Protein AF-A0AAV3X097-F1 (afdb_monomer_lite)

Secondary structure (DSSP, 8-state):
----------------------------------------------PPP--------------------------------------------HHHHHHHHHHHHHHHHHHHTTSTTHHHHHHHHH-S-S-HHHHHHHHHHHTTTTTPPEEEEE-HHHHSSSEEEETTTTEEEEEHHHHHHGGG-HHHHHHHHHHHHHHHHHHHH-SS--SS-HHHHHHHHHTT----TTHHHHHTT---EEEEEETTEEEEEEE----TTEEEEPTT-EEEEEEEEE--SS--EEEEEE-TT-TTS-TTSHHHHHHHHHHHTT-BTTEEEEE-TTT-B-S--S-SSS-----S-B---EEEE--TT-EEEEEEETTS-HHHHHH-TT--STT--EESSGGGSTTT---EEESS---SS-EEEEE-SS-TTS-------SEEEEEESEEE--EEGGGTS-TT--GGGSHHHHHHHHHTT--GGGSEEEEE--S-EEEEEEEBTTB-EEEEEEEESS-EEEEEEEE--SSEEEEEEE--SS--S----STTTTTTSEEEEE--TTT---EEEEEE-SEEEEEEEEEEES-EEEEEEEEEEE-------S-SSTTT-EEEEEESSBPPPEEEEEBTTB-EEEEEEEESS-EEEEEEEES-SSEEEEEEE--SS-SS---TTTEEEEE--TTTSPEEEEEEEEPSEEEEEEEEEEES-EEEEEEEEEEE--SPPP-S-SSTTT-EE----TTPPEEEEEEESSS----EEEEEESS-EEEEEEEE--SSEEEEEEE--SS-SS---TTTEEEEE--TTS-EEEEEEEPSEEEEEEEEEEES-EEEEEEEEEEE--PPPPP-TTT-PPPPP---TT-TTEE-TT--EEEEEEEBTTB-EEEEEEEESS-EEEEEEEES-SS--EEEEE--SS-SSS---SS-SSSSSS--TTT--EEEE---SSSS-EEEEEEE-SEEEEEEEE-TT---EEEEEEEEEEE-SS-TT-EEEEEEE-HHHHHHH-PBPTTS-BHHHHHHHHHHHHHHH--B-SSSS-EEEEEEEEEE---TT-SEEEEEE--TTSPB-TTS-B---EEEEEEE--HHHHHHHHH-HHHHHHHHHHHHHHHHT-----TTGGGSTTS-SSSTTTTT-EE-SSTTS-EE-SSSHHHHHHHHHTT--S--PEEB--SS-TTTTTTSB-HHHHSSBTTBS---TTSPPB--HHHHHHHHHHT-B--GGGPPP--------

Sequence (1241 aa):
MESLNFLDSQTKSLFPETLDQLVLSDPMSPRNFSASLGIPIVNAELKVIEVAPIATYLGGESLIFPHQSFLGSQNTQLATAGTDPLIGNAGVNTEVILSEAIATATSQLANFVNQPESLDGMHLAFGDNWQAEQAIALVQSLATGAALPKIEIIPIAELRANGAFAKETNTIYLAAEFLSENAANMDAITGVVLEETGHFLDSQLNRVDSLGDEGAIFAALVQGKQIAPGELLALKAEDDSGTLTLNGQTIQVEHSSTEPGVFTVGDTGEVTIDFLTDSGSYTGEVGIFSLKGMEGLARESVAFIQEAARRVLSNSNSGYVVISDGSEGGRFTGELGESNRNEGEYRQVKTFAMNPDEEFAIMLVPNGTFGEILNNPAIEGDKRPLFSIAAANPGNAVQMGQLVGKSVDGGTFAFEDIALDGKTDQDYNDLIFELKGATGFAKQLNELIAADKQWENTELGQKLRNFAAEELSTATDLGTVTSSQNLTGFVGNDDPTDVYRFTLGSASNVNFTLSGLSADADLVLIQDVDDDGVLGEDLHIQEAEIIGLSELEGTASETIDTLLQAGTYFIQVEQYEGDTNYNLGLNITPFAPPTDTAPNTIPTARNLGLIGGTVPAISEYVGSADTIDYFKFTLNTQSDLELELSDLTGDADVRLIRDANNNGVVEDEEEIDFSDAIGDDDEYIFAPDLAAGDYFIEVEQFDGEVTYDLLLNATASTTPPDQDDDSLSTATNLRIVNGTVSTITDWLGARDQQDFTKFTLPENAKVTLSLSGLSADADVYLIQDANNDGKIDGQDIIAASALKAGEEKIIVDLAAGNYFIKVFRASGETRYTLSLSYQPIPQPPTPITPPVGPSLPKVSPGDPRLLAPSTNYNASGTVSETQLSSFYIYQATEPGIFTANLSGLTGDADIRLIRDYNNNGLLDPVVDRNGNVYLDKDEVEIVAWQPNRNNNNESIRAFLEPGVYFLEVNSPFKATTSFNVASTFTPAATDTLAFKINLNFTDAARTALSIPHPNGQTLLETVQAAADYWSRVISYSSFQRPHTINVEVNAKNEGASTLAYAGPSVSSSDPKDLNNRSMSFRGSATINTFPNILQQYQNDVRYLYETMIHEFGHVLGFTGRSPKQLKEKGVFPVSWNDRSLVDVSDPNNPLYKANTFAGIAYGELLGTNVPTALPVTRGQGQGSDYAHWWRKIFNEEAQVESGEAGNPERFSTISIASARDLGYNVNYGAAEPYTPPKQQA

pLDDT: mean 80.45, std 19.16, range [21.77, 98.5]

Organism: NCBI:txid2530354

Foldseek 3Di:
DDDDDDDDDDDDDDDDDDDDDDDDDDDDDDDDDDDDDDDDDDDDDDDDDDDDDDDDDDDDDDDDDDDDDDDDDDDDDDDDDDDDDDDDDDPQDLVVLLVVLLLVLLCLLVVLLPDPCNVVLCCLQLNDQFDPVVLSVQSPCSSVVNNQFAEAEDACQQQVFQWKAFLVRSYIYGHPVNSRVCVVPSLVSNQRSQLNVQQSSSSVGDPDHAAFRSSNSRSCVSVVHDQDPVNSVNRNHDDQWDWGQDPNDITIIRHHDDFFQKWAFAPVQKKKKAFAFAPAPAWWWKKKFFCPPVPPPQLQDLVNLLVRLVQCVPLALGMHGRDGQVEAFHPDFDDLPHHGPRDYHGPPMDMGGHDHRTMMGMKMQGHYYSVVCNVPVPDDDLRHIDICRLSNAPPSDRFKAFAADDFPFWGKIFGQSGRPVDDGQQLSRRTIMIMGSIGHHHHHSVVGHDPVSNSCPPPVSVVVSCVRVQFPVVAAEPEADPFKDKDKDKAAPVRFKHKHKYFHPFKKWKKKKKADKPWFKKKWKFDDDVPPRGCDPDPPCNVPTTPDIFGDPTHDMGMDIDIDGGGMMMMMIGDDTHIIMIMMIIGIGHDDADDADFDPWQVRGAEPEEAAFKDPWDKHKAAPVHFKGKHKYFYQAFWKKKKKKAPKPWWKKKWKFDPPVPPRDDDPVTTDDIFGPHIRDMTIDTHHGDGGGMIMMMIGDPDHIIIIIIIMTIHHDDDDDDPPQQFPVNAAEFDDDDQDKTKDKDKDAPRRFKGKHKYFAQFWWWKKKKKDQWPFWKKKFKFDPPVPPRDGDLVRGPDIFGDRPDITIDTDTGGGGMIMMIIGDPDHMTMIMMIMGIGHDDDDDDADDPGFADQADDDDVPDPLEDDQADWDKDKDKFALVRFKDKHKYFDPAKWKKKKKKAPKPWFKWKWKFAQLVPPRTGDFQDPPPPPLFRDPSSLGGQWTDGDRTRHMDMTMATDGGHMMMIMIGDPPRHIMIIMMTMGIDHDPDDFFQEFEAEDEDPQRCVLFQDAAPVGDTLVVLLVSLRVLVSSFFRGHLASGYAYEYEYEAEEAPPDPQQKAKAADDDPPADAGPVRADWGRYMYMYGHSPPVSSVLCRVFVSQSNLVSNQRVLRNRALAFDAPVVVVDPPPDCQHCVVLPQWDCVPVVWIKRDLPFQLQQQVCVLLVNSGRHIFTADHDPDDRGGGRFGDCVWAPQASRHRDDDRPRHHWPALSSSRVSVSSPGNTHNSSGGDGHTRNDPD

InterPro domains:
  IPR007280 Peptidase, C-terminal, archaeal/bacterial [PF04151] (497-574)
  IPR007280 Peptidase, C-terminal, archaeal/bacterial [PF04151] (629-700)
  IPR007280 Peptidase, C-terminal, archaeal/bacterial [PF04151] (755-824)
  IPR018247 EF-Hand 1, calcium-binding site [PS00018] (785-797)
  IPR024079 Metallopeptidase, catalytic domain superfamily [G3DSA:3.40.390.10] (980-1130)
  IPR025193 Domain of unknown function DUF4114 [PF13448] (354-437)

Structure (mmCIF, N/CA/C/O backbone):
data_AF-A0AAV3X097-F1
#
_entry.id   AF-A0AAV3X097-F1
#
loop_
_atom_site.group_PDB
_atom_site.id
_atom_site.type_symbol
_atom_site.label_atom_id
_atom_site.label_alt_id
_atom_site.label_comp_id
_atom_site.label_asym_id
_atom_site.label_entity_id
_atom_site.label_seq_id
_atom_site.pdbx_PDB_ins_code
_atom_site.Cartn_x
_atom_site.Cartn_y
_atom_site.Cartn_z
_atom_site.occupancy
_atom_site.B_iso_or_equiv
_atom_site.auth_seq_id
_atom_site.auth_comp_id
_atom_site.auth_asym_id
_atom_site.auth_atom_id
_atom_site.pdbx_PDB_model_num
ATOM 1 N N . MET A 1 1 ? -0.793 26.460 -14.958 1.00 30.45 1 MET A N 1
ATOM 2 C CA . MET A 1 1 ? -0.793 27.941 -14.998 1.00 30.45 1 MET A CA 1
ATOM 3 C C . MET A 1 1 ? 0.383 28.445 -14.180 1.00 30.45 1 MET A C 1
ATOM 5 O O . MET A 1 1 ? 0.494 28.088 -13.016 1.00 30.45 1 MET A O 1
ATOM 9 N N . GLU A 1 2 ? 1.226 29.250 -14.818 1.00 25.72 2 GLU A N 1
ATOM 10 C CA . GLU A 1 2 ? 2.213 30.184 -14.246 1.00 25.72 2 GLU A CA 1
ATOM 11 C C . GLU A 1 2 ? 1.627 31.071 -13.114 1.00 25.72 2 GLU A C 1
ATOM 13 O O . GLU A 1 2 ? 0.409 31.236 -13.057 1.00 25.72 2 GLU A O 1
ATOM 18 N N . SER A 1 3 ? 2.367 31.784 -12.250 1.00 26.38 3 SER A N 1
ATOM 19 C CA . SER A 1 3 ? 3.782 31.796 -11.802 1.00 26.38 3 SER A CA 1
ATOM 20 C C . SER A 1 3 ? 3.922 32.848 -10.658 1.00 26.38 3 SER A C 1
ATOM 22 O O . SER A 1 3 ? 2.931 33.478 -10.291 1.00 26.38 3 SER A O 1
ATOM 24 N N . LEU A 1 4 ? 5.146 33.094 -10.146 1.00 27.91 4 LEU A N 1
ATOM 25 C CA . LEU A 1 4 ? 5.580 34.285 -9.362 1.00 27.91 4 LEU A CA 1
ATOM 26 C C . LEU A 1 4 ? 4.979 34.472 -7.937 1.00 27.91 4 LEU A C 1
ATOM 28 O O . LEU A 1 4 ? 3.826 34.847 -7.758 1.00 27.91 4 LEU A O 1
ATOM 32 N N . ASN A 1 5 ? 5.756 34.412 -6.847 1.00 28.06 5 ASN A N 1
ATOM 33 C CA . ASN A 1 5 ? 6.909 35.287 -6.575 1.00 28.06 5 ASN A CA 1
ATOM 34 C C . ASN A 1 5 ? 7.786 34.791 -5.405 1.00 28.06 5 ASN A C 1
ATOM 36 O O . ASN A 1 5 ? 7.271 34.331 -4.388 1.00 28.06 5 ASN A O 1
ATOM 40 N N . PHE A 1 6 ? 9.092 35.062 -5.488 1.00 26.88 6 PHE A N 1
ATOM 41 C CA . PHE A 1 6 ? 10.055 35.002 -4.379 1.00 26.88 6 PHE A CA 1
ATOM 42 C C . PHE A 1 6 ? 10.551 36.420 -4.043 1.00 26.88 6 PHE A C 1
ATOM 44 O O . PHE A 1 6 ? 10.856 37.165 -4.972 1.00 26.88 6 PHE A O 1
ATOM 51 N N . LEU A 1 7 ? 10.683 36.769 -2.751 1.00 25.52 7 LEU A N 1
ATOM 52 C CA . LEU A 1 7 ? 11.784 37.584 -2.182 1.00 25.52 7 LEU A CA 1
ATOM 53 C C . LEU A 1 7 ? 11.596 37.860 -0.673 1.00 25.52 7 LEU A C 1
ATOM 55 O O . LEU A 1 7 ? 10.578 38.403 -0.247 1.00 25.52 7 LEU A O 1
ATOM 59 N N . ASP A 1 8 ? 12.622 37.547 0.123 1.00 29.44 8 ASP A N 1
ATOM 60 C CA . ASP A 1 8 ? 12.769 37.925 1.542 1.00 29.44 8 ASP A CA 1
ATOM 61 C C . ASP A 1 8 ? 13.421 39.318 1.692 1.00 29.44 8 ASP A C 1
ATOM 63 O O . ASP A 1 8 ? 14.281 39.698 0.898 1.00 29.44 8 ASP A O 1
ATOM 67 N N . SER A 1 9 ? 13.059 40.068 2.745 1.00 26.28 9 SER A N 1
ATOM 68 C CA . SER A 1 9 ? 14.056 40.793 3.564 1.00 26.28 9 SER A CA 1
ATOM 69 C C . SER A 1 9 ? 13.500 41.318 4.906 1.00 26.28 9 SER A C 1
ATOM 71 O O . SER A 1 9 ? 12.967 42.419 5.030 1.00 26.28 9 SER A O 1
ATOM 73 N N . GLN A 1 10 ? 13.713 40.533 5.959 1.00 26.89 10 GLN A N 1
ATOM 74 C CA . GLN A 1 10 ? 14.116 40.951 7.319 1.00 26.89 10 GLN A CA 1
ATOM 75 C C . GLN A 1 10 ? 13.648 42.296 7.969 1.00 26.89 10 GLN A C 1
ATOM 77 O O . GLN A 1 10 ? 14.308 43.330 7.895 1.00 26.89 10 GLN A O 1
ATOM 82 N N . THR A 1 11 ? 12.764 42.138 8.968 1.00 25.98 11 THR A N 1
ATOM 83 C CA . THR A 1 11 ? 12.857 42.681 10.358 1.00 25.98 11 THR A CA 1
ATOM 84 C C . THR A 1 11 ? 12.495 44.140 10.761 1.00 25.98 11 THR A C 1
ATOM 86 O O . THR A 1 11 ? 12.911 45.132 10.176 1.00 25.98 11 THR A O 1
ATOM 89 N N . LYS A 1 12 ? 11.895 44.203 11.975 1.00 26.23 12 LYS A N 1
ATOM 90 C CA . LYS A 1 12 ? 11.908 45.254 13.037 1.00 26.23 12 LYS A CA 1
ATOM 91 C C . LYS A 1 12 ? 10.796 46.336 13.148 1.00 26.23 12 LYS A C 1
ATOM 93 O O . LYS A 1 12 ? 11.031 47.523 12.957 1.00 26.23 12 LYS A O 1
ATOM 98 N N . SER A 1 13 ? 9.760 45.945 13.907 1.00 25.06 13 SER A N 1
ATOM 99 C CA . SER A 1 13 ? 9.532 46.379 15.318 1.00 25.06 13 SER A CA 1
ATOM 100 C C . SER A 1 13 ? 8.461 47.441 15.679 1.00 25.06 13 SER A C 1
ATOM 102 O O . SER A 1 13 ? 8.308 48.448 15.002 1.00 25.06 13 SER A O 1
ATOM 104 N N . LEU A 1 14 ? 7.868 47.223 16.875 1.00 23.89 14 LEU A N 1
ATOM 105 C CA . LEU A 1 14 ? 7.165 48.153 17.798 1.00 23.89 14 LEU A CA 1
ATOM 106 C C . LEU A 1 14 ? 5.650 48.458 17.589 1.00 23.89 14 LEU A C 1
ATOM 108 O O . LEU A 1 14 ? 5.293 49.426 16.934 1.00 23.89 14 LEU A O 1
ATOM 112 N N . PHE A 1 15 ? 4.796 47.640 18.243 1.00 22.80 15 PHE A N 1
ATOM 113 C CA . PHE A 1 15 ? 3.783 47.959 19.299 1.00 22.80 15 PHE A CA 1
ATOM 114 C C . PHE A 1 15 ? 3.121 49.371 19.411 1.00 22.80 15 PHE A C 1
ATOM 116 O O . PHE A 1 15 ? 3.795 50.357 19.125 1.00 22.80 15 PHE A O 1
ATOM 123 N N . PRO A 1 16 ? 1.968 49.543 20.126 1.00 47.69 16 PRO A N 1
ATOM 124 C CA . PRO A 1 16 ? 0.832 48.639 20.457 1.00 47.69 16 PRO A CA 1
ATOM 125 C C . PRO A 1 16 ? -0.576 49.345 20.390 1.00 47.69 16 PRO A C 1
ATOM 127 O O . PRO A 1 16 ? -0.683 50.438 19.848 1.00 47.69 16 PRO A O 1
ATOM 130 N N . GLU A 1 17 ? -1.609 48.759 21.039 1.00 27.89 17 GLU A N 1
ATOM 131 C CA . GLU A 1 17 ? -2.887 49.377 21.523 1.00 27.89 17 GLU A CA 1
ATOM 132 C C . GLU A 1 17 ? -4.036 49.656 20.505 1.00 27.89 17 GLU A C 1
ATOM 134 O O . GLU A 1 17 ? -3.777 50.008 19.364 1.00 27.89 17 GLU A O 1
ATOM 139 N N . THR A 1 18 ? -5.345 49.568 20.833 1.00 26.84 18 THR A N 1
ATOM 140 C CA . THR A 1 18 ? -6.088 48.998 21.995 1.00 26.84 18 THR A CA 1
ATOM 141 C C . THR A 1 18 ? -7.570 48.690 21.663 1.00 26.84 18 THR A C 1
ATOM 143 O O . THR A 1 18 ? -8.187 49.423 20.905 1.00 26.84 18 THR A O 1
ATOM 146 N N . LEU A 1 19 ? -8.108 47.661 22.342 1.00 24.52 19 LEU A N 1
ATOM 147 C CA . LEU A 1 19 ? -9.462 47.469 22.924 1.00 24.52 19 LEU A CA 1
ATOM 148 C C . LEU A 1 19 ? -10.798 47.755 22.181 1.00 24.52 19 LEU A C 1
ATOM 150 O O . LEU A 1 19 ? -10.984 48.742 21.483 1.00 24.52 19 LEU A O 1
ATOM 154 N N . ASP A 1 20 ? -11.778 46.945 22.617 1.00 25.05 20 ASP A N 1
ATOM 155 C CA . ASP A 1 20 ? -13.217 47.227 22.788 1.00 25.05 20 ASP A CA 1
ATOM 156 C C . ASP A 1 20 ? -14.173 47.237 21.571 1.00 25.05 20 ASP A C 1
ATOM 158 O O . ASP A 1 20 ? -13.893 47.814 20.530 1.00 25.05 20 ASP A O 1
ATOM 162 N N . GLN A 1 21 ? -15.400 46.693 21.667 1.00 26.12 21 GLN A N 1
ATOM 163 C CA . GLN A 1 21 ? -15.960 45.666 22.575 1.00 26.12 21 GLN A CA 1
ATOM 164 C C . GLN A 1 21 ? -17.358 45.231 22.058 1.00 26.12 21 GLN A C 1
ATOM 166 O O . GLN A 1 21 ? -17.927 45.865 21.175 1.00 26.12 21 GLN A O 1
ATOM 171 N N . LEU A 1 22 ? -17.958 44.245 22.738 1.00 22.95 22 LEU A N 1
ATOM 172 C CA . LEU A 1 22 ? -19.410 44.021 22.873 1.00 22.95 22 LEU A CA 1
ATOM 173 C C . LEU A 1 22 ? -20.229 43.370 21.714 1.00 22.95 22 LEU A C 1
ATOM 175 O O . LEU A 1 22 ? -20.853 44.036 20.898 1.00 22.95 22 LEU A O 1
ATOM 179 N N . VAL A 1 23 ? -20.446 42.055 21.882 1.00 24.09 23 VAL A N 1
ATOM 180 C CA . VAL A 1 23 ? -21.675 41.471 22.498 1.00 24.09 23 VAL A CA 1
ATOM 181 C C . VAL A 1 23 ? -22.836 40.915 21.638 1.00 24.09 23 VAL A C 1
ATOM 183 O O . VAL A 1 23 ? -23.626 41.634 21.041 1.00 24.09 23 VAL A O 1
ATOM 186 N N . LEU A 1 24 ? -23.005 39.599 21.847 1.00 23.48 24 LEU A N 1
ATOM 187 C CA . LEU A 1 24 ? -24.213 38.763 21.964 1.00 23.48 24 LEU A CA 1
ATOM 188 C C . LEU A 1 24 ? -25.094 38.379 20.759 1.00 23.48 24 LEU A C 1
ATOM 190 O O . LEU A 1 24 ? -25.581 39.185 19.975 1.00 23.48 24 LEU A O 1
ATOM 194 N N . SER A 1 25 ? -25.504 37.112 20.891 1.00 24.55 25 SER A N 1
ATOM 195 C CA . SER A 1 25 ? -26.798 36.507 20.552 1.00 24.55 25 SER A CA 1
ATOM 196 C C . SER A 1 25 ? -27.084 36.083 19.107 1.00 24.55 25 SER A C 1
ATOM 198 O O . SER A 1 25 ? -27.843 36.717 18.383 1.00 24.55 25 SER A O 1
ATOM 200 N N . ASP A 1 26 ? -26.618 34.869 18.808 1.00 28.86 26 ASP A N 1
ATOM 201 C CA . ASP A 1 26 ? -27.483 33.740 18.403 1.00 28.86 26 ASP A CA 1
ATOM 202 C C . ASP A 1 26 ? -28.752 33.661 19.318 1.00 28.86 26 ASP A C 1
ATOM 204 O O . ASP A 1 26 ? -28.638 34.089 20.477 1.00 28.86 26 ASP A O 1
ATOM 208 N N . PRO A 1 27 ? -29.945 33.136 18.921 1.00 38.31 27 PRO A N 1
ATOM 209 C CA . PRO A 1 27 ? -30.113 31.973 18.033 1.00 38.31 27 PRO A CA 1
ATOM 210 C C . PRO A 1 27 ? -31.335 31.970 17.075 1.00 38.31 27 PRO A C 1
ATOM 212 O O . PRO A 1 27 ? -32.246 32.788 17.200 1.00 38.31 27 PRO A O 1
ATOM 215 N N . MET A 1 28 ? -31.433 30.969 16.181 1.00 23.53 28 MET A N 1
ATOM 216 C CA . MET A 1 28 ? -32.464 29.898 16.262 1.00 23.53 28 MET A CA 1
ATOM 217 C C . MET A 1 28 ? -32.570 28.973 15.029 1.00 23.53 28 MET A C 1
ATOM 219 O O . MET A 1 28 ? -32.417 29.373 13.882 1.00 23.53 28 MET A O 1
ATOM 223 N N . SER A 1 29 ? -32.909 27.714 15.335 1.00 24.61 29 SER A N 1
ATOM 224 C CA . SER A 1 29 ? -33.065 26.545 14.450 1.00 24.61 29 SER A CA 1
ATOM 225 C C . SER A 1 29 ? -34.353 26.548 13.577 1.00 24.61 29 SER A C 1
ATOM 227 O O . SER A 1 29 ? -35.254 27.356 13.819 1.00 24.61 29 SER A O 1
ATOM 229 N N . PRO A 1 30 ? -34.487 25.641 12.581 1.00 43.09 30 PRO A N 1
ATOM 230 C CA . PRO A 1 30 ? -35.474 25.728 11.496 1.00 43.09 30 PRO A CA 1
ATOM 231 C C . PRO A 1 30 ? -36.819 25.036 11.794 1.00 43.09 30 PRO A C 1
ATOM 233 O O . PRO A 1 30 ? -36.938 24.253 12.741 1.00 43.09 30 PRO A O 1
ATOM 236 N N . ARG A 1 31 ? -37.828 25.248 10.924 1.00 25.84 31 ARG A N 1
ATOM 237 C CA . ARG A 1 31 ? -38.947 24.296 10.728 1.00 25.84 31 ARG A CA 1
ATOM 238 C C . ARG A 1 31 ? -39.758 24.491 9.432 1.00 25.84 31 ARG A C 1
ATOM 240 O O . ARG A 1 31 ? -40.302 25.557 9.174 1.00 25.84 31 ARG A O 1
ATOM 247 N N . ASN A 1 32 ? -39.872 23.380 8.706 1.00 26.17 32 ASN A N 1
ATOM 248 C CA . ASN A 1 32 ? -40.785 22.961 7.631 1.00 26.17 32 ASN A CA 1
ATOM 249 C C . ASN A 1 32 ? -42.072 23.771 7.363 1.00 26.17 32 ASN A C 1
ATOM 251 O O . ASN A 1 32 ? -42.842 24.036 8.284 1.00 26.17 32 ASN A O 1
ATOM 255 N N . PHE A 1 33 ? -42.428 23.892 6.076 1.00 23.27 33 PHE A N 1
ATOM 256 C CA . PHE A 1 33 ? -43.815 23.727 5.607 1.00 23.27 33 PHE A CA 1
ATOM 257 C C . PHE A 1 33 ? -43.872 23.137 4.188 1.00 23.27 33 PHE A C 1
ATOM 259 O O . PHE A 1 33 ? -42.991 23.385 3.370 1.00 23.27 33 PHE A O 1
ATOM 266 N N . SER A 1 34 ? -44.910 22.347 3.908 1.00 24.92 34 SER A N 1
ATOM 267 C CA . SER A 1 34 ? -45.101 21.599 2.660 1.00 24.92 34 SER A CA 1
ATOM 268 C C . SER A 1 34 ? -46.274 22.113 1.806 1.00 24.92 34 SER A C 1
ATOM 270 O O . SER A 1 34 ? -47.180 22.775 2.307 1.00 24.92 34 SER A O 1
ATOM 272 N N . ALA A 1 35 ? -46.273 21.669 0.540 1.00 26.64 35 ALA A N 1
ATOM 273 C CA . ALA A 1 35 ? -47.410 21.512 -0.383 1.00 26.64 35 ALA A CA 1
ATOM 274 C C . ALA A 1 35 ? -47.870 22.686 -1.293 1.00 26.64 35 ALA A C 1
ATOM 276 O O . ALA A 1 35 ? -48.623 23.568 -0.897 1.00 26.64 35 ALA A O 1
ATOM 277 N N . SER A 1 36 ? -47.578 22.495 -2.593 1.00 25.97 36 SER A N 1
ATOM 278 C CA . SER A 1 36 ? -48.508 22.576 -3.744 1.00 25.97 36 SER A CA 1
ATOM 279 C C . SER A 1 36 ? -49.187 23.905 -4.129 1.00 25.97 36 SER A C 1
ATOM 281 O O . SER A 1 36 ? -50.145 24.313 -3.477 1.00 25.97 36 SER A O 1
ATOM 283 N N . LEU A 1 37 ? -48.876 24.409 -5.343 1.00 25.56 37 LEU A N 1
ATOM 284 C CA . LEU A 1 37 ? -49.849 24.637 -6.447 1.00 25.56 37 LEU A CA 1
ATOM 285 C C . LEU A 1 37 ? -49.205 25.250 -7.722 1.00 25.56 37 LEU A C 1
ATOM 287 O O . LEU A 1 37 ? -48.538 26.271 -7.637 1.00 25.56 37 LEU A O 1
ATOM 291 N N . GLY A 1 38 ? -49.553 24.725 -8.908 1.00 22.89 38 GLY A N 1
ATOM 292 C CA . GLY A 1 38 ? -49.883 25.558 -10.088 1.00 22.89 38 GLY A CA 1
ATOM 293 C C . GLY A 1 38 ? -48.792 26.065 -11.061 1.00 22.89 38 GLY A C 1
ATOM 294 O O . GLY A 1 38 ? -48.328 27.191 -10.951 1.00 22.89 38 GLY A O 1
ATOM 295 N N . ILE A 1 39 ? -48.558 25.275 -12.117 1.00 24.06 39 ILE A N 1
ATOM 296 C CA . ILE A 1 39 ? -48.248 25.619 -13.538 1.00 24.06 39 ILE A CA 1
ATOM 297 C C . ILE A 1 39 ? -48.805 27.001 -14.008 1.00 24.06 39 ILE A C 1
ATOM 299 O O . ILE A 1 39 ? -49.910 27.329 -13.562 1.00 24.06 39 ILE A O 1
ATOM 303 N N . PRO A 1 40 ? -48.250 27.731 -15.024 1.00 36.84 40 PRO A N 1
ATOM 304 C CA . PRO A 1 40 ? -46.925 27.719 -15.699 1.00 36.84 40 PRO A CA 1
ATOM 305 C C . PRO A 1 40 ? -46.226 29.115 -15.686 1.00 36.84 40 PRO A C 1
ATOM 307 O O . PRO A 1 40 ? -46.788 30.067 -15.156 1.00 36.84 40 PRO A O 1
ATOM 310 N N . ILE A 1 41 ? -45.079 29.283 -16.376 1.00 25.05 41 ILE A N 1
ATOM 311 C CA . ILE A 1 41 ? -44.822 30.348 -17.393 1.00 25.05 41 ILE A CA 1
ATOM 312 C C . ILE A 1 41 ? -43.423 30.184 -18.025 1.00 25.05 41 ILE A C 1
ATOM 314 O O . ILE A 1 41 ? -42.471 29.790 -17.361 1.00 25.05 41 ILE A O 1
ATOM 318 N N . VAL A 1 42 ? -43.320 30.503 -19.319 1.00 21.77 42 VAL A N 1
ATOM 319 C CA . VAL A 1 42 ? -42.093 30.511 -20.137 1.00 21.77 42 VAL A CA 1
ATOM 320 C C . VAL A 1 42 ? -41.702 31.962 -20.453 1.00 21.77 42 VAL A C 1
ATOM 322 O O . VAL A 1 42 ? -42.575 32.709 -20.892 1.00 21.77 42 VAL A O 1
ATOM 325 N N . ASN A 1 43 ? -40.403 32.294 -20.342 1.00 24.20 43 ASN A N 1
ATOM 326 C CA . ASN A 1 43 ? -39.726 33.510 -20.856 1.00 24.20 43 ASN A CA 1
ATOM 327 C C . ASN A 1 43 ? -40.193 34.871 -20.274 1.00 24.20 43 ASN A C 1
ATOM 329 O O . ASN A 1 43 ? -41.337 35.029 -19.868 1.00 24.20 43 ASN A O 1
ATOM 333 N N . ALA A 1 44 ? -39.410 35.956 -20.234 1.00 25.98 44 ALA A N 1
ATOM 334 C CA . ALA A 1 44 ? -37.960 36.233 -20.340 1.00 25.98 44 ALA A CA 1
ATOM 335 C C . ALA A 1 44 ? -37.741 37.628 -19.656 1.00 25.98 44 ALA A C 1
ATOM 337 O O . ALA A 1 44 ? -38.666 38.120 -19.012 1.00 25.98 44 ALA A O 1
ATOM 338 N N . GLU A 1 45 ? -36.625 38.367 -19.689 1.00 24.69 45 GLU A N 1
ATOM 339 C CA . GLU A 1 45 ? -35.371 38.356 -20.461 1.00 24.69 45 GLU A CA 1
ATOM 340 C C . GLU A 1 45 ? -34.314 39.164 -19.672 1.00 24.69 45 GLU A C 1
ATOM 342 O O . GLU A 1 45 ? -34.689 40.163 -19.057 1.00 24.69 45 GLU A O 1
ATOM 347 N N . LEU A 1 46 ? -33.011 38.840 -19.756 1.00 22.33 46 LEU A N 1
ATOM 348 C CA . LEU A 1 46 ? -31.983 39.897 -19.761 1.00 22.33 46 LEU A CA 1
ATOM 349 C C . LEU A 1 46 ? -30.724 39.494 -20.551 1.00 22.33 46 LEU A C 1
ATOM 351 O O . LEU A 1 46 ? -29.976 38.598 -20.175 1.00 22.33 46 LEU A O 1
ATOM 355 N N . LYS A 1 47 ? -30.547 40.176 -21.687 1.00 23.17 47 LYS A N 1
ATOM 356 C CA . LYS A 1 47 ? -29.497 39.976 -22.694 1.00 23.17 47 LYS A CA 1
ATOM 357 C C . LYS A 1 47 ? -28.101 40.397 -22.228 1.00 23.17 47 LYS A C 1
ATOM 359 O O . LYS A 1 47 ? -27.946 41.453 -21.618 1.00 23.17 47 LYS A O 1
ATOM 364 N N . VAL A 1 48 ? -27.093 39.690 -22.740 1.00 24.19 48 VAL A N 1
ATOM 365 C CA . VAL A 1 48 ? -25.857 40.315 -23.248 1.00 24.19 48 VAL A CA 1
ATOM 366 C C . VAL A 1 48 ? -25.969 40.405 -24.781 1.00 24.19 48 VAL A C 1
ATOM 368 O O . VAL A 1 48 ? -26.763 39.689 -25.390 1.00 24.19 48 VAL A O 1
ATOM 371 N N . ILE A 1 49 ? -25.287 41.378 -25.384 1.00 24.78 49 ILE A N 1
ATOM 372 C CA . ILE A 1 49 ? -25.546 41.892 -26.739 1.00 24.78 49 ILE A CA 1
ATOM 373 C C . ILE A 1 49 ? -24.632 41.240 -27.797 1.00 24.78 49 ILE A C 1
ATOM 375 O O . ILE A 1 49 ? -23.460 40.995 -27.534 1.00 24.78 49 ILE A O 1
ATOM 379 N N . GLU A 1 50 ? -25.201 40.992 -28.985 1.00 27.03 50 GLU A N 1
ATOM 380 C CA . GLU A 1 50 ? -24.564 40.455 -30.208 1.00 27.03 50 GLU A CA 1
ATOM 381 C C . GLU A 1 50 ? -23.599 41.486 -30.867 1.00 27.03 50 GLU A C 1
ATOM 383 O O . GLU A 1 50 ? -23.344 42.545 -30.299 1.00 27.03 50 GLU A O 1
ATOM 388 N N . VAL A 1 51 ? -22.947 41.258 -32.018 1.00 24.27 51 VAL A N 1
ATOM 389 C CA . VAL A 1 51 ? -23.459 41.193 -33.417 1.00 24.27 51 VAL A CA 1
ATOM 390 C C . VAL A 1 51 ? -22.382 40.448 -34.247 1.00 24.27 51 VAL A C 1
ATOM 392 O O . VAL A 1 51 ? -21.228 40.854 -34.177 1.00 24.27 51 VAL A O 1
ATOM 395 N N . ALA A 1 52 ? -22.623 39.275 -34.864 1.00 25.41 52 ALA A N 1
ATOM 396 C CA . ALA A 1 52 ? -23.249 39.002 -36.187 1.00 25.41 52 ALA A CA 1
ATOM 397 C C . ALA A 1 52 ? -22.460 39.570 -37.407 1.00 25.41 52 ALA A C 1
ATOM 399 O O . ALA A 1 52 ? -21.586 40.407 -37.191 1.00 25.41 52 ALA A O 1
ATOM 400 N N . PRO A 1 53 ? -22.763 39.232 -38.691 1.00 37.84 53 PRO A N 1
ATOM 401 C CA . PRO A 1 53 ? -23.792 38.331 -39.263 1.00 37.84 53 PRO A CA 1
ATOM 402 C C . PRO A 1 53 ? -23.159 37.330 -40.301 1.00 37.84 53 PRO A C 1
ATOM 404 O O . PRO A 1 53 ? -21.958 37.118 -40.228 1.00 37.84 53 PRO A O 1
ATOM 407 N N . ILE A 1 54 ? -23.786 36.664 -41.297 1.00 26.62 54 ILE A N 1
ATOM 408 C CA . ILE A 1 54 ? -25.172 36.530 -41.812 1.00 26.62 54 ILE A CA 1
ATOM 409 C C . ILE A 1 54 ? -25.323 35.190 -42.589 1.00 26.62 54 ILE A C 1
ATOM 411 O O . ILE A 1 54 ? -24.371 34.791 -43.253 1.00 26.62 54 ILE A O 1
ATOM 415 N N . ALA A 1 55 ? -26.507 34.550 -42.629 1.00 25.91 55 ALA A N 1
ATOM 416 C CA . ALA A 1 55 ? -26.849 33.544 -43.661 1.00 25.91 55 ALA A CA 1
ATOM 417 C C . ALA A 1 55 ? -28.371 33.294 -43.804 1.00 25.91 55 ALA A C 1
ATOM 419 O O . ALA A 1 55 ? -28.969 32.666 -42.936 1.00 25.91 55 ALA A O 1
ATOM 420 N N . THR A 1 56 ? -28.999 33.766 -44.897 1.00 28.95 56 THR A N 1
ATOM 421 C CA . THR A 1 56 ? -30.139 33.144 -45.642 1.00 28.95 56 THR A CA 1
ATOM 422 C C . THR A 1 56 ? -30.788 34.127 -46.630 1.00 28.95 56 THR A C 1
ATOM 424 O O . THR A 1 56 ? -31.117 35.246 -46.248 1.00 28.95 56 THR A O 1
ATOM 427 N N . TYR A 1 57 ? -31.082 33.684 -47.865 1.00 23.34 57 TYR A N 1
ATOM 428 C CA . TYR A 1 57 ? -32.364 33.954 -48.550 1.00 23.34 57 TYR A CA 1
ATOM 429 C C . TYR A 1 57 ? -32.588 33.023 -49.762 1.00 23.34 57 TYR A C 1
ATOM 431 O O . TYR A 1 57 ? -31.642 32.481 -50.325 1.00 23.34 57 TYR A O 1
ATOM 439 N N . LEU A 1 58 ? -33.855 32.835 -50.146 1.00 27.34 58 LEU A N 1
ATOM 440 C CA . LEU A 1 58 ? -34.329 31.915 -51.195 1.00 27.34 58 LEU A CA 1
ATOM 441 C C . LEU A 1 58 ? -34.509 32.576 -52.578 1.00 27.34 58 LEU A C 1
ATOM 443 O O . LEU A 1 58 ? -34.970 33.714 -52.654 1.00 27.34 58 LEU A O 1
ATOM 447 N N . GLY A 1 59 ? -34.355 31.777 -53.648 1.00 22.62 59 GLY A N 1
ATOM 448 C CA . GLY A 1 59 ? -35.158 31.886 -54.884 1.00 22.62 59 GLY A CA 1
ATOM 449 C C . GLY A 1 59 ? -34.394 31.933 -56.220 1.00 22.62 59 GLY A C 1
ATOM 450 O O . GLY A 1 59 ? -33.529 32.783 -56.391 1.00 22.62 59 GLY A O 1
ATOM 451 N N . GLY A 1 60 ? -34.781 31.097 -57.206 1.00 22.72 60 GLY A N 1
ATOM 452 C CA . GLY A 1 60 ? -34.376 31.310 -58.614 1.00 22.72 60 GLY A CA 1
ATOM 453 C C . GLY A 1 60 ? -34.208 30.096 -59.551 1.00 22.72 60 GLY A C 1
ATOM 454 O O . GLY A 1 60 ? -33.116 29.878 -60.043 1.00 22.72 60 GLY A O 1
ATOM 455 N N . GLU A 1 61 ? -35.288 29.359 -59.826 1.00 25.75 61 GLU A N 1
ATOM 456 C CA . GLU A 1 61 ? -35.622 28.673 -61.104 1.00 25.75 61 GLU A CA 1
ATOM 457 C C . GLU A 1 61 ? -34.576 27.974 -62.036 1.00 25.75 61 GLU A C 1
ATOM 459 O O . GLU A 1 61 ? -33.728 28.593 -62.666 1.00 25.75 61 GLU A O 1
ATOM 464 N N . SER A 1 62 ? -34.921 26.716 -62.372 1.00 23.47 62 SER A N 1
ATOM 465 C CA . SER A 1 62 ? -35.044 26.166 -63.748 1.00 23.47 62 SER A CA 1
ATOM 466 C C . SER A 1 62 ? -33.868 25.545 -64.546 1.00 23.47 62 SER A C 1
ATOM 468 O O . SER A 1 62 ? -33.189 26.209 -65.319 1.00 23.47 62 SER A O 1
ATOM 470 N N . LEU A 1 63 ? -33.943 24.201 -64.612 1.00 23.19 63 LEU A N 1
ATOM 471 C CA . LEU A 1 63 ? -34.107 23.369 -65.833 1.00 23.19 63 LEU A CA 1
ATOM 472 C C . LEU A 1 63 ? -32.898 22.932 -66.713 1.00 23.19 63 LEU A C 1
ATOM 474 O O . LEU A 1 63 ? -31.973 23.673 -67.006 1.00 23.19 63 LEU A O 1
ATOM 478 N N . ILE A 1 64 ? -33.112 21.737 -67.302 1.00 24.27 64 ILE A N 1
ATOM 479 C CA . ILE A 1 64 ? -32.505 21.106 -68.505 1.00 24.27 64 ILE A CA 1
ATOM 480 C C . ILE A 1 64 ? -31.271 20.185 -68.307 1.00 24.27 64 ILE A C 1
ATOM 482 O O . ILE A 1 64 ? -30.123 20.593 -68.435 1.00 24.27 64 ILE A O 1
ATOM 486 N N . PHE A 1 65 ? -31.545 18.876 -68.176 1.00 28.64 65 PHE A N 1
ATOM 487 C CA . PHE A 1 65 ? -30.682 17.770 -68.651 1.00 28.64 65 PHE A CA 1
ATOM 488 C C . PHE A 1 65 ? -30.636 17.754 -70.199 1.00 28.64 65 PHE A C 1
ATOM 490 O O . PHE A 1 65 ? -31.668 18.064 -70.805 1.00 28.64 65 PHE A O 1
ATOM 497 N N . PRO A 1 66 ? -29.535 17.329 -70.869 1.00 32.09 66 PRO A N 1
ATOM 498 C CA . PRO A 1 66 ? -29.420 15.899 -71.227 1.00 32.09 66 PRO A CA 1
ATOM 499 C C . PRO A 1 66 ? -27.994 15.296 -71.390 1.00 32.09 66 PRO A C 1
ATOM 501 O O . PRO A 1 66 ? -27.180 15.789 -72.155 1.00 32.09 66 PRO A O 1
ATOM 504 N N . HIS A 1 67 ? -27.800 14.114 -70.787 1.00 25.38 67 HIS A N 1
ATOM 505 C CA . HIS A 1 67 ? -27.559 12.818 -71.466 1.00 25.38 67 HIS A CA 1
ATOM 506 C C . HIS A 1 67 ? -26.380 12.599 -72.465 1.00 25.38 67 HIS A C 1
ATOM 508 O O . HIS A 1 67 ? -26.253 13.298 -73.461 1.00 25.38 67 HIS A O 1
ATOM 514 N N . GLN A 1 68 ? -25.750 11.413 -72.317 1.00 24.91 68 GLN A N 1
ATOM 515 C CA . GLN A 1 68 ? -24.961 10.616 -73.299 1.00 24.91 68 GLN A CA 1
ATOM 516 C C . GLN A 1 68 ? -23.444 10.899 -73.451 1.00 24.91 68 GLN A C 1
ATOM 518 O O . GLN A 1 68 ? -23.028 12.045 -73.399 1.00 24.91 68 GLN A O 1
ATOM 523 N N . SER A 1 69 ? -22.565 9.908 -73.705 1.00 24.92 69 SER A N 1
ATOM 524 C CA . SER A 1 69 ? -22.648 8.434 -73.520 1.00 24.92 69 SER A CA 1
ATOM 525 C C . SER A 1 69 ? -21.324 7.711 -73.866 1.00 24.92 69 SER A C 1
ATOM 527 O O . SER A 1 69 ? -20.745 8.002 -74.906 1.00 24.92 69 SER A O 1
ATOM 529 N N . PHE A 1 70 ? -21.045 6.620 -73.139 1.00 25.17 70 PHE A N 1
ATOM 530 C CA . PHE A 1 70 ? -20.562 5.312 -73.646 1.00 25.17 70 PHE A CA 1
ATOM 531 C C . PHE A 1 70 ? -19.077 5.048 -74.024 1.00 25.17 70 PHE A C 1
ATOM 533 O O . PHE A 1 70 ? -18.561 5.568 -75.003 1.00 25.17 70 PHE A O 1
ATOM 540 N N . LEU A 1 71 ? -18.561 3.993 -73.359 1.00 25.88 71 LEU A N 1
ATOM 541 C CA . LEU A 1 71 ? -17.562 2.977 -73.767 1.00 25.88 71 LEU A CA 1
ATOM 542 C C . LEU A 1 71 ? -16.064 3.369 -73.857 1.00 25.88 71 LEU A C 1
ATOM 544 O O . LEU A 1 71 ? -15.712 4.324 -74.534 1.00 25.88 71 LEU A O 1
ATOM 548 N N . GLY A 1 72 ? -15.132 2.584 -73.288 1.00 23.19 72 GLY A N 1
ATOM 549 C CA . GLY A 1 72 ? -15.317 1.419 -72.396 1.00 23.19 72 GLY A CA 1
ATOM 550 C C . GLY A 1 72 ? -14.095 0.489 -72.240 1.00 23.19 72 GLY A C 1
ATOM 551 O O . GLY A 1 72 ? -13.125 0.620 -72.978 1.00 23.19 72 GLY A O 1
ATOM 552 N N . SER A 1 73 ? -14.240 -0.513 -71.351 1.00 25.06 73 SER A N 1
ATOM 553 C CA . SER A 1 73 ? -13.327 -1.648 -71.036 1.00 25.06 73 SER A CA 1
ATOM 554 C C . SER A 1 73 ? -11.978 -1.282 -70.379 1.00 25.06 73 SER A C 1
ATOM 556 O O . SER A 1 73 ? -11.341 -0.340 -70.825 1.00 25.06 73 SER A O 1
ATOM 558 N N . GLN A 1 74 ? -11.465 -1.963 -69.342 1.00 28.06 74 GLN A N 1
ATOM 559 C CA . GLN A 1 74 ? -11.889 -3.138 -68.534 1.00 28.06 74 GLN A CA 1
ATOM 560 C C . GLN A 1 74 ? -11.841 -2.725 -67.031 1.00 28.06 74 GLN A C 1
ATOM 562 O O . GLN A 1 74 ? -11.030 -1.873 -66.689 1.00 28.06 74 GLN A O 1
ATOM 567 N N . ASN A 1 75 ? -12.772 -3.109 -66.141 1.00 26.44 75 ASN A N 1
ATOM 568 C CA . ASN A 1 75 ? -12.729 -4.311 -65.268 1.00 26.44 75 ASN A CA 1
ATOM 569 C C . ASN A 1 75 ? -11.331 -4.611 -64.675 1.00 26.44 75 ASN A C 1
ATOM 571 O O . ASN A 1 75 ? -10.387 -4.734 -65.447 1.00 26.44 75 ASN A O 1
ATOM 575 N N . THR A 1 76 ? -11.111 -4.801 -63.363 1.00 26.55 76 THR A N 1
ATOM 576 C CA . THR A 1 76 ? -11.975 -5.076 -62.173 1.00 26.55 76 THR A CA 1
ATOM 577 C C . THR A 1 76 ? -11.090 -4.891 -60.907 1.00 26.55 76 THR A C 1
ATOM 579 O O . THR A 1 76 ? -9.888 -5.065 -61.050 1.00 26.55 76 THR A O 1
ATOM 582 N N . GLN A 1 77 ? -11.525 -4.598 -59.669 1.00 25.08 77 GLN A N 1
ATOM 583 C CA . GLN A 1 77 ? -12.849 -4.408 -59.042 1.00 25.08 77 GLN A CA 1
ATOM 584 C C . GLN A 1 77 ? -12.681 -3.635 -57.702 1.00 25.08 77 GLN A C 1
ATOM 586 O O . GLN A 1 77 ? -11.724 -3.895 -56.984 1.00 25.08 77 GLN A O 1
ATOM 591 N N . LEU A 1 78 ? -13.606 -2.724 -57.356 1.00 29.00 78 LEU A N 1
ATOM 592 C CA . LEU A 1 78 ? -13.750 -2.132 -56.005 1.00 29.00 78 LEU A CA 1
ATOM 593 C C . LEU A 1 78 ? -14.871 -2.832 -55.219 1.00 29.00 78 LEU A C 1
ATOM 595 O O . LEU A 1 78 ? -15.840 -3.251 -55.857 1.00 29.00 78 LEU A O 1
ATOM 599 N N . ALA A 1 79 ? -14.786 -2.829 -53.878 1.00 25.06 79 ALA A N 1
ATOM 600 C CA . ALA A 1 79 ? -15.876 -2.752 -52.872 1.00 25.06 79 ALA A CA 1
ATOM 601 C C . ALA A 1 79 ? -15.320 -3.160 -51.482 1.00 25.06 79 ALA A C 1
ATOM 603 O O . ALA A 1 79 ? -14.504 -4.070 -51.447 1.00 25.06 79 ALA A O 1
ATOM 604 N N . THR A 1 80 ? -15.695 -2.596 -50.324 1.00 23.59 80 THR A N 1
ATOM 605 C CA . THR A 1 80 ? -16.608 -1.476 -49.977 1.00 23.59 80 THR A CA 1
ATOM 606 C C . THR A 1 80 ? -16.294 -0.991 -48.550 1.00 23.59 80 THR A C 1
ATOM 608 O O . THR A 1 80 ? -15.831 -1.784 -47.745 1.00 23.59 80 THR A O 1
ATOM 611 N N . ALA A 1 81 ? -16.596 0.271 -48.224 1.00 37.00 81 ALA A N 1
ATOM 612 C CA . ALA A 1 81 ? -16.440 0.834 -46.874 1.00 37.00 81 ALA A CA 1
ATOM 613 C C . ALA A 1 81 ? -17.700 0.677 -45.992 1.00 37.00 81 ALA A C 1
ATOM 615 O O . ALA A 1 81 ? -18.812 0.594 -46.524 1.00 37.00 81 ALA A O 1
ATOM 616 N N . GLY A 1 82 ? -17.521 0.742 -44.665 1.00 22.70 82 GLY A N 1
ATOM 617 C CA . GLY A 1 82 ? -18.569 0.849 -43.638 1.00 22.70 82 GLY A CA 1
ATOM 618 C C . GLY A 1 82 ? -17.997 1.307 -42.281 1.00 22.70 82 GLY A C 1
ATOM 619 O O . GLY A 1 82 ? -16.847 1.013 -41.986 1.00 22.70 82 GLY A O 1
ATOM 620 N N . THR A 1 83 ? -18.785 2.054 -41.504 1.00 28.53 83 THR A N 1
ATOM 621 C CA . THR A 1 83 ? -18.505 2.632 -40.160 1.00 28.53 83 THR A CA 1
ATOM 622 C C . THR A 1 83 ? -19.300 1.864 -39.081 1.00 28.53 83 THR A C 1
ATOM 624 O O . THR A 1 83 ? -20.243 1.170 -39.463 1.00 28.53 83 THR A O 1
ATOM 627 N N . ASP A 1 84 ? -19.098 1.922 -37.755 1.00 24.41 84 ASP A N 1
ATOM 628 C CA . ASP A 1 84 ? -18.407 2.787 -36.748 1.00 24.41 84 ASP A CA 1
ATOM 629 C C . ASP A 1 84 ? -18.382 1.970 -35.404 1.00 24.41 84 ASP A C 1
ATOM 631 O O . ASP A 1 84 ? -19.172 1.018 -35.358 1.00 24.41 84 ASP A O 1
ATOM 635 N N . PRO A 1 85 ? -17.696 2.319 -34.274 1.00 41.81 85 PRO A N 1
ATOM 636 C CA . PRO A 1 85 ? -16.682 3.360 -33.976 1.00 41.81 85 PRO A CA 1
ATOM 637 C C . PRO A 1 85 ? -15.521 2.887 -33.011 1.00 41.81 85 PRO A C 1
ATOM 639 O O . PRO A 1 85 ? -15.318 1.700 -32.819 1.00 41.81 85 PRO A O 1
ATOM 642 N N . LEU A 1 86 ? -14.800 3.840 -32.378 1.00 31.00 86 LEU A N 1
ATOM 643 C CA . LEU A 1 86 ? -14.096 3.831 -31.056 1.00 31.00 86 LEU A CA 1
ATOM 644 C C . LEU A 1 86 ? -13.378 2.562 -30.500 1.00 31.00 86 LEU A C 1
ATOM 646 O O . LEU A 1 86 ? -14.021 1.779 -29.816 1.00 31.00 86 LEU A O 1
ATOM 650 N N . ILE A 1 87 ? -12.032 2.542 -30.543 1.00 24.84 87 ILE A N 1
ATOM 651 C CA . ILE A 1 87 ? -11.096 2.616 -29.378 1.00 24.84 87 ILE A CA 1
ATOM 652 C C . ILE A 1 87 ? -9.878 3.452 -29.846 1.00 24.84 87 ILE A C 1
ATOM 654 O O . ILE A 1 87 ? -9.625 3.547 -31.048 1.00 24.84 87 ILE A O 1
ATOM 658 N N . GLY A 1 88 ? -9.187 4.162 -28.947 1.00 27.80 88 GLY A N 1
ATOM 659 C CA . GLY A 1 88 ? -8.150 5.132 -29.318 1.00 27.80 88 GLY A CA 1
ATOM 660 C C . GLY A 1 88 ? -6.711 4.700 -29.031 1.00 27.80 88 GLY A C 1
ATOM 661 O O . GLY A 1 88 ? -6.330 4.624 -27.871 1.00 27.80 88 GLY A O 1
ATOM 662 N N . ASN A 1 89 ? -5.885 4.620 -30.077 1.00 28.45 89 ASN A N 1
ATOM 663 C CA . ASN A 1 89 ? -4.581 5.290 -30.086 1.00 28.45 89 ASN A CA 1
ATOM 664 C C . ASN A 1 89 ? -4.220 5.646 -31.541 1.00 28.45 89 ASN A C 1
ATOM 666 O O . ASN A 1 89 ? -4.188 4.777 -32.411 1.00 28.45 89 ASN A O 1
ATOM 670 N N . ALA A 1 90 ? -4.056 6.933 -31.854 1.00 32.56 90 ALA A N 1
ATOM 671 C CA . ALA A 1 90 ? -3.911 7.382 -33.240 1.00 32.56 90 ALA A CA 1
ATOM 672 C C . ALA A 1 90 ? -2.442 7.327 -33.678 1.00 32.56 90 ALA A C 1
ATOM 674 O O . ALA A 1 90 ? -1.735 8.330 -33.595 1.00 32.56 90 ALA A O 1
ATOM 675 N N . GLY A 1 91 ? -2.006 6.158 -34.160 1.00 37.25 91 GLY A N 1
ATOM 676 C CA . GLY A 1 91 ? -0.679 5.975 -34.748 1.00 37.25 91 GLY A CA 1
ATOM 677 C C . GLY A 1 91 ? -0.382 7.040 -35.809 1.00 37.25 91 GLY A C 1
ATOM 678 O O . GLY A 1 91 ? -1.144 7.225 -36.765 1.00 37.25 91 GLY A O 1
ATOM 679 N N . VAL A 1 92 ? 0.717 7.766 -35.613 1.00 52.41 92 VAL A N 1
ATOM 680 C CA . VAL A 1 92 ? 1.130 8.885 -36.461 1.00 52.41 92 VAL A CA 1
ATOM 681 C C . VAL A 1 92 ? 1.570 8.348 -37.826 1.00 52.41 92 VAL A C 1
ATOM 683 O O . VAL A 1 92 ? 2.565 7.640 -37.940 1.00 52.41 92 VAL A O 1
ATOM 686 N N . ASN A 1 93 ? 0.822 8.669 -38.884 1.00 76.19 93 ASN A N 1
ATOM 687 C CA . ASN A 1 93 ? 1.122 8.170 -40.225 1.00 76.19 93 ASN A CA 1
ATOM 688 C C . ASN A 1 93 ? 2.235 9.009 -40.885 1.00 76.19 93 ASN A C 1
ATOM 690 O O . ASN A 1 93 ? 1.979 10.069 -41.465 1.00 76.19 93 ASN A O 1
ATOM 694 N N . THR A 1 94 ? 3.471 8.514 -40.802 1.00 72.88 94 THR A N 1
ATOM 695 C CA . THR A 1 94 ? 4.675 9.167 -41.339 1.00 72.88 94 THR A CA 1
ATOM 696 C C . THR A 1 94 ? 4.650 9.332 -42.863 1.00 72.88 94 THR A C 1
ATOM 698 O O . THR A 1 94 ? 5.131 10.351 -43.355 1.00 72.88 94 THR A O 1
ATOM 701 N N . GLU A 1 95 ? 4.014 8.429 -43.626 1.00 78.56 95 GLU A N 1
ATOM 702 C CA . GLU A 1 95 ? 3.824 8.610 -45.078 1.00 78.56 95 GLU A CA 1
ATOM 703 C C . GLU A 1 95 ? 2.936 9.824 -45.396 1.00 78.56 95 GLU A C 1
ATOM 705 O O . GLU A 1 95 ? 3.215 10.575 -46.335 1.00 78.56 95 GLU A O 1
ATOM 710 N N . VAL A 1 96 ? 1.874 10.048 -44.611 1.00 83.06 96 VAL A N 1
ATOM 711 C CA . VAL A 1 96 ? 0.987 11.213 -44.774 1.00 83.06 96 VAL A CA 1
ATOM 712 C C . VAL A 1 96 ? 1.745 12.502 -44.460 1.00 83.06 96 VAL A C 1
ATOM 714 O O . VAL A 1 96 ? 1.721 13.419 -45.283 1.00 83.06 96 VAL A O 1
ATOM 717 N N . ILE A 1 97 ? 2.474 12.550 -43.341 1.00 87.56 97 ILE A N 1
ATOM 718 C CA . ILE A 1 97 ? 3.292 13.712 -42.944 1.00 87.56 97 ILE A CA 1
ATOM 719 C C . ILE A 1 97 ? 4.347 14.026 -44.004 1.00 87.56 97 ILE A C 1
ATOM 721 O O . ILE A 1 97 ? 4.447 15.168 -44.455 1.00 87.56 97 ILE A O 1
ATOM 725 N N . LEU A 1 98 ? 5.079 13.013 -44.473 1.00 90.12 98 LEU A N 1
ATOM 726 C CA . LEU A 1 98 ? 6.065 13.175 -45.536 1.00 90.12 98 LEU A CA 1
ATOM 727 C C . LEU A 1 98 ? 5.415 13.686 -46.833 1.00 90.12 98 LEU A C 1
ATOM 729 O O . LEU A 1 98 ? 5.973 14.555 -47.505 1.00 90.12 98 LEU A O 1
ATOM 733 N N . SER A 1 99 ? 4.209 13.219 -47.175 1.00 88.31 99 SER A N 1
ATOM 734 C CA . SER A 1 99 ? 3.481 13.718 -48.350 1.00 88.31 99 SER A CA 1
ATOM 735 C C . SER A 1 99 ? 3.103 15.205 -48.236 1.00 88.31 99 SER A C 1
ATOM 737 O O . SER A 1 99 ? 3.180 15.937 -49.229 1.00 88.31 99 SER A O 1
ATOM 739 N N . GLU A 1 100 ? 2.760 15.678 -47.032 1.00 90.44 100 GLU A N 1
ATOM 740 C CA . GLU A 1 100 ? 2.460 17.088 -46.754 1.00 90.44 100 GLU A CA 1
ATOM 741 C C . GLU A 1 100 ? 3.729 17.956 -46.734 1.00 90.44 100 GLU A C 1
ATOM 743 O O . GLU A 1 100 ? 3.729 19.056 -47.303 1.00 90.44 100 GLU A O 1
ATOM 748 N N . ALA A 1 101 ? 4.834 17.444 -46.185 1.00 91.88 101 ALA A N 1
ATOM 749 C CA . ALA A 1 101 ? 6.141 18.099 -46.220 1.00 91.88 101 ALA A CA 1
ATOM 750 C C . ALA A 1 101 ? 6.646 18.263 -47.661 1.00 91.88 101 ALA A C 1
ATOM 752 O O . ALA A 1 101 ? 7.022 19.362 -48.066 1.00 91.88 101 ALA A O 1
ATOM 753 N N . ILE A 1 102 ? 6.556 17.217 -48.492 1.00 92.62 102 ILE A N 1
ATOM 754 C CA . ILE A 1 102 ? 6.910 17.275 -49.922 1.00 92.62 102 ILE A CA 1
ATOM 755 C C . ILE A 1 102 ? 6.012 18.271 -50.674 1.00 92.62 102 ILE A C 1
ATOM 757 O O . ILE A 1 102 ? 6.499 19.061 -51.491 1.00 92.62 102 ILE A O 1
ATOM 761 N N . ALA A 1 103 ? 4.702 18.291 -50.404 1.00 90.88 103 ALA A N 1
ATOM 762 C CA . ALA A 1 103 ? 3.790 19.270 -51.004 1.00 90.88 103 ALA A CA 1
ATOM 763 C C . ALA A 1 103 ? 4.144 20.718 -50.603 1.00 90.88 103 ALA A C 1
ATOM 765 O O . ALA A 1 103 ? 4.046 21.640 -51.420 1.00 90.88 103 ALA A O 1
ATOM 766 N N . THR A 1 104 ? 4.608 20.917 -49.368 1.00 93.75 104 THR A N 1
ATOM 767 C CA . THR A 1 104 ? 5.040 22.222 -48.851 1.00 93.75 104 THR A CA 1
ATOM 768 C C . THR A 1 104 ? 6.387 22.639 -49.449 1.00 93.75 104 THR A C 1
ATOM 770 O O . THR A 1 104 ? 6.484 23.731 -50.014 1.00 93.75 104 THR A O 1
ATOM 773 N N . ALA A 1 105 ? 7.389 21.756 -49.445 1.00 93.38 105 ALA A N 1
ATOM 774 C CA . ALA A 1 105 ? 8.707 21.969 -50.044 1.00 93.38 105 ALA A CA 1
ATOM 775 C C . ALA A 1 105 ? 8.612 22.313 -51.541 1.00 93.38 105 ALA A C 1
ATOM 777 O O . ALA A 1 105 ? 9.158 23.320 -51.994 1.00 93.38 105 ALA A O 1
ATOM 778 N N . THR A 1 106 ? 7.843 21.542 -52.318 1.00 93.44 106 THR A N 1
ATOM 779 C CA . THR A 1 106 ? 7.648 21.804 -53.759 1.00 93.44 106 THR A CA 1
ATOM 780 C C . THR A 1 106 ? 6.937 23.136 -54.027 1.00 93.44 106 THR A C 1
ATOM 782 O O . THR A 1 106 ? 7.312 23.855 -54.958 1.00 93.44 106 THR A O 1
ATOM 785 N N . SER A 1 107 ? 5.984 23.533 -53.176 1.00 93.06 107 SER A N 1
ATOM 786 C CA . SER A 1 107 ? 5.350 24.860 -53.208 1.00 93.06 107 SER A CA 1
ATOM 787 C C . SER A 1 107 ? 6.337 25.993 -52.886 1.00 93.06 107 SER A C 1
ATOM 789 O O . SER A 1 107 ? 6.357 27.019 -53.574 1.00 93.06 107 SER A O 1
ATOM 791 N N . GLN A 1 108 ? 7.202 25.820 -51.883 1.00 94.25 108 GLN A N 1
ATOM 792 C CA . GLN A 1 108 ? 8.233 26.805 -51.535 1.00 94.25 108 GLN A CA 1
ATOM 793 C C . GLN A 1 108 ? 9.284 26.939 -52.651 1.00 94.25 108 GLN A C 1
ATOM 795 O O . GLN A 1 108 ? 9.567 28.059 -53.078 1.00 94.25 108 GLN A O 1
ATOM 800 N N . LEU A 1 109 ? 9.749 25.830 -53.240 1.00 93.94 109 LEU A N 1
ATOM 801 C CA . LEU A 1 109 ? 10.620 25.824 -54.427 1.00 93.94 109 LEU A CA 1
ATOM 802 C C . LEU A 1 109 ? 9.971 26.529 -55.630 1.00 93.94 109 LEU A C 1
ATOM 804 O O . LEU A 1 109 ? 10.627 27.317 -56.319 1.00 93.94 109 LEU A O 1
ATOM 808 N N . ALA A 1 110 ? 8.670 26.310 -55.862 1.00 90.75 110 ALA A N 1
ATOM 809 C CA . ALA A 1 110 ? 7.914 27.003 -56.906 1.00 90.75 110 ALA A CA 1
ATOM 810 C C . ALA A 1 110 ? 7.854 28.522 -56.670 1.00 90.75 110 ALA A C 1
ATOM 812 O O . ALA A 1 110 ? 7.917 29.298 -57.627 1.00 90.75 110 ALA A O 1
ATOM 813 N N . ASN A 1 111 ? 7.757 28.966 -55.415 1.00 91.38 111 ASN A N 1
ATOM 814 C CA . ASN A 1 111 ? 7.805 30.385 -55.072 1.00 91.38 111 ASN A CA 1
ATOM 815 C C . ASN A 1 111 ? 9.219 30.960 -55.229 1.00 91.38 111 ASN A C 1
ATOM 817 O O . ASN A 1 111 ? 9.363 32.022 -55.840 1.00 91.38 111 ASN A O 1
ATOM 821 N N . PHE A 1 112 ? 10.245 30.255 -54.740 1.00 92.94 112 PHE A N 1
ATOM 822 C CA . PHE A 1 112 ? 11.654 30.648 -54.819 1.00 92.94 112 PHE A CA 1
ATOM 823 C C . PHE A 1 112 ? 12.101 30.860 -56.268 1.00 92.94 112 PHE A C 1
ATOM 825 O O . PHE A 1 112 ? 12.529 31.957 -56.621 1.00 92.94 112 PHE A O 1
ATOM 832 N N . VAL A 1 113 ? 11.911 29.872 -57.151 1.00 88.19 113 VAL A N 1
ATOM 833 C CA . VAL A 1 113 ? 12.404 29.921 -58.545 1.00 88.19 113 VAL A CA 1
ATOM 834 C C . VAL A 1 113 ? 11.736 31.000 -59.413 1.00 88.19 113 VAL A C 1
ATOM 836 O O . VAL A 1 113 ? 12.225 31.332 -60.492 1.00 88.19 113 VAL A O 1
ATOM 839 N N . ASN A 1 114 ? 10.618 31.567 -58.950 1.00 84.62 114 ASN A N 1
ATOM 840 C CA . ASN A 1 114 ? 9.942 32.694 -59.593 1.00 84.62 114 ASN A CA 1
ATOM 841 C C . ASN A 1 114 ? 10.361 34.068 -59.024 1.00 84.62 114 ASN A C 1
ATOM 843 O O . ASN A 1 114 ? 9.927 35.094 -59.559 1.00 84.62 114 ASN A O 1
ATOM 847 N N . GLN A 1 115 ? 11.208 34.126 -57.986 1.00 85.25 115 GLN A N 1
ATOM 848 C CA . GLN A 1 115 ? 11.761 35.385 -57.477 1.00 85.25 115 GLN A CA 1
ATOM 849 C C . GLN A 1 115 ? 12.914 35.904 -58.352 1.00 85.25 115 GLN A C 1
ATOM 851 O O . GLN A 1 115 ? 13.750 35.110 -58.794 1.00 85.25 115 GLN A O 1
ATOM 856 N N . PRO A 1 116 ? 13.043 37.235 -58.543 1.00 77.88 116 PRO A N 1
ATOM 857 C CA . PRO A 1 116 ? 14.178 37.834 -59.255 1.00 77.88 116 PRO A CA 1
ATOM 858 C C . PRO A 1 116 ? 15.546 37.556 -58.616 1.00 77.88 116 PRO A C 1
ATOM 860 O O . PRO A 1 116 ? 16.555 37.596 -59.310 1.00 77.88 116 PRO A O 1
ATOM 863 N N . GLU A 1 117 ? 15.563 37.304 -57.306 1.00 81.69 117 GLU A N 1
ATOM 864 C CA . GLU A 1 117 ? 16.756 37.149 -56.460 1.00 81.69 117 GLU A CA 1
ATOM 865 C C . GLU A 1 117 ? 17.208 35.677 -56.336 1.00 81.69 117 GLU A C 1
ATOM 867 O O . GLU A 1 117 ? 18.252 35.392 -55.757 1.00 81.69 117 GLU A O 1
ATOM 872 N N . SER A 1 118 ? 16.457 34.733 -56.919 1.00 84.94 118 SER A N 1
ATOM 873 C CA . SER A 1 118 ? 16.730 33.288 -56.837 1.00 84.94 118 SER A CA 1
ATOM 874 C C . SER A 1 118 ? 18.115 32.892 -57.352 1.00 84.94 118 SER A C 1
ATOM 876 O O . SER A 1 118 ? 18.791 32.089 -56.719 1.00 84.94 118 SER A O 1
ATOM 878 N N . LEU A 1 119 ? 18.575 33.489 -58.457 1.00 85.81 119 LEU A N 1
ATOM 879 C CA . LEU A 1 119 ? 19.919 33.246 -58.993 1.00 85.81 119 LEU A CA 1
ATOM 880 C C . LEU A 1 119 ? 21.025 33.721 -58.041 1.00 85.81 119 LEU A C 1
ATOM 882 O O . LEU A 1 119 ? 22.024 33.023 -57.896 1.00 85.81 119 LEU A O 1
ATOM 886 N N . ASP A 1 120 ? 20.840 34.860 -57.369 1.00 85.31 120 ASP A N 1
ATOM 887 C CA . ASP A 1 120 ? 21.807 35.363 -56.385 1.00 85.31 120 ASP A CA 1
ATOM 888 C C . ASP A 1 120 ? 21.839 34.450 -55.142 1.00 85.31 120 ASP A C 1
ATOM 890 O O . ASP A 1 120 ? 22.909 34.186 -54.597 1.00 85.31 120 ASP A O 1
ATOM 894 N N . GLY A 1 121 ? 20.686 33.896 -54.741 1.00 86.50 121 GLY A N 1
ATOM 895 C CA . GLY A 1 121 ? 20.590 32.875 -53.692 1.00 86.50 121 GLY A CA 1
ATOM 896 C C . GLY A 1 121 ? 21.266 31.550 -54.069 1.00 86.50 121 GLY A C 1
ATOM 897 O O . GLY A 1 121 ? 22.038 31.007 -53.286 1.00 86.50 121 GLY A O 1
ATOM 898 N N . MET A 1 122 ? 21.063 31.058 -55.295 1.00 88.19 122 MET A N 1
ATOM 899 C CA . MET A 1 122 ? 21.762 29.859 -55.780 1.00 88.19 122 MET A CA 1
ATOM 900 C C . MET A 1 122 ? 23.279 30.070 -55.878 1.00 88.19 122 MET A C 1
ATOM 902 O O . MET A 1 122 ? 24.033 29.131 -55.645 1.00 88.19 122 MET A O 1
ATOM 906 N N . HIS A 1 123 ? 23.740 31.291 -56.177 1.00 86.69 123 HIS A N 1
ATOM 907 C CA . HIS A 1 123 ? 25.168 31.629 -56.136 1.00 86.69 123 HIS A CA 1
ATOM 908 C C . HIS A 1 123 ? 25.717 31.684 -54.705 1.00 86.69 123 HIS A C 1
ATOM 910 O O . HIS A 1 123 ? 26.902 31.427 -54.486 1.00 86.69 123 HIS A O 1
ATOM 916 N N . LEU A 1 124 ? 24.864 31.999 -53.726 1.00 87.44 124 LEU A N 1
ATOM 917 C CA . LEU A 1 124 ? 25.232 32.009 -52.316 1.00 87.44 124 LEU A CA 1
ATOM 918 C C . LEU A 1 124 ? 25.404 30.596 -51.748 1.00 87.44 124 LEU A C 1
ATOM 920 O O . LEU A 1 124 ? 26.347 30.397 -50.987 1.00 87.44 124 LEU A O 1
ATOM 924 N N . ALA A 1 125 ? 24.547 29.643 -52.123 1.00 86.56 125 ALA A N 1
ATOM 925 C CA . ALA A 1 125 ? 24.685 28.226 -51.771 1.00 86.56 125 ALA A CA 1
ATOM 926 C C . ALA A 1 125 ? 25.818 27.565 -52.587 1.00 86.56 125 ALA A C 1
ATOM 928 O O . ALA A 1 125 ? 26.942 27.451 -52.103 1.00 86.56 125 ALA A O 1
ATOM 929 N N . PHE A 1 126 ? 25.557 27.284 -53.868 1.00 89.50 126 PHE A N 1
ATOM 930 C CA . PHE A 1 126 ? 26.327 26.392 -54.754 1.00 89.50 126 PHE A CA 1
ATOM 931 C C . PHE A 1 126 ? 27.512 27.056 -55.498 1.00 89.50 126 PHE A C 1
ATOM 933 O O . PHE A 1 126 ? 28.026 26.536 -56.496 1.00 89.50 126 PHE A O 1
ATOM 940 N N . GLY A 1 127 ? 27.900 28.274 -55.105 1.00 84.19 127 GLY A N 1
ATOM 941 C CA . GLY A 1 127 ? 28.985 29.044 -55.729 1.00 84.19 127 GLY A CA 1
ATOM 942 C C . GLY A 1 127 ? 28.719 29.515 -57.173 1.00 84.19 127 GLY A C 1
ATOM 943 O O . GLY A 1 127 ? 27.585 29.724 -57.594 1.00 84.19 127 GLY A O 1
ATOM 944 N N . ASP A 1 128 ? 29.783 29.722 -57.960 1.00 82.75 128 ASP A N 1
ATOM 945 C CA . ASP A 1 128 ? 29.719 30.381 -59.285 1.00 82.75 128 ASP A CA 1
ATOM 946 C C . ASP A 1 128 ? 29.839 29.432 -60.504 1.00 82.75 128 ASP A C 1
ATOM 948 O O . ASP A 1 128 ? 29.803 29.888 -61.649 1.00 82.75 128 ASP A O 1
ATOM 952 N N . ASN A 1 129 ? 30.047 28.123 -60.304 1.00 76.06 129 ASN A N 1
ATOM 953 C CA . ASN A 1 129 ? 30.589 27.226 -61.345 1.00 76.06 129 ASN A CA 1
ATOM 954 C C . ASN A 1 129 ? 29.558 26.374 -62.124 1.00 76.06 129 ASN A C 1
ATOM 956 O O . ASN A 1 129 ? 29.950 25.482 -62.882 1.00 76.06 129 ASN A O 1
ATOM 960 N N . TRP A 1 130 ? 28.266 26.692 -62.024 1.00 84.81 130 TRP A N 1
ATOM 961 C CA . TRP A 1 130 ? 27.156 26.001 -62.700 1.00 84.81 130 TRP A CA 1
ATOM 962 C C . TRP A 1 130 ? 26.500 26.843 -63.815 1.00 84.81 130 TRP A C 1
ATOM 964 O O . TRP A 1 130 ? 26.814 28.013 -64.037 1.00 84.81 130 TRP A O 1
ATOM 974 N N . GLN A 1 131 ? 25.596 26.233 -64.595 1.00 83.50 131 GLN A N 1
ATOM 975 C CA . GLN A 1 131 ? 24.910 26.893 -65.717 1.00 83.50 131 GLN A CA 1
ATOM 976 C C . GLN A 1 131 ? 23.497 27.340 -65.330 1.00 83.50 131 GLN A C 1
ATOM 978 O O . GLN A 1 131 ? 22.612 26.506 -65.157 1.00 83.50 131 GLN A O 1
ATOM 983 N N . ALA A 1 132 ? 23.256 28.654 -65.287 1.00 81.62 132 ALA A N 1
ATOM 984 C CA . ALA A 1 132 ? 21.992 29.227 -64.811 1.00 81.62 132 ALA A CA 1
ATOM 985 C C . ALA A 1 132 ? 20.724 28.721 -65.521 1.00 81.62 132 ALA A C 1
ATOM 987 O O . ALA A 1 132 ? 19.712 28.476 -64.871 1.00 81.62 132 ALA A O 1
ATOM 988 N N . GLU A 1 133 ? 20.773 28.496 -66.837 1.00 82.62 133 GLU A N 1
ATOM 989 C CA . GLU A 1 133 ? 19.634 27.938 -67.585 1.00 82.62 133 GLU A CA 1
ATOM 990 C C . GLU A 1 133 ? 19.320 26.478 -67.197 1.00 82.62 133 GLU A C 1
ATOM 992 O O . GLU A 1 133 ? 18.176 26.049 -67.322 1.00 82.62 133 GLU A O 1
ATOM 997 N N . GLN A 1 134 ? 20.313 25.719 -66.717 1.00 82.75 134 GLN A N 1
ATOM 998 C CA . GLN A 1 134 ? 20.151 24.326 -66.277 1.00 82.75 134 GLN A CA 1
ATOM 999 C C . GLN A 1 134 ? 19.696 24.261 -64.816 1.00 82.75 134 GLN A C 1
ATOM 1001 O O . GLN A 1 134 ? 18.757 23.533 -64.511 1.00 82.75 134 GLN A O 1
ATOM 1006 N N . ALA A 1 135 ? 20.288 25.090 -63.950 1.00 84.94 135 ALA A N 1
ATOM 1007 C CA . ALA A 1 135 ? 19.899 25.237 -62.550 1.00 84.94 135 ALA A CA 1
ATOM 1008 C C . ALA A 1 135 ? 18.424 25.629 -62.391 1.00 84.94 135 ALA A C 1
ATOM 1010 O O . ALA A 1 135 ? 17.661 24.920 -61.738 1.00 84.94 135 ALA A O 1
ATOM 1011 N N . ILE A 1 136 ? 17.982 26.684 -63.083 1.00 86.69 136 ILE A N 1
ATOM 1012 C CA . ILE A 1 136 ? 16.577 27.114 -63.049 1.00 86.69 136 ILE A CA 1
ATOM 1013 C C . ILE A 1 136 ? 15.640 26.034 -63.609 1.00 86.69 136 ILE A C 1
ATOM 1015 O O . ILE A 1 136 ? 14.559 25.832 -63.061 1.00 86.69 136 ILE A O 1
ATOM 1019 N N . ALA A 1 137 ? 16.036 25.307 -64.659 1.00 85.75 137 ALA A N 1
ATOM 1020 C CA . ALA A 1 137 ? 15.223 24.219 -65.206 1.00 85.75 137 ALA A CA 1
ATOM 1021 C C . ALA A 1 137 ? 15.101 23.023 -64.242 1.00 85.75 137 ALA A C 1
ATOM 1023 O O . ALA A 1 137 ? 14.033 22.415 -64.162 1.00 85.75 137 ALA A O 1
ATOM 1024 N N . LEU A 1 138 ? 16.162 22.702 -63.495 1.00 88.94 138 LEU A N 1
ATOM 1025 C CA . LEU A 1 138 ? 16.163 21.624 -62.506 1.00 88.94 138 LEU A CA 1
ATOM 1026 C C . LEU A 1 138 ? 15.319 21.991 -61.277 1.00 88.94 138 LEU A C 1
ATOM 1028 O O . LEU A 1 138 ? 14.437 21.218 -60.909 1.00 88.94 138 LEU A O 1
ATOM 1032 N N . VAL A 1 139 ? 15.473 23.205 -60.732 1.00 89.31 139 VAL A N 1
ATOM 1033 C CA . VAL A 1 139 ? 14.619 23.707 -59.637 1.00 89.31 139 VAL A CA 1
ATOM 1034 C C . VAL A 1 139 ? 13.150 23.802 -60.073 1.00 89.31 139 VAL A C 1
ATOM 1036 O O . VAL A 1 139 ? 12.264 23.427 -59.312 1.00 89.31 139 VAL A O 1
ATOM 1039 N N . GLN A 1 140 ? 12.857 24.208 -61.316 1.00 88.12 140 GLN A N 1
ATOM 1040 C CA . GLN A 1 140 ? 11.490 24.160 -61.864 1.00 88.12 140 GLN A CA 1
ATOM 1041 C C . GLN A 1 140 ? 10.931 22.733 -61.964 1.00 88.12 140 GLN A C 1
ATOM 1043 O O . GLN A 1 140 ? 9.725 22.548 -61.815 1.00 88.12 140 GLN A O 1
ATOM 1048 N N . SER A 1 141 ? 11.775 21.727 -62.207 1.00 87.75 141 SER A N 1
ATOM 1049 C CA . SER A 1 141 ? 11.352 20.324 -62.234 1.00 87.75 141 SER A CA 1
ATOM 1050 C C . SER A 1 141 ? 11.104 19.784 -60.821 1.00 87.75 141 SER A C 1
ATOM 1052 O O . SER A 1 141 ? 10.072 19.151 -60.587 1.00 87.75 141 SER A O 1
ATOM 1054 N N . LEU A 1 142 ? 11.988 20.101 -59.868 1.00 91.00 142 LEU A N 1
ATOM 1055 C CA . LEU A 1 142 ? 11.831 19.800 -58.438 1.00 91.00 142 LEU A CA 1
ATOM 1056 C C . LEU A 1 142 ? 10.558 20.434 -57.862 1.00 91.00 142 LEU A C 1
ATOM 1058 O O . LEU A 1 142 ? 9.761 19.743 -57.240 1.00 91.00 142 LEU A O 1
ATOM 1062 N N . ALA A 1 143 ? 10.277 21.696 -58.195 1.00 89.12 143 ALA A N 1
ATOM 1063 C CA . ALA A 1 143 ? 9.054 22.419 -57.825 1.00 89.12 143 ALA A CA 1
ATOM 1064 C C . ALA A 1 143 ? 7.738 21.800 -58.355 1.00 89.12 143 ALA A C 1
ATOM 1066 O O . ALA A 1 143 ? 6.653 22.244 -57.986 1.00 89.12 143 ALA A O 1
ATOM 1067 N N . THR A 1 144 ? 7.806 20.785 -59.226 1.00 84.94 144 THR A N 1
ATOM 1068 C CA . THR A 1 144 ? 6.640 19.997 -59.676 1.00 84.94 144 THR A CA 1
ATOM 1069 C C . THR A 1 144 ? 6.617 18.570 -59.119 1.00 84.94 144 THR A C 1
ATOM 1071 O O . THR A 1 144 ? 5.782 17.770 -59.535 1.00 84.94 144 THR A O 1
ATOM 1074 N N . GLY A 1 145 ? 7.563 18.220 -58.241 1.00 80.56 145 GLY A N 1
ATOM 1075 C CA . GLY A 1 145 ? 7.807 16.862 -57.743 1.00 80.56 145 GLY A CA 1
ATOM 1076 C C . GLY A 1 145 ? 8.413 15.899 -58.776 1.00 80.56 145 GLY A C 1
ATOM 1077 O O . GLY A 1 145 ? 8.860 14.815 -58.422 1.00 80.56 145 GLY A O 1
ATOM 1078 N N . ALA A 1 146 ? 8.478 16.280 -60.056 1.00 78.38 146 ALA A N 1
ATOM 1079 C CA . ALA A 1 146 ? 8.819 15.384 -61.164 1.00 78.38 146 ALA A CA 1
ATOM 1080 C C . ALA A 1 146 ? 10.304 14.975 -61.251 1.00 78.38 146 ALA A C 1
ATOM 1082 O O . ALA A 1 146 ? 10.647 14.134 -62.080 1.00 78.38 146 ALA A O 1
ATOM 1083 N N . ALA A 1 147 ? 11.177 15.595 -60.453 1.00 85.44 147 ALA A N 1
ATOM 1084 C CA . ALA A 1 147 ? 12.613 15.307 -60.401 1.00 85.44 147 ALA A CA 1
ATOM 1085 C C . ALA A 1 147 ? 13.160 15.178 -58.967 1.00 85.44 147 ALA A C 1
ATOM 1087 O O . ALA A 1 147 ? 14.365 15.316 -58.777 1.00 85.44 147 ALA A O 1
ATOM 1088 N N . LEU A 1 148 ? 12.295 14.946 -57.972 1.00 87.12 148 LEU A N 1
ATOM 1089 C CA . LEU A 1 148 ? 12.756 14.620 -56.620 1.00 87.12 148 LEU A CA 1
ATOM 1090 C C . LEU A 1 148 ? 13.512 13.274 -56.632 1.00 87.12 148 LEU A C 1
ATOM 1092 O O . LEU A 1 148 ? 13.108 12.370 -57.375 1.00 87.12 148 LEU A O 1
ATOM 1096 N N . PRO A 1 149 ? 14.584 13.122 -55.831 1.00 90.69 149 PRO A N 1
ATOM 1097 C CA . PRO A 1 149 ? 15.183 11.823 -55.526 1.00 90.69 149 PRO A CA 1
ATOM 1098 C C . PRO A 1 149 ? 14.163 10.828 -54.963 1.00 90.69 149 PRO A C 1
ATOM 1100 O O . PRO A 1 149 ? 13.061 11.204 -54.555 1.00 90.69 149 PRO A O 1
ATOM 1103 N N . LYS A 1 150 ? 14.535 9.543 -54.897 1.00 91.38 150 LYS A N 1
ATOM 1104 C CA . LYS A 1 150 ? 13.775 8.602 -54.064 1.00 91.38 150 LYS A CA 1
ATOM 1105 C C . LYS A 1 150 ? 13.907 9.078 -52.616 1.00 91.38 150 LYS A C 1
ATOM 1107 O O . LYS A 1 150 ? 15.016 9.401 -52.212 1.00 91.38 150 LYS A O 1
ATOM 1112 N N . ILE A 1 151 ? 12.814 9.132 -51.863 1.00 93.12 151 ILE A N 1
ATOM 1113 C CA . ILE A 1 151 ? 12.870 9.362 -50.417 1.00 93.12 151 ILE A CA 1
ATOM 1114 C C . ILE A 1 151 ? 12.592 8.023 -49.736 1.00 93.12 151 ILE A C 1
ATOM 1116 O O . ILE A 1 151 ? 11.647 7.327 -50.116 1.00 93.12 151 ILE A O 1
ATOM 1120 N N . GLU A 1 152 ? 13.440 7.650 -48.786 1.00 91.94 152 GLU A N 1
ATOM 1121 C CA . GLU A 1 152 ? 13.306 6.461 -47.945 1.00 91.94 152 GLU A CA 1
ATOM 1122 C C . GLU A 1 152 ? 13.271 6.893 -46.481 1.00 91.94 152 GLU A C 1
ATOM 1124 O O . GLU A 1 152 ? 14.008 7.788 -46.076 1.00 91.94 152 GLU A O 1
ATOM 1129 N N . ILE A 1 153 ? 12.394 6.273 -45.697 1.00 88.75 153 ILE A N 1
ATOM 1130 C CA . ILE A 1 153 ? 12.340 6.468 -44.249 1.00 88.75 153 ILE A CA 1
ATOM 1131 C C . ILE A 1 153 ? 13.102 5.296 -43.629 1.00 88.75 153 ILE A C 1
ATOM 1133 O O . ILE A 1 153 ? 12.785 4.146 -43.940 1.00 88.75 153 ILE A O 1
ATOM 1137 N N . ILE A 1 154 ? 14.101 5.587 -42.799 1.00 79.88 154 ILE A N 1
ATOM 1138 C CA . ILE A 1 154 ? 14.886 4.592 -42.052 1.00 79.88 154 ILE A CA 1
ATOM 1139 C C . ILE A 1 154 ? 15.024 5.046 -40.588 1.00 79.88 154 ILE A C 1
ATOM 1141 O O . ILE A 1 154 ? 14.823 6.232 -40.317 1.00 79.88 154 ILE A O 1
ATOM 1145 N N . PRO A 1 155 ? 15.358 4.153 -39.640 1.00 73.38 155 PRO A N 1
ATOM 1146 C CA . PRO A 1 155 ? 15.575 4.541 -38.249 1.00 73.38 155 PRO A CA 1
ATOM 1147 C C . PRO A 1 155 ? 16.693 5.582 -38.098 1.00 73.38 155 PRO A C 1
ATOM 1149 O O . PRO A 1 155 ? 17.732 5.499 -38.764 1.00 73.38 155 PRO A O 1
ATOM 1152 N N . ILE A 1 156 ? 16.532 6.526 -37.173 1.00 66.06 156 ILE A N 1
ATOM 1153 C CA . ILE A 1 156 ? 17.523 7.563 -36.853 1.00 66.06 156 ILE A CA 1
ATOM 1154 C C . ILE A 1 156 ? 18.830 6.952 -36.341 1.00 66.06 156 ILE A C 1
ATOM 1156 O O . ILE A 1 156 ? 19.902 7.506 -36.566 1.00 66.06 156 ILE A O 1
ATOM 1160 N N . ALA A 1 157 ? 18.770 5.764 -35.732 1.00 50.28 157 ALA A N 1
ATOM 1161 C CA . ALA A 1 157 ? 19.944 4.993 -35.324 1.00 50.28 157 ALA A CA 1
A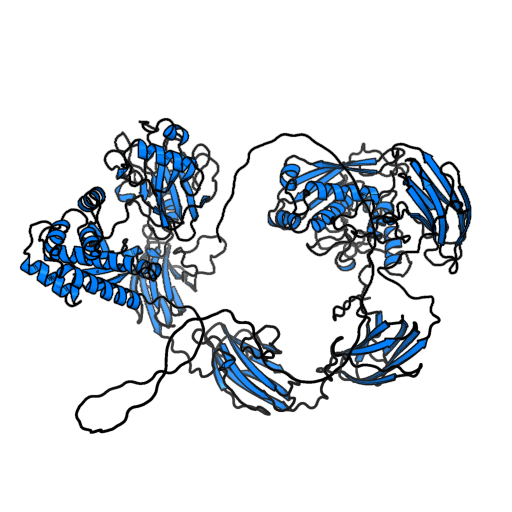TOM 1162 C C . ALA A 1 157 ? 20.787 4.488 -36.518 1.00 50.28 157 ALA A C 1
ATOM 1164 O O . ALA A 1 157 ? 22.015 4.384 -36.415 1.00 50.28 157 ALA A O 1
ATOM 1165 N N . GLU A 1 158 ? 20.147 4.202 -37.658 1.00 62.78 158 GLU A N 1
ATOM 1166 C CA . GLU A 1 158 ? 20.838 3.869 -38.909 1.00 62.78 158 GLU A CA 1
ATOM 1167 C C . GLU A 1 158 ? 21.332 5.141 -39.602 1.00 62.78 158 GLU A C 1
ATOM 1169 O O . GLU A 1 158 ? 22.504 5.213 -39.974 1.00 62.78 158 GLU A O 1
ATOM 1174 N N . LEU A 1 159 ? 20.461 6.150 -39.727 1.00 65.25 159 LEU A N 1
ATOM 1175 C CA . LEU A 1 159 ? 20.734 7.399 -40.443 1.00 65.25 159 LEU A CA 1
ATOM 1176 C C . LEU A 1 159 ? 21.768 8.294 -39.752 1.00 65.25 159 LEU A C 1
ATOM 1178 O O . LEU A 1 159 ? 22.587 8.910 -40.422 1.00 65.25 159 LEU A O 1
ATOM 1182 N N . ARG A 1 160 ? 21.749 8.367 -38.418 1.00 62.16 160 ARG A N 1
ATOM 1183 C CA . ARG A 1 160 ? 22.621 9.214 -37.577 1.00 62.16 160 ARG A CA 1
ATOM 1184 C C . ARG A 1 160 ? 22.543 10.714 -37.904 1.00 62.16 160 ARG A C 1
ATOM 1186 O O . ARG A 1 160 ? 23.505 11.448 -37.701 1.00 62.16 160 ARG A O 1
ATOM 1193 N N . ALA A 1 161 ? 21.399 11.140 -38.433 1.00 68.62 161 ALA A N 1
ATOM 1194 C CA . ALA A 1 161 ? 21.036 12.506 -38.798 1.00 68.62 161 ALA A CA 1
ATOM 1195 C C . ALA A 1 161 ? 19.504 12.586 -38.961 1.00 68.62 161 ALA A C 1
ATOM 1197 O O . ALA A 1 161 ? 18.843 11.550 -39.050 1.00 68.62 161 ALA A O 1
ATOM 1198 N N . ASN A 1 162 ? 18.931 13.792 -39.030 1.00 81.56 162 ASN A N 1
ATOM 1199 C CA . ASN A 1 162 ? 17.501 13.963 -39.326 1.00 81.56 162 ASN A CA 1
ATOM 1200 C C . ASN A 1 162 ? 17.196 13.682 -40.810 1.00 81.56 162 ASN A C 1
ATOM 1202 O O . ASN A 1 162 ? 16.140 13.133 -41.144 1.00 81.56 162 ASN A O 1
ATOM 1206 N N . GLY A 1 163 ? 18.141 14.034 -41.686 1.00 83.81 163 GLY A N 1
ATOM 1207 C CA . GLY A 1 163 ? 18.151 13.715 -43.108 1.00 83.81 163 GLY A CA 1
ATOM 1208 C C . GLY A 1 163 ? 19.547 13.337 -43.611 1.00 83.81 163 GLY A C 1
ATOM 1209 O O . GLY A 1 163 ? 20.551 13.574 -42.938 1.00 83.81 163 GLY A O 1
ATOM 1210 N N . ALA A 1 164 ? 19.586 12.712 -44.789 1.00 85.69 164 ALA A N 1
ATOM 1211 C CA . ALA A 1 164 ? 20.804 12.554 -45.577 1.00 85.69 164 ALA A CA 1
ATOM 1212 C C . ALA A 1 164 ? 20.532 12.427 -47.075 1.00 85.69 164 ALA A C 1
ATOM 1214 O O . ALA A 1 164 ? 19.560 11.778 -47.482 1.00 85.69 164 ALA A O 1
ATOM 1215 N N . PHE A 1 165 ? 21.469 12.878 -47.906 1.00 91.62 165 PHE A N 1
ATOM 1216 C CA . PHE A 1 165 ? 21.468 12.640 -49.342 1.00 91.62 165 PHE A CA 1
ATOM 1217 C C . PHE A 1 165 ? 22.614 11.711 -49.761 1.00 91.62 165 PHE A C 1
ATOM 1219 O O . PHE A 1 165 ? 23.796 11.992 -49.575 1.00 91.62 165 PHE A O 1
ATOM 1226 N N . ALA A 1 166 ? 22.262 10.594 -50.405 1.00 87.44 166 ALA A N 1
ATOM 1227 C CA . ALA A 1 166 ? 23.205 9.600 -50.908 1.00 87.44 166 ALA A CA 1
ATOM 1228 C C . ALA A 1 166 ? 23.372 9.683 -52.430 1.00 87.44 166 ALA A C 1
ATOM 1230 O O . ALA A 1 166 ? 22.575 9.138 -53.209 1.00 87.44 166 ALA A O 1
ATOM 1231 N N . LYS A 1 167 ? 24.476 10.291 -52.864 1.00 84.19 167 LYS A N 1
ATOM 1232 C CA . LYS A 1 167 ? 24.813 10.535 -54.275 1.00 84.19 167 LYS A CA 1
ATOM 1233 C C . LYS A 1 167 ? 24.914 9.258 -55.120 1.00 84.19 167 LYS A C 1
ATOM 1235 O O . LYS A 1 167 ? 24.466 9.248 -56.267 1.00 84.19 167 LYS A O 1
ATOM 1240 N N . GLU A 1 168 ? 25.471 8.168 -54.582 1.00 82.50 168 GLU A N 1
ATOM 1241 C CA . GLU A 1 168 ? 25.634 6.890 -55.302 1.00 82.50 168 GLU A CA 1
ATOM 1242 C C . GLU A 1 168 ? 24.306 6.189 -55.606 1.00 82.50 168 GLU A C 1
ATOM 1244 O O . GLU A 1 168 ? 24.206 5.472 -56.606 1.00 82.50 168 GLU A O 1
ATOM 1249 N N . THR A 1 169 ? 23.304 6.369 -54.741 1.00 84.06 169 THR A N 1
ATOM 1250 C CA . THR A 1 169 ? 21.985 5.720 -54.862 1.00 84.06 169 THR A CA 1
ATOM 1251 C C . THR A 1 169 ? 20.913 6.659 -55.417 1.00 84.06 169 THR A C 1
ATOM 1253 O O . THR A 1 169 ? 19.923 6.185 -55.974 1.00 84.06 169 THR A O 1
ATOM 1256 N N . ASN A 1 170 ? 21.159 7.975 -55.372 1.00 87.38 170 ASN A N 1
ATOM 1257 C CA . ASN A 1 170 ? 20.203 9.037 -55.688 1.00 87.38 170 ASN A CA 1
ATOM 1258 C C . ASN A 1 170 ? 18.942 8.935 -54.804 1.00 87.38 170 ASN A C 1
ATOM 1260 O O . ASN A 1 170 ? 17.802 9.011 -55.286 1.00 87.38 170 ASN A O 1
ATOM 1264 N N . THR A 1 171 ? 19.187 8.757 -53.507 1.00 91.88 171 THR A N 1
ATOM 1265 C CA . THR A 1 171 ? 18.180 8.606 -52.456 1.00 91.88 171 THR A CA 1
ATOM 1266 C C . THR A 1 171 ? 18.405 9.663 -51.379 1.00 91.88 171 THR A C 1
ATOM 1268 O O . THR A 1 171 ? 19.544 9.910 -50.992 1.00 91.88 171 THR A O 1
ATOM 1271 N N . ILE A 1 172 ? 17.319 10.271 -50.912 1.00 93.31 172 ILE A N 1
ATOM 1272 C CA . ILE A 1 172 ? 17.248 11.015 -49.657 1.00 93.31 172 ILE A CA 1
ATOM 1273 C C . ILE A 1 172 ? 16.752 10.039 -48.587 1.00 93.31 172 ILE A C 1
ATOM 1275 O O . ILE A 1 172 ? 15.724 9.389 -48.788 1.00 93.31 172 ILE A O 1
ATOM 1279 N N . TYR A 1 173 ? 17.456 9.939 -47.470 1.00 90.75 173 TYR A N 1
ATOM 1280 C CA . TYR A 1 173 ? 17.014 9.211 -46.287 1.00 90.75 173 TYR A CA 1
ATOM 1281 C C . TYR A 1 173 ? 16.492 10.212 -45.253 1.00 90.75 173 TYR A C 1
ATOM 1283 O O . TYR A 1 173 ? 17.053 11.295 -45.110 1.00 90.75 173 TYR A O 1
ATOM 1291 N N . LEU A 1 174 ? 15.407 9.870 -44.561 1.00 89.94 174 LEU A N 1
ATOM 1292 C CA . LEU A 1 174 ? 14.849 10.652 -43.454 1.00 89.94 174 LEU A CA 1
ATOM 1293 C C . LEU A 1 174 ? 14.642 9.747 -42.243 1.00 89.94 174 LEU A C 1
ATOM 1295 O O . LEU A 1 174 ? 14.213 8.601 -42.397 1.00 89.94 174 LEU A O 1
ATOM 1299 N N . ALA A 1 175 ? 14.911 10.283 -41.056 1.00 83.88 175 ALA A N 1
ATOM 1300 C CA . ALA A 1 175 ? 14.704 9.583 -39.797 1.00 83.88 175 ALA A CA 1
ATOM 1301 C C . ALA A 1 175 ? 13.203 9.367 -39.531 1.00 83.88 175 ALA A C 1
ATOM 1303 O O . ALA A 1 175 ? 12.406 10.307 -39.614 1.00 83.88 175 ALA A O 1
ATOM 1304 N N . ALA A 1 176 ? 12.806 8.133 -39.215 1.00 80.06 176 ALA A N 1
ATOM 1305 C CA . ALA A 1 176 ? 11.415 7.783 -38.918 1.00 80.06 176 ALA A CA 1
ATOM 1306 C C . ALA A 1 176 ? 10.898 8.515 -37.669 1.00 80.06 176 ALA A C 1
ATOM 1308 O O . ALA A 1 176 ? 9.804 9.080 -37.675 1.00 80.06 176 ALA A O 1
ATOM 1309 N N . GLU A 1 177 ? 11.741 8.537 -36.646 1.00 81.69 177 GLU A N 1
ATOM 1310 C CA . GLU A 1 177 ? 11.557 9.085 -35.309 1.00 81.69 177 GLU A CA 1
ATOM 1311 C C . GLU A 1 177 ? 11.381 10.609 -35.393 1.00 81.69 177 GLU A C 1
ATOM 1313 O O . GLU A 1 177 ? 10.336 11.133 -34.998 1.00 81.69 177 GLU A O 1
ATOM 1318 N N . PHE A 1 178 ? 12.292 11.289 -36.103 1.00 81.00 178 PHE A N 1
ATOM 1319 C CA . PHE A 1 178 ? 12.202 12.718 -36.428 1.00 81.00 178 PHE A CA 1
ATOM 1320 C C . PHE A 1 178 ? 10.862 13.099 -37.085 1.00 81.00 178 PHE A C 1
ATOM 1322 O O . PHE A 1 178 ? 10.282 14.136 -36.748 1.00 81.00 178 PHE A O 1
ATOM 1329 N N . LEU A 1 179 ? 10.344 12.271 -38.008 1.00 81.75 179 LEU A N 1
ATOM 1330 C CA . LEU A 1 179 ? 9.049 12.504 -38.665 1.00 81.75 179 LEU A CA 1
ATOM 1331 C C . LEU A 1 179 ? 7.856 12.337 -37.710 1.00 81.75 179 LEU A C 1
ATOM 1333 O O . LEU A 1 179 ? 6.874 13.072 -37.848 1.00 81.75 179 LEU A O 1
ATOM 1337 N N . SER A 1 180 ? 7.916 11.393 -36.766 1.00 76.00 180 SER A N 1
ATOM 1338 C CA . SER A 1 180 ? 6.880 11.219 -35.737 1.00 76.00 180 SER A CA 1
ATOM 1339 C C . SER A 1 180 ? 6.910 12.316 -34.671 1.00 76.00 180 SER A C 1
ATOM 1341 O O . SER A 1 180 ? 5.862 12.882 -34.363 1.00 76.00 180 SER A O 1
ATOM 1343 N N . GLU A 1 181 ? 8.090 12.675 -34.165 1.00 76.75 181 GLU A N 1
ATOM 1344 C CA . GLU A 1 181 ? 8.293 13.734 -33.165 1.00 76.75 181 GLU A CA 1
ATOM 1345 C C . GLU A 1 181 ? 7.852 15.099 -33.711 1.00 76.75 181 GLU A C 1
ATOM 1347 O O . GLU A 1 181 ? 7.082 15.836 -33.090 1.00 76.75 181 GLU A O 1
ATOM 1352 N N . ASN A 1 182 ? 8.259 15.419 -34.945 1.00 76.75 182 ASN A N 1
ATOM 1353 C CA . ASN A 1 182 ? 7.936 16.690 -35.591 1.00 76.75 182 ASN A CA 1
ATOM 1354 C C . ASN A 1 182 ? 6.598 16.667 -36.351 1.00 76.75 182 ASN A C 1
ATOM 1356 O O . ASN A 1 182 ? 6.327 17.577 -37.138 1.00 76.75 182 ASN A O 1
ATOM 1360 N N . ALA A 1 183 ? 5.709 15.702 -36.087 1.00 80.12 183 ALA A N 1
ATOM 1361 C CA . ALA A 1 183 ? 4.393 15.603 -36.729 1.00 80.12 183 ALA A CA 1
ATOM 1362 C C . ALA A 1 183 ? 3.532 16.877 -36.589 1.00 80.12 183 ALA A C 1
ATOM 1364 O O . ALA A 1 183 ? 2.737 17.202 -37.473 1.00 80.12 183 ALA A O 1
ATOM 1365 N N . ALA A 1 184 ? 3.707 17.632 -35.498 1.00 78.19 184 ALA A N 1
ATOM 1366 C CA . ALA A 1 184 ? 3.057 18.929 -35.276 1.00 78.19 184 ALA A CA 1
ATOM 1367 C C . ALA A 1 184 ? 3.856 20.140 -35.820 1.00 78.19 184 ALA A C 1
ATOM 1369 O O . ALA A 1 184 ? 3.356 21.267 -35.796 1.00 78.19 184 ALA A O 1
ATOM 1370 N N . ASN A 1 185 ? 5.080 19.925 -36.312 1.00 82.38 185 ASN A N 1
ATOM 1371 C CA . ASN A 1 185 ? 6.069 20.938 -36.687 1.00 82.38 185 ASN A CA 1
ATOM 1372 C C . ASN A 1 185 ? 6.505 20.795 -38.161 1.00 82.38 185 ASN A C 1
ATOM 1374 O O . ASN A 1 185 ? 7.670 20.567 -38.494 1.00 82.38 185 ASN A O 1
ATOM 1378 N N . MET A 1 186 ? 5.541 20.968 -39.069 1.00 86.06 186 MET A N 1
ATOM 1379 C CA . MET A 1 186 ? 5.732 20.804 -40.518 1.00 86.06 186 MET A CA 1
ATOM 1380 C C . MET A 1 186 ? 6.856 21.680 -41.112 1.00 86.06 186 MET A C 1
ATOM 1382 O O . MET A 1 186 ? 7.459 21.297 -42.115 1.00 86.06 186 MET A O 1
ATOM 1386 N N . ASP A 1 187 ? 7.170 22.833 -40.510 1.00 81.06 187 ASP A N 1
ATOM 1387 C CA . ASP A 1 187 ? 8.247 23.724 -40.973 1.00 81.06 187 ASP A CA 1
ATOM 1388 C C . ASP A 1 187 ? 9.654 23.137 -40.730 1.00 81.06 187 ASP A C 1
ATOM 1390 O O . ASP A 1 187 ? 10.558 23.399 -41.529 1.00 81.06 187 ASP A O 1
ATOM 1394 N N . ALA A 1 188 ? 9.842 22.323 -39.680 1.00 79.62 188 ALA A N 1
ATOM 1395 C CA . ALA A 1 188 ? 11.100 21.618 -39.416 1.00 79.62 188 ALA A CA 1
ATOM 1396 C C . ALA A 1 188 ? 11.309 20.464 -40.404 1.00 79.62 188 ALA A C 1
ATOM 1398 O O . ALA A 1 188 ? 12.336 20.418 -41.080 1.00 79.62 188 ALA A O 1
ATOM 1399 N N . ILE A 1 189 ? 10.294 19.611 -40.586 1.00 88.19 189 ILE A N 1
ATOM 1400 C CA . ILE A 1 189 ? 10.335 18.508 -41.563 1.00 88.19 189 ILE A CA 1
ATOM 1401 C C . ILE A 1 189 ? 10.529 19.049 -42.988 1.00 88.19 189 ILE A C 1
ATOM 1403 O O . ILE A 1 189 ? 11.356 18.550 -43.748 1.00 88.19 189 ILE A O 1
ATOM 1407 N N . THR A 1 190 ? 9.815 20.121 -43.350 1.00 91.00 190 THR A N 1
ATOM 1408 C CA . THR A 1 190 ? 10.000 20.803 -44.644 1.00 91.00 190 THR A CA 1
ATOM 1409 C C . THR A 1 190 ? 11.405 21.401 -44.781 1.00 91.00 190 THR A C 1
ATOM 1411 O O . THR A 1 190 ? 11.907 21.489 -45.898 1.00 91.00 190 THR A O 1
ATOM 1414 N N . GLY A 1 191 ? 12.039 21.815 -43.677 1.00 87.56 191 GLY A N 1
ATOM 1415 C CA . GLY A 1 191 ? 13.430 22.273 -43.645 1.00 87.56 191 GLY A CA 1
ATOM 1416 C C . GLY A 1 191 ? 14.386 21.187 -44.117 1.00 87.56 191 GLY A C 1
ATOM 1417 O O . GLY A 1 191 ? 14.989 21.352 -45.173 1.00 87.56 191 GLY A O 1
ATOM 1418 N N . VAL A 1 192 ? 14.415 20.053 -43.414 1.00 89.75 192 VAL A N 1
ATOM 1419 C CA . VAL A 1 192 ? 15.281 18.907 -43.747 1.00 89.75 192 VAL A CA 1
ATOM 1420 C C . VAL A 1 192 ? 15.001 18.392 -45.167 1.00 89.75 192 VAL A C 1
ATOM 1422 O O . VAL A 1 192 ? 15.913 18.228 -45.965 1.00 89.75 192 VAL A O 1
ATOM 1425 N N . VAL A 1 193 ? 13.734 18.258 -45.582 1.00 92.88 193 VAL A N 1
ATOM 1426 C CA . VAL A 1 193 ? 13.407 17.855 -46.970 1.00 92.88 193 VAL A CA 1
ATOM 1427 C C . VAL A 1 193 ? 13.983 18.823 -48.022 1.00 92.88 193 VAL A C 1
ATOM 1429 O O . VAL A 1 193 ? 14.342 18.393 -49.123 1.00 92.88 193 VAL A O 1
ATOM 1432 N N . LEU A 1 194 ? 14.067 20.125 -47.726 1.00 93.81 194 LEU A N 1
ATOM 1433 C CA . LEU A 1 194 ? 14.670 21.122 -48.619 1.00 93.81 194 LEU A CA 1
ATOM 1434 C C . LEU A 1 194 ? 16.203 21.133 -48.569 1.00 93.81 194 LEU A C 1
ATOM 1436 O O . LEU A 1 194 ? 16.813 21.440 -49.593 1.00 93.81 194 LEU A O 1
ATOM 1440 N N . GLU A 1 195 ? 16.783 20.794 -47.421 1.00 91.56 195 GLU A N 1
ATOM 1441 C CA . GLU A 1 195 ? 18.220 20.646 -47.147 1.00 91.56 195 GLU A CA 1
ATOM 1442 C C . GLU A 1 195 ? 18.802 19.519 -48.004 1.00 91.56 195 GLU A C 1
ATOM 1444 O O . GLU A 1 195 ? 19.598 19.767 -48.910 1.00 91.56 195 GLU A O 1
ATOM 1449 N N . GLU A 1 196 ? 18.215 18.325 -47.896 1.00 93.00 196 GLU A N 1
ATOM 1450 C CA . GLU A 1 196 ? 18.578 17.150 -48.698 1.00 93.00 196 GLU A CA 1
ATOM 1451 C C . GLU A 1 196 ? 18.272 17.321 -50.196 1.00 93.00 196 GLU A C 1
ATOM 1453 O O . GLU A 1 196 ? 18.955 16.788 -51.078 1.00 93.00 196 GLU A O 1
ATOM 1458 N N . THR A 1 197 ? 17.255 18.126 -50.524 1.00 92.50 197 THR A N 1
ATOM 1459 C CA . THR A 1 197 ? 17.010 18.552 -51.912 1.00 92.50 197 THR A CA 1
ATOM 1460 C C . THR A 1 197 ? 18.094 19.521 -52.411 1.00 92.50 197 THR A C 1
ATOM 1462 O O . THR A 1 197 ? 18.339 19.583 -53.620 1.00 92.50 197 THR A O 1
ATOM 1465 N N . GLY A 1 198 ? 18.743 20.267 -51.514 1.00 91.56 198 GLY A N 1
ATOM 1466 C CA . GLY A 1 198 ? 19.886 21.140 -51.776 1.00 91.56 198 GLY A CA 1
ATOM 1467 C C . GLY A 1 198 ? 21.158 20.357 -52.097 1.00 91.56 198 GLY A C 1
ATOM 1468 O O . GLY A 1 198 ? 21.719 20.582 -53.168 1.00 91.56 198 GLY A O 1
ATOM 1469 N N . HIS A 1 199 ? 21.529 19.375 -51.274 1.00 86.81 199 HIS A N 1
ATOM 1470 C CA . HIS A 1 199 ? 22.648 18.455 -51.542 1.00 86.81 199 HIS A CA 1
ATOM 1471 C C . HIS A 1 199 ? 22.451 17.682 -52.860 1.00 86.81 199 HIS A C 1
ATOM 1473 O O . HIS A 1 199 ? 23.317 17.660 -53.746 1.00 86.81 199 HIS A O 1
ATOM 1479 N N . PHE A 1 200 ? 21.232 17.168 -53.104 1.00 92.81 200 PHE A N 1
ATOM 1480 C CA . PHE A 1 200 ? 20.879 16.629 -54.422 1.00 92.81 200 PHE A CA 1
ATOM 1481 C C . PHE A 1 200 ? 21.122 17.649 -55.542 1.00 92.81 200 PHE A C 1
ATOM 1483 O O . PHE A 1 200 ? 21.683 17.298 -56.584 1.00 92.81 200 PHE A O 1
ATOM 1490 N N . LEU A 1 201 ? 20.709 18.903 -55.358 1.00 91.00 201 LEU A N 1
ATOM 1491 C CA . LEU A 1 201 ? 20.849 19.946 -56.367 1.00 91.00 201 LEU A CA 1
ATOM 1492 C C . LEU A 1 201 ? 22.321 20.294 -56.640 1.00 91.00 201 LEU A C 1
ATOM 1494 O O . LEU A 1 201 ? 22.682 20.377 -57.818 1.00 91.00 201 LEU A O 1
ATOM 1498 N N . ASP A 1 202 ? 23.179 20.413 -55.620 1.00 89.19 202 ASP A N 1
ATOM 1499 C CA . ASP A 1 202 ? 24.625 20.595 -55.821 1.00 89.19 202 ASP A CA 1
ATOM 1500 C C . ASP A 1 202 ? 25.205 19.434 -56.635 1.00 89.19 202 ASP A C 1
ATOM 1502 O O . ASP A 1 202 ? 25.802 19.656 -57.695 1.00 89.19 202 ASP A O 1
ATOM 1506 N N . SER A 1 203 ? 24.884 18.193 -56.245 1.00 86.56 203 SER A N 1
ATOM 1507 C CA . SER A 1 203 ? 25.358 16.966 -56.900 1.00 86.56 203 SER A CA 1
ATOM 1508 C C . SER A 1 203 ? 25.095 16.902 -58.415 1.00 86.56 203 SER A C 1
ATOM 1510 O O . SER A 1 203 ? 25.822 16.216 -59.143 1.00 86.56 203 SER A O 1
ATOM 1512 N N . GLN A 1 204 ? 24.059 17.603 -58.899 1.00 88.62 204 GLN A N 1
ATOM 1513 C CA . GLN A 1 204 ? 23.709 17.703 -60.319 1.00 88.62 204 GLN A CA 1
ATOM 1514 C C . GLN A 1 204 ? 24.321 18.928 -61.018 1.00 88.62 204 GLN A C 1
ATOM 1516 O O . GLN A 1 204 ? 24.530 18.898 -62.238 1.00 88.62 204 GLN A O 1
ATOM 1521 N N . LEU A 1 205 ? 24.558 20.022 -60.290 1.00 86.25 205 LEU A N 1
ATOM 1522 C CA . LEU A 1 205 ? 25.035 21.295 -60.839 1.00 86.25 205 LEU A CA 1
ATOM 1523 C C . LEU A 1 205 ? 26.560 21.395 -60.862 1.00 86.25 205 LEU A C 1
ATOM 1525 O O . LEU A 1 205 ? 27.132 21.874 -61.851 1.00 86.25 205 LEU A O 1
ATOM 1529 N N . ASN A 1 206 ? 27.208 20.919 -59.805 1.00 81.44 206 ASN A N 1
ATOM 1530 C CA . ASN A 1 206 ? 28.646 20.951 -59.611 1.00 81.44 206 ASN A CA 1
ATOM 1531 C C . ASN A 1 206 ? 29.263 19.549 -59.815 1.00 81.44 206 ASN A C 1
ATOM 1533 O O . ASN A 1 206 ? 28.597 18.518 -59.854 1.00 81.44 206 ASN A O 1
ATOM 1537 N N . ARG A 1 207 ? 30.572 19.509 -60.103 1.00 76.81 207 ARG A N 1
ATOM 1538 C CA . ARG A 1 207 ? 31.313 18.259 -60.431 1.00 76.81 207 ARG A CA 1
ATOM 1539 C C . ARG A 1 207 ? 32.296 17.831 -59.349 1.00 76.81 207 ARG A C 1
ATOM 1541 O O . ARG A 1 207 ? 32.811 16.717 -59.384 1.00 76.81 207 ARG A O 1
ATOM 1548 N N . VAL A 1 208 ? 32.628 18.790 -58.508 1.00 73.69 208 VAL A N 1
ATOM 1549 C CA . VAL A 1 208 ? 33.254 18.663 -57.206 1.00 73.69 208 VAL A CA 1
ATOM 1550 C C . VAL A 1 208 ? 32.238 19.335 -56.309 1.00 73.69 208 VAL A C 1
ATOM 1552 O O . VAL A 1 208 ? 31.691 20.356 -56.726 1.00 73.69 208 VAL A O 1
ATOM 1555 N N . ASP A 1 209 ? 31.997 18.716 -55.173 1.00 75.25 209 ASP A N 1
ATOM 1556 C CA . ASP A 1 209 ? 31.151 19.231 -54.116 1.00 75.25 209 ASP A CA 1
ATOM 1557 C C . ASP A 1 209 ? 31.464 20.701 -53.756 1.00 75.25 209 ASP A C 1
ATOM 1559 O O . ASP A 1 209 ? 32.553 21.218 -54.073 1.00 75.25 209 ASP A O 1
ATOM 1563 N N . SER A 1 210 ? 30.486 21.377 -53.158 1.00 76.69 210 SER A N 1
ATOM 1564 C CA . SER A 1 210 ? 30.633 22.730 -52.631 1.00 76.69 210 SER A CA 1
ATOM 1565 C C . SER A 1 210 ? 31.504 22.714 -51.355 1.00 76.69 210 SER A C 1
ATOM 1567 O O . SER A 1 210 ? 32.348 21.839 -51.176 1.00 76.69 210 SER A O 1
ATOM 1569 N N . LEU A 1 211 ? 31.500 23.786 -50.560 1.00 66.94 211 LEU A N 1
ATOM 1570 C CA . LEU A 1 211 ? 32.282 23.845 -49.318 1.00 66.94 211 LEU A CA 1
ATOM 1571 C C . LEU A 1 211 ? 31.427 24.463 -48.222 1.00 66.94 211 LEU A C 1
ATOM 1573 O O . LEU A 1 211 ? 30.965 25.606 -48.381 1.00 66.94 211 LEU A O 1
ATOM 1577 N N . GLY A 1 212 ? 31.322 23.736 -47.112 1.00 70.31 212 GLY A N 1
ATOM 1578 C CA . GLY A 1 212 ? 30.275 23.962 -46.135 1.00 70.31 212 GLY A CA 1
ATOM 1579 C C . GLY A 1 212 ? 28.958 23.334 -46.565 1.00 70.31 212 GLY A C 1
ATOM 1580 O O . GLY A 1 212 ? 28.804 23.011 -47.734 1.00 70.31 212 GLY A O 1
ATOM 1581 N N . ASP A 1 213 ? 28.007 23.289 -45.645 1.00 80.69 213 ASP A N 1
ATOM 1582 C CA . ASP A 1 213 ? 26.648 22.821 -45.887 1.00 80.69 213 ASP A CA 1
ATOM 1583 C C . ASP A 1 213 ? 25.905 23.797 -46.825 1.00 80.69 213 ASP A C 1
ATOM 1585 O O . ASP A 1 213 ? 25.394 24.857 -46.428 1.00 80.69 213 ASP A O 1
ATOM 1589 N N . GLU A 1 214 ? 25.890 23.491 -48.127 1.00 84.06 214 GLU A N 1
ATOM 1590 C CA . GLU A 1 214 ? 25.085 24.236 -49.099 1.00 84.06 214 GLU A CA 1
ATOM 1591 C C . GLU A 1 214 ? 23.600 23.847 -49.095 1.00 84.06 214 GLU A C 1
ATOM 1593 O O . GLU A 1 214 ? 22.780 24.632 -49.594 1.00 84.06 214 GLU A O 1
ATOM 1598 N N . GLY A 1 215 ? 23.254 22.701 -48.501 1.00 87.69 215 GLY A N 1
ATOM 1599 C CA . GLY A 1 215 ? 21.892 22.215 -48.300 1.00 87.69 215 GLY A CA 1
ATOM 1600 C C . GLY A 1 215 ? 21.089 23.151 -47.404 1.00 87.69 215 GLY A C 1
ATOM 1601 O O . GLY A 1 215 ? 20.089 23.722 -47.853 1.00 87.69 215 GLY A O 1
ATOM 1602 N N . ALA A 1 216 ? 21.557 23.413 -46.185 1.00 83.44 216 ALA A N 1
ATOM 1603 C CA . ALA A 1 216 ? 20.893 24.273 -45.209 1.00 83.44 216 ALA A CA 1
ATOM 1604 C C . ALA A 1 216 ? 20.883 25.734 -45.667 1.00 83.44 216 ALA A C 1
ATOM 1606 O O . ALA A 1 216 ? 19.879 26.442 -45.508 1.00 83.44 216 ALA A O 1
ATOM 1607 N N . ILE A 1 217 ? 21.957 26.198 -46.326 1.00 83.31 217 ILE A N 1
ATOM 1608 C CA . ILE A 1 217 ? 21.977 27.525 -46.966 1.00 83.31 217 ILE A CA 1
ATOM 1609 C C . ILE A 1 217 ? 20.865 27.610 -48.023 1.00 83.31 217 ILE A C 1
ATOM 1611 O O . ILE A 1 217 ? 20.138 28.609 -48.073 1.00 83.31 217 ILE A O 1
ATOM 1615 N N . PHE A 1 218 ? 20.701 26.585 -48.863 1.00 92.62 218 PHE A N 1
ATOM 1616 C CA . PHE A 1 218 ? 19.646 26.543 -49.873 1.00 92.62 218 PHE A CA 1
ATOM 1617 C C . PHE A 1 218 ? 18.245 26.455 -49.249 1.00 92.62 218 PHE A C 1
ATOM 1619 O O . PHE A 1 218 ? 17.372 27.248 -49.619 1.00 92.62 218 PHE A O 1
ATOM 1626 N N . ALA A 1 219 ? 18.035 25.577 -48.266 1.00 92.50 219 ALA A N 1
ATOM 1627 C CA . ALA A 1 219 ? 16.772 25.417 -47.549 1.00 92.50 219 ALA A CA 1
ATOM 1628 C C . ALA A 1 219 ? 16.322 26.731 -46.893 1.00 92.50 219 ALA A C 1
ATOM 1630 O O . ALA A 1 219 ? 15.191 27.185 -47.102 1.00 92.50 219 ALA A O 1
ATOM 1631 N N . ALA A 1 220 ? 17.231 27.413 -46.190 1.00 86.75 220 ALA A N 1
ATOM 1632 C CA . ALA A 1 220 ? 16.968 28.707 -45.571 1.00 86.75 220 ALA A CA 1
ATOM 1633 C C . ALA A 1 220 ? 16.567 29.783 -46.599 1.00 86.75 220 ALA A C 1
ATOM 1635 O O . ALA A 1 220 ? 15.636 30.558 -46.355 1.00 86.75 220 ALA A O 1
ATOM 1636 N N . LEU A 1 221 ? 17.215 29.814 -47.769 1.00 90.12 221 LEU A N 1
ATOM 1637 C CA . LEU A 1 221 ? 16.887 30.748 -48.854 1.00 90.12 221 LEU A CA 1
ATOM 1638 C C . LEU A 1 221 ? 15.534 30.442 -49.514 1.00 90.12 221 LEU A C 1
ATOM 1640 O O . LEU A 1 221 ? 14.780 31.373 -49.809 1.00 90.12 221 LEU A O 1
ATOM 1644 N N . VAL A 1 222 ? 15.196 29.164 -49.714 1.00 92.62 222 VAL A N 1
ATOM 1645 C CA . VAL A 1 222 ? 13.894 28.728 -50.255 1.00 92.62 222 VAL A CA 1
ATOM 1646 C C . VAL A 1 222 ? 12.752 29.053 -49.284 1.00 92.62 222 VAL A C 1
ATOM 1648 O O . VAL A 1 222 ? 11.696 29.524 -49.714 1.00 92.62 222 VAL A O 1
ATOM 1651 N N . GLN A 1 223 ? 12.992 28.904 -47.979 1.00 91.19 223 GLN A N 1
ATOM 1652 C CA . GLN A 1 223 ? 12.078 29.310 -46.903 1.00 91.19 223 GLN A CA 1
ATOM 1653 C C . GLN A 1 223 ? 12.007 30.837 -46.692 1.00 91.19 223 GLN A C 1
ATOM 1655 O O . GLN A 1 223 ? 11.155 31.324 -45.947 1.00 91.19 223 GLN A O 1
ATOM 1660 N N . GLY A 1 224 ? 12.878 31.622 -47.338 1.00 86.25 224 GLY A N 1
ATOM 1661 C CA . GLY A 1 224 ? 12.925 33.082 -47.202 1.00 86.25 224 GLY A CA 1
ATOM 1662 C C . GLY A 1 224 ? 13.498 33.585 -45.869 1.00 86.25 224 GLY A C 1
ATOM 1663 O O . GLY A 1 224 ? 13.283 34.750 -45.512 1.00 86.25 224 GLY A O 1
ATOM 1664 N N . LYS A 1 225 ? 14.223 32.734 -45.131 1.00 85.19 225 LYS A N 1
ATOM 1665 C CA . LYS A 1 225 ? 14.939 33.099 -43.899 1.00 85.19 225 LYS A CA 1
ATOM 1666 C C . LYS A 1 225 ? 16.080 34.084 -44.216 1.00 85.19 225 LYS A C 1
ATOM 1668 O O . LYS A 1 225 ? 16.595 34.152 -45.331 1.00 85.19 225 LYS A O 1
ATOM 1673 N N . GLN A 1 226 ? 16.462 34.899 -43.233 1.00 79.62 226 GLN A N 1
ATOM 1674 C CA . GLN A 1 226 ? 17.583 35.841 -43.347 1.00 79.62 226 GLN A CA 1
ATOM 1675 C C . GLN A 1 226 ? 18.788 35.288 -42.585 1.00 79.62 226 GLN A C 1
ATOM 1677 O O . GLN A 1 226 ? 18.853 35.449 -41.370 1.00 79.62 226 GLN A O 1
ATOM 1682 N N . ILE A 1 227 ? 19.729 34.675 -43.304 1.00 76.62 227 ILE A N 1
ATOM 1683 C CA . ILE A 1 227 ? 20.948 34.093 -42.723 1.00 76.62 227 ILE A CA 1
ATOM 1684 C C . ILE A 1 227 ? 21.874 35.221 -42.236 1.00 76.62 227 ILE A C 1
ATOM 1686 O O . ILE A 1 227 ? 22.207 36.146 -42.990 1.00 76.62 227 ILE A O 1
ATOM 1690 N N . ALA A 1 228 ? 22.296 35.173 -40.975 1.00 67.88 228 ALA A N 1
ATOM 1691 C CA . ALA A 1 228 ? 23.204 36.157 -40.400 1.00 67.88 228 ALA A CA 1
ATOM 1692 C C . ALA A 1 228 ? 24.636 35.998 -40.961 1.00 67.88 228 ALA A C 1
ATOM 1694 O O . ALA A 1 228 ? 25.072 34.888 -41.250 1.00 67.88 228 ALA A O 1
ATOM 1695 N N . PRO A 1 229 ? 25.455 37.068 -41.054 1.00 54.50 229 PRO A N 1
ATOM 1696 C CA . PRO A 1 229 ? 26.813 36.953 -41.602 1.00 54.50 229 PRO A CA 1
ATOM 1697 C C . PRO A 1 229 ? 27.777 36.038 -40.825 1.00 54.50 229 PRO A C 1
ATOM 1699 O O . PRO A 1 229 ? 28.823 35.701 -41.364 1.00 54.50 229 PRO A O 1
ATOM 1702 N N . GLY A 1 230 ? 27.474 35.703 -39.564 1.00 44.97 230 GLY A N 1
ATOM 1703 C CA . GLY A 1 230 ? 28.243 34.736 -38.767 1.00 44.97 230 GLY A CA 1
ATOM 1704 C C . GLY A 1 230 ? 27.780 33.295 -38.989 1.00 44.97 230 GLY A C 1
ATOM 1705 O O . GLY A 1 230 ? 28.603 32.430 -39.236 1.00 44.97 230 GLY A O 1
ATOM 1706 N N . GLU A 1 231 ? 26.466 33.078 -38.995 1.00 56.28 231 GLU A N 1
ATOM 1707 C CA . GLU A 1 231 ? 25.787 31.819 -39.345 1.00 56.28 231 GLU A CA 1
ATOM 1708 C C . GLU A 1 231 ? 26.176 31.355 -40.759 1.00 56.28 231 GLU A C 1
ATOM 1710 O O . GLU A 1 231 ? 26.662 30.248 -40.944 1.00 56.28 231 GLU A O 1
ATOM 1715 N N . LEU A 1 232 ? 26.141 32.262 -41.741 1.00 63.94 232 LEU A N 1
ATOM 1716 C CA . LEU A 1 232 ? 26.614 32.015 -43.107 1.00 63.94 232 LEU A CA 1
ATOM 1717 C C . LEU A 1 232 ? 28.113 31.663 -43.185 1.00 63.94 232 LEU A C 1
ATOM 1719 O O . LEU A 1 232 ? 28.536 31.053 -44.160 1.00 63.94 232 LEU A O 1
ATOM 1723 N N . LEU A 1 233 ? 28.934 32.086 -42.217 1.00 57.00 233 LEU A N 1
ATOM 1724 C CA . LEU A 1 233 ? 30.350 31.705 -42.147 1.00 57.00 233 LEU A CA 1
ATOM 1725 C C . LEU A 1 233 ? 30.564 30.363 -41.438 1.00 57.00 233 LEU A C 1
ATOM 1727 O O . LEU A 1 233 ? 31.577 29.732 -41.717 1.00 57.00 233 LEU A O 1
ATOM 1731 N N . ALA A 1 234 ? 29.652 29.963 -40.546 1.00 52.78 234 ALA A N 1
ATOM 1732 C CA . ALA A 1 234 ? 29.647 28.648 -39.915 1.00 52.78 234 ALA A CA 1
ATOM 1733 C C . ALA A 1 234 ? 29.222 27.583 -40.931 1.00 52.78 234 ALA A C 1
ATOM 1735 O O . ALA A 1 234 ? 30.042 26.735 -41.256 1.00 52.78 234 ALA A O 1
ATOM 1736 N N . LEU A 1 235 ? 28.045 27.746 -41.553 1.00 66.12 235 LEU A N 1
ATOM 1737 C CA . LEU A 1 235 ? 27.548 26.845 -42.601 1.00 66.12 235 LEU A CA 1
ATOM 1738 C C . LEU A 1 235 ? 28.580 26.681 -43.727 1.00 66.12 235 LEU A C 1
ATOM 1740 O O . LEU A 1 235 ? 28.918 25.573 -44.096 1.00 66.12 235 LEU A O 1
ATOM 1744 N N . LYS A 1 236 ? 29.214 27.772 -44.196 1.00 68.25 236 LYS A N 1
ATOM 1745 C CA . LYS A 1 236 ? 30.291 27.733 -45.220 1.00 68.25 236 LYS A CA 1
ATOM 1746 C C . LYS A 1 236 ? 31.637 27.137 -44.777 1.00 68.25 236 LYS A C 1
ATOM 1748 O O . LYS A 1 236 ? 32.608 27.206 -45.536 1.00 68.25 236 LYS A O 1
ATOM 1753 N N . ALA A 1 237 ? 31.729 26.650 -43.550 1.00 57.97 237 ALA A N 1
ATOM 1754 C CA . ALA A 1 237 ? 32.909 26.011 -42.979 1.00 57.97 237 ALA A CA 1
ATOM 1755 C C . ALA A 1 237 ? 32.590 24.650 -42.338 1.00 57.97 237 ALA A C 1
ATOM 1757 O O . ALA A 1 237 ? 33.496 24.042 -41.766 1.00 57.97 237 ALA A O 1
ATOM 1758 N N . GLU A 1 238 ? 31.334 24.211 -42.424 1.00 59.88 238 GLU A N 1
ATOM 1759 C CA . GLU A 1 238 ? 30.858 22.906 -41.984 1.00 59.88 238 GLU A CA 1
ATOM 1760 C C . GLU A 1 238 ? 31.418 21.786 -42.880 1.00 59.88 238 GLU A C 1
ATOM 1762 O O . GLU A 1 238 ? 31.856 22.033 -44.007 1.00 59.88 238 GLU A O 1
ATOM 1767 N N . ASP A 1 239 ? 31.477 20.573 -42.344 1.00 65.94 239 ASP A N 1
ATOM 1768 C CA . ASP A 1 239 ? 31.823 19.351 -43.074 1.00 65.94 239 ASP A CA 1
ATOM 1769 C C . ASP A 1 239 ? 30.770 18.320 -42.664 1.00 65.94 239 ASP A C 1
ATOM 1771 O O . ASP A 1 239 ? 30.884 17.651 -41.637 1.00 65.94 239 ASP A O 1
ATOM 1775 N N . ASP A 1 240 ? 29.687 18.325 -43.431 1.00 62.16 240 ASP A N 1
ATOM 1776 C CA . ASP A 1 240 ? 28.487 17.489 -43.354 1.00 62.16 240 ASP A CA 1
ATOM 1777 C C . ASP A 1 240 ? 28.671 16.140 -44.074 1.00 62.16 240 ASP A C 1
ATOM 1779 O O . ASP A 1 240 ? 27.755 15.312 -44.128 1.00 62.16 240 ASP A O 1
ATOM 1783 N N . SER A 1 241 ? 29.870 15.886 -44.612 1.00 64.50 241 SER A N 1
ATOM 1784 C CA . SER A 1 241 ? 30.190 14.640 -45.293 1.00 64.50 241 SER A CA 1
ATOM 1785 C C . SER A 1 241 ? 30.345 13.477 -44.305 1.00 64.50 241 SER A C 1
ATOM 1787 O O . SER A 1 241 ? 31.120 13.505 -43.345 1.00 64.50 241 SER A O 1
ATOM 1789 N N . GLY A 1 242 ? 29.595 12.406 -44.554 1.00 63.75 242 GLY A N 1
ATOM 1790 C CA . GLY A 1 242 ? 29.494 11.245 -43.681 1.00 63.75 242 GLY A CA 1
ATOM 1791 C C . GLY A 1 242 ? 29.564 9.916 -44.426 1.00 63.75 242 GLY A C 1
ATOM 1792 O O . GLY A 1 242 ? 29.741 9.837 -45.647 1.00 63.75 242 GLY A O 1
ATOM 1793 N N . THR A 1 243 ? 29.400 8.828 -43.669 1.00 58.22 243 THR A N 1
ATOM 1794 C CA . THR A 1 243 ? 29.260 7.483 -44.237 1.00 58.22 243 THR A CA 1
ATOM 1795 C C . THR A 1 243 ? 28.117 6.714 -43.595 1.00 58.22 243 THR A C 1
ATOM 1797 O O . THR A 1 243 ? 28.167 6.405 -42.404 1.00 58.22 243 THR A O 1
ATOM 1800 N N . LEU A 1 244 ? 27.141 6.324 -44.408 1.00 60.81 244 LEU A N 1
ATOM 1801 C CA . LEU A 1 244 ? 25.994 5.520 -44.005 1.00 60.81 244 LEU A CA 1
ATOM 1802 C C . LEU A 1 244 ? 26.263 4.046 -44.342 1.00 60.81 244 LEU A C 1
ATOM 1804 O O . LEU A 1 244 ? 26.674 3.741 -45.461 1.00 60.81 244 LEU A O 1
ATOM 1808 N N . THR A 1 245 ? 26.055 3.118 -43.404 1.00 57.16 245 THR A N 1
ATOM 1809 C CA . THR A 1 245 ? 26.230 1.675 -43.663 1.00 57.16 245 THR A CA 1
ATOM 1810 C C . THR A 1 245 ? 24.877 0.977 -43.669 1.00 57.16 245 THR A C 1
ATOM 1812 O O . THR A 1 245 ? 24.362 0.614 -42.621 1.00 57.16 245 THR A O 1
ATOM 1815 N N . LEU A 1 246 ? 24.323 0.763 -44.865 1.00 58.81 246 LEU A N 1
ATOM 1816 C CA . LEU A 1 246 ? 23.060 0.048 -45.072 1.00 58.81 246 LEU A CA 1
ATOM 1817 C C . LEU A 1 246 ? 23.344 -1.360 -45.594 1.00 58.81 246 LEU A C 1
ATOM 1819 O O . LEU A 1 246 ? 24.086 -1.523 -46.565 1.00 58.81 246 LEU A O 1
ATOM 1823 N N . ASN A 1 247 ? 22.733 -2.383 -44.989 1.00 53.78 247 ASN A N 1
ATOM 1824 C CA . ASN A 1 247 ? 22.864 -3.789 -45.409 1.00 53.78 247 ASN A CA 1
ATOM 1825 C C . ASN A 1 247 ? 24.333 -4.260 -45.562 1.00 53.78 247 ASN A C 1
ATOM 1827 O O . ASN A 1 247 ? 24.677 -4.983 -46.500 1.00 53.78 247 ASN A O 1
ATOM 1831 N N . GLY A 1 248 ? 25.228 -3.793 -44.683 1.00 44.84 248 GLY A N 1
ATOM 1832 C CA . GLY A 1 248 ? 26.665 -4.101 -44.731 1.00 44.84 248 GLY A CA 1
ATOM 1833 C C . GLY A 1 248 ? 27.455 -3.404 -45.851 1.00 44.84 248 GLY A C 1
ATOM 1834 O O . GLY A 1 248 ? 28.625 -3.728 -46.062 1.00 44.84 248 GLY A O 1
ATOM 1835 N N . GLN A 1 249 ? 26.857 -2.450 -46.574 1.00 54.66 249 GLN A N 1
ATOM 1836 C CA . GLN A 1 249 ? 27.536 -1.632 -47.580 1.00 54.66 249 GLN A CA 1
ATOM 1837 C C . GLN A 1 249 ? 27.655 -0.175 -47.114 1.00 54.66 249 GLN A C 1
ATOM 1839 O O . GLN A 1 249 ? 26.658 0.512 -46.919 1.00 54.66 249 GLN A O 1
ATOM 1844 N N . THR A 1 250 ? 28.890 0.320 -47.015 1.00 64.06 250 THR A N 1
ATOM 1845 C CA . THR A 1 250 ? 29.182 1.735 -46.749 1.00 64.06 250 THR A CA 1
ATOM 1846 C C . THR A 1 250 ? 28.922 2.595 -47.992 1.00 64.06 250 THR A C 1
ATOM 1848 O O . THR A 1 250 ? 29.438 2.312 -49.079 1.00 64.06 250 THR A O 1
ATOM 1851 N N . ILE A 1 251 ? 28.137 3.655 -47.822 1.00 75.75 251 ILE A N 1
ATOM 1852 C CA . ILE A 1 251 ? 27.707 4.636 -48.826 1.00 75.75 251 ILE A CA 1
ATOM 1853 C C . ILE A 1 251 ? 28.208 6.020 -48.374 1.00 75.75 251 ILE A C 1
ATOM 1855 O O . ILE A 1 251 ? 28.288 6.275 -47.174 1.00 75.75 251 ILE A O 1
ATOM 1859 N N . GLN A 1 252 ? 28.602 6.884 -49.315 1.00 72.62 252 GLN A N 1
ATOM 1860 C CA . GLN A 1 252 ? 28.986 8.272 -49.024 1.00 72.62 252 GLN A CA 1
ATOM 1861 C C . GLN A 1 252 ? 27.749 9.166 -49.109 1.00 72.62 252 GLN A C 1
ATOM 1863 O O . GLN A 1 252 ? 26.850 8.925 -49.919 1.00 72.62 252 GLN A O 1
ATOM 1868 N N . VAL A 1 253 ? 27.689 10.156 -48.233 1.00 79.50 253 VAL A N 1
ATOM 1869 C CA . VAL A 1 253 ? 26.449 10.849 -47.894 1.00 79.50 253 VAL A CA 1
ATOM 1870 C C . VAL A 1 253 ? 26.763 12.241 -47.352 1.00 79.50 253 VAL A C 1
ATOM 1872 O O . VAL A 1 253 ? 27.801 12.428 -46.725 1.00 79.50 253 VAL A O 1
ATOM 1875 N N . GLU A 1 254 ? 25.873 13.191 -47.605 1.00 72.38 254 GLU A N 1
ATOM 1876 C CA . GLU A 1 254 ? 25.868 14.554 -47.050 1.00 72.38 254 GLU A CA 1
ATOM 1877 C C . GLU A 1 254 ? 24.680 14.590 -46.046 1.00 72.38 254 GLU A C 1
ATOM 1879 O O . GLU A 1 254 ? 23.605 14.095 -46.399 1.00 72.38 254 GLU A O 1
ATOM 1884 N N . HIS A 1 255 ? 24.894 14.974 -44.773 1.00 67.94 255 HIS A N 1
ATOM 1885 C CA . HIS A 1 255 ? 23.960 14.773 -43.633 1.00 67.94 255 HIS A CA 1
ATOM 1886 C C . HIS A 1 255 ? 23.703 16.061 -42.829 1.00 67.94 255 HIS A C 1
ATOM 1888 O O . HIS A 1 255 ? 24.657 16.690 -42.372 1.00 67.94 255 HIS A O 1
ATOM 1894 N N . SER A 1 256 ? 22.442 16.335 -42.465 1.00 58.25 256 SER A N 1
ATOM 1895 C CA . SER A 1 256 ? 22.099 17.368 -41.467 1.00 58.25 256 SER A CA 1
ATOM 1896 C C . SER A 1 256 ? 22.802 17.089 -40.117 1.00 58.25 256 SER A C 1
ATOM 1898 O O . SER A 1 256 ? 22.492 16.082 -39.463 1.00 58.25 256 SER A O 1
ATOM 1900 N N . SER A 1 257 ? 23.754 17.926 -39.692 1.00 54.09 257 SER A N 1
ATOM 1901 C CA . SER A 1 257 ? 24.712 17.548 -38.637 1.00 54.09 257 SER A CA 1
ATOM 1902 C C . SER A 1 257 ? 24.184 17.663 -37.192 1.00 54.09 257 SER A C 1
ATOM 1904 O O . SER A 1 257 ? 23.312 18.469 -36.866 1.00 54.09 257 SER A O 1
ATOM 1906 N N . THR A 1 258 ? 24.763 16.859 -36.294 1.00 55.16 258 THR A N 1
ATOM 1907 C CA . THR A 1 258 ? 24.813 17.126 -34.844 1.00 55.16 258 THR A CA 1
ATOM 1908 C C . THR A 1 258 ? 26.289 17.152 -34.420 1.00 55.16 258 THR A C 1
ATOM 1910 O O . THR A 1 258 ? 27.063 16.280 -34.818 1.00 55.16 258 THR A O 1
ATOM 1913 N N . GLU A 1 259 ? 26.726 18.180 -33.677 1.00 70.75 259 GLU A N 1
ATOM 1914 C CA . GLU A 1 259 ? 28.156 18.397 -33.370 1.00 70.75 259 GLU A CA 1
ATOM 1915 C C . GLU A 1 259 ? 28.693 17.294 -32.424 1.00 70.75 259 GLU A C 1
ATOM 1917 O O . GLU A 1 259 ? 28.182 17.152 -31.311 1.00 70.75 259 GLU A O 1
ATOM 1922 N N . PRO A 1 260 ? 29.750 16.533 -32.787 1.00 75.19 260 PRO A N 1
ATOM 1923 C CA . PRO A 1 260 ? 30.292 15.489 -31.917 1.00 75.19 260 PRO A CA 1
ATOM 1924 C C . PRO A 1 260 ? 30.747 16.043 -30.558 1.00 75.19 260 PRO A C 1
ATOM 1926 O O . PRO A 1 260 ? 31.531 16.996 -30.478 1.00 75.19 260 PRO A O 1
ATOM 1929 N N . GLY A 1 261 ? 30.287 15.412 -29.478 1.00 79.19 261 GLY A N 1
ATOM 1930 C CA . GLY A 1 261 ? 30.496 15.872 -28.104 1.00 79.19 261 GLY A CA 1
ATOM 1931 C C . GLY A 1 261 ? 29.487 16.922 -27.617 1.00 79.19 261 GLY A C 1
ATOM 1932 O O . GLY A 1 261 ? 29.667 17.443 -26.510 1.00 79.19 261 GLY A O 1
ATOM 1933 N N . VAL A 1 262 ? 28.449 17.227 -28.400 1.00 87.56 262 VAL A N 1
ATOM 1934 C CA . VAL A 1 262 ? 27.215 17.891 -27.954 1.00 87.56 262 VAL A CA 1
ATOM 1935 C C . VAL A 1 262 ? 26.127 16.835 -27.741 1.00 87.56 262 VAL A C 1
ATOM 1937 O O . VAL A 1 262 ? 26.079 15.826 -28.444 1.00 87.56 262 VAL A O 1
ATOM 1940 N N . PHE A 1 263 ? 25.280 17.062 -26.740 1.00 87.75 263 PHE A N 1
ATOM 1941 C CA . PHE A 1 263 ? 24.196 16.170 -26.335 1.00 87.75 263 PHE A CA 1
ATOM 1942 C C . PHE A 1 263 ? 22.899 16.959 -26.183 1.00 87.75 263 PHE A C 1
ATOM 1944 O O . PHE A 1 263 ? 22.922 18.042 -25.603 1.00 87.75 263 PHE A O 1
ATOM 1951 N N . THR A 1 264 ? 21.776 16.417 -26.633 1.00 83.25 264 THR A N 1
ATOM 1952 C CA . THR A 1 264 ? 20.435 16.991 -26.477 1.00 83.25 264 THR A CA 1
ATOM 1953 C C . THR A 1 264 ? 19.699 16.245 -25.372 1.00 83.25 264 THR A C 1
ATOM 1955 O O . THR A 1 264 ? 19.633 15.019 -25.387 1.00 83.25 264 THR A O 1
ATOM 1958 N N . VAL A 1 265 ? 19.162 16.966 -24.388 1.00 83.38 265 VAL A N 1
ATOM 1959 C CA . VAL A 1 265 ? 18.382 16.369 -23.288 1.00 83.38 265 VAL A CA 1
ATOM 1960 C C . VAL A 1 265 ? 17.064 15.801 -23.821 1.00 83.38 265 VAL A C 1
ATOM 1962 O O . VAL A 1 265 ? 16.342 16.518 -24.516 1.00 83.38 265 VAL A O 1
ATOM 1965 N N . GLY A 1 266 ? 16.730 14.561 -23.455 1.00 73.00 266 GLY A N 1
ATOM 1966 C CA . GLY A 1 266 ? 15.470 13.922 -23.850 1.00 73.00 266 GLY A CA 1
ATOM 1967 C C . GLY A 1 266 ? 14.223 14.521 -23.181 1.00 73.00 266 GLY A C 1
ATOM 1968 O O . GLY A 1 266 ? 14.311 15.291 -22.219 1.00 73.00 266 GLY A O 1
ATOM 1969 N N . ASP A 1 267 ? 13.044 14.127 -23.669 1.00 77.44 267 ASP A N 1
ATOM 1970 C CA . ASP A 1 267 ? 11.718 14.650 -23.289 1.00 77.44 267 ASP A CA 1
ATOM 1971 C C . ASP A 1 267 ? 11.441 14.691 -21.775 1.00 77.44 267 ASP A C 1
ATOM 1973 O O . ASP A 1 267 ? 10.711 15.560 -21.288 1.00 77.44 267 ASP A O 1
ATOM 1977 N N . THR A 1 268 ? 12.022 13.761 -21.011 1.00 77.31 268 THR A N 1
ATOM 1978 C CA . THR A 1 268 ? 11.873 13.676 -19.548 1.00 77.31 268 THR A CA 1
ATOM 1979 C C . THR A 1 268 ? 12.518 14.857 -18.820 1.00 77.31 268 THR A C 1
ATOM 1981 O O . THR A 1 268 ? 12.082 15.228 -17.727 1.00 77.31 268 THR A O 1
ATOM 1984 N N . GLY A 1 269 ? 13.555 15.461 -19.408 1.00 83.38 269 GLY A N 1
ATOM 1985 C CA . GLY A 1 269 ? 14.392 16.464 -18.756 1.00 83.38 269 GLY A CA 1
ATOM 1986 C C . GLY A 1 269 ? 15.338 15.892 -17.697 1.00 83.38 269 GLY A C 1
ATOM 1987 O O . GLY A 1 269 ? 15.943 16.670 -16.959 1.00 83.38 269 GLY A O 1
ATOM 1988 N N . GLU A 1 270 ? 15.478 14.570 -17.590 1.00 90.19 270 GLU A N 1
ATOM 1989 C CA . GLU A 1 270 ? 16.361 13.908 -16.625 1.00 90.19 270 GLU A CA 1
ATOM 1990 C C . GLU A 1 270 ? 17.564 13.290 -17.340 1.00 90.19 270 GLU A C 1
ATOM 1992 O O . GLU A 1 270 ? 17.389 12.477 -18.232 1.00 90.19 270 GLU A O 1
ATOM 1997 N N . VAL A 1 271 ? 18.782 13.658 -16.929 1.00 90.75 271 VAL A N 1
ATOM 1998 C CA . VAL A 1 271 ? 20.048 13.093 -17.430 1.00 90.75 271 VAL A CA 1
ATOM 1999 C C . VAL A 1 271 ? 20.713 12.312 -16.304 1.00 90.75 271 VAL A C 1
ATOM 2001 O O . VAL A 1 271 ? 20.917 12.859 -15.216 1.00 90.75 271 VAL A O 1
ATOM 2004 N N . THR A 1 272 ? 21.087 11.057 -16.535 1.00 90.88 272 THR A N 1
ATOM 2005 C CA . THR A 1 272 ? 21.795 10.230 -15.548 1.00 90.88 272 THR A CA 1
ATOM 2006 C C . THR A 1 272 ? 23.270 10.077 -15.884 1.00 90.88 272 THR A C 1
ATOM 2008 O O . THR A 1 272 ? 23.628 9.966 -17.051 1.00 90.88 272 THR A O 1
ATOM 2011 N N . ILE A 1 273 ? 24.121 10.017 -14.857 1.00 94.00 273 ILE A N 1
ATOM 2012 C CA . ILE A 1 273 ? 25.549 9.699 -14.977 1.00 94.00 273 ILE A CA 1
ATOM 2013 C C . ILE A 1 273 ? 25.890 8.536 -14.041 1.00 94.00 273 ILE A C 1
ATOM 2015 O O . ILE A 1 273 ? 25.664 8.645 -12.829 1.00 94.00 273 ILE A O 1
ATOM 2019 N N . ASP A 1 274 ? 26.478 7.467 -14.581 1.00 91.25 274 ASP A N 1
ATOM 2020 C CA . ASP A 1 274 ? 27.112 6.397 -13.803 1.00 91.25 274 ASP A CA 1
ATOM 2021 C C . ASP A 1 274 ? 28.638 6.491 -13.931 1.00 91.25 274 ASP A C 1
ATOM 2023 O O . ASP A 1 274 ? 29.191 6.434 -15.026 1.00 91.25 274 ASP A O 1
ATOM 2027 N N . PHE A 1 275 ? 29.353 6.654 -12.818 1.00 94.56 275 PHE A N 1
ATOM 2028 C CA . PHE A 1 275 ? 30.817 6.680 -12.842 1.00 94.56 275 PHE A CA 1
ATOM 2029 C C . PHE A 1 275 ? 31.323 5.236 -12.851 1.00 94.56 275 PHE A C 1
ATOM 2031 O O . PHE A 1 275 ? 31.125 4.516 -11.874 1.00 94.56 275 PHE A O 1
ATOM 2038 N N . LEU A 1 276 ? 31.965 4.793 -13.936 1.00 91.62 276 LEU A N 1
ATOM 2039 C CA . LEU A 1 276 ? 32.285 3.377 -14.136 1.00 91.62 276 LEU A CA 1
ATOM 2040 C C . LEU A 1 276 ? 33.667 3.008 -13.599 1.00 91.62 276 LEU A C 1
ATOM 2042 O O . LEU A 1 276 ? 33.778 2.052 -12.833 1.00 91.62 276 LEU A O 1
ATOM 2046 N N . THR A 1 277 ? 34.717 3.750 -13.958 1.00 90.69 277 THR A N 1
ATOM 2047 C CA . THR A 1 277 ? 36.078 3.518 -13.442 1.00 90.69 277 THR A CA 1
ATOM 2048 C C . THR A 1 277 ? 36.985 4.735 -13.628 1.00 90.69 277 THR A C 1
ATOM 2050 O O . THR A 1 277 ? 36.748 5.580 -14.489 1.00 90.69 277 THR A O 1
ATOM 2053 N N . ASP A 1 278 ? 38.060 4.761 -12.844 1.00 88.31 278 ASP A N 1
ATOM 2054 C CA . ASP A 1 278 ? 39.183 5.691 -12.951 1.00 88.31 278 ASP A CA 1
ATOM 2055 C C . ASP A 1 278 ? 40.512 4.906 -12.918 1.00 88.31 278 ASP A C 1
ATOM 2057 O O . ASP A 1 278 ? 40.739 4.051 -12.046 1.00 88.31 278 ASP A O 1
ATOM 2061 N N . SER A 1 279 ? 41.365 5.172 -13.909 1.00 84.06 279 SER A N 1
ATOM 2062 C CA . SER A 1 279 ? 42.741 4.652 -14.007 1.00 84.06 279 SER A CA 1
ATOM 2063 C C . SER A 1 279 ? 43.792 5.769 -13.958 1.00 84.06 279 SER A C 1
ATOM 2065 O O . SER A 1 279 ? 44.983 5.468 -13.833 1.00 84.06 279 SER A O 1
ATOM 2067 N N .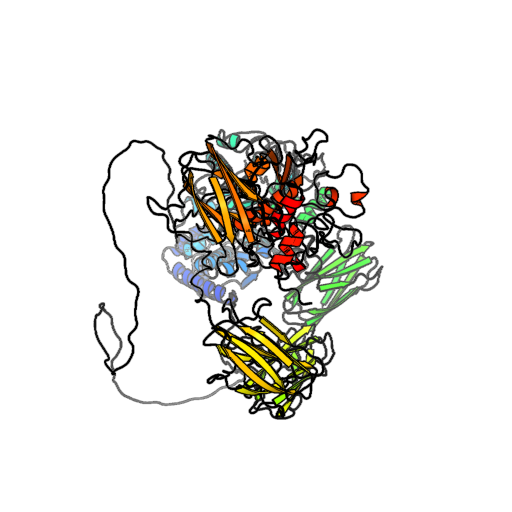 GLY A 1 280 ? 43.354 7.029 -14.017 1.00 81.44 280 GLY A N 1
ATOM 2068 C CA . GLY A 1 280 ? 44.177 8.215 -14.205 1.00 81.44 280 GLY A CA 1
ATOM 2069 C C . GLY A 1 280 ? 44.977 8.596 -12.965 1.00 81.44 280 GLY A C 1
ATOM 2070 O O . GLY A 1 280 ? 44.694 8.222 -11.828 1.00 81.44 280 GLY A O 1
ATOM 2071 N N . SER A 1 281 ? 46.064 9.339 -13.162 1.00 81.62 281 SER A N 1
ATOM 2072 C CA . SER A 1 281 ? 46.943 9.739 -12.048 1.00 81.62 281 SER A CA 1
ATOM 2073 C C . SER A 1 281 ? 46.612 11.108 -11.444 1.00 81.62 281 SER A C 1
ATOM 2075 O O . SER A 1 281 ? 47.331 11.553 -10.536 1.00 81.62 281 SER A O 1
ATOM 2077 N N . TYR A 1 282 ? 45.571 11.781 -11.932 1.00 88.69 282 TYR A N 1
ATOM 2078 C CA . TYR A 1 282 ? 45.057 13.025 -11.368 1.00 88.69 282 TYR A CA 1
ATOM 2079 C C . TYR A 1 282 ? 43.796 12.806 -10.525 1.00 88.69 282 TYR A C 1
ATOM 2081 O O . TYR A 1 282 ? 43.306 11.696 -10.385 1.00 88.69 282 TYR A O 1
ATOM 2089 N N . THR A 1 283 ? 43.346 13.880 -9.874 1.00 89.19 283 THR A N 1
ATOM 2090 C CA . THR A 1 283 ? 42.057 13.914 -9.178 1.00 89.19 283 THR A CA 1
ATOM 2091 C C . THR A 1 283 ? 41.348 15.215 -9.538 1.00 89.19 283 THR A C 1
ATOM 2093 O O . THR A 1 283 ? 41.882 16.300 -9.245 1.00 89.19 283 THR A O 1
ATOM 2096 N N . GLY A 1 284 ? 40.188 15.111 -10.171 1.00 92.81 284 GLY A N 1
ATOM 2097 C CA . GLY A 1 284 ? 39.496 16.177 -10.865 1.00 92.81 284 GLY A CA 1
ATOM 2098 C C . GLY A 1 284 ? 38.004 16.283 -10.568 1.00 92.81 284 GLY A C 1
ATOM 2099 O O . GLY A 1 284 ? 37.463 15.767 -9.586 1.00 92.81 284 GLY A O 1
ATOM 2100 N N . GLU A 1 285 ? 37.329 17.026 -11.441 1.00 96.50 285 GLU A N 1
ATOM 2101 C CA . GLU A 1 285 ? 35.872 17.136 -11.472 1.00 96.50 285 GLU A CA 1
ATOM 2102 C C . GLU A 1 285 ? 35.376 17.073 -12.928 1.00 96.50 285 GLU A C 1
ATOM 2104 O O . GLU A 1 285 ? 35.915 17.758 -13.803 1.00 96.50 285 GLU A O 1
ATOM 2109 N N . VAL A 1 286 ? 34.311 16.305 -13.176 1.00 97.69 286 VAL A N 1
ATOM 2110 C CA . VAL A 1 286 ? 33.540 16.310 -14.435 1.00 97.69 286 VAL A CA 1
ATOM 2111 C C . VAL A 1 286 ? 32.243 17.078 -14.212 1.00 97.69 286 VAL A C 1
ATOM 2113 O O . VAL A 1 286 ? 31.625 16.979 -13.150 1.00 97.69 286 VAL A O 1
ATOM 2116 N N . GLY A 1 287 ? 31.808 17.847 -15.205 1.00 98.00 287 GLY A N 1
ATOM 2117 C CA . GLY A 1 287 ? 30.594 18.651 -15.131 1.00 98.00 287 GLY A CA 1
ATOM 2118 C C . GLY A 1 287 ? 29.890 18.776 -16.474 1.00 98.00 287 GLY A C 1
ATOM 2119 O O . GLY A 1 287 ? 30.536 18.856 -17.518 1.00 98.00 287 GLY A O 1
ATOM 2120 N N . ILE A 1 288 ? 28.561 18.831 -16.423 1.00 98.25 288 ILE A N 1
ATOM 2121 C CA . ILE A 1 288 ? 27.685 19.051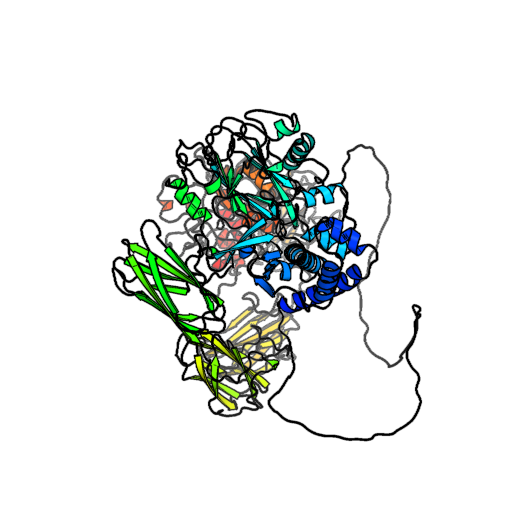 -17.580 1.00 98.25 288 ILE A CA 1
ATOM 2122 C C . ILE A 1 288 ? 27.162 20.490 -17.570 1.00 98.25 288 ILE A C 1
ATOM 2124 O O . ILE A 1 288 ? 26.901 21.052 -16.500 1.00 98.25 288 ILE A O 1
ATOM 2128 N N . PHE A 1 289 ? 27.014 21.109 -18.743 1.00 98.19 289 PHE A N 1
ATOM 2129 C CA . PHE A 1 289 ? 26.499 22.475 -18.870 1.00 98.19 289 PHE A CA 1
ATOM 2130 C C . PHE A 1 289 ? 25.701 22.689 -20.160 1.00 98.19 289 PHE A C 1
ATOM 2132 O O . PHE A 1 289 ? 26.174 22.372 -21.248 1.00 98.19 289 PHE A O 1
ATOM 2139 N N . SER A 1 290 ? 24.512 23.289 -20.037 1.00 96.19 290 SER A N 1
ATOM 2140 C CA . SER A 1 290 ? 23.687 23.720 -21.177 1.00 96.19 290 SER A CA 1
ATOM 2141 C C . SER A 1 290 ? 24.461 24.725 -22.037 1.00 96.19 290 SER A C 1
ATOM 2143 O O . SER A 1 290 ? 25.146 25.606 -21.502 1.00 96.19 290 SER A O 1
ATOM 2145 N N . LEU A 1 291 ? 24.329 24.626 -23.361 1.00 92.50 291 LEU A N 1
ATOM 2146 C CA . LEU A 1 291 ? 24.933 25.526 -24.350 1.00 92.50 291 LEU A CA 1
ATOM 2147 C C . LEU A 1 291 ? 24.058 26.749 -24.662 1.00 92.50 291 LEU A C 1
ATOM 2149 O O . LEU A 1 291 ? 24.549 27.748 -25.193 1.00 92.50 291 LEU A O 1
ATOM 2153 N N . LYS A 1 292 ? 22.778 26.722 -24.281 1.00 89.06 292 LYS A N 1
ATOM 2154 C CA . LYS A 1 292 ? 21.789 27.757 -24.614 1.00 89.06 292 LYS A CA 1
ATOM 2155 C C . LYS A 1 292 ? 22.224 29.156 -24.175 1.00 89.06 292 LYS A C 1
ATOM 2157 O O . LYS A 1 292 ? 22.541 29.392 -23.003 1.00 89.06 292 LYS A O 1
ATOM 2162 N N . GLY A 1 293 ? 22.231 30.115 -25.093 1.00 83.19 293 GLY A N 1
ATOM 2163 C CA . GLY A 1 293 ? 22.703 31.479 -24.850 1.00 83.19 293 GLY A CA 1
ATOM 2164 C C . GLY A 1 293 ? 24.230 31.648 -24.864 1.00 83.19 293 GLY A C 1
ATOM 2165 O O . GLY A 1 293 ? 24.712 32.687 -24.401 1.00 83.19 293 GLY A O 1
ATOM 2166 N N . MET A 1 294 ? 25.003 30.651 -25.319 1.00 88.12 294 MET A N 1
ATOM 2167 C CA . MET A 1 294 ? 26.468 30.731 -25.481 1.00 88.12 294 MET A CA 1
ATOM 2168 C C . MET A 1 294 ? 26.914 30.918 -26.943 1.00 88.12 294 MET A C 1
ATOM 2170 O O . MET A 1 294 ? 28.111 31.000 -27.203 1.00 88.12 294 MET A O 1
ATOM 2174 N N . GLU A 1 295 ? 25.985 31.074 -27.888 1.00 80.62 295 GLU A N 1
ATOM 2175 C CA . GLU A 1 295 ? 26.219 31.125 -29.346 1.00 80.62 295 GLU A CA 1
ATOM 2176 C C . GLU A 1 295 ? 27.100 32.321 -29.767 1.00 80.62 295 GLU A C 1
ATOM 2178 O O . GLU A 1 295 ? 27.753 32.319 -30.807 1.00 80.62 295 GLU A O 1
ATOM 2183 N N . GLY A 1 296 ? 27.146 33.369 -28.935 1.00 75.31 296 GLY A N 1
ATOM 2184 C CA . GLY A 1 296 ? 28.021 34.532 -29.111 1.00 75.31 296 GLY A CA 1
ATOM 2185 C C . GLY A 1 296 ? 29.449 34.370 -28.569 1.00 75.31 296 GLY A C 1
ATOM 2186 O O . GLY A 1 296 ? 30.222 35.332 -28.625 1.00 75.31 296 GLY A O 1
ATOM 2187 N N . LEU A 1 297 ? 29.803 33.211 -28.002 1.00 82.12 297 LEU A N 1
ATOM 2188 C CA . LEU A 1 297 ? 31.109 32.925 -27.403 1.00 82.12 297 LEU A CA 1
ATOM 2189 C C . LEU A 1 297 ? 31.878 31.924 -28.274 1.00 82.12 297 LEU A C 1
ATOM 2191 O O . LEU A 1 297 ? 31.436 30.801 -28.478 1.00 82.12 297 LEU A O 1
ATOM 2195 N N . ALA A 1 298 ? 33.069 32.299 -28.748 1.00 83.31 298 ALA A N 1
ATOM 2196 C CA . ALA A 1 298 ? 33.933 31.356 -29.460 1.00 83.31 298 ALA A CA 1
ATOM 2197 C C . ALA A 1 298 ? 34.364 30.212 -28.520 1.00 83.31 298 ALA A C 1
ATOM 2199 O O . ALA A 1 298 ? 34.797 30.494 -27.399 1.00 83.31 298 ALA A O 1
ATOM 2200 N N . ARG A 1 299 ? 34.265 28.958 -28.985 1.00 81.06 299 ARG A N 1
ATOM 2201 C CA . ARG A 1 299 ? 34.446 27.725 -28.193 1.00 81.06 299 ARG A CA 1
ATOM 2202 C C . ARG A 1 299 ? 35.773 27.692 -27.397 1.00 81.06 299 ARG A C 1
ATOM 2204 O O . ARG A 1 299 ? 35.729 27.593 -26.179 1.00 81.06 299 ARG A O 1
ATOM 2211 N N . GLU A 1 300 ? 36.937 27.926 -28.020 1.00 81.31 300 GLU A N 1
ATOM 2212 C CA . GLU A 1 300 ? 38.244 28.015 -27.314 1.00 81.31 300 GLU A CA 1
ATOM 2213 C C . GLU A 1 300 ? 38.431 29.284 -26.428 1.00 81.31 300 GLU A C 1
ATOM 2215 O O . GLU A 1 300 ? 39.511 29.531 -25.882 1.00 81.31 300 GLU A O 1
ATOM 2220 N N . SER A 1 301 ? 37.444 30.183 -26.315 1.00 89.00 301 SER A N 1
ATOM 2221 C CA . SER A 1 301 ? 37.660 31.472 -25.642 1.00 89.00 301 SER A CA 1
ATOM 2222 C C . SER A 1 301 ? 37.604 31.381 -24.115 1.00 89.00 301 SER A C 1
ATOM 2224 O O . SER A 1 301 ? 36.748 30.727 -23.528 1.00 89.00 301 SER A O 1
ATOM 2226 N N . VAL A 1 302 ? 38.431 32.194 -23.450 1.00 92.50 302 VAL A N 1
ATOM 2227 C CA . VAL A 1 302 ? 38.407 32.390 -21.985 1.00 92.50 302 VAL A CA 1
ATOM 2228 C C . VAL A 1 302 ? 37.005 32.759 -21.463 1.00 92.50 302 VAL A C 1
ATOM 2230 O O . VAL A 1 302 ? 36.670 32.450 -20.323 1.00 92.50 302 VAL A O 1
ATOM 2233 N N . ALA A 1 303 ? 36.169 33.405 -22.285 1.00 91.69 303 ALA A N 1
ATOM 2234 C CA . ALA A 1 303 ? 34.788 33.730 -21.934 1.00 91.69 303 ALA A CA 1
ATOM 2235 C C . ALA A 1 303 ? 33.855 32.505 -21.980 1.00 91.69 303 ALA A C 1
ATOM 2237 O O . ALA A 1 303 ? 33.017 32.369 -21.093 1.00 91.69 303 ALA A O 1
ATOM 2238 N N . PHE A 1 304 ? 34.027 31.610 -22.960 1.00 95.81 304 PHE A N 1
ATOM 2239 C CA . PHE A 1 304 ? 33.315 30.329 -23.035 1.00 95.81 304 PHE A CA 1
ATOM 2240 C C . PHE A 1 304 ? 33.672 29.445 -21.833 1.00 95.81 304 PHE A C 1
ATOM 2242 O O . PHE A 1 304 ? 32.782 29.039 -21.090 1.00 95.81 304 PHE A O 1
ATOM 2249 N N . ILE A 1 305 ? 34.972 29.270 -21.559 1.00 96.56 305 ILE A N 1
ATOM 2250 C CA . ILE A 1 305 ? 35.482 28.492 -20.416 1.00 96.56 305 ILE A CA 1
ATOM 2251 C C . ILE A 1 305 ? 34.941 29.029 -19.080 1.00 96.56 305 ILE A C 1
ATOM 2253 O O . ILE A 1 305 ? 34.514 28.258 -18.218 1.00 96.56 305 ILE A O 1
ATOM 2257 N N . GLN A 1 306 ? 34.930 30.356 -18.892 1.00 96.06 306 GLN A N 1
ATOM 2258 C CA . GLN A 1 306 ? 34.425 30.955 -17.654 1.00 96.06 306 GLN A CA 1
ATOM 2259 C C . GLN A 1 306 ? 32.913 30.767 -17.477 1.00 96.06 306 GLN A C 1
ATOM 2261 O O . GLN A 1 306 ? 32.456 30.543 -16.356 1.00 96.06 306 GLN A O 1
ATOM 2266 N N . GLU A 1 307 ? 32.140 30.868 -18.558 1.00 97.31 307 GLU A N 1
ATOM 2267 C CA . GLU A 1 307 ? 30.687 30.692 -18.527 1.00 97.31 307 GLU A CA 1
ATOM 2268 C C . GLU A 1 307 ? 30.297 29.219 -18.329 1.00 97.31 307 GLU A C 1
ATOM 2270 O O . GLU A 1 307 ? 29.420 28.947 -17.510 1.00 97.31 307 GLU A O 1
ATOM 2275 N N . ALA A 1 308 ? 31.002 28.273 -18.960 1.00 97.56 308 ALA A N 1
ATOM 2276 C CA . ALA A 1 308 ? 30.842 26.836 -18.718 1.00 97.56 308 ALA A CA 1
ATOM 2277 C C . ALA A 1 308 ? 31.083 26.489 -17.237 1.00 97.56 308 ALA A C 1
ATOM 2279 O O . ALA A 1 308 ? 30.193 25.966 -16.566 1.00 97.56 308 ALA A O 1
ATOM 2280 N N . ALA A 1 309 ? 32.220 26.908 -16.665 1.00 97.75 309 ALA A N 1
ATOM 2281 C CA . ALA A 1 309 ? 32.514 26.698 -15.242 1.00 97.75 309 ALA A CA 1
ATOM 2282 C C . ALA A 1 309 ? 31.480 27.361 -14.306 1.00 97.75 309 ALA A C 1
ATOM 2284 O O . ALA A 1 309 ? 31.148 26.818 -13.252 1.00 97.75 309 ALA A O 1
ATOM 2285 N N . ARG A 1 310 ? 30.929 28.525 -14.685 1.00 98.12 310 ARG A N 1
ATOM 2286 C CA . ARG A 1 310 ? 29.851 29.199 -13.936 1.00 98.12 310 ARG A CA 1
ATOM 2287 C C . ARG A 1 310 ? 28.533 28.414 -13.979 1.00 98.12 310 ARG A C 1
ATOM 2289 O O . ARG A 1 310 ? 27.773 28.471 -13.012 1.00 98.12 310 ARG A O 1
ATOM 2296 N N . ARG A 1 311 ? 28.241 27.738 -15.093 1.00 98.31 311 ARG A N 1
ATOM 2297 C CA . ARG A 1 311 ? 27.047 26.901 -15.283 1.00 98.31 311 ARG A CA 1
ATOM 2298 C C . ARG A 1 311 ? 27.154 25.588 -14.516 1.00 98.31 311 ARG A C 1
ATOM 2300 O O . ARG A 1 311 ? 26.255 25.306 -13.732 1.00 98.31 311 ARG A O 1
ATOM 2307 N N . VAL A 1 312 ? 28.277 24.880 -14.629 1.00 98.38 312 VAL A N 1
ATOM 2308 C CA . VAL A 1 312 ? 28.583 23.667 -13.845 1.00 98.38 312 VAL A CA 1
ATOM 2309 C C . VAL A 1 312 ? 28.429 23.912 -12.334 1.00 98.38 312 VAL A C 1
ATOM 2311 O O . VAL A 1 312 ? 27.749 23.164 -11.636 1.00 98.38 312 VAL A O 1
ATOM 2314 N N . LEU A 1 313 ? 28.976 25.022 -11.824 1.00 97.50 313 LEU A N 1
ATOM 2315 C CA . LEU A 1 313 ? 28.867 25.408 -10.409 1.00 97.50 313 LEU A CA 1
ATOM 2316 C C . LEU A 1 313 ? 27.497 25.981 -9.999 1.00 97.50 313 LEU A C 1
ATOM 2318 O O . LEU A 1 313 ? 27.335 26.405 -8.852 1.00 97.50 313 LEU A O 1
ATOM 2322 N N . SER A 1 314 ? 26.521 26.059 -10.909 1.00 97.06 314 SER A N 1
ATOM 2323 C CA . SER A 1 314 ? 25.201 26.622 -10.597 1.00 97.06 314 SER A CA 1
ATOM 2324 C C . SER A 1 314 ? 24.296 25.654 -9.836 1.00 97.06 314 SER A C 1
ATOM 2326 O O . SER A 1 314 ? 23.436 26.119 -9.088 1.00 97.06 314 SER A O 1
ATOM 2328 N N . ASN A 1 315 ? 24.503 24.340 -10.012 1.00 94.19 315 ASN A N 1
ATOM 2329 C CA . ASN A 1 315 ? 23.660 23.272 -9.472 1.00 94.19 315 ASN A CA 1
ATOM 2330 C C . ASN A 1 315 ? 22.170 23.504 -9.800 1.00 94.19 315 ASN A C 1
ATOM 2332 O O . ASN A 1 315 ? 21.313 23.604 -8.915 1.00 94.19 315 ASN A O 1
ATOM 2336 N N . SER A 1 316 ? 21.891 23.671 -11.091 1.00 96.44 316 SER A N 1
ATOM 2337 C CA . SER A 1 316 ? 20.572 23.964 -11.667 1.00 96.44 316 SER A CA 1
ATOM 2338 C C . SER A 1 316 ? 20.508 23.426 -13.096 1.00 96.44 316 SER A C 1
ATOM 2340 O O . SER A 1 316 ? 21.550 23.063 -13.628 1.00 96.44 316 SER A O 1
ATOM 2342 N N . ASN A 1 317 ? 19.359 23.493 -13.774 1.00 94.75 317 ASN A N 1
ATOM 2343 C CA . ASN A 1 317 ? 19.192 23.039 -15.166 1.00 94.75 317 ASN A CA 1
ATOM 2344 C C . ASN A 1 317 ? 20.198 23.653 -16.174 1.00 94.75 317 ASN A C 1
ATOM 2346 O O . ASN A 1 317 ? 20.319 23.178 -17.297 1.00 94.75 317 ASN A O 1
ATOM 2350 N N . SER A 1 318 ? 20.936 24.710 -15.802 1.00 94.44 318 SER A N 1
ATOM 2351 C CA . SER A 1 318 ? 22.064 25.226 -16.593 1.00 94.44 318 SER A CA 1
ATOM 2352 C C . SER A 1 318 ? 23.345 24.380 -16.520 1.00 94.44 318 SER A C 1
ATOM 2354 O O . SER A 1 318 ? 24.174 24.507 -17.418 1.00 94.44 318 SER A O 1
ATOM 2356 N N . GLY A 1 319 ? 23.552 23.581 -15.470 1.00 97.44 319 GLY A N 1
ATOM 2357 C CA . GLY A 1 319 ? 24.715 22.709 -15.293 1.00 97.44 319 GLY A CA 1
ATOM 2358 C C . GLY A 1 319 ? 24.973 22.241 -13.851 1.00 97.44 319 GLY A C 1
ATOM 2359 O O . GLY A 1 319 ? 24.545 22.873 -12.875 1.00 97.44 319 GLY A O 1
ATOM 2360 N N . TYR A 1 320 ? 25.724 21.141 -13.749 1.00 98.50 320 TYR A N 1
ATOM 2361 C CA . TYR A 1 320 ? 26.051 20.416 -12.514 1.00 98.50 320 TYR A CA 1
ATOM 2362 C C . TYR A 1 320 ? 27.491 19.891 -12.534 1.00 98.50 320 TYR A C 1
ATOM 2364 O O . TYR A 1 320 ? 28.007 19.543 -13.595 1.00 98.50 320 TYR A O 1
ATOM 2372 N N . VAL A 1 321 ? 28.116 19.767 -11.356 1.00 98.00 321 VAL A N 1
ATOM 2373 C CA . VAL A 1 321 ? 29.275 18.876 -11.156 1.00 98.00 321 VAL A CA 1
ATOM 2374 C C . VAL A 1 321 ? 28.728 17.456 -11.031 1.00 98.00 321 VAL A C 1
ATOM 2376 O O . VAL A 1 321 ? 27.912 17.200 -10.145 1.00 98.00 321 VAL A O 1
ATOM 2379 N N . VAL A 1 322 ? 29.147 16.561 -11.924 1.00 97.25 322 VAL A N 1
ATOM 2380 C CA . VAL A 1 322 ? 28.592 15.205 -12.049 1.00 97.25 322 VAL A CA 1
ATOM 2381 C C . VAL A 1 322 ? 29.538 14.102 -11.594 1.00 97.25 322 VAL A C 1
ATOM 2383 O O . VAL A 1 322 ? 29.048 13.044 -11.221 1.00 97.25 322 VAL A O 1
ATOM 2386 N N . ILE A 1 323 ? 30.856 14.328 -11.559 1.00 96.38 323 ILE A N 1
ATOM 2387 C CA . ILE A 1 323 ? 31.838 13.412 -10.946 1.00 96.38 323 ILE A CA 1
ATOM 2388 C C . ILE A 1 323 ? 32.886 14.244 -10.193 1.00 96.38 323 ILE A C 1
ATOM 2390 O O . ILE A 1 323 ? 33.295 15.297 -10.681 1.00 96.38 323 ILE A O 1
ATOM 2394 N N . SER A 1 324 ? 33.316 13.787 -9.016 1.00 93.44 324 SER A N 1
ATOM 2395 C CA . SER A 1 324 ? 34.454 14.331 -8.259 1.00 93.44 324 SER A CA 1
ATOM 2396 C C . SER A 1 324 ? 35.277 13.191 -7.644 1.00 93.44 324 SER A C 1
ATOM 2398 O O . SER A 1 324 ? 35.123 12.864 -6.462 1.00 93.44 324 SER A O 1
ATOM 2400 N N . ASP A 1 325 ? 36.134 12.584 -8.470 1.00 87.00 325 ASP A N 1
ATOM 2401 C CA . ASP A 1 325 ? 36.919 11.365 -8.189 1.00 87.00 325 ASP A CA 1
ATOM 2402 C C . ASP A 1 325 ? 37.704 11.409 -6.857 1.00 87.00 325 ASP A C 1
ATOM 2404 O O . ASP A 1 325 ? 37.758 10.430 -6.121 1.00 87.00 325 ASP A O 1
ATOM 2408 N N . GLY A 1 326 ? 38.176 12.582 -6.423 1.00 84.81 326 GLY A N 1
ATOM 2409 C CA . GLY A 1 326 ? 38.817 12.778 -5.120 1.00 84.81 326 GLY A CA 1
ATOM 2410 C C . GLY A 1 326 ? 37.890 12.575 -3.906 1.00 84.81 326 GLY A C 1
ATOM 2411 O O . GLY A 1 326 ? 38.312 12.804 -2.766 1.00 84.81 326 GLY A O 1
ATOM 2412 N N . SER A 1 327 ? 36.620 12.209 -4.121 1.00 85.75 327 SER A N 1
ATOM 2413 C CA . SER A 1 327 ? 35.592 12.007 -3.089 1.00 85.75 327 SER A CA 1
ATOM 2414 C C . SER A 1 327 ? 34.547 10.907 -3.379 1.00 85.75 327 SER A C 1
ATOM 2416 O O . SER A 1 327 ? 33.696 10.626 -2.515 1.00 85.75 327 SER A O 1
ATOM 2418 N N . GLU A 1 328 ? 34.603 10.275 -4.553 1.00 90.25 328 GLU A N 1
ATOM 2419 C CA . GLU A 1 328 ? 33.754 9.157 -4.977 1.00 90.25 328 GLU A CA 1
ATOM 2420 C C . GLU A 1 328 ? 34.507 8.219 -5.922 1.00 90.25 328 GLU A C 1
ATOM 2422 O O . GLU A 1 328 ? 35.333 8.673 -6.699 1.00 90.25 328 GLU A O 1
ATOM 2427 N N . GLY A 1 329 ? 34.208 6.921 -5.851 1.00 87.50 329 GLY A N 1
ATOM 2428 C CA . GLY A 1 329 ? 34.796 5.911 -6.734 1.00 87.50 329 GLY A CA 1
ATOM 2429 C C . GLY A 1 329 ? 33.843 5.488 -7.853 1.00 87.50 329 GLY A C 1
ATOM 2430 O O . GLY A 1 329 ? 32.630 5.680 -7.751 1.00 87.50 329 GLY A O 1
ATOM 2431 N N . GLY A 1 330 ? 34.389 4.875 -8.899 1.00 89.38 330 GLY A N 1
ATOM 2432 C CA . GLY A 1 330 ? 33.624 4.239 -9.970 1.00 89.38 330 GLY A CA 1
ATOM 2433 C C . GLY A 1 330 ? 33.081 2.853 -9.590 1.00 89.38 330 GLY A C 1
ATOM 2434 O O . GLY A 1 330 ? 33.616 2.186 -8.698 1.00 89.38 330 GLY A O 1
ATOM 2435 N N . ARG A 1 331 ? 32.028 2.414 -10.287 1.00 89.56 331 ARG A N 1
ATOM 2436 C CA . ARG A 1 331 ? 31.295 1.144 -10.116 1.00 89.56 331 ARG A CA 1
ATOM 2437 C C . ARG A 1 331 ? 32.185 -0.098 -10.180 1.00 89.56 331 ARG A C 1
ATOM 2439 O O . ARG A 1 331 ? 31.980 -1.042 -9.416 1.00 89.56 331 ARG A O 1
ATOM 2446 N N . PHE A 1 332 ? 33.170 -0.102 -11.074 1.00 85.62 332 PHE A N 1
ATOM 2447 C CA . PHE A 1 332 ? 34.046 -1.238 -11.339 1.00 85.62 332 PHE A CA 1
ATOM 2448 C C . PHE A 1 332 ? 35.475 -0.982 -10.845 1.00 85.62 332 PHE A C 1
ATOM 2450 O O . PHE A 1 332 ? 36.026 0.106 -10.983 1.00 85.62 332 PHE A O 1
ATOM 2457 N N . THR A 1 333 ? 36.111 -2.010 -10.279 1.00 83.88 333 THR A N 1
ATOM 2458 C CA . THR A 1 333 ? 37.492 -1.945 -9.770 1.00 83.88 333 THR A CA 1
ATOM 2459 C C . THR A 1 333 ? 38.356 -2.990 -10.471 1.00 83.88 333 THR A C 1
ATOM 2461 O O . THR A 1 333 ? 38.004 -4.172 -10.489 1.00 83.88 333 THR A O 1
ATOM 2464 N N . GLY A 1 334 ? 39.505 -2.587 -11.019 1.00 83.81 334 GLY A N 1
ATOM 2465 C CA . GLY A 1 334 ? 40.386 -3.477 -11.782 1.00 83.81 334 GLY A CA 1
ATOM 2466 C C . GLY A 1 334 ? 41.536 -2.734 -12.466 1.00 83.81 334 GLY A C 1
ATOM 2467 O O . GLY A 1 334 ? 41.842 -1.603 -12.115 1.00 83.81 334 GLY A O 1
ATOM 2468 N N . GLU A 1 335 ? 42.204 -3.378 -13.424 1.00 85.69 335 GLU A N 1
ATOM 2469 C CA . GLU A 1 335 ? 43.368 -2.810 -14.123 1.00 85.69 335 GLU A CA 1
ATOM 2470 C C . GLU A 1 335 ? 43.101 -2.687 -15.637 1.00 85.69 335 GLU A C 1
ATOM 2472 O O . GLU A 1 335 ? 42.876 -3.686 -16.330 1.00 85.69 335 GLU A O 1
ATOM 2477 N N . LEU A 1 336 ? 43.169 -1.460 -16.167 1.00 86.06 336 LEU A N 1
ATOM 2478 C CA . LEU A 1 336 ? 43.071 -1.143 -17.601 1.00 86.06 336 LEU A CA 1
ATOM 2479 C C . LEU A 1 336 ? 44.460 -0.962 -18.226 1.00 86.06 336 LEU A C 1
ATOM 2481 O O . LEU A 1 336 ? 44.789 0.078 -18.778 1.00 86.06 336 LEU A O 1
ATOM 2485 N N . GLY A 1 337 ? 45.317 -1.976 -18.086 1.00 77.44 337 GLY A N 1
ATOM 2486 C CA . GLY A 1 337 ? 46.713 -1.932 -18.551 1.00 77.44 337 GLY A CA 1
ATOM 2487 C C . GLY A 1 337 ? 47.686 -1.253 -17.577 1.00 77.44 337 GLY A C 1
ATOM 2488 O O . GLY A 1 337 ? 48.899 -1.447 -17.689 1.00 77.44 337 GLY A O 1
ATOM 2489 N N . GLU A 1 338 ? 47.165 -0.556 -16.568 1.00 80.75 338 GLU A N 1
ATOM 2490 C CA . GLU A 1 338 ? 47.921 0.049 -15.473 1.00 80.75 338 GLU A CA 1
ATOM 2491 C C . GLU A 1 338 ? 47.289 -0.201 -14.094 1.00 80.75 338 GLU A C 1
ATOM 2493 O O . GLU A 1 338 ? 46.271 -0.877 -13.963 1.00 80.75 338 GLU A O 1
ATOM 2498 N N . SER A 1 339 ? 47.925 0.309 -13.036 1.00 78.88 339 SER A N 1
ATOM 2499 C CA . SER A 1 339 ? 47.472 0.091 -11.660 1.00 78.88 339 SER A CA 1
ATOM 2500 C C . SER A 1 339 ? 46.248 0.937 -11.319 1.00 78.88 339 SER A C 1
ATOM 2502 O O . SER A 1 339 ? 46.403 2.154 -11.248 1.00 78.88 339 SER A O 1
ATOM 2504 N N . ASN A 1 340 ? 45.132 0.289 -10.961 1.00 80.12 340 ASN A N 1
ATOM 2505 C CA . ASN A 1 340 ? 43.880 0.888 -10.463 1.00 80.12 340 ASN A CA 1
ATOM 2506 C C . ASN A 1 340 ? 44.073 2.199 -9.676 1.00 80.12 340 ASN A C 1
ATOM 2508 O O . ASN A 1 340 ? 44.884 2.244 -8.736 1.00 80.12 340 ASN A O 1
ATOM 2512 N N . ARG A 1 341 ? 43.298 3.231 -10.027 1.00 82.12 341 ARG A N 1
ATOM 2513 C CA . ARG A 1 341 ? 43.280 4.540 -9.348 1.00 82.12 341 ARG A CA 1
ATOM 2514 C C . ARG A 1 341 ? 41.939 4.905 -8.740 1.00 82.12 341 ARG A C 1
ATOM 2516 O O . ARG A 1 341 ? 41.960 5.622 -7.749 1.00 82.12 341 ARG A O 1
ATOM 2523 N N . ASN A 1 342 ? 40.864 4.259 -9.192 1.00 84.19 342 ASN A N 1
ATOM 2524 C CA . ASN A 1 342 ? 39.547 4.270 -8.569 1.00 84.19 342 ASN A CA 1
ATOM 2525 C C . ASN A 1 342 ? 39.643 4.102 -7.032 1.00 84.19 342 ASN A C 1
ATOM 2527 O O . ASN A 1 342 ? 39.824 2.990 -6.515 1.00 84.19 342 ASN A O 1
ATOM 2531 N N . GLU A 1 343 ? 39.551 5.231 -6.322 1.00 79.25 343 GLU A N 1
ATOM 2532 C CA . GLU A 1 343 ? 39.656 5.379 -4.871 1.00 79.25 343 GLU A CA 1
ATOM 2533 C C . GLU A 1 343 ? 38.431 6.143 -4.345 1.00 79.25 343 GLU A C 1
ATOM 2535 O O . GLU A 1 343 ? 38.298 7.347 -4.521 1.00 79.25 343 GLU A O 1
ATOM 2540 N N . GLY A 1 344 ? 37.544 5.465 -3.617 1.00 83.25 344 GLY A N 1
ATOM 2541 C CA . GLY A 1 344 ? 36.373 6.102 -3.020 1.00 83.25 344 GLY A CA 1
ATOM 2542 C C . GLY A 1 344 ? 35.234 5.119 -2.791 1.00 83.25 344 GLY A C 1
ATOM 2543 O O . GLY A 1 344 ? 35.377 3.919 -3.006 1.00 83.25 344 GLY A O 1
ATOM 2544 N N . GLU A 1 345 ? 34.096 5.637 -2.337 1.00 85.94 345 GLU A N 1
ATOM 2545 C CA . GLU A 1 345 ? 32.840 4.882 -2.312 1.00 85.94 345 GLU A CA 1
ATOM 2546 C C . GLU A 1 345 ? 32.064 5.192 -3.594 1.00 85.94 345 GLU A C 1
ATOM 2548 O O . GLU A 1 345 ? 31.905 6.366 -3.948 1.00 85.94 345 GLU A O 1
ATOM 2553 N N . TYR A 1 346 ? 31.564 4.153 -4.258 1.00 89.00 346 TYR A N 1
ATOM 2554 C CA . TYR A 1 346 ? 30.672 4.288 -5.403 1.00 89.00 346 TYR A CA 1
ATOM 2555 C C . TYR A 1 346 ? 29.338 4.923 -4.986 1.00 89.00 346 TYR A C 1
ATOM 2557 O O . TYR A 1 346 ? 28.753 4.556 -3.963 1.00 89.00 346 TYR A O 1
ATOM 2565 N N . ARG A 1 347 ? 28.868 5.915 -5.752 1.00 82.62 347 ARG A N 1
ATOM 2566 C CA . ARG A 1 347 ? 27.699 6.746 -5.396 1.00 82.62 347 ARG A CA 1
ATOM 2567 C C . ARG A 1 347 ? 26.376 6.299 -6.005 1.00 82.62 347 ARG A C 1
ATOM 2569 O O . ARG A 1 347 ? 25.379 6.965 -5.740 1.00 82.62 347 ARG A O 1
ATOM 2576 N N . GLN A 1 348 ? 26.365 5.171 -6.719 1.00 84.75 348 GLN A N 1
ATOM 2577 C CA . GLN A 1 348 ? 25.263 4.758 -7.595 1.00 84.75 348 GLN A CA 1
ATOM 2578 C C . GLN A 1 348 ? 25.072 5.738 -8.767 1.00 84.75 348 GLN A C 1
ATOM 2580 O O . GLN A 1 348 ? 25.718 6.788 -8.827 1.00 84.75 348 GLN A O 1
ATOM 2585 N N . VAL A 1 349 ? 24.195 5.378 -9.704 1.00 86.88 349 VAL A N 1
ATOM 2586 C CA . VAL A 1 349 ? 23.770 6.252 -10.803 1.00 86.88 349 VAL A CA 1
ATOM 2587 C C . VAL A 1 349 ? 23.181 7.550 -10.234 1.00 86.88 349 VAL A C 1
ATOM 2589 O O . VAL A 1 349 ? 22.384 7.519 -9.293 1.00 86.88 349 VAL A O 1
ATOM 2592 N N . LYS A 1 350 ? 23.575 8.703 -10.786 1.00 92.25 350 LYS A N 1
ATOM 2593 C CA . LYS A 1 350 ? 23.126 10.031 -10.331 1.00 92.25 350 LYS A CA 1
ATOM 2594 C C . LYS A 1 350 ? 22.289 10.722 -11.400 1.00 92.25 350 LYS A C 1
ATOM 2596 O O . LYS A 1 350 ? 22.796 10.989 -12.484 1.00 92.25 350 LYS A O 1
ATOM 2601 N N . THR A 1 351 ? 21.048 11.066 -11.063 1.00 93.38 351 THR A N 1
ATOM 2602 C CA . THR A 1 351 ? 20.113 11.799 -11.933 1.00 93.38 351 THR A CA 1
ATOM 2603 C C . THR A 1 351 ? 20.209 13.314 -11.732 1.00 93.38 351 THR A C 1
ATOM 2605 O O . THR A 1 351 ? 20.252 13.805 -10.600 1.00 93.38 351 THR A O 1
ATOM 2608 N N . PHE A 1 352 ? 20.187 14.067 -12.831 1.00 96.44 352 PHE A N 1
ATOM 2609 C CA . PHE A 1 352 ? 20.269 15.524 -12.878 1.00 96.44 352 PHE A CA 1
ATOM 2610 C C . PHE A 1 352 ? 19.144 16.091 -13.751 1.00 96.44 352 PHE A C 1
ATOM 2612 O O . PHE A 1 352 ? 18.979 15.693 -14.898 1.00 96.44 352 PHE A O 1
ATOM 2619 N N . ALA A 1 353 ? 18.391 17.060 -13.226 1.00 96.56 353 ALA A N 1
ATOM 2620 C CA . ALA A 1 353 ? 17.322 17.715 -13.977 1.00 96.56 353 ALA A CA 1
ATOM 2621 C C . ALA A 1 353 ? 17.889 18.808 -14.896 1.00 96.56 353 ALA A C 1
ATOM 2623 O O . ALA A 1 353 ? 18.398 19.830 -14.427 1.00 96.56 353 ALA A O 1
ATOM 2624 N N . MET A 1 354 ? 17.774 18.618 -16.204 1.00 94.69 354 MET A N 1
ATOM 2625 C CA . MET A 1 354 ? 18.078 19.616 -17.225 1.00 94.69 354 MET A CA 1
ATOM 2626 C C . MET A 1 354 ? 16.781 20.125 -17.874 1.00 94.69 354 MET A C 1
ATOM 2628 O O . MET A 1 354 ? 15.691 19.967 -17.327 1.00 94.69 354 MET A O 1
ATOM 2632 N N . ASN A 1 355 ? 16.884 20.877 -18.965 1.00 90.88 355 ASN A N 1
ATOM 2633 C CA . ASN A 1 355 ? 15.719 21.324 -19.725 1.00 90.88 355 ASN A CA 1
ATOM 2634 C C . ASN A 1 355 ? 15.583 20.398 -20.946 1.00 90.88 355 ASN A C 1
ATOM 2636 O O . ASN A 1 355 ? 16.581 20.292 -21.659 1.00 90.88 355 ASN A O 1
ATOM 2640 N N . PRO A 1 356 ? 14.416 19.776 -21.205 1.00 86.88 356 PRO A N 1
ATOM 2641 C CA . PRO A 1 356 ? 14.174 19.032 -22.443 1.00 86.88 356 PRO A CA 1
ATOM 2642 C C . PRO A 1 356 ? 14.506 19.863 -23.687 1.00 86.88 356 PRO A C 1
ATOM 2644 O O . PRO A 1 356 ? 14.404 21.098 -23.649 1.00 86.88 356 PRO A O 1
ATOM 2647 N N . ASP A 1 357 ? 14.916 19.190 -24.761 1.00 78.50 357 ASP A N 1
ATOM 2648 C CA . ASP A 1 357 ? 15.314 19.771 -26.053 1.00 78.50 357 ASP A CA 1
ATOM 2649 C C . ASP A 1 357 ? 16.510 20.748 -26.001 1.00 78.50 357 ASP A C 1
ATOM 2651 O O . ASP A 1 357 ? 16.828 21.401 -26.999 1.00 78.50 357 ASP A O 1
ATOM 2655 N N . GLU A 1 358 ? 17.180 20.926 -24.854 1.00 84.19 358 GLU A N 1
ATOM 2656 C CA . GLU A 1 358 ? 18.369 21.780 -24.772 1.00 84.19 358 GLU A CA 1
ATOM 2657 C C . GLU A 1 358 ? 19.656 20.999 -25.018 1.00 84.19 358 GLU A C 1
ATOM 2659 O O . GLU A 1 358 ? 19.926 19.982 -24.383 1.00 84.19 358 GLU A O 1
ATOM 2664 N N . GLU A 1 359 ? 20.511 21.556 -25.872 1.00 90.12 359 GLU A N 1
ATOM 2665 C CA . GLU A 1 359 ? 21.881 21.088 -26.029 1.00 90.12 359 GLU A CA 1
ATOM 2666 C C . GLU A 1 359 ? 22.734 21.388 -24.786 1.00 90.12 359 GLU A C 1
ATOM 2668 O O . GLU A 1 359 ? 22.715 22.497 -24.231 1.00 90.12 359 GLU A O 1
ATOM 2673 N N . PHE A 1 360 ? 23.573 20.432 -24.403 1.00 95.00 360 PHE A N 1
ATOM 2674 C CA . PHE A 1 360 ? 24.602 20.549 -23.381 1.00 95.00 360 PHE A CA 1
ATOM 2675 C C . PHE A 1 360 ? 25.918 19.904 -23.826 1.00 95.00 360 PHE A C 1
ATOM 2677 O O . PHE A 1 360 ? 26.002 19.193 -24.826 1.00 95.00 360 PHE A O 1
ATOM 2684 N N . ALA A 1 361 ? 26.975 20.188 -23.072 1.00 95.94 361 ALA A N 1
ATOM 2685 C CA . ALA A 1 361 ? 28.293 19.606 -23.269 1.00 95.94 361 ALA A CA 1
ATOM 2686 C C . ALA A 1 361 ? 28.937 19.230 -21.932 1.00 95.94 361 ALA A C 1
ATOM 2688 O O . ALA A 1 361 ? 28.483 19.645 -20.860 1.00 95.94 361 ALA A O 1
ATOM 2689 N N . ILE A 1 362 ? 30.013 18.449 -22.016 1.00 97.44 362 ILE A N 1
ATOM 2690 C CA . ILE A 1 362 ? 30.741 17.900 -20.874 1.00 97.44 362 ILE A CA 1
ATOM 2691 C C . ILE A 1 362 ? 32.116 18.567 -20.795 1.00 97.44 362 ILE A C 1
ATOM 2693 O O . ILE A 1 362 ? 32.763 18.849 -21.807 1.00 97.44 362 ILE A O 1
ATOM 2697 N N . MET A 1 363 ? 32.558 18.847 -19.574 1.00 97.81 363 MET A N 1
ATOM 2698 C CA . MET A 1 363 ? 33.854 19.440 -19.264 1.00 97.81 363 MET A CA 1
ATOM 2699 C C . MET A 1 363 ? 34.520 18.629 -18.150 1.00 97.81 363 MET A C 1
ATOM 2701 O O . MET A 1 363 ? 33.872 18.301 -17.159 1.00 97.81 363 MET A O 1
ATOM 2705 N N . LEU A 1 364 ? 35.808 18.338 -18.300 1.00 97.00 364 LEU A N 1
ATOM 2706 C CA . LEU A 1 364 ? 36.681 17.712 -17.308 1.00 97.00 364 LEU A CA 1
ATOM 2707 C C . LEU A 1 364 ? 37.712 18.742 -16.826 1.00 97.00 364 LEU A C 1
ATOM 2709 O O . LEU A 1 364 ? 38.292 19.482 -17.626 1.00 97.00 364 LEU A O 1
ATOM 2713 N N . VAL A 1 365 ? 37.964 18.787 -15.519 1.00 96.62 365 VAL A N 1
ATOM 2714 C CA . VAL A 1 365 ? 39.074 19.527 -14.902 1.00 96.62 365 VAL A CA 1
ATOM 2715 C C . VAL A 1 365 ? 40.049 18.510 -14.296 1.00 96.62 365 VAL A C 1
ATOM 2717 O O . VAL A 1 365 ? 39.810 18.091 -13.169 1.00 96.62 365 VAL A O 1
ATOM 2720 N N . PRO A 1 366 ? 41.138 18.118 -14.990 1.00 92.44 366 PRO A N 1
ATOM 2721 C CA . PRO A 1 366 ? 41.879 16.891 -14.669 1.00 92.44 366 PRO A CA 1
ATOM 2722 C C . PRO A 1 366 ? 42.476 16.833 -13.256 1.00 92.44 366 PRO A C 1
ATOM 2724 O O . PRO A 1 366 ? 42.172 15.928 -12.496 1.00 92.44 366 PRO A O 1
ATOM 2727 N N . ASN A 1 367 ? 43.293 17.816 -12.860 1.00 93.94 367 ASN A N 1
ATOM 2728 C CA . ASN A 1 367 ? 43.926 17.855 -11.533 1.00 93.94 367 ASN A CA 1
ATOM 2729 C C . ASN A 1 367 ? 43.403 19.017 -10.668 1.00 93.94 367 ASN A C 1
ATOM 2731 O O . ASN A 1 367 ? 44.187 19.773 -10.076 1.00 93.94 367 ASN A O 1
ATOM 2735 N N . GLY A 1 368 ? 42.095 19.281 -10.660 1.00 93.25 368 GLY A N 1
ATOM 2736 C CA . GLY A 1 368 ? 41.537 20.457 -9.985 1.00 93.25 368 GLY A CA 1
ATOM 2737 C C . GLY A 1 368 ? 40.017 20.513 -9.925 1.00 93.25 368 GLY A C 1
ATOM 2738 O O . GLY A 1 368 ? 39.335 19.525 -10.132 1.00 93.25 368 GLY A O 1
ATOM 2739 N N . THR A 1 369 ? 39.495 21.703 -9.622 1.00 96.31 369 THR A N 1
ATOM 2740 C CA . THR A 1 369 ? 38.046 21.924 -9.457 1.00 96.31 369 THR A CA 1
ATOM 2741 C C . THR A 1 369 ? 37.519 23.018 -10.380 1.00 96.31 369 THR A C 1
ATOM 2743 O O . THR A 1 369 ? 38.230 23.982 -10.692 1.00 96.31 369 THR A O 1
ATOM 2746 N N . PHE A 1 370 ? 36.234 22.969 -10.734 1.00 97.31 370 PHE A N 1
ATOM 2747 C CA . PHE A 1 370 ? 35.543 24.055 -11.443 1.00 97.31 370 PHE A CA 1
ATOM 2748 C C . PHE A 1 370 ? 35.629 25.385 -10.685 1.00 97.31 370 PHE A C 1
ATOM 2750 O O . PHE A 1 370 ? 35.668 26.458 -11.296 1.00 97.31 370 PHE A O 1
ATOM 2757 N N . GLY A 1 371 ? 35.729 25.330 -9.352 1.00 96.12 371 GLY A N 1
ATOM 2758 C CA . GLY A 1 371 ? 35.980 26.494 -8.502 1.00 96.12 371 GLY A CA 1
ATOM 2759 C C . GLY A 1 371 ? 37.308 27.194 -8.809 1.00 96.12 371 GLY A C 1
ATOM 2760 O O . GLY A 1 371 ? 37.384 28.423 -8.742 1.00 96.12 371 GLY A O 1
ATOM 2761 N N . GLU A 1 372 ? 38.352 26.457 -9.193 1.00 96.12 372 GLU A N 1
ATOM 2762 C CA . GLU A 1 372 ? 39.613 27.040 -9.664 1.00 96.12 372 GLU A CA 1
ATOM 2763 C C . GLU A 1 372 ? 39.464 27.632 -11.074 1.00 96.12 372 GLU A C 1
ATOM 2765 O O . GLU A 1 372 ? 39.933 28.751 -11.303 1.00 96.12 372 GLU A O 1
ATOM 2770 N N . ILE A 1 373 ? 38.746 26.952 -11.980 1.00 96.94 373 ILE A N 1
ATOM 2771 C CA . ILE A 1 373 ? 38.508 27.433 -13.354 1.00 96.94 373 ILE A CA 1
ATOM 2772 C C . ILE A 1 373 ? 37.720 28.746 -13.367 1.00 96.94 373 ILE A C 1
ATOM 2774 O O . ILE A 1 373 ? 38.129 29.701 -14.021 1.00 96.94 373 ILE A O 1
ATOM 2778 N N . LEU A 1 374 ? 36.630 28.855 -12.601 1.00 95.12 374 LEU A N 1
ATOM 2779 C CA . LEU A 1 374 ? 35.811 30.074 -12.556 1.00 95.12 374 LEU A CA 1
ATOM 2780 C C . LEU A 1 374 ? 36.620 31.308 -12.100 1.00 95.12 374 LEU A C 1
ATOM 2782 O O . LEU A 1 374 ? 36.373 32.430 -12.560 1.00 95.12 374 LEU A O 1
ATOM 2786 N N . ASN A 1 375 ? 37.601 31.094 -11.216 1.00 93.75 375 ASN A N 1
ATOM 2787 C CA . ASN A 1 375 ? 38.512 32.125 -10.713 1.00 93.75 375 ASN A CA 1
ATOM 2788 C C . ASN A 1 375 ? 39.695 32.415 -11.657 1.00 93.75 375 ASN A C 1
ATOM 2790 O O . ASN A 1 375 ? 40.214 33.535 -11.645 1.00 93.75 375 ASN A O 1
ATOM 2794 N N . ASN A 1 376 ? 40.130 31.440 -12.458 1.00 95.94 376 ASN A N 1
ATOM 2795 C CA . ASN A 1 376 ? 41.195 31.587 -13.448 1.00 95.94 376 ASN A CA 1
ATOM 2796 C C . ASN A 1 376 ? 40.886 30.791 -14.738 1.00 95.94 376 ASN A C 1
ATOM 2798 O O . ASN A 1 376 ? 41.496 29.750 -14.974 1.00 95.94 376 ASN A O 1
ATOM 2802 N N . PRO A 1 377 ? 39.994 31.290 -15.613 1.00 93.06 377 PRO A N 1
ATOM 2803 C CA . PRO A 1 377 ? 39.539 30.567 -16.811 1.00 93.06 377 PRO A CA 1
ATOM 2804 C C . PRO A 1 377 ? 40.589 30.457 -17.932 1.00 93.06 377 PRO A C 1
ATOM 2806 O O . PRO A 1 377 ? 40.307 29.918 -18.993 1.00 93.06 377 PRO A O 1
ATOM 2809 N N . ALA A 1 378 ? 41.797 30.982 -17.714 1.00 92.62 378 ALA A N 1
ATOM 2810 C CA . ALA A 1 378 ? 42.964 30.822 -18.583 1.00 92.62 378 ALA A CA 1
ATOM 2811 C C . ALA A 1 378 ? 44.073 30.029 -17.860 1.00 92.62 378 ALA A C 1
ATOM 2813 O O . ALA A 1 378 ? 45.251 30.391 -17.909 1.00 92.62 378 ALA A O 1
ATOM 2814 N N . ILE A 1 379 ? 43.682 29.014 -17.083 1.00 92.38 379 ILE A N 1
ATOM 2815 C CA . ILE A 1 379 ? 44.611 28.091 -16.432 1.00 92.38 379 ILE A CA 1
ATOM 2816 C C . ILE A 1 379 ? 45.162 27.084 -17.450 1.00 92.38 379 ILE A C 1
ATOM 2818 O O . ILE A 1 379 ? 44.495 26.712 -18.409 1.00 92.38 379 ILE A O 1
ATOM 2822 N N . GLU A 1 380 ? 46.409 26.678 -17.244 1.00 89.50 380 GLU A N 1
ATOM 2823 C CA . GLU A 1 380 ? 47.214 25.905 -18.190 1.00 89.50 380 GLU A CA 1
ATOM 2824 C C . GLU A 1 380 ? 47.890 24.743 -17.452 1.00 89.50 380 GLU A C 1
ATOM 2826 O O . GLU A 1 380 ? 48.119 24.832 -16.242 1.00 89.50 380 GLU A O 1
ATOM 2831 N N . GLY A 1 381 ? 48.293 23.700 -18.181 1.00 89.50 381 GLY A N 1
ATOM 2832 C CA . GLY A 1 381 ? 48.935 22.511 -17.609 1.00 89.50 381 GLY A CA 1
ATOM 2833 C C . GLY A 1 381 ? 47.922 21.455 -17.165 1.00 89.50 381 GLY A C 1
ATOM 2834 O O . GLY A 1 381 ? 46.885 21.301 -17.796 1.00 89.50 381 GLY A O 1
ATOM 2835 N N . ASP A 1 382 ? 48.218 20.762 -16.067 1.00 89.44 382 ASP A N 1
ATOM 2836 C CA . ASP A 1 382 ? 47.424 19.666 -15.480 1.00 89.44 382 ASP A CA 1
ATOM 2837 C C . ASP A 1 382 ? 46.055 20.099 -14.918 1.00 89.44 382 ASP A C 1
ATOM 2839 O O . ASP A 1 382 ? 45.223 19.273 -14.568 1.00 89.44 382 ASP A O 1
ATOM 2843 N N . LYS A 1 383 ? 45.796 21.407 -14.847 1.00 93.88 383 LYS A N 1
ATOM 2844 C CA . LYS A 1 383 ? 44.492 21.982 -14.479 1.00 93.88 383 LYS A CA 1
ATOM 2845 C C . LYS A 1 383 ? 43.743 22.609 -15.657 1.00 93.88 383 LYS A C 1
ATOM 2847 O O . LYS A 1 383 ? 42.718 23.250 -15.432 1.00 93.88 383 LYS A O 1
ATOM 2852 N N . ARG A 1 384 ? 44.258 22.515 -16.891 1.00 93.31 384 ARG A N 1
ATOM 2853 C CA . ARG A 1 384 ? 43.562 23.060 -18.065 1.00 93.31 384 ARG A CA 1
ATOM 2854 C C . ARG A 1 384 ? 42.261 22.270 -18.275 1.00 93.31 384 ARG A C 1
ATOM 2856 O O . ARG A 1 384 ? 42.330 21.046 -18.303 1.00 93.31 384 ARG A O 1
ATOM 2863 N N . PRO A 1 385 ? 41.102 22.930 -18.432 1.00 95.25 385 PRO A N 1
ATOM 2864 C CA . PRO A 1 385 ? 39.859 22.223 -18.690 1.00 95.25 385 PRO A CA 1
ATOM 2865 C C . PRO A 1 385 ? 39.852 21.602 -20.088 1.00 95.25 385 PRO A C 1
ATOM 2867 O O . PRO A 1 385 ? 40.351 22.205 -21.042 1.00 95.25 385 PRO A O 1
ATOM 2870 N N . LEU A 1 386 ? 39.267 20.413 -20.178 1.00 95.25 386 LEU A N 1
ATOM 2871 C CA . LEU A 1 386 ? 39.106 19.613 -21.387 1.00 95.25 386 LEU A CA 1
ATOM 2872 C C . LEU A 1 386 ? 37.608 19.447 -21.663 1.00 95.25 386 LEU A C 1
ATOM 2874 O O . LEU A 1 386 ? 36.828 19.306 -20.725 1.00 95.25 386 LEU A O 1
ATOM 2878 N N . PHE A 1 387 ? 37.194 19.483 -22.925 1.00 96.19 387 PHE A N 1
ATOM 2879 C CA . PHE A 1 387 ? 35.784 19.470 -23.322 1.00 96.19 387 PHE A CA 1
ATOM 2880 C C . PHE A 1 387 ? 35.450 18.262 -24.198 1.00 96.19 387 PHE A C 1
ATOM 2882 O O . PHE A 1 387 ? 36.293 17.803 -24.970 1.00 96.19 387 PHE A O 1
ATOM 2889 N N . SER A 1 388 ? 34.197 17.805 -24.138 1.00 94.00 388 SER A N 1
ATOM 2890 C CA . SER A 1 388 ? 33.638 16.857 -25.111 1.00 94.00 388 SER A CA 1
ATOM 2891 C C . SER A 1 388 ? 33.658 17.428 -26.535 1.00 94.00 388 SER A C 1
ATOM 2893 O O . SER A 1 388 ? 34.016 16.730 -27.479 1.00 94.00 388 SER A O 1
ATOM 2895 N N . ILE A 1 389 ? 33.345 18.721 -26.678 1.00 90.38 389 ILE A N 1
ATOM 2896 C CA . ILE A 1 389 ? 33.375 19.448 -27.952 1.00 90.38 389 ILE A CA 1
ATOM 2897 C C . ILE A 1 389 ? 34.822 19.659 -28.408 1.00 90.38 389 ILE A C 1
ATOM 2899 O O . ILE A 1 389 ? 35.561 20.447 -27.809 1.00 90.38 389 ILE A O 1
ATOM 2903 N N . ALA A 1 390 ? 35.205 19.047 -29.531 1.00 85.44 390 ALA A N 1
ATOM 2904 C CA . ALA A 1 390 ? 36.556 19.168 -30.082 1.00 85.44 390 ALA A CA 1
ATOM 2905 C C . ALA A 1 390 ? 36.961 20.631 -30.348 1.00 85.44 390 ALA A C 1
ATOM 2907 O O . ALA A 1 390 ? 38.059 21.041 -29.981 1.00 85.44 390 ALA A O 1
ATOM 2908 N N . ALA A 1 391 ? 36.059 21.451 -30.902 1.00 83.25 391 ALA A N 1
ATOM 2909 C CA . ALA A 1 391 ? 36.299 22.870 -31.196 1.00 83.25 391 ALA A CA 1
ATOM 2910 C C . ALA A 1 391 ? 36.488 23.771 -29.952 1.00 83.25 391 ALA A C 1
ATOM 2912 O O . ALA A 1 391 ? 36.836 24.945 -30.094 1.00 83.25 391 ALA A O 1
ATOM 2913 N N . ALA A 1 392 ? 36.253 23.262 -28.735 1.00 87.44 392 ALA A N 1
ATOM 2914 C CA . ALA A 1 392 ? 36.580 23.953 -27.484 1.00 87.44 392 ALA A CA 1
ATOM 2915 C C . ALA A 1 392 ? 37.983 23.601 -26.948 1.00 87.44 392 ALA A C 1
ATOM 2917 O O . ALA A 1 392 ? 38.481 24.285 -26.050 1.00 87.44 392 ALA A O 1
ATOM 2918 N N . ASN A 1 393 ? 38.638 22.581 -27.514 1.00 88.94 393 ASN A N 1
ATOM 2919 C CA . ASN A 1 393 ? 39.972 22.128 -27.128 1.00 88.94 393 ASN A CA 1
ATOM 2920 C C . ASN A 1 393 ? 41.052 22.662 -28.091 1.00 88.94 393 ASN A C 1
ATOM 2922 O O . ASN A 1 393 ? 40.837 22.637 -29.305 1.00 88.94 393 ASN A O 1
ATOM 2926 N N . PRO A 1 394 ? 42.249 23.043 -27.592 1.00 83.56 394 PRO A N 1
ATOM 2927 C CA . PRO A 1 394 ? 43.334 23.585 -28.410 1.00 83.56 394 PRO A CA 1
ATOM 2928 C C . PRO A 1 394 ? 43.645 22.771 -29.671 1.00 83.56 394 PRO A C 1
ATOM 2930 O O . PRO A 1 394 ? 44.153 21.650 -29.600 1.00 83.56 394 PRO A O 1
ATOM 2933 N N . GLY A 1 395 ? 43.398 23.370 -30.838 1.00 80.75 395 GLY A N 1
ATOM 2934 C CA . GLY A 1 395 ? 43.706 22.749 -32.131 1.00 80.75 395 GLY A CA 1
ATOM 2935 C C . GLY A 1 395 ? 42.732 21.646 -32.553 1.00 80.75 395 GLY A C 1
ATOM 2936 O O . GLY A 1 395 ? 43.129 20.765 -33.315 1.00 80.75 395 GLY A O 1
ATOM 2937 N N . ASN A 1 396 ? 41.483 21.714 -32.083 1.00 79.94 396 ASN A N 1
ATOM 2938 C CA . ASN A 1 396 ? 40.402 20.761 -32.350 1.00 79.94 396 ASN A CA 1
ATOM 2939 C C . ASN A 1 396 ? 40.702 19.334 -31.846 1.00 79.94 396 ASN A C 1
ATOM 2941 O O . ASN A 1 396 ? 40.389 18.344 -32.508 1.00 79.94 396 ASN A O 1
ATOM 2945 N N . ALA A 1 397 ? 41.351 19.224 -30.684 1.00 83.88 397 ALA A N 1
ATOM 2946 C CA . ALA A 1 397 ? 41.667 17.941 -30.060 1.00 83.88 397 ALA A CA 1
ATOM 2947 C C . ALA A 1 397 ? 40.396 17.224 -29.557 1.00 83.88 397 ALA A C 1
ATOM 2949 O O . ALA A 1 397 ? 39.569 17.820 -28.867 1.00 83.88 397 ALA A O 1
ATOM 2950 N N . VAL A 1 398 ? 40.259 15.934 -29.865 1.00 88.81 398 VAL A N 1
ATOM 2951 C CA . VAL A 1 398 ? 39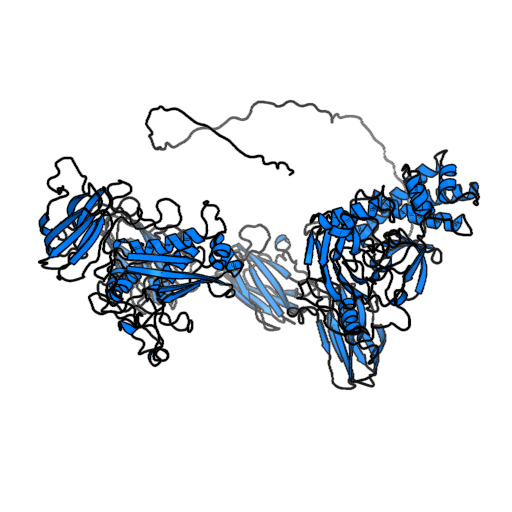.140 15.095 -29.406 1.00 88.81 398 VAL A CA 1
ATOM 2952 C C . VAL A 1 398 ? 39.528 14.460 -28.072 1.00 88.81 398 VAL A C 1
ATOM 2954 O O . VAL A 1 398 ? 40.309 13.520 -28.064 1.00 88.81 398 VAL A O 1
ATOM 2957 N N . GLN A 1 399 ? 39.026 15.002 -26.959 1.00 92.50 399 GLN A N 1
ATOM 2958 C CA . GLN A 1 399 ? 39.407 14.568 -25.602 1.00 92.50 399 GLN A CA 1
ATOM 2959 C C . GLN A 1 399 ? 38.508 13.498 -24.987 1.00 92.50 399 GLN A C 1
ATOM 2961 O O . GLN A 1 399 ? 38.845 12.939 -23.948 1.00 92.50 399 GLN A O 1
ATOM 2966 N N . MET A 1 400 ? 37.378 13.219 -25.628 1.00 92.69 400 MET A N 1
ATOM 2967 C CA . MET A 1 400 ? 36.399 12.243 -25.180 1.00 92.69 400 MET A CA 1
ATOM 2968 C C . MET A 1 400 ? 36.117 11.275 -26.326 1.00 92.69 400 MET A C 1
ATOM 2970 O O . MET A 1 400 ? 35.767 11.704 -27.430 1.00 92.69 400 MET A O 1
ATOM 2974 N N . GLY A 1 401 ? 36.292 9.985 -26.062 1.00 86.69 401 GLY A N 1
ATOM 2975 C CA . GLY A 1 401 ? 35.909 8.898 -26.952 1.00 86.69 401 GLY A CA 1
ATOM 2976 C C . GLY A 1 401 ? 34.658 8.175 -26.460 1.00 86.69 401 GLY A C 1
ATOM 2977 O O . GLY A 1 401 ? 34.286 8.284 -25.293 1.00 86.69 401 GLY A O 1
ATOM 2978 N N . GLN A 1 402 ? 34.019 7.425 -27.353 1.00 83.06 402 GLN A N 1
ATOM 2979 C CA . GLN A 1 402 ? 32.868 6.567 -27.061 1.00 83.06 402 GLN A CA 1
ATOM 2980 C C . GLN A 1 402 ? 33.276 5.097 -27.205 1.00 83.06 402 GLN A C 1
ATOM 2982 O O . GLN A 1 402 ? 33.776 4.714 -28.264 1.00 83.06 402 GLN A O 1
ATOM 2987 N N . LEU A 1 403 ? 33.110 4.303 -26.142 1.00 77.44 403 LEU A N 1
ATOM 2988 C CA . LEU A 1 403 ? 33.611 2.921 -26.063 1.00 77.44 403 LEU A CA 1
ATOM 2989 C C . LEU A 1 403 ? 32.833 1.982 -27.001 1.00 77.44 403 LEU A C 1
ATOM 2991 O O . LEU A 1 403 ? 33.438 1.253 -27.782 1.00 77.44 403 LEU A O 1
ATOM 2995 N N . VAL A 1 404 ? 31.501 2.051 -26.934 1.00 59.81 404 VAL A N 1
ATOM 2996 C CA . VAL A 1 404 ? 30.515 1.385 -27.805 1.00 59.81 404 VAL A CA 1
ATOM 2997 C C . VAL A 1 404 ? 29.303 2.341 -27.936 1.00 59.81 404 VAL A C 1
ATOM 2999 O O . VAL A 1 404 ? 29.100 3.195 -27.069 1.00 59.81 404 VAL A O 1
ATOM 3002 N N . GLY A 1 405 ? 28.562 2.300 -29.052 1.00 51.69 405 GLY A N 1
ATOM 3003 C CA . GLY A 1 405 ? 27.334 3.103 -29.266 1.00 51.69 405 GLY A CA 1
ATOM 3004 C C . GLY A 1 405 ? 26.072 2.322 -28.875 1.00 51.69 405 GLY A C 1
ATOM 3005 O O . GLY A 1 405 ? 26.110 1.104 -28.961 1.00 51.69 405 GLY A O 1
ATOM 3006 N N . LYS A 1 406 ? 24.947 2.945 -28.499 1.00 49.50 406 LYS A N 1
ATOM 3007 C CA . LYS A 1 406 ? 24.231 3.998 -29.263 1.00 49.50 406 LYS A CA 1
ATOM 3008 C C . LYS A 1 406 ? 24.167 5.417 -28.652 1.00 49.50 406 LYS A C 1
ATOM 3010 O O . LYS A 1 406 ? 24.819 5.714 -27.664 1.00 49.50 406 LYS A O 1
ATOM 3015 N N . SER A 1 407 ? 23.386 6.283 -29.323 1.00 45.50 407 SER A N 1
ATOM 3016 C CA . SER A 1 407 ? 23.044 7.680 -29.014 1.00 45.50 407 SER A CA 1
ATOM 3017 C C . SER A 1 407 ? 21.524 7.975 -29.006 1.00 45.50 407 SER A C 1
ATOM 3019 O O . SER A 1 407 ? 21.143 9.110 -29.292 1.00 45.50 407 SER A O 1
ATOM 3021 N N . VAL A 1 408 ? 20.651 6.981 -28.772 1.00 45.03 408 VAL A N 1
ATOM 3022 C CA . VAL A 1 408 ? 19.180 7.192 -28.661 1.00 45.03 408 VAL A CA 1
ATOM 3023 C C . VAL A 1 408 ? 18.713 7.447 -27.227 1.00 45.03 408 VAL A C 1
ATOM 3025 O O . VAL A 1 408 ? 17.767 8.200 -27.048 1.00 45.03 408 VAL A O 1
ATOM 3028 N N . ASP A 1 409 ? 19.420 6.926 -26.220 1.00 56.53 409 ASP A N 1
ATOM 3029 C CA . ASP A 1 409 ? 19.273 7.375 -24.829 1.00 56.53 409 ASP A CA 1
ATOM 3030 C C . ASP A 1 409 ? 20.580 7.223 -24.025 1.00 56.53 409 ASP A C 1
ATOM 3032 O O . ASP A 1 409 ? 20.620 6.598 -22.968 1.00 56.53 409 ASP A O 1
ATOM 3036 N N . GLY A 1 410 ? 21.693 7.766 -24.539 1.00 64.88 410 GLY A N 1
ATOM 3037 C CA . GLY A 1 410 ? 22.943 7.816 -23.775 1.00 64.88 410 GLY A CA 1
ATOM 3038 C C . GLY A 1 410 ? 24.235 7.440 -24.497 1.00 64.88 410 GLY A C 1
ATOM 3039 O O . GLY A 1 410 ? 24.455 7.808 -25.649 1.00 64.88 410 GLY A O 1
ATOM 3040 N N . GLY A 1 411 ? 25.116 6.753 -23.761 1.00 74.88 411 GLY A N 1
ATOM 3041 C CA . GLY A 1 411 ? 26.370 6.156 -24.224 1.00 74.88 411 GLY A CA 1
ATOM 3042 C C . GLY A 1 411 ? 27.419 5.998 -23.109 1.00 74.88 411 GLY A C 1
ATOM 3043 O O . GLY A 1 411 ? 27.396 6.713 -22.105 1.00 74.88 411 GLY A O 1
ATOM 3044 N N . THR A 1 412 ? 28.383 5.088 -23.301 1.00 86.56 412 THR A N 1
ATOM 3045 C CA . THR A 1 412 ? 29.575 4.977 -22.434 1.00 86.56 412 THR A CA 1
ATOM 3046 C C . THR A 1 412 ? 30.751 5.749 -23.031 1.00 86.56 412 THR A C 1
ATOM 3048 O O . THR A 1 412 ? 31.219 5.460 -24.139 1.00 86.56 412 THR A O 1
ATOM 3051 N N . PHE A 1 413 ? 31.257 6.718 -22.269 1.00 90.81 413 PHE A N 1
ATOM 3052 C CA . PHE A 1 413 ? 32.274 7.678 -22.686 1.00 90.81 413 PHE A CA 1
ATOM 3053 C C . PHE A 1 413 ? 33.535 7.582 -21.833 1.00 90.81 413 PHE A C 1
ATOM 3055 O O . PHE A 1 413 ? 33.495 7.285 -20.639 1.00 90.81 413 PHE A O 1
ATOM 3062 N N . ALA A 1 414 ? 34.668 7.867 -22.467 1.00 92.19 414 ALA A N 1
ATOM 3063 C CA . ALA A 1 414 ? 35.989 7.747 -21.877 1.00 92.19 414 ALA A CA 1
ATOM 3064 C C . ALA A 1 414 ? 36.828 8.996 -22.188 1.00 92.19 414 ALA A C 1
ATOM 3066 O O . ALA A 1 414 ? 36.912 9.425 -23.343 1.00 92.19 414 ALA A O 1
ATOM 3067 N N . PHE A 1 415 ? 37.423 9.600 -21.160 1.00 93.69 415 PHE A N 1
ATOM 3068 C CA . PHE A 1 415 ? 38.300 10.766 -21.281 1.00 93.69 415 PHE A CA 1
ATOM 3069 C C . PHE A 1 415 ? 39.776 10.371 -21.220 1.00 93.69 415 PHE A C 1
ATOM 3071 O O . PHE A 1 415 ? 40.164 9.486 -20.460 1.00 93.69 415 PHE A O 1
ATOM 3078 N N . GLU A 1 416 ? 40.592 11.117 -21.960 1.00 91.62 416 GLU A N 1
ATOM 3079 C CA . GLU A 1 416 ? 42.011 11.306 -21.649 1.00 91.62 416 GLU A CA 1
ATOM 3080 C C . GLU A 1 416 ? 42.137 12.538 -20.729 1.00 91.62 416 GLU A C 1
ATOM 3082 O O . GLU A 1 416 ? 41.691 13.637 -21.087 1.00 91.62 416 GLU A O 1
ATOM 3087 N N . ASP A 1 417 ? 42.740 12.383 -19.546 1.00 85.00 417 ASP A N 1
ATOM 3088 C CA . ASP A 1 417 ? 42.904 13.470 -18.564 1.00 85.00 417 ASP A CA 1
ATOM 3089 C C . ASP A 1 417 ? 44.080 14.412 -18.910 1.00 85.00 417 ASP A C 1
ATOM 3091 O O . ASP A 1 417 ? 44.141 15.569 -18.471 1.00 85.00 417 ASP A O 1
ATOM 3095 N N . ILE A 1 418 ? 44.977 13.967 -19.796 1.00 88.56 418 ILE A N 1
ATOM 3096 C CA . ILE A 1 418 ? 46.117 14.739 -20.290 1.00 88.56 418 ILE A CA 1
ATOM 3097 C C . ILE A 1 418 ? 45.769 15.450 -21.609 1.00 88.56 418 ILE A C 1
ATOM 3099 O O . ILE A 1 418 ? 45.264 14.881 -22.572 1.00 88.56 418 ILE A O 1
ATOM 3103 N N . ALA A 1 419 ? 46.113 16.736 -21.708 1.00 88.12 419 ALA A N 1
ATOM 3104 C CA . ALA A 1 419 ? 45.916 17.511 -22.936 1.00 88.12 419 ALA A CA 1
ATOM 3105 C C . ALA A 1 419 ? 46.706 16.939 -24.144 1.00 88.12 419 ALA A C 1
ATOM 3107 O O . ALA A 1 419 ? 47.937 16.825 -24.066 1.00 88.12 419 ALA A O 1
ATOM 3108 N N . LEU A 1 420 ? 46.039 16.650 -25.281 1.00 86.31 420 LEU A N 1
ATOM 3109 C CA . LEU A 1 420 ? 46.700 16.067 -26.475 1.00 86.31 420 LEU A CA 1
ATOM 3110 C C . LEU A 1 420 ? 47.776 16.963 -27.113 1.00 86.31 420 LEU A C 1
ATOM 3112 O O . LEU A 1 420 ? 48.664 16.465 -27.805 1.00 86.31 420 LEU A O 1
ATOM 3116 N N . ASP A 1 421 ? 47.746 18.279 -26.881 1.00 81.38 421 ASP A N 1
ATOM 3117 C CA . ASP A 1 421 ? 48.818 19.201 -27.293 1.00 81.38 421 ASP A CA 1
ATOM 3118 C C . ASP A 1 421 ? 50.082 19.093 -26.403 1.00 81.38 421 ASP A C 1
ATOM 3120 O O . ASP A 1 421 ? 51.088 19.769 -26.648 1.00 81.38 421 ASP A O 1
ATOM 3124 N N . GLY A 1 422 ? 50.037 18.242 -25.373 1.00 80.44 422 GLY A N 1
ATOM 3125 C CA . GLY A 1 422 ? 51.079 17.999 -24.383 1.00 80.44 422 GLY A CA 1
ATOM 3126 C C . GLY A 1 422 ? 51.847 16.683 -24.570 1.00 80.44 422 GLY A C 1
ATOM 3127 O O . GLY A 1 422 ? 52.545 16.470 -25.564 1.00 80.44 422 GLY A O 1
ATOM 3128 N N . LYS A 1 423 ? 51.837 15.849 -23.524 1.00 83.38 423 LYS A N 1
ATOM 3129 C CA . LYS A 1 423 ? 52.513 14.540 -23.455 1.00 83.38 423 LYS A CA 1
ATOM 3130 C C . LYS A 1 423 ? 51.615 13.526 -22.751 1.00 83.38 423 LYS A C 1
ATOM 3132 O O . LYS A 1 423 ? 51.893 13.129 -21.626 1.00 83.38 423 LYS A O 1
ATOM 3137 N N . THR A 1 424 ? 50.553 13.209 -23.460 1.00 86.00 424 THR A N 1
ATOM 3138 C CA . THR A 1 424 ? 49.605 12.114 -23.268 1.00 86.00 424 THR A CA 1
ATOM 3139 C C . THR A 1 424 ? 50.225 10.786 -23.729 1.00 86.00 424 THR A C 1
ATOM 3141 O O . THR A 1 424 ? 51.134 10.796 -24.577 1.00 86.00 424 THR A O 1
ATOM 3144 N N . ASP A 1 425 ? 49.758 9.665 -23.182 1.00 84.75 425 ASP A N 1
ATOM 3145 C CA . ASP A 1 425 ? 49.987 8.318 -23.709 1.00 84.75 425 ASP A CA 1
ATOM 3146 C C . ASP A 1 425 ? 48.810 7.739 -24.518 1.00 84.75 425 ASP A C 1
ATOM 3148 O O . ASP A 1 425 ? 49.004 6.735 -25.208 1.00 84.75 425 ASP A O 1
ATOM 3152 N N . GLN A 1 426 ? 47.701 8.482 -24.607 1.00 88.81 426 GLN A N 1
ATOM 3153 C CA . GLN A 1 426 ? 46.569 8.258 -25.513 1.00 88.81 426 GLN A CA 1
ATOM 3154 C C . GLN A 1 426 ? 45.880 6.914 -25.252 1.00 88.81 426 GLN A C 1
ATOM 3156 O O . GLN A 1 426 ? 45.587 6.155 -26.181 1.00 88.81 426 GLN A O 1
ATOM 3161 N N . ASP A 1 427 ? 45.659 6.622 -23.974 1.00 88.00 427 ASP A N 1
ATOM 3162 C CA . ASP A 1 427 ? 44.922 5.465 -23.474 1.00 88.00 427 ASP A CA 1
ATOM 3163 C C . ASP A 1 427 ? 43.427 5.734 -23.425 1.00 88.00 427 ASP A C 1
ATOM 3165 O O . ASP A 1 427 ? 42.658 4.815 -23.678 1.00 88.00 427 ASP A O 1
ATOM 3169 N N . TYR A 1 428 ? 43.008 6.949 -23.051 1.00 91.38 428 TYR A N 1
ATOM 3170 C CA . TYR A 1 428 ? 41.614 7.260 -22.719 1.00 91.38 428 TYR A CA 1
ATOM 3171 C C . TYR A 1 428 ? 40.994 6.293 -21.678 1.00 91.38 428 TYR A C 1
ATOM 3173 O O . TYR A 1 428 ? 39.806 5.996 -21.735 1.00 91.38 428 TYR A O 1
ATOM 3181 N N . ASN A 1 429 ? 41.780 5.747 -20.744 1.00 88.44 429 ASN A N 1
ATOM 3182 C CA . ASN A 1 429 ? 41.299 4.941 -19.607 1.00 88.44 429 ASN A CA 1
ATOM 3183 C C . ASN A 1 429 ? 41.232 5.741 -18.293 1.00 88.44 429 ASN A C 1
ATOM 3185 O O . ASN A 1 429 ? 40.843 5.170 -17.266 1.00 88.44 429 ASN A O 1
ATOM 3189 N N . ASP A 1 430 ? 41.634 7.019 -18.317 1.00 87.19 430 ASP A N 1
ATOM 3190 C CA . ASP A 1 430 ? 41.790 7.847 -17.123 1.00 87.19 430 ASP A CA 1
ATOM 3191 C C . ASP A 1 430 ? 40.467 7.972 -16.368 1.00 87.19 430 ASP A C 1
ATOM 3193 O O . ASP A 1 430 ? 40.422 7.714 -15.170 1.00 87.19 430 ASP A O 1
ATOM 3197 N N . LEU A 1 431 ? 39.379 8.292 -17.079 1.00 91.56 431 LEU A N 1
ATOM 3198 C CA . LEU A 1 431 ? 38.039 8.419 -16.509 1.00 91.56 431 LEU A CA 1
ATOM 3199 C C . LEU A 1 431 ? 36.986 7.892 -17.490 1.00 91.56 431 LEU A C 1
ATOM 3201 O O . LEU A 1 431 ? 36.874 8.388 -18.612 1.00 91.56 431 LEU A O 1
ATOM 3205 N N . ILE A 1 432 ? 36.186 6.916 -17.049 1.00 93.19 432 ILE A N 1
ATOM 3206 C CA . ILE A 1 432 ? 35.128 6.277 -17.846 1.00 93.19 432 ILE A CA 1
ATOM 3207 C C . ILE A 1 432 ? 33.790 6.372 -17.106 1.00 93.19 432 ILE A C 1
ATOM 3209 O O . ILE A 1 432 ? 33.703 6.059 -15.914 1.00 93.19 432 ILE A O 1
ATOM 3213 N N . PHE A 1 433 ? 32.742 6.790 -17.814 1.00 93.44 433 PHE A N 1
ATOM 3214 C CA . PHE A 1 433 ? 31.393 6.975 -17.279 1.00 93.44 433 PHE A CA 1
ATOM 3215 C C . PHE A 1 433 ? 30.320 6.624 -18.318 1.00 93.44 433 PHE A C 1
ATOM 3217 O O . PHE A 1 433 ? 30.538 6.752 -19.521 1.00 93.44 433 PHE A O 1
ATOM 3224 N N . GLU A 1 434 ? 29.152 6.212 -17.842 1.00 90.38 434 GLU A N 1
ATOM 3225 C CA . GLU A 1 434 ? 27.930 6.113 -18.635 1.00 90.38 434 GLU A CA 1
ATOM 3226 C C . GLU A 1 434 ? 27.114 7.401 -18.480 1.00 90.38 434 GLU A C 1
ATOM 3228 O O . GLU A 1 434 ? 27.089 8.017 -17.408 1.00 90.38 434 GLU A O 1
ATOM 3233 N N . LEU A 1 435 ? 26.434 7.794 -19.549 1.00 89.12 435 LEU A N 1
ATOM 3234 C CA . LEU A 1 435 ? 25.439 8.857 -19.586 1.00 89.12 435 LEU A CA 1
ATOM 3235 C C . LEU A 1 435 ? 24.153 8.279 -20.190 1.00 89.12 435 LEU A C 1
ATOM 3237 O O . LEU A 1 435 ? 24.258 7.569 -21.181 1.00 89.12 435 LEU A O 1
ATOM 3241 N N . LYS A 1 436 ? 22.975 8.583 -19.627 1.00 84.12 436 LYS A N 1
ATOM 3242 C CA . LYS A 1 436 ? 21.639 8.313 -20.222 1.00 84.12 436 LYS A CA 1
ATOM 3243 C C . LYS A 1 436 ? 20.711 9.520 -20.028 1.00 84.12 436 LYS A C 1
ATOM 3245 O O . LYS A 1 436 ? 21.091 10.468 -19.331 1.00 84.12 436 LYS A O 1
ATOM 3250 N N . GLY A 1 437 ? 19.526 9.522 -20.632 1.00 75.31 437 GLY A N 1
ATOM 3251 C CA . GLY A 1 437 ? 18.574 10.641 -20.607 1.00 75.31 437 GLY A CA 1
ATOM 3252 C C . GLY A 1 437 ? 18.835 11.731 -21.656 1.00 75.31 437 GLY A C 1
ATOM 3253 O O . GLY A 1 437 ? 18.367 12.868 -21.524 1.00 75.31 437 GLY A O 1
ATOM 3254 N N . ALA A 1 438 ? 19.659 11.434 -22.664 1.00 79.94 438 ALA A N 1
ATOM 3255 C CA . ALA A 1 438 ? 20.075 12.392 -23.685 1.00 79.94 438 ALA A CA 1
ATOM 3256 C C . ALA A 1 438 ? 20.619 11.717 -24.953 1.00 79.94 438 ALA A C 1
ATOM 3258 O O . ALA A 1 438 ? 21.321 10.706 -24.892 1.00 79.94 438 ALA A O 1
ATOM 3259 N N . THR A 1 439 ? 20.368 12.342 -26.101 1.00 72.81 439 THR A N 1
ATOM 3260 C CA . THR A 1 439 ? 20.855 11.908 -27.414 1.00 72.81 439 THR A CA 1
ATOM 3261 C C . THR A 1 439 ? 22.127 12.663 -27.796 1.00 72.81 439 THR A C 1
ATOM 3263 O O . THR A 1 439 ? 22.213 13.882 -27.677 1.00 72.81 439 THR A O 1
ATOM 3266 N N . GLY A 1 440 ? 23.159 11.953 -28.243 1.00 71.94 440 GLY A N 1
ATOM 3267 C CA . GLY A 1 440 ? 24.429 12.559 -28.651 1.00 71.94 440 GLY A CA 1
ATOM 3268 C C . GLY A 1 440 ? 25.541 11.526 -28.775 1.00 71.94 440 GLY A C 1
ATOM 3269 O O . GLY A 1 440 ? 25.419 10.406 -28.284 1.00 71.94 440 GLY A O 1
ATOM 3270 N N . PHE A 1 441 ? 26.626 11.876 -29.460 1.00 73.56 441 PHE A N 1
ATOM 3271 C CA . PHE A 1 441 ? 27.704 10.932 -29.757 1.00 73.56 441 PHE A CA 1
ATOM 3272 C C . PHE A 1 441 ? 29.082 11.574 -29.626 1.00 73.56 441 PHE A C 1
ATOM 3274 O O . PHE A 1 441 ? 29.243 12.795 -29.696 1.00 73.56 441 PHE A O 1
ATOM 3281 N N . ALA A 1 442 ? 30.101 10.733 -29.474 1.00 78.44 442 ALA A N 1
ATOM 3282 C CA . ALA A 1 442 ? 31.496 11.139 -29.578 1.00 78.44 442 ALA A CA 1
ATOM 3283 C C . ALA A 1 442 ? 32.227 10.262 -30.598 1.00 78.44 442 ALA A C 1
ATOM 3285 O O . ALA A 1 442 ? 31.671 9.328 -31.181 1.00 78.44 442 ALA A O 1
ATOM 3286 N N . LYS A 1 443 ? 33.497 10.575 -30.852 1.00 78.62 443 LYS A N 1
ATOM 3287 C CA . LYS A 1 443 ? 34.300 9.771 -31.769 1.00 78.62 443 LYS A CA 1
ATOM 3288 C C . LYS A 1 443 ? 34.564 8.386 -31.164 1.00 78.62 443 LYS A C 1
ATOM 3290 O O . LYS A 1 443 ? 34.867 8.280 -29.979 1.00 78.62 443 LYS A O 1
ATOM 3295 N N . GLN A 1 444 ? 34.482 7.337 -31.981 1.00 72.25 444 GLN A N 1
ATOM 3296 C CA . GLN A 1 444 ? 34.718 5.959 -31.543 1.00 72.25 444 GLN A CA 1
ATOM 3297 C C . GLN A 1 444 ? 36.115 5.795 -30.929 1.00 72.25 444 GLN A C 1
ATOM 3299 O O . GLN A 1 444 ? 37.119 6.252 -31.485 1.00 72.25 444 GLN A O 1
ATOM 3304 N N . LEU A 1 445 ? 36.172 5.150 -29.765 1.00 79.69 445 LEU A N 1
ATOM 3305 C CA . LEU A 1 445 ? 37.368 5.056 -28.929 1.00 79.69 445 LEU A CA 1
ATOM 3306 C C . LEU A 1 445 ? 38.503 4.273 -29.610 1.00 79.69 445 LEU A C 1
ATOM 3308 O O . LEU A 1 445 ? 39.673 4.652 -29.526 1.00 79.69 445 LEU A O 1
ATOM 3312 N N . ASN A 1 446 ? 38.150 3.253 -30.391 1.00 72.75 446 ASN A N 1
ATOM 3313 C CA . ASN A 1 446 ? 39.086 2.473 -31.203 1.00 72.75 446 ASN A CA 1
ATOM 3314 C C . ASN A 1 446 ? 39.803 3.293 -32.305 1.00 72.75 446 ASN A C 1
ATOM 3316 O O . ASN A 1 446 ? 40.848 2.867 -32.801 1.00 72.75 446 ASN A O 1
ATOM 3320 N N . GLU A 1 447 ? 39.300 4.483 -32.659 1.00 77.38 447 GLU A N 1
ATOM 3321 C CA . GLU A 1 447 ? 39.964 5.441 -33.554 1.00 77.38 447 GLU A CA 1
ATOM 3322 C C . GLU A 1 447 ? 40.862 6.457 -32.824 1.00 77.38 447 GLU A C 1
ATOM 3324 O O . GLU A 1 447 ? 41.505 7.292 -33.474 1.00 77.38 447 GLU A O 1
ATOM 3329 N N . LEU A 1 448 ? 40.864 6.434 -31.489 1.00 83.19 448 LEU A N 1
ATOM 3330 C CA . LEU A 1 448 ? 41.552 7.387 -30.617 1.00 83.19 448 LEU A CA 1
ATOM 3331 C C . LEU A 1 448 ? 42.700 6.742 -29.827 1.00 83.19 448 LEU A C 1
ATOM 3333 O O . LEU A 1 448 ? 43.768 7.350 -29.724 1.00 83.19 448 LEU A O 1
ATOM 3337 N N . ILE A 1 449 ? 42.504 5.521 -29.313 1.00 84.06 449 ILE A N 1
ATOM 3338 C CA . ILE A 1 449 ? 43.486 4.812 -28.476 1.00 84.06 449 ILE A CA 1
ATOM 3339 C C . ILE A 1 449 ? 44.764 4.468 -29.256 1.00 84.06 449 ILE A C 1
ATOM 3341 O O . ILE A 1 449 ? 44.731 3.889 -30.348 1.00 84.06 449 ILE A O 1
ATOM 3345 N N . ALA A 1 450 ? 45.926 4.740 -28.654 1.00 85.50 450 ALA A N 1
ATOM 3346 C CA . ALA A 1 450 ? 47.223 4.351 -29.198 1.00 85.50 450 ALA A CA 1
ATOM 3347 C C . ALA A 1 450 ? 47.349 2.825 -29.379 1.00 85.50 450 ALA A C 1
ATOM 3349 O O . ALA A 1 450 ? 46.961 2.021 -28.533 1.00 85.50 450 ALA A O 1
ATOM 3350 N N . ALA A 1 451 ? 47.955 2.396 -30.489 1.00 79.50 451 ALA A N 1
ATOM 3351 C CA . ALA A 1 451 ? 48.001 0.983 -30.883 1.00 79.50 451 ALA A CA 1
ATOM 3352 C C . ALA A 1 451 ? 48.718 0.045 -29.882 1.00 79.50 451 ALA A C 1
ATOM 3354 O O . ALA A 1 451 ? 48.527 -1.169 -29.947 1.00 79.50 451 ALA A O 1
ATOM 3355 N N . ASP A 1 452 ? 49.550 0.575 -28.980 1.00 80.75 452 ASP A N 1
ATOM 3356 C CA . ASP A 1 452 ? 50.207 -0.152 -27.886 1.00 80.75 452 ASP A CA 1
ATOM 3357 C C . ASP A 1 452 ? 49.549 0.040 -26.501 1.00 80.75 452 ASP A C 1
ATOM 3359 O O . ASP A 1 452 ? 50.025 -0.548 -25.529 1.00 80.75 452 ASP A O 1
ATOM 3363 N N . LYS A 1 453 ? 48.431 0.779 -26.424 1.00 85.38 453 LYS A N 1
ATOM 3364 C CA . LYS A 1 453 ? 47.616 1.045 -25.219 1.00 85.38 453 LYS A CA 1
ATOM 3365 C C . LYS A 1 453 ? 46.207 0.426 -25.263 1.00 85.38 453 LYS A C 1
ATOM 3367 O O . LYS A 1 453 ? 45.317 0.839 -24.539 1.00 85.38 453 LYS A O 1
ATOM 3372 N N . GLN A 1 454 ? 45.995 -0.596 -26.091 1.00 81.88 454 GLN A N 1
ATOM 3373 C CA . GLN A 1 454 ? 44.703 -1.276 -26.291 1.00 81.88 454 GLN A CA 1
ATOM 3374 C C . GLN A 1 454 ? 44.262 -2.112 -25.063 1.00 81.88 454 GLN A C 1
ATOM 3376 O O . GLN A 1 454 ? 44.339 -3.346 -25.067 1.00 81.88 454 GLN A O 1
ATOM 3381 N N . TRP A 1 455 ? 43.821 -1.437 -23.996 1.00 86.62 455 TRP A N 1
ATOM 3382 C CA . TRP A 1 455 ? 43.382 -2.019 -22.719 1.00 86.62 455 TRP A CA 1
ATOM 3383 C C . TRP A 1 455 ? 41.992 -2.654 -22.762 1.00 86.62 455 TRP A C 1
ATOM 3385 O O . TRP A 1 455 ? 41.652 -3.410 -21.857 1.00 86.62 455 TRP A O 1
ATOM 3395 N N . GLU A 1 456 ? 41.204 -2.416 -23.810 1.00 73.94 456 GLU A N 1
ATOM 3396 C CA . GLU A 1 456 ? 39.853 -2.978 -23.966 1.00 73.94 456 GLU A CA 1
ATOM 3397 C C . GLU A 1 456 ? 39.825 -4.524 -23.894 1.00 73.94 456 GLU A C 1
ATOM 3399 O O . GLU A 1 456 ? 38.790 -5.135 -23.650 1.00 73.94 456 GLU A O 1
ATOM 3404 N N . ASN A 1 457 ? 40.983 -5.168 -24.083 1.00 74.25 457 ASN A N 1
ATOM 3405 C CA . ASN A 1 457 ? 41.176 -6.617 -24.000 1.00 74.25 457 ASN A CA 1
ATOM 3406 C C . ASN A 1 457 ? 41.677 -7.112 -22.622 1.00 74.25 457 ASN A C 1
ATOM 3408 O O . ASN A 1 457 ? 42.077 -8.272 -22.507 1.00 74.25 457 ASN A O 1
ATOM 3412 N N . THR A 1 458 ? 41.724 -6.267 -21.582 1.00 79.81 458 THR A N 1
ATOM 3413 C CA . THR A 1 458 ? 41.895 -6.745 -20.195 1.00 79.81 458 THR A CA 1
ATOM 3414 C C . THR A 1 458 ? 40.573 -7.279 -19.642 1.00 79.81 458 THR A C 1
ATOM 3416 O O . THR A 1 458 ? 39.512 -7.003 -20.188 1.00 79.81 458 THR A O 1
ATOM 3419 N N . GLU A 1 459 ? 40.610 -8.006 -18.522 1.00 77.88 459 GLU A N 1
ATOM 3420 C CA . GLU A 1 459 ? 39.392 -8.514 -17.868 1.00 77.88 459 GLU A CA 1
ATOM 3421 C C . GLU A 1 459 ? 38.413 -7.383 -17.490 1.00 77.88 459 GLU A C 1
ATOM 3423 O O . GLU A 1 459 ? 37.203 -7.556 -17.593 1.00 77.88 459 GLU A O 1
ATOM 3428 N N . LEU A 1 460 ? 38.921 -6.214 -17.076 1.00 82.31 460 LEU A N 1
ATOM 3429 C CA . LEU A 1 460 ? 38.080 -5.042 -16.817 1.00 82.31 460 LEU A CA 1
ATOM 3430 C C . LEU A 1 460 ? 37.664 -4.344 -18.122 1.00 82.31 460 LEU A C 1
ATOM 3432 O O . LEU A 1 460 ? 36.515 -3.936 -18.227 1.00 82.31 460 LEU A O 1
ATOM 3436 N N . GLY A 1 461 ? 38.542 -4.257 -19.127 1.00 81.00 461 GLY A N 1
ATOM 3437 C CA . GLY A 1 461 ? 38.194 -3.704 -20.440 1.00 81.00 461 GLY A CA 1
ATOM 3438 C C . GLY A 1 461 ? 37.070 -4.484 -21.128 1.00 81.00 461 GLY A C 1
ATOM 3439 O O . GLY A 1 461 ? 36.145 -3.882 -21.661 1.00 81.00 461 GLY A O 1
ATOM 3440 N N . GLN A 1 462 ? 37.090 -5.816 -21.027 1.00 74.56 462 GLN A N 1
ATOM 3441 C CA . GLN A 1 462 ? 36.015 -6.685 -21.502 1.00 74.56 462 GLN A CA 1
ATOM 3442 C C . GLN A 1 462 ? 34.733 -6.496 -20.688 1.00 74.56 462 GLN A C 1
ATOM 3444 O O . GLN A 1 462 ? 33.681 -6.351 -21.287 1.00 74.56 462 GLN A O 1
ATOM 3449 N N . LYS A 1 463 ? 34.795 -6.400 -19.352 1.00 73.12 463 LYS A N 1
ATOM 3450 C CA . LYS A 1 463 ? 33.597 -6.109 -18.536 1.00 73.12 463 LYS A CA 1
ATOM 3451 C C . LYS A 1 463 ? 32.971 -4.755 -18.862 1.00 73.12 463 LYS A C 1
ATOM 3453 O O . LYS A 1 463 ? 31.756 -4.673 -18.940 1.00 73.12 463 LYS A O 1
ATOM 3458 N N . LEU A 1 464 ? 33.783 -3.720 -19.080 1.00 76.88 464 LEU A N 1
ATOM 3459 C CA . LEU A 1 464 ? 33.304 -2.394 -19.481 1.00 76.88 464 LEU A CA 1
ATOM 3460 C C . LEU A 1 464 ? 32.757 -2.387 -20.909 1.00 76.88 464 LEU A C 1
ATOM 3462 O O . LEU A 1 464 ? 31.774 -1.703 -21.157 1.00 76.88 464 LEU A O 1
ATOM 3466 N N . ARG A 1 465 ? 33.359 -3.145 -21.838 1.00 71.44 465 ARG A N 1
ATOM 3467 C CA . ARG A 1 465 ? 32.792 -3.315 -23.181 1.00 71.44 465 ARG A CA 1
ATOM 3468 C C . ARG A 1 465 ? 31.491 -4.100 -23.148 1.00 71.44 465 ARG A C 1
ATOM 3470 O O . ARG A 1 465 ? 30.580 -3.659 -23.815 1.00 71.44 465 ARG A O 1
ATOM 3477 N N . ASN A 1 466 ? 31.378 -5.179 -22.373 1.00 63.69 466 ASN A N 1
ATOM 3478 C CA . ASN A 1 466 ? 30.131 -5.936 -22.240 1.00 63.69 466 ASN A CA 1
ATOM 3479 C C . ASN A 1 466 ? 29.032 -5.056 -21.630 1.00 63.69 466 ASN A C 1
ATOM 3481 O O . ASN A 1 466 ? 28.004 -4.883 -22.263 1.00 63.69 466 ASN A O 1
ATOM 3485 N N . PHE A 1 467 ? 29.313 -4.383 -20.509 1.00 69.00 467 PHE A N 1
ATOM 3486 C CA . PHE A 1 467 ? 28.413 -3.394 -19.898 1.00 69.00 467 PHE A CA 1
ATOM 3487 C C . PHE A 1 467 ? 27.994 -2.269 -20.869 1.00 69.00 467 PHE A C 1
ATOM 3489 O O . PHE A 1 467 ? 26.890 -1.754 -20.788 1.00 69.00 467 PHE A O 1
ATOM 3496 N N . ALA A 1 468 ? 28.869 -1.882 -21.804 1.00 65.56 468 ALA A N 1
ATOM 3497 C CA . ALA A 1 468 ? 28.574 -0.887 -22.839 1.00 65.56 468 ALA A CA 1
ATOM 3498 C C . ALA A 1 468 ? 28.024 -1.477 -24.159 1.00 65.56 468 ALA A C 1
ATOM 3500 O O . ALA A 1 468 ? 27.735 -0.711 -25.075 1.00 65.56 468 ALA A O 1
ATOM 3501 N N . ALA A 1 469 ? 27.936 -2.804 -24.288 1.00 53.94 469 ALA A N 1
ATOM 3502 C CA . ALA A 1 469 ? 27.548 -3.540 -25.499 1.00 53.94 469 ALA A CA 1
ATOM 3503 C C . ALA A 1 469 ? 26.404 -4.539 -25.254 1.00 53.94 469 ALA A C 1
ATOM 3505 O O . ALA A 1 469 ? 26.124 -5.369 -26.119 1.00 53.94 469 ALA A O 1
ATOM 3506 N N . GLU A 1 470 ? 25.753 -4.450 -24.095 1.00 53.69 470 GLU A N 1
ATOM 3507 C CA . GLU A 1 470 ? 24.434 -5.004 -23.800 1.00 53.69 470 GLU A CA 1
ATOM 3508 C C . GLU A 1 470 ? 23.399 -4.366 -24.747 1.00 53.69 470 GLU A C 1
ATOM 3510 O O . GLU A 1 470 ? 22.655 -3.475 -24.360 1.00 53.69 470 GLU A O 1
ATOM 3515 N N . GLU A 1 471 ? 23.393 -4.765 -26.025 1.00 51.38 471 GLU A N 1
ATOM 3516 C CA . GLU A 1 471 ? 22.414 -4.277 -26.996 1.00 51.38 471 GLU A CA 1
ATOM 3517 C C . GLU A 1 471 ? 22.009 -5.293 -28.081 1.00 51.38 471 GLU A C 1
ATOM 3519 O O . GLU A 1 471 ? 22.806 -5.742 -28.918 1.00 51.38 471 GLU A O 1
ATOM 3524 N N . LEU A 1 472 ? 20.689 -5.453 -28.197 1.00 52.62 472 LEU A N 1
ATOM 3525 C CA . LEU A 1 472 ? 19.939 -6.054 -29.306 1.00 52.62 472 LEU A CA 1
ATOM 3526 C C . LEU A 1 472 ? 20.148 -5.370 -30.670 1.00 52.62 472 LEU A C 1
ATOM 3528 O O . LEU A 1 472 ? 19.633 -5.819 -31.696 1.00 52.62 472 LEU A O 1
ATOM 3532 N N . SER A 1 473 ? 20.895 -4.266 -30.724 1.00 49.09 473 SER A N 1
ATOM 3533 C CA . SER A 1 473 ? 21.123 -3.488 -31.946 1.00 49.09 473 SER A CA 1
ATOM 3534 C C . SER A 1 473 ? 22.283 -3.954 -32.810 1.00 49.09 473 SER A C 1
ATOM 3536 O O . SER A 1 473 ? 22.363 -3.574 -33.979 1.00 49.09 473 SER A O 1
ATOM 3538 N N . THR A 1 474 ? 23.156 -4.795 -32.258 1.00 55.22 474 THR A N 1
ATOM 3539 C CA . THR A 1 474 ? 24.172 -5.513 -33.036 1.00 55.22 474 THR A CA 1
ATOM 3540 C C . THR A 1 474 ? 23.583 -6.717 -33.776 1.00 55.22 474 THR A C 1
ATOM 3542 O O . THR A 1 474 ? 24.237 -7.269 -34.663 1.00 55.22 474 THR A O 1
ATOM 3545 N N . ALA A 1 475 ? 22.337 -7.092 -33.461 1.00 67.81 475 ALA A N 1
ATOM 3546 C CA . ALA A 1 475 ? 21.652 -8.227 -34.053 1.00 67.81 475 ALA A CA 1
ATOM 3547 C C . ALA A 1 475 ? 21.557 -8.115 -35.583 1.00 67.81 475 ALA A C 1
ATOM 3549 O O . ALA A 1 475 ? 21.139 -7.098 -36.143 1.00 67.81 475 ALA A O 1
ATOM 3550 N N . THR A 1 476 ? 21.893 -9.206 -36.269 1.00 84.75 476 THR A N 1
ATOM 3551 C CA . THR A 1 476 ? 21.782 -9.316 -37.724 1.00 84.75 476 THR A CA 1
ATOM 3552 C C . THR A 1 476 ? 20.311 -9.262 -38.124 1.00 84.75 476 THR A C 1
ATOM 3554 O O . THR A 1 476 ? 19.571 -10.226 -37.924 1.00 84.75 476 THR A O 1
ATOM 3557 N N . ASP A 1 477 ? 19.884 -8.136 -38.693 1.00 82.56 477 ASP A N 1
ATOM 3558 C CA . ASP A 1 477 ? 18.491 -7.940 -39.085 1.00 82.56 477 ASP A CA 1
ATOM 3559 C C . ASP A 1 477 ? 18.120 -8.745 -40.339 1.00 82.56 477 ASP A C 1
ATOM 3561 O O . ASP A 1 477 ? 18.709 -8.608 -41.415 1.00 82.56 477 ASP A O 1
ATOM 3565 N N . LEU A 1 478 ? 17.105 -9.589 -40.183 1.00 85.25 478 LEU A N 1
ATOM 3566 C CA . LEU A 1 478 ? 16.478 -10.393 -41.228 1.00 85.25 478 LEU A CA 1
ATOM 3567 C C . LEU A 1 478 ? 15.254 -9.683 -41.837 1.00 85.25 478 LEU A C 1
ATOM 3569 O O . LEU A 1 478 ? 14.696 -10.162 -42.830 1.00 85.25 478 LEU A O 1
ATOM 3573 N N . GLY A 1 479 ? 14.845 -8.548 -41.258 1.00 84.62 479 GLY A N 1
ATOM 3574 C CA . GLY A 1 479 ? 13.686 -7.755 -41.647 1.00 84.62 479 GLY A CA 1
ATOM 3575 C C . GLY A 1 479 ? 12.362 -8.487 -41.422 1.00 84.62 479 GLY A C 1
ATOM 3576 O O . GLY A 1 479 ? 12.249 -9.399 -40.600 1.00 84.62 479 GLY A O 1
ATOM 3577 N N . THR A 1 480 ? 11.327 -8.108 -42.177 1.00 86.06 480 THR A N 1
ATOM 3578 C CA . THR A 1 480 ? 10.022 -8.781 -42.103 1.00 86.06 480 THR A CA 1
ATOM 3579 C C . THR A 1 480 ? 10.059 -10.153 -42.782 1.00 86.06 480 THR A C 1
ATOM 3581 O O . THR A 1 480 ? 9.996 -10.261 -44.014 1.00 86.06 480 THR A O 1
ATOM 3584 N N . VAL A 1 481 ? 10.115 -11.228 -41.994 1.00 84.00 481 VAL A N 1
ATOM 3585 C CA . VAL A 1 481 ? 10.242 -12.591 -42.521 1.00 84.00 481 VAL A CA 1
ATOM 3586 C C . VAL A 1 481 ? 8.861 -13.188 -42.797 1.00 84.00 481 VAL A C 1
ATOM 3588 O O . VAL A 1 481 ? 8.073 -13.466 -41.903 1.00 84.00 481 VAL A O 1
ATOM 3591 N N . THR A 1 482 ? 8.573 -13.418 -44.079 1.00 76.12 482 THR A N 1
ATOM 3592 C CA . THR A 1 482 ? 7.278 -13.939 -44.573 1.00 76.12 482 THR A CA 1
ATOM 3593 C C . THR A 1 482 ? 7.362 -15.361 -45.144 1.00 76.12 482 THR A C 1
ATOM 3595 O O . THR A 1 482 ? 6.382 -15.898 -45.660 1.00 76.12 482 THR A O 1
ATOM 3598 N N . SER A 1 483 ? 8.548 -15.975 -45.100 1.00 80.00 483 SER A N 1
ATOM 3599 C CA . SER A 1 483 ? 8.799 -17.355 -45.534 1.00 80.00 483 SER A CA 1
ATOM 3600 C C . SER A 1 483 ? 10.109 -17.882 -44.948 1.00 80.00 483 SER A C 1
ATOM 3602 O O . SER A 1 483 ? 10.997 -17.094 -44.615 1.00 80.00 483 SER A O 1
ATOM 3604 N N . SER A 1 484 ? 10.237 -19.206 -44.860 1.00 83.19 484 SER A N 1
ATOM 3605 C CA . SER A 1 484 ? 11.348 -19.897 -44.203 1.00 83.19 484 SER A CA 1
ATOM 3606 C C . SER A 1 484 ? 12.740 -19.479 -44.713 1.00 83.19 484 SER A C 1
ATOM 3608 O O . SER A 1 484 ? 12.992 -19.495 -45.921 1.00 83.19 484 SER A O 1
ATOM 3610 N N . GLN A 1 485 ? 13.663 -19.181 -43.794 1.00 85.94 485 GLN A N 1
ATOM 3611 C CA . GLN A 1 485 ? 15.071 -18.853 -44.056 1.00 85.94 485 GLN A CA 1
ATOM 3612 C C . GLN A 1 485 ? 16.003 -19.986 -43.604 1.00 85.94 485 GLN A C 1
ATOM 3614 O O . GLN A 1 485 ? 15.632 -20.849 -42.812 1.00 85.94 485 GLN A O 1
ATOM 3619 N N . ASN A 1 486 ? 17.229 -20.000 -44.126 1.00 91.44 486 ASN A N 1
ATOM 3620 C CA . ASN A 1 486 ? 18.319 -20.827 -43.605 1.00 91.44 486 ASN A CA 1
ATOM 3621 C C . ASN A 1 486 ? 19.584 -19.971 -43.568 1.00 91.44 486 ASN A C 1
ATOM 3623 O O . ASN A 1 486 ? 20.017 -19.468 -44.606 1.00 91.44 486 ASN A O 1
ATOM 3627 N N . LEU A 1 487 ? 20.151 -19.829 -42.379 1.00 93.38 487 LEU A N 1
ATOM 3628 C CA . LEU A 1 487 ? 21.321 -19.017 -42.072 1.00 93.38 487 LEU A CA 1
ATOM 3629 C C . LEU A 1 487 ? 22.480 -19.935 -41.675 1.00 93.38 487 LEU A C 1
ATOM 3631 O O . LEU A 1 487 ? 22.273 -21.097 -41.321 1.00 93.38 487 LEU A O 1
ATOM 3635 N N . THR A 1 488 ? 23.705 -19.427 -41.748 1.00 93.94 488 THR A N 1
ATOM 3636 C CA . THR A 1 488 ? 24.907 -20.152 -41.318 1.00 93.94 488 THR A CA 1
ATOM 3637 C C . THR A 1 488 ? 25.857 -19.183 -40.640 1.00 93.94 488 THR A C 1
ATOM 3639 O O . THR A 1 488 ? 26.222 -18.190 -41.271 1.00 93.94 488 THR A O 1
ATOM 3642 N N . GLY A 1 489 ? 26.289 -19.505 -39.426 1.00 92.06 489 GLY A N 1
ATOM 3643 C CA . GLY A 1 489 ? 27.209 -18.685 -38.640 1.00 92.06 489 GLY A CA 1
ATOM 3644 C C . GLY A 1 489 ? 28.201 -19.532 -37.850 1.00 92.06 489 GLY A C 1
ATOM 3645 O O . GLY A 1 489 ? 28.407 -20.722 -38.142 1.00 92.06 489 GLY A O 1
ATOM 3646 N N . PHE A 1 490 ? 28.848 -18.902 -36.879 1.00 92.25 490 PHE A N 1
ATOM 3647 C CA . PHE A 1 490 ? 29.906 -19.493 -36.073 1.00 92.25 490 PHE A CA 1
ATOM 3648 C C . PHE A 1 490 ? 29.934 -18.815 -34.709 1.00 92.25 490 PHE A C 1
ATOM 3650 O O . PHE A 1 490 ? 30.070 -17.604 -34.663 1.00 92.25 490 PHE A O 1
ATOM 3657 N N . VAL A 1 491 ? 29.912 -19.606 -33.635 1.00 86.25 491 VAL A N 1
ATOM 3658 C CA . VAL A 1 491 ? 30.184 -19.109 -32.280 1.00 86.25 491 VAL A CA 1
ATOM 3659 C C . VAL A 1 491 ? 31.463 -19.743 -31.731 1.00 86.25 491 VAL A C 1
ATOM 3661 O O . VAL A 1 491 ? 31.784 -20.910 -32.002 1.00 86.25 491 VAL A O 1
ATOM 3664 N N . GLY A 1 492 ? 32.243 -18.950 -31.004 1.00 80.50 492 GLY A N 1
ATOM 3665 C CA . GLY A 1 492 ? 33.624 -19.242 -30.639 1.00 80.50 492 GLY A CA 1
ATOM 3666 C C . GLY A 1 492 ? 34.130 -18.378 -29.484 1.00 80.50 492 GLY A C 1
ATOM 3667 O O . GLY A 1 492 ? 33.520 -17.383 -29.125 1.00 80.50 492 GLY A O 1
ATOM 3668 N N . ASN A 1 493 ? 35.305 -18.700 -28.941 1.00 66.38 493 ASN A N 1
ATOM 3669 C CA . ASN A 1 493 ? 35.855 -17.963 -27.785 1.00 66.38 493 ASN A CA 1
ATOM 3670 C C . ASN A 1 493 ? 36.141 -16.468 -28.068 1.00 66.38 493 ASN A C 1
ATOM 3672 O O . ASN A 1 493 ? 36.253 -15.679 -27.133 1.00 66.38 493 ASN A O 1
ATOM 3676 N N . ASP A 1 494 ? 36.313 -16.102 -29.343 1.00 66.44 494 ASP A N 1
ATOM 3677 C CA . ASP A 1 494 ? 36.508 -14.720 -29.808 1.00 66.44 494 ASP A CA 1
ATOM 3678 C C . ASP A 1 494 ? 35.177 -14.040 -30.221 1.00 66.44 494 ASP A C 1
ATOM 3680 O O . ASP A 1 494 ? 35.180 -12.845 -30.508 1.00 66.44 494 ASP A O 1
ATOM 3684 N N . ASP A 1 495 ? 34.077 -14.801 -30.296 1.00 67.12 495 ASP A N 1
ATOM 3685 C CA . ASP A 1 495 ? 32.769 -14.421 -30.859 1.00 67.12 495 ASP A CA 1
ATOM 3686 C C . ASP A 1 495 ? 31.664 -15.323 -30.246 1.00 67.12 495 ASP A C 1
ATOM 3688 O O . ASP A 1 495 ? 31.254 -16.313 -30.860 1.00 67.12 495 ASP A O 1
ATOM 3692 N N . PRO A 1 496 ? 31.306 -15.129 -28.960 1.00 74.31 496 PRO A N 1
ATOM 3693 C CA . PRO A 1 496 ? 30.578 -16.136 -28.181 1.00 74.31 496 PRO A CA 1
ATOM 3694 C C . PRO A 1 496 ? 29.073 -16.180 -28.469 1.00 74.31 496 PRO A C 1
ATOM 3696 O O . PRO A 1 496 ? 28.438 -17.183 -28.149 1.00 74.31 496 PRO A O 1
ATOM 3699 N N . THR A 1 497 ? 28.505 -15.125 -29.056 1.00 78.88 497 THR A N 1
ATOM 3700 C CA . THR A 1 497 ? 27.063 -14.973 -29.276 1.00 78.88 497 THR A CA 1
ATOM 3701 C C . THR A 1 497 ? 26.768 -14.363 -30.644 1.00 78.88 497 THR A C 1
ATOM 3703 O O . THR A 1 497 ? 27.226 -13.274 -30.970 1.00 78.88 497 THR A O 1
ATOM 3706 N N . ASP A 1 498 ? 25.939 -15.049 -31.429 1.00 84.56 498 ASP A N 1
ATOM 3707 C CA . ASP A 1 498 ? 25.366 -14.543 -32.680 1.00 84.56 498 ASP A CA 1
ATOM 3708 C C . ASP A 1 498 ? 23.892 -14.184 -32.425 1.00 84.56 498 ASP A C 1
ATOM 3710 O O . ASP A 1 498 ? 23.085 -15.072 -32.137 1.00 84.56 498 ASP A O 1
ATOM 3714 N N . VAL A 1 499 ? 23.513 -12.909 -32.560 1.00 84.00 499 VAL A N 1
ATOM 3715 C CA . VAL A 1 499 ? 22.116 -12.456 -32.397 1.00 84.00 499 VAL A CA 1
ATOM 3716 C C . VAL A 1 499 ? 21.510 -12.081 -33.752 1.00 84.00 499 VAL A C 1
ATOM 3718 O O . VAL A 1 499 ? 22.148 -11.429 -34.581 1.00 84.00 499 VAL A O 1
ATOM 3721 N N . TYR A 1 500 ? 20.256 -12.467 -33.984 1.00 89.50 500 TYR A N 1
ATOM 3722 C CA . TYR A 1 500 ? 19.479 -12.177 -35.190 1.00 89.50 500 TYR A CA 1
ATOM 3723 C C . TYR A 1 500 ? 18.169 -11.485 -34.833 1.00 89.50 500 TYR A C 1
ATOM 3725 O O . TYR A 1 500 ? 17.423 -12.007 -34.011 1.00 89.50 500 TYR A O 1
ATOM 3733 N N . ARG A 1 501 ? 17.843 -10.375 -35.499 1.00 87.25 501 ARG A N 1
ATOM 3734 C CA . ARG A 1 501 ? 16.546 -9.692 -35.370 1.00 87.25 501 ARG A CA 1
ATOM 3735 C C . ARG A 1 501 ? 15.628 -10.102 -36.516 1.00 87.25 501 ARG A C 1
ATOM 3737 O O . ARG A 1 501 ? 16.081 -10.226 -37.651 1.00 87.25 501 ARG A O 1
ATOM 3744 N N . PHE A 1 502 ? 14.340 -10.293 -36.256 1.00 89.94 502 PHE A N 1
ATOM 3745 C CA . PHE A 1 502 ? 13.338 -10.477 -37.306 1.00 89.94 502 PHE A CA 1
ATOM 3746 C C . PHE A 1 502 ? 11.983 -9.898 -36.898 1.00 89.94 502 PHE A C 1
ATOM 3748 O O . PHE A 1 502 ? 11.638 -9.857 -35.722 1.00 89.94 502 PHE A O 1
ATOM 3755 N N . THR A 1 503 ? 11.188 -9.489 -37.885 1.00 88.50 503 THR A N 1
ATOM 3756 C CA . THR A 1 503 ? 9.826 -8.983 -37.667 1.00 88.50 503 THR A CA 1
ATOM 3757 C C . THR A 1 503 ? 8.801 -9.911 -38.312 1.00 88.50 503 THR A C 1
ATOM 3759 O O . THR A 1 503 ? 8.975 -10.368 -39.447 1.00 88.50 503 THR A O 1
ATOM 3762 N N . LEU A 1 504 ? 7.688 -10.151 -37.625 1.00 86.12 504 LEU A N 1
ATOM 3763 C CA . LEU A 1 504 ? 6.513 -10.835 -38.158 1.00 86.12 504 LEU A CA 1
ATOM 3764 C C . LEU A 1 504 ? 5.427 -9.812 -38.503 1.00 86.12 504 LEU A C 1
ATOM 3766 O O . LEU A 1 504 ? 5.007 -9.027 -37.661 1.00 86.12 504 LEU A O 1
ATOM 3770 N N . GLY A 1 505 ? 4.948 -9.828 -39.750 1.00 81.88 505 GLY A N 1
ATOM 3771 C CA . GLY A 1 505 ? 3.864 -8.940 -40.207 1.00 81.88 505 GLY A CA 1
ATOM 3772 C C . GLY A 1 505 ? 2.447 -9.429 -39.867 1.00 81.88 505 GLY A C 1
ATOM 3773 O O . GLY A 1 505 ? 1.471 -8.759 -40.194 1.00 81.88 505 GLY A O 1
ATOM 3774 N N . SER A 1 506 ? 2.334 -10.619 -39.280 1.00 78.88 506 SER A N 1
ATOM 3775 C CA . SER A 1 506 ? 1.103 -11.262 -38.810 1.00 78.88 506 SER A CA 1
ATOM 3776 C C . SER A 1 506 ? 1.481 -12.407 -37.873 1.00 78.88 506 SER A C 1
ATOM 3778 O O . SER A 1 506 ? 2.549 -13.000 -38.069 1.00 78.88 506 SER A O 1
ATOM 3780 N N . ALA A 1 507 ? 0.587 -12.787 -36.954 1.00 83.00 507 ALA A N 1
ATOM 3781 C CA . ALA A 1 507 ? 0.758 -13.983 -36.131 1.00 83.00 507 ALA A CA 1
ATOM 3782 C C . ALA A 1 507 ? 1.179 -15.193 -36.989 1.00 83.00 507 ALA A C 1
ATOM 3784 O O . ALA A 1 507 ? 0.665 -15.400 -38.096 1.00 83.00 507 ALA A O 1
ATOM 3785 N N . SER A 1 508 ? 2.183 -15.940 -36.538 1.00 86.44 508 SER A N 1
ATOM 3786 C CA . SER A 1 508 ? 2.844 -16.988 -37.318 1.00 86.44 508 SER A CA 1
ATOM 3787 C C . SER A 1 508 ? 3.379 -18.096 -36.420 1.00 86.44 508 SER A C 1
ATOM 3789 O O . SER A 1 508 ? 4.083 -17.834 -35.450 1.00 86.44 508 SER A O 1
ATOM 3791 N N . ASN A 1 509 ? 3.122 -19.348 -36.800 1.00 87.31 509 ASN A N 1
ATOM 3792 C CA . ASN A 1 509 ? 3.824 -20.483 -36.207 1.00 87.31 509 ASN A CA 1
ATOM 3793 C C . ASN A 1 509 ? 5.275 -20.446 -36.695 1.00 87.31 509 ASN A C 1
ATOM 3795 O O . ASN A 1 509 ? 5.515 -20.406 -37.912 1.00 87.31 509 ASN A O 1
ATOM 3799 N N . VAL A 1 510 ? 6.216 -20.452 -35.757 1.00 89.19 510 VAL A N 1
ATOM 3800 C CA . VAL A 1 510 ? 7.654 -20.387 -36.002 1.00 89.19 510 VAL A CA 1
ATOM 3801 C C . VAL A 1 510 ? 8.343 -21.618 -35.429 1.00 89.19 510 VAL A C 1
ATOM 3803 O O . VAL A 1 510 ? 8.129 -22.012 -34.287 1.00 89.19 510 VAL A O 1
ATOM 3806 N N . ASN A 1 511 ? 9.203 -22.216 -36.243 1.00 92.69 511 ASN A N 1
ATOM 3807 C CA . ASN A 1 511 ? 10.029 -23.347 -35.866 1.00 92.69 511 ASN A CA 1
ATOM 3808 C C . ASN A 1 511 ? 11.489 -23.014 -36.182 1.00 92.69 511 ASN A C 1
ATOM 3810 O O . ASN A 1 511 ? 11.858 -22.862 -37.352 1.00 92.69 511 ASN A O 1
ATOM 3814 N N . PHE A 1 512 ? 12.304 -22.874 -35.144 1.00 94.38 512 PHE A N 1
ATOM 3815 C CA . PHE A 1 512 ? 13.740 -22.645 -35.244 1.00 94.38 512 PHE A CA 1
ATOM 3816 C C . PHE A 1 512 ? 14.473 -23.974 -35.095 1.00 94.38 512 PHE A C 1
ATOM 3818 O O . PHE A 1 512 ? 14.084 -24.816 -34.289 1.00 94.38 512 PHE A O 1
ATOM 3825 N N . THR A 1 513 ? 15.542 -24.187 -35.860 1.00 95.94 513 THR A N 1
ATOM 3826 C CA . THR A 1 513 ? 16.402 -25.369 -35.711 1.00 95.94 513 THR A CA 1
ATOM 3827 C C . THR A 1 513 ? 17.869 -24.987 -35.853 1.00 95.94 513 THR A C 1
ATOM 3829 O O . THR A 1 513 ? 18.293 -24.597 -36.944 1.00 95.94 513 THR A O 1
ATOM 3832 N N . LEU A 1 514 ? 18.661 -25.157 -34.795 1.00 97.12 514 LEU A N 1
ATOM 3833 C CA . LEU A 1 514 ? 20.117 -25.017 -34.843 1.00 97.12 514 LEU A CA 1
ATOM 3834 C C . LEU A 1 514 ? 20.739 -26.376 -35.171 1.00 97.12 514 LEU A C 1
ATOM 3836 O O . LEU A 1 514 ? 20.420 -27.377 -34.542 1.00 97.12 514 LEU A O 1
ATOM 3840 N N . SER A 1 515 ? 21.596 -26.466 -36.189 1.00 96.25 515 SER A N 1
ATOM 3841 C CA . SER A 1 515 ? 22.096 -27.770 -36.648 1.00 96.25 515 SER A CA 1
ATOM 3842 C C . SER A 1 515 ? 23.480 -27.732 -37.292 1.00 96.25 515 SER A C 1
ATOM 3844 O O . SER A 1 515 ? 23.951 -26.706 -37.778 1.00 96.25 515 SER A O 1
ATOM 3846 N N . GLY A 1 516 ? 24.140 -28.891 -37.353 1.00 94.19 516 GLY A N 1
ATOM 3847 C CA . GLY A 1 516 ? 25.474 -29.029 -37.955 1.00 94.19 516 GLY A CA 1
ATOM 3848 C C . GLY A 1 516 ? 26.640 -28.686 -37.023 1.00 94.19 516 GLY A C 1
ATOM 3849 O O . GLY A 1 516 ? 27.767 -28.586 -37.506 1.00 94.19 516 GLY A O 1
ATOM 3850 N N . LEU A 1 517 ? 26.359 -28.569 -35.722 1.00 96.88 517 LEU A N 1
ATOM 3851 C CA . LEU A 1 517 ? 27.312 -28.284 -34.655 1.00 96.88 517 LEU A CA 1
ATOM 3852 C C . LEU A 1 517 ? 28.490 -29.276 -34.622 1.00 96.88 517 LEU A C 1
ATOM 3854 O O . LEU A 1 517 ? 28.337 -30.481 -34.849 1.00 96.88 517 LEU A O 1
ATOM 3858 N N . SER A 1 518 ? 29.681 -28.758 -34.314 1.00 95.19 518 SER A N 1
ATOM 3859 C CA . SER A 1 518 ? 30.904 -29.532 -34.047 1.00 95.19 518 SER A CA 1
ATOM 3860 C C . SER A 1 518 ? 31.371 -29.482 -32.589 1.00 95.19 518 SER A C 1
ATOM 3862 O O . SER A 1 518 ? 32.230 -30.281 -32.209 1.00 95.19 518 SER A O 1
ATOM 3864 N N . ALA A 1 519 ? 30.821 -28.546 -31.822 1.00 92.75 519 ALA A N 1
ATOM 3865 C CA . ALA A 1 519 ? 30.968 -28.342 -30.387 1.00 92.75 519 ALA A CA 1
ATOM 3866 C C . ALA A 1 519 ? 29.674 -27.666 -29.869 1.00 92.75 519 ALA A C 1
ATOM 3868 O O . ALA A 1 519 ? 28.792 -27.383 -30.690 1.00 92.75 519 ALA A O 1
ATOM 3869 N N . ASP A 1 520 ? 29.552 -27.463 -28.561 1.00 91.56 520 ASP A N 1
ATOM 3870 C CA . ASP A 1 520 ? 28.265 -27.224 -27.897 1.00 91.56 520 ASP A CA 1
ATOM 3871 C C . ASP A 1 520 ? 27.801 -25.766 -28.008 1.00 91.56 520 ASP A C 1
ATOM 3873 O O . ASP A 1 520 ? 28.604 -24.849 -27.800 1.00 91.56 520 ASP A O 1
ATOM 3877 N N . ALA A 1 521 ? 26.531 -25.561 -28.363 1.00 92.31 521 ALA A N 1
ATOM 3878 C CA . ALA A 1 521 ? 25.933 -24.241 -28.541 1.00 92.31 521 ALA A CA 1
ATOM 3879 C C . ALA A 1 521 ? 24.406 -24.283 -28.426 1.00 92.31 521 ALA A C 1
ATOM 3881 O O . ALA A 1 521 ? 23.756 -25.125 -29.054 1.00 92.31 521 ALA A O 1
ATOM 3882 N N . ASP A 1 522 ? 23.875 -23.310 -27.696 1.00 89.62 522 ASP A N 1
ATOM 3883 C CA . ASP A 1 522 ? 22.477 -23.222 -27.292 1.00 89.62 522 ASP A CA 1
ATOM 3884 C C . ASP A 1 522 ? 21.701 -22.234 -28.176 1.00 89.62 522 ASP A C 1
ATOM 3886 O O . ASP A 1 522 ? 22.277 -21.455 -28.949 1.00 89.62 522 ASP A O 1
ATOM 3890 N N . LEU A 1 523 ? 20.372 -22.284 -28.087 1.00 93.44 523 LEU A N 1
ATOM 3891 C CA . LEU A 1 523 ? 19.464 -21.441 -28.863 1.00 93.44 523 LEU A CA 1
ATOM 3892 C C . LEU A 1 523 ? 18.428 -20.787 -27.946 1.00 93.44 523 LEU A C 1
ATOM 3894 O O . LEU A 1 523 ? 17.704 -21.491 -27.242 1.00 93.44 523 LEU A O 1
ATOM 3898 N N . VAL A 1 524 ? 18.305 -19.462 -28.023 1.00 88.00 524 VAL A N 1
ATOM 3899 C CA . VAL A 1 524 ? 17.345 -18.665 -27.244 1.00 88.00 524 VAL A CA 1
ATOM 3900 C C . VAL A 1 524 ? 16.510 -17.791 -28.185 1.00 88.00 524 VAL A C 1
ATOM 3902 O O . VAL A 1 524 ? 17.031 -17.215 -29.140 1.00 88.00 524 VAL A O 1
ATOM 3905 N N . LEU A 1 525 ? 15.206 -17.713 -27.928 1.00 89.81 525 LEU A N 1
ATOM 3906 C CA . LEU A 1 525 ? 14.226 -16.849 -28.584 1.00 89.81 525 LEU A CA 1
ATOM 3907 C C . LEU A 1 525 ? 13.722 -15.825 -27.571 1.00 89.81 525 LEU A C 1
ATOM 3909 O O . LEU A 1 525 ? 13.272 -16.194 -26.486 1.00 89.81 525 LEU A O 1
ATOM 3913 N N . ILE A 1 526 ? 13.776 -14.555 -27.955 1.00 82.62 526 ILE A N 1
ATOM 3914 C CA . ILE A 1 526 ? 13.594 -13.419 -27.056 1.00 82.62 526 ILE A CA 1
ATOM 3915 C C . ILE A 1 526 ? 12.695 -12.370 -27.720 1.00 82.62 526 ILE A C 1
ATOM 3917 O O . ILE A 1 526 ? 12.722 -12.201 -28.945 1.00 82.62 526 ILE A O 1
ATOM 3921 N N . GLN A 1 527 ? 11.911 -11.661 -26.917 1.00 83.12 527 GLN A N 1
ATOM 3922 C CA . GLN A 1 527 ? 11.271 -10.404 -27.289 1.00 83.12 527 GLN A CA 1
ATOM 3923 C C . GLN A 1 527 ? 11.697 -9.330 -26.291 1.00 83.12 527 GLN A C 1
ATOM 3925 O O . GLN A 1 527 ? 11.638 -9.548 -25.088 1.00 83.12 527 GLN A O 1
ATOM 3930 N N . ASP A 1 528 ? 12.110 -8.187 -26.823 1.00 66.56 528 ASP A N 1
ATOM 3931 C CA . ASP A 1 528 ? 12.276 -6.940 -26.079 1.00 66.56 528 ASP A CA 1
ATOM 3932 C C . ASP A 1 528 ? 10.865 -6.426 -25.739 1.00 66.56 528 ASP A C 1
ATOM 3934 O O . ASP A 1 528 ? 10.047 -6.239 -26.649 1.00 66.56 528 ASP A O 1
ATOM 3938 N N . VAL A 1 529 ? 10.520 -6.362 -24.449 1.00 64.94 529 VAL A N 1
ATOM 3939 C CA . VAL A 1 529 ? 9.144 -6.082 -23.981 1.00 64.94 529 VAL A CA 1
ATOM 3940 C C . VAL A 1 529 ? 9.004 -4.664 -23.427 1.00 64.94 529 VAL A C 1
ATOM 3942 O O . VAL A 1 529 ? 7.906 -4.104 -23.484 1.00 64.94 529 VAL A O 1
ATOM 3945 N N . ASP A 1 530 ? 10.082 -4.075 -22.911 1.00 55.78 530 ASP A N 1
ATOM 3946 C CA . ASP A 1 530 ? 10.131 -2.692 -22.431 1.00 55.78 530 ASP A CA 1
ATOM 3947 C C . ASP A 1 530 ? 10.828 -1.715 -23.401 1.00 55.78 530 ASP A C 1
ATOM 3949 O O . ASP A 1 530 ? 10.851 -0.514 -23.121 1.00 55.78 530 ASP A O 1
ATOM 3953 N N . ASP A 1 531 ? 11.271 -2.197 -24.574 1.00 56.97 531 ASP A N 1
ATOM 3954 C CA . ASP A 1 531 ? 11.919 -1.433 -25.656 1.00 56.97 531 ASP A CA 1
ATOM 3955 C C . ASP A 1 531 ? 13.215 -0.721 -25.193 1.00 56.97 531 ASP A C 1
ATOM 3957 O O . ASP A 1 531 ? 13.640 0.279 -25.788 1.00 56.97 531 ASP A O 1
ATOM 3961 N N . ASP A 1 532 ? 13.869 -1.219 -24.133 1.00 51.84 532 ASP A N 1
ATOM 3962 C CA . ASP A 1 532 ? 15.102 -0.628 -23.588 1.00 51.84 532 ASP A CA 1
ATOM 3963 C C . ASP A 1 532 ? 16.356 -0.993 -24.418 1.00 51.84 532 ASP A C 1
ATOM 3965 O O . ASP A 1 532 ? 17.390 -0.314 -24.349 1.00 51.84 532 ASP A O 1
ATOM 3969 N N . GLY A 1 533 ? 16.230 -1.999 -25.293 1.00 52.41 533 GLY A N 1
ATOM 3970 C CA . GLY A 1 533 ? 17.259 -2.467 -26.217 1.00 52.41 533 GLY A CA 1
ATOM 3971 C C . GLY A 1 533 ? 18.263 -3.454 -25.621 1.00 52.41 533 GLY A C 1
ATOM 3972 O O . GLY A 1 533 ? 19.192 -3.846 -26.340 1.00 52.41 533 GLY A O 1
ATOM 3973 N N . VAL A 1 534 ? 18.102 -3.849 -24.359 1.00 53.22 534 VAL A N 1
ATOM 3974 C CA . VAL A 1 534 ? 18.968 -4.760 -23.601 1.00 53.22 534 VAL A CA 1
ATOM 3975 C C . VAL A 1 534 ? 18.411 -6.193 -23.658 1.00 53.22 534 VAL A C 1
ATOM 3977 O O . VAL A 1 534 ? 17.275 -6.447 -24.044 1.00 53.22 534 VAL A O 1
ATOM 3980 N N . LEU A 1 535 ? 19.259 -7.168 -23.328 1.00 55.25 535 LEU A N 1
ATOM 3981 C CA . LEU A 1 535 ? 18.842 -8.514 -22.933 1.00 55.25 535 LEU A CA 1
ATOM 3982 C C . LEU A 1 535 ? 19.144 -8.640 -21.441 1.00 55.25 535 LEU A C 1
ATOM 3984 O O . LEU A 1 535 ? 20.319 -8.659 -21.070 1.00 55.25 535 LEU A O 1
ATOM 3988 N N . GLY A 1 536 ? 18.110 -8.605 -20.600 1.00 49.97 536 GLY A N 1
ATOM 3989 C CA . GLY A 1 536 ? 18.211 -8.074 -19.238 1.00 49.97 536 GLY A CA 1
ATOM 3990 C C . GLY A 1 536 ? 19.277 -8.687 -18.312 1.00 49.97 536 GLY A C 1
ATOM 3991 O O . GLY A 1 536 ? 19.365 -9.905 -18.142 1.00 49.97 536 GLY A O 1
ATOM 3992 N N . GLU A 1 537 ? 19.999 -7.826 -17.575 1.00 43.75 537 GLU A N 1
ATOM 3993 C CA . GLU A 1 537 ? 20.772 -8.212 -16.375 1.00 43.75 537 GLU A CA 1
ATOM 3994 C C . GLU A 1 537 ? 20.304 -7.527 -15.063 1.00 43.75 537 GLU A C 1
ATOM 3996 O O . GLU A 1 537 ? 21.021 -7.556 -14.059 1.00 43.75 537 GLU A O 1
ATOM 4001 N N . ASP A 1 538 ? 19.078 -6.971 -14.990 1.00 40.41 538 ASP A N 1
ATOM 4002 C CA . ASP A 1 538 ? 18.479 -6.664 -13.675 1.00 40.41 538 ASP A CA 1
ATOM 4003 C C . ASP A 1 538 ? 17.985 -7.952 -12.990 1.00 40.41 538 ASP A C 1
ATOM 4005 O O . ASP A 1 538 ? 17.302 -8.808 -13.558 1.00 40.41 538 ASP A O 1
ATOM 4009 N N . LEU A 1 539 ? 18.306 -8.073 -11.703 1.00 34.84 539 LEU A N 1
ATOM 4010 C CA . LEU A 1 539 ? 18.129 -9.251 -10.847 1.00 34.84 539 LEU A CA 1
ATOM 4011 C C . LEU A 1 539 ? 16.660 -9.549 -10.472 1.00 34.84 539 LEU A C 1
ATOM 4013 O O . LEU A 1 539 ? 16.403 -10.253 -9.492 1.00 34.84 539 LEU A O 1
ATOM 4017 N N . HIS A 1 540 ? 15.707 -9.024 -11.247 1.00 34.81 540 HIS A N 1
ATOM 4018 C CA . HIS A 1 540 ? 14.264 -9.167 -11.052 1.00 34.81 540 HIS A CA 1
ATOM 4019 C C . HIS A 1 540 ? 13.477 -9.593 -12.310 1.00 34.81 540 HIS A C 1
ATOM 4021 O O . HIS A 1 540 ? 12.292 -9.880 -12.150 1.00 34.81 540 HIS A O 1
ATOM 4027 N N . ILE A 1 541 ? 14.076 -9.644 -13.516 1.00 41.78 541 ILE A N 1
ATOM 4028 C CA . ILE A 1 541 ? 13.311 -9.742 -14.790 1.00 41.78 541 ILE A CA 1
ATOM 4029 C C . ILE A 1 541 ? 13.745 -10.909 -15.720 1.00 41.78 541 ILE A C 1
ATOM 4031 O O . ILE A 1 541 ? 13.098 -11.158 -16.728 1.00 41.78 541 ILE A O 1
ATOM 4035 N N . GLN A 1 542 ? 14.732 -11.740 -15.345 1.00 42.47 542 GLN A N 1
ATOM 4036 C CA . GLN A 1 542 ? 15.289 -12.824 -16.200 1.00 42.47 542 GLN A CA 1
ATOM 4037 C C . GLN A 1 542 ? 14.293 -13.869 -16.776 1.00 42.47 542 GLN A C 1
ATOM 4039 O O . GLN A 1 542 ? 14.690 -14.683 -17.605 1.00 42.47 542 GLN A O 1
ATOM 4044 N N . GLU A 1 543 ? 13.025 -13.887 -16.351 1.00 47.16 543 GLU A N 1
ATOM 4045 C CA . GLU A 1 543 ? 11.980 -14.794 -16.859 1.00 47.16 543 GLU A CA 1
ATOM 4046 C C . GLU A 1 543 ? 10.941 -14.108 -17.783 1.00 47.16 543 GLU A C 1
ATOM 4048 O O . GLU A 1 543 ? 10.037 -14.792 -18.254 1.00 47.16 543 GLU A O 1
ATOM 4053 N N . ALA A 1 544 ? 11.027 -12.793 -18.051 1.00 53.41 544 ALA A N 1
ATOM 4054 C CA . ALA A 1 544 ? 9.976 -12.051 -18.776 1.00 53.41 544 ALA A CA 1
ATOM 4055 C C . ALA A 1 544 ? 10.224 -11.841 -20.288 1.00 53.41 544 ALA A C 1
ATOM 4057 O O . ALA A 1 544 ? 9.263 -11.798 -21.052 1.00 53.41 544 ALA A O 1
ATOM 4058 N N . GLU A 1 545 ? 11.481 -11.721 -20.729 1.00 66.31 545 GLU A N 1
ATOM 4059 C CA . GLU A 1 545 ? 11.838 -11.458 -22.142 1.00 66.31 545 GLU A CA 1
ATOM 4060 C C . GLU A 1 545 ? 12.055 -12.748 -22.964 1.00 66.31 545 GLU A C 1
ATOM 4062 O O . GLU A 1 545 ? 11.831 -12.781 -24.179 1.00 66.31 545 GLU A O 1
ATOM 4067 N N . ILE A 1 546 ? 12.496 -13.839 -22.321 1.00 75.56 546 ILE A N 1
ATOM 4068 C CA . ILE A 1 546 ? 12.796 -15.115 -22.992 1.00 75.56 546 ILE A CA 1
ATOM 4069 C C . ILE A 1 546 ? 11.494 -15.871 -23.288 1.00 75.56 546 ILE A C 1
ATOM 4071 O O . ILE A 1 546 ? 10.850 -16.409 -22.392 1.00 75.56 546 ILE A O 1
ATOM 4075 N N . ILE A 1 547 ? 11.152 -15.995 -24.572 1.00 82.50 547 ILE A N 1
ATOM 4076 C CA . ILE A 1 547 ? 9.965 -16.730 -25.043 1.00 82.50 547 ILE A CA 1
ATOM 4077 C C . ILE A 1 547 ? 10.251 -18.230 -25.208 1.00 82.50 547 ILE A C 1
ATOM 4079 O O . ILE A 1 547 ? 9.347 -19.061 -25.119 1.00 82.50 547 ILE A O 1
ATOM 4083 N N . GLY A 1 548 ? 11.501 -18.614 -25.476 1.00 81.75 548 GLY A N 1
ATOM 4084 C CA . GLY A 1 548 ? 11.866 -20.023 -25.609 1.00 81.75 548 GLY A CA 1
ATOM 4085 C C . GLY A 1 548 ? 13.369 -20.260 -25.592 1.00 81.75 548 GLY A C 1
ATOM 4086 O O . GLY A 1 548 ? 14.142 -19.409 -26.014 1.00 81.75 548 GLY A O 1
ATOM 4087 N N . LEU A 1 549 ? 13.784 -21.439 -25.130 1.00 87.81 549 LEU A N 1
ATOM 4088 C CA . LEU A 1 549 ? 15.190 -21.833 -25.035 1.00 87.81 549 LEU A CA 1
ATOM 4089 C C . LEU A 1 549 ? 15.376 -23.327 -25.335 1.00 87.81 549 LEU A C 1
ATOM 4091 O O . LEU A 1 549 ? 14.454 -24.126 -25.151 1.00 87.81 549 LEU A O 1
ATOM 4095 N N . SER A 1 550 ? 16.568 -23.704 -25.793 1.00 89.88 550 SER A N 1
ATOM 4096 C CA . SER A 1 550 ? 16.977 -25.090 -26.045 1.00 89.88 550 SER A CA 1
ATOM 4097 C C . SER A 1 550 ? 18.482 -25.240 -25.790 1.00 89.88 550 SER A C 1
ATOM 4099 O O . SER A 1 550 ? 19.278 -24.567 -26.442 1.00 89.88 550 SER A O 1
ATOM 4101 N N . GLU A 1 551 ? 18.827 -26.118 -24.839 1.00 92.88 551 GLU A N 1
ATOM 4102 C CA . GLU A 1 551 ? 20.179 -26.330 -24.280 1.00 92.88 551 GLU A CA 1
ATOM 4103 C C . GLU A 1 551 ? 20.593 -27.830 -24.325 1.00 92.88 551 GLU A C 1
ATOM 4105 O O . GLU A 1 551 ? 20.844 -28.478 -23.298 1.00 92.88 551 GLU A O 1
ATOM 4110 N N . LEU A 1 552 ? 20.527 -28.488 -25.491 1.00 87.62 552 LEU A N 1
ATOM 4111 C CA . LEU A 1 552 ? 20.734 -29.942 -25.600 1.00 87.62 552 LEU A CA 1
ATOM 4112 C C . LEU A 1 552 ? 22.218 -30.349 -25.731 1.00 87.62 552 LEU A C 1
ATOM 4114 O O . LEU A 1 552 ? 22.739 -30.488 -26.837 1.00 87.62 552 LEU A O 1
ATOM 4118 N N . GLU A 1 553 ? 22.832 -30.724 -24.600 1.00 84.44 553 GLU A N 1
ATOM 4119 C CA . GLU A 1 553 ? 24.232 -31.196 -24.464 1.00 84.44 553 GLU A CA 1
ATOM 4120 C C . GLU A 1 553 ? 24.923 -31.747 -25.750 1.00 84.44 553 GLU A C 1
ATOM 4122 O O . GLU A 1 553 ? 24.687 -32.872 -26.228 1.00 84.44 553 GLU A O 1
ATOM 4127 N N . GLY A 1 554 ? 25.933 -31.017 -26.212 1.00 89.31 554 GLY A N 1
ATOM 4128 C CA . GLY A 1 554 ? 27.110 -31.483 -26.941 1.00 89.31 554 GLY A CA 1
ATOM 4129 C C . GLY A 1 554 ? 27.145 -31.142 -28.430 1.00 89.31 554 GLY A C 1
ATOM 4130 O O . GLY A 1 554 ? 27.969 -30.361 -28.888 1.00 89.31 554 GLY A O 1
ATOM 4131 N N . THR A 1 555 ? 26.377 -31.880 -29.233 1.00 94.38 555 THR A N 1
ATOM 4132 C CA . THR A 1 555 ? 26.253 -31.677 -30.702 1.00 94.38 555 THR A CA 1
ATOM 4133 C C . THR A 1 555 ? 24.879 -32.151 -31.176 1.00 94.38 555 THR A C 1
ATOM 4135 O O . THR A 1 555 ? 24.735 -32.783 -32.231 1.00 94.38 555 THR A O 1
ATOM 4138 N N . ALA A 1 556 ? 23.865 -31.929 -30.338 1.00 94.25 556 ALA A N 1
ATOM 4139 C CA . ALA A 1 556 ? 22.484 -32.154 -30.711 1.00 94.25 556 ALA A CA 1
ATOM 4140 C C . ALA A 1 556 ? 22.053 -31.114 -31.765 1.00 94.25 556 ALA A C 1
ATOM 4142 O O . ALA A 1 556 ? 22.861 -30.553 -32.513 1.00 94.25 556 ALA A O 1
ATOM 4143 N N . SER A 1 557 ? 20.753 -30.949 -31.946 1.00 94.25 557 SER A N 1
ATOM 4144 C CA . SER A 1 557 ? 20.233 -29.876 -32.780 1.00 94.25 557 SER A CA 1
ATOM 4145 C C . SER A 1 557 ? 19.120 -29.213 -32.008 1.00 94.25 557 SER A C 1
ATOM 4147 O O . SER A 1 557 ? 18.100 -29.856 -31.751 1.00 94.25 557 SER A O 1
ATOM 4149 N N . GLU A 1 558 ? 19.346 -27.959 -31.648 1.00 96.12 558 GLU A N 1
ATOM 4150 C CA . GLU A 1 558 ? 18.417 -27.181 -30.845 1.00 96.12 558 GLU A CA 1
ATOM 4151 C C . GLU A 1 558 ? 17.153 -26.918 -31.640 1.00 96.12 558 GLU A C 1
ATOM 4153 O O . GLU A 1 558 ? 17.190 -26.803 -32.871 1.00 96.12 558 GLU A O 1
ATOM 4158 N N . THR A 1 559 ? 16.006 -26.892 -30.970 1.00 94.94 559 THR A N 1
ATOM 4159 C CA . THR A 1 559 ? 14.720 -26.674 -31.637 1.00 94.94 559 THR A CA 1
ATOM 4160 C C . THR A 1 559 ? 13.762 -25.936 -30.720 1.00 94.94 559 THR A C 1
ATOM 4162 O O . THR A 1 559 ? 13.452 -26.417 -29.636 1.00 94.94 559 THR A O 1
ATOM 4165 N N . ILE A 1 560 ? 13.249 -24.807 -31.205 1.00 93.31 560 ILE A N 1
ATOM 4166 C CA . ILE A 1 560 ? 12.178 -24.031 -30.572 1.00 93.31 560 ILE A CA 1
ATOM 4167 C C . ILE A 1 560 ? 10.995 -24.040 -31.544 1.00 93.31 560 ILE A C 1
ATOM 4169 O O . ILE A 1 560 ? 11.179 -23.765 -32.729 1.00 93.31 560 ILE A O 1
ATOM 4173 N N . ASP A 1 561 ? 9.800 -24.381 -31.065 1.00 90.62 561 ASP A N 1
ATOM 4174 C CA . ASP A 1 561 ? 8.566 -24.468 -31.856 1.00 90.62 561 ASP A CA 1
ATOM 4175 C C . ASP A 1 561 ? 7.460 -23.738 -31.086 1.00 90.62 561 ASP A C 1
ATOM 4177 O O . ASP A 1 561 ? 7.110 -24.163 -29.985 1.00 90.62 561 ASP A O 1
ATOM 4181 N N . THR A 1 562 ? 6.978 -22.605 -31.601 1.00 87.75 562 THR A N 1
ATOM 4182 C CA . THR A 1 562 ? 6.020 -21.740 -30.890 1.00 87.75 562 THR A CA 1
ATOM 4183 C C . THR A 1 562 ? 5.177 -20.892 -31.854 1.00 87.75 562 THR A C 1
ATOM 4185 O O . THR A 1 562 ? 5.492 -20.772 -33.041 1.00 87.75 562 THR A O 1
ATOM 4188 N N . LEU A 1 563 ? 4.090 -20.301 -31.358 1.00 84.69 563 LEU A N 1
ATOM 4189 C CA . LEU A 1 563 ? 3.298 -19.296 -32.064 1.00 84.69 563 LEU A CA 1
ATOM 4190 C C . LEU A 1 563 ? 3.740 -17.906 -31.599 1.00 84.69 563 LEU A C 1
ATOM 4192 O O . LEU A 1 563 ? 3.670 -17.597 -30.416 1.00 84.69 563 LEU A O 1
ATOM 4196 N N . LEU A 1 564 ? 4.171 -17.065 -32.537 1.00 86.44 564 LEU A N 1
ATOM 4197 C CA . LEU A 1 564 ? 4.514 -15.670 -32.266 1.00 86.44 564 LEU A CA 1
ATOM 4198 C C . LEU A 1 564 ? 3.506 -14.725 -32.909 1.00 86.44 564 LEU A C 1
ATOM 4200 O O . LEU A 1 564 ? 2.958 -15.021 -33.975 1.00 86.44 564 LEU A O 1
ATOM 4204 N N . GLN A 1 565 ? 3.306 -13.570 -32.279 1.00 84.12 565 GLN A N 1
ATOM 4205 C CA . GLN A 1 565 ? 2.427 -12.518 -32.777 1.00 84.12 565 GLN A CA 1
ATOM 4206 C C . GLN A 1 565 ? 3.079 -11.697 -33.889 1.00 84.12 565 GLN A C 1
ATOM 4208 O O . GLN A 1 565 ? 4.205 -11.953 -34.316 1.00 84.12 565 GLN A O 1
ATOM 4213 N N . ALA A 1 566 ? 2.349 -10.709 -34.408 1.00 82.06 566 ALA A N 1
ATOM 4214 C CA . ALA A 1 566 ? 2.990 -9.644 -35.164 1.00 82.06 566 ALA A CA 1
ATOM 4215 C C . ALA A 1 566 ? 3.851 -8.812 -34.200 1.00 82.06 566 ALA A C 1
ATOM 4217 O O . ALA A 1 566 ? 3.338 -8.296 -33.212 1.00 82.06 566 ALA A O 1
ATOM 4218 N N . GLY A 1 567 ? 5.146 -8.698 -34.478 1.00 82.56 567 GLY A N 1
ATOM 4219 C CA . GLY A 1 567 ? 6.110 -8.110 -33.549 1.00 82.56 567 GLY A CA 1
ATOM 4220 C C . GLY A 1 567 ? 7.547 -8.275 -34.031 1.00 82.56 567 GLY A C 1
ATOM 4221 O O . GLY A 1 567 ? 7.794 -8.934 -35.048 1.00 82.56 567 GLY A O 1
ATOM 4222 N N . THR A 1 568 ? 8.479 -7.661 -33.308 1.00 85.25 568 THR A N 1
ATOM 4223 C CA . THR A 1 568 ? 9.924 -7.825 -33.506 1.00 85.25 568 THR A CA 1
ATOM 4224 C C . THR A 1 568 ? 10.464 -8.774 -32.447 1.00 85.25 568 THR A C 1
ATOM 4226 O O . THR A 1 568 ? 10.093 -8.694 -31.282 1.00 85.25 568 THR A O 1
ATOM 4229 N N . TYR A 1 569 ? 11.322 -9.687 -32.881 1.00 89.12 569 TYR A N 1
ATOM 4230 C CA . TYR A 1 569 ? 11.820 -10.806 -32.098 1.00 89.12 569 TYR A CA 1
ATOM 4231 C C . TYR A 1 569 ? 13.299 -11.031 -32.384 1.00 89.12 569 TYR A C 1
ATOM 4233 O O . TYR A 1 569 ? 13.805 -10.677 -33.458 1.00 89.12 569 TYR A O 1
ATOM 4241 N N . PHE A 1 570 ? 13.971 -11.685 -31.445 1.00 88.50 570 PHE A N 1
ATOM 4242 C CA . PHE A 1 570 ? 15.397 -11.952 -31.503 1.00 88.50 570 PHE A CA 1
ATOM 4243 C C . PHE A 1 570 ? 15.690 -13.437 -31.309 1.00 88.50 570 PHE A C 1
ATOM 4245 O O . PHE A 1 570 ? 15.056 -14.112 -30.501 1.00 88.50 570 PHE A O 1
ATOM 4252 N N . ILE A 1 571 ? 16.656 -13.953 -32.066 1.00 90.75 571 ILE A N 1
ATOM 4253 C CA . ILE A 1 571 ? 17.243 -15.280 -31.862 1.00 90.75 571 ILE A CA 1
ATOM 4254 C C . ILE A 1 571 ? 18.707 -15.100 -31.498 1.00 90.75 571 ILE A C 1
ATOM 4256 O O . ILE A 1 571 ? 19.469 -14.572 -32.305 1.00 90.75 571 ILE A O 1
ATOM 4260 N N . GLN A 1 572 ? 19.094 -15.590 -30.328 1.00 89.25 572 GLN A N 1
ATOM 4261 C CA . GLN A 1 572 ? 20.481 -15.707 -29.893 1.00 89.25 572 GLN A CA 1
ATOM 4262 C C . GLN A 1 572 ? 20.947 -17.153 -30.073 1.00 89.25 572 GLN A C 1
ATOM 4264 O O . GLN A 1 572 ? 20.276 -18.099 -29.658 1.00 89.25 572 GLN A O 1
ATOM 4269 N N . VAL A 1 573 ? 22.104 -17.317 -30.709 1.00 92.50 573 VAL A N 1
ATOM 4270 C CA . VAL A 1 573 ? 22.894 -18.550 -30.695 1.00 92.50 573 VAL A CA 1
ATOM 4271 C C . VAL A 1 573 ? 24.085 -18.299 -29.783 1.00 92.50 573 VAL A C 1
ATOM 4273 O O . VAL A 1 573 ? 24.842 -17.362 -30.031 1.00 92.50 573 VAL A O 1
ATOM 4276 N N . GLU A 1 574 ? 24.262 -19.117 -28.751 1.00 88.06 574 GLU A N 1
ATOM 4277 C CA . GLU A 1 574 ? 25.298 -18.917 -27.731 1.00 88.06 574 GLU A CA 1
ATOM 4278 C C . GLU A 1 574 ? 26.282 -20.087 -27.686 1.00 88.06 574 GLU A C 1
ATOM 4280 O O . GLU A 1 574 ? 25.897 -21.248 -27.799 1.00 88.06 574 GLU A O 1
ATOM 4285 N N . GLN A 1 575 ? 27.574 -19.798 -27.529 1.00 89.50 575 GLN A N 1
ATOM 4286 C CA . GLN A 1 575 ? 28.593 -20.816 -27.296 1.00 89.50 575 GLN A CA 1
ATOM 4287 C C . GLN A 1 575 ? 28.495 -21.373 -25.869 1.00 89.50 575 GLN A C 1
ATOM 4289 O O . GLN A 1 575 ? 28.868 -20.694 -24.915 1.00 89.50 575 GLN A O 1
ATOM 4294 N N . TYR A 1 576 ? 28.177 -22.664 -25.742 1.00 83.44 576 TYR A N 1
ATOM 4295 C CA . TYR A 1 576 ? 28.241 -23.370 -24.460 1.00 83.44 576 TYR A CA 1
ATOM 4296 C C . TYR A 1 576 ? 29.619 -24.008 -24.203 1.00 83.44 576 TYR A C 1
ATOM 4298 O O . TYR A 1 576 ? 30.273 -23.748 -23.190 1.00 83.44 576 TYR A O 1
ATOM 4306 N N . GLU A 1 577 ? 30.126 -24.827 -25.138 1.00 87.00 577 GLU A N 1
ATOM 4307 C CA . GLU A 1 577 ? 31.447 -25.465 -25.022 1.00 87.00 577 GLU A CA 1
ATOM 4308 C C . GLU A 1 577 ? 32.143 -25.616 -26.384 1.00 87.00 577 GLU A C 1
ATOM 4310 O O . GLU A 1 577 ? 31.956 -26.598 -27.103 1.00 87.00 577 GLU A O 1
ATOM 4315 N N . GLY A 1 578 ? 33.086 -24.713 -26.666 1.00 85.81 578 GLY A N 1
ATOM 4316 C CA . GLY A 1 578 ? 34.062 -24.860 -27.751 1.00 85.81 578 GLY A CA 1
ATOM 4317 C C . GLY A 1 578 ? 33.597 -24.335 -29.111 1.00 85.81 578 GLY A C 1
ATOM 4318 O O . GLY A 1 578 ? 32.423 -24.081 -29.351 1.00 85.81 578 GLY A O 1
ATOM 4319 N N . ASP A 1 579 ? 34.554 -24.077 -30.001 1.00 90.25 579 ASP A N 1
ATOM 4320 C CA . ASP A 1 579 ? 34.291 -23.350 -31.249 1.00 90.25 579 ASP A CA 1
ATOM 4321 C C . ASP A 1 579 ? 33.473 -24.202 -32.243 1.00 90.25 579 ASP A C 1
ATOM 4323 O O . ASP A 1 579 ? 33.867 -25.327 -32.590 1.00 90.25 579 ASP A O 1
ATOM 4327 N N . THR A 1 580 ? 32.357 -23.669 -32.748 1.00 95.00 580 THR A N 1
ATOM 4328 C CA . THR A 1 580 ? 31.392 -24.430 -33.555 1.00 95.00 580 THR A CA 1
ATOM 4329 C C . THR A 1 580 ? 30.797 -23.608 -34.700 1.00 95.00 580 THR A C 1
ATOM 4331 O O . THR A 1 580 ? 30.528 -22.421 -34.574 1.00 95.00 580 THR A O 1
ATOM 4334 N N . ASN A 1 581 ? 30.614 -24.242 -35.863 1.00 96.25 581 ASN A N 1
ATOM 4335 C CA . ASN A 1 581 ? 29.851 -23.655 -36.973 1.00 96.25 581 ASN A CA 1
ATOM 4336 C C . ASN A 1 581 ? 28.431 -24.218 -36.911 1.00 96.25 581 ASN A C 1
ATOM 4338 O O . ASN A 1 581 ? 28.265 -25.403 -36.612 1.00 96.25 581 ASN A O 1
ATOM 4342 N N . TYR A 1 582 ? 27.431 -23.425 -37.283 1.00 97.00 582 TYR A N 1
ATOM 4343 C CA . TYR A 1 582 ? 26.035 -23.857 -37.260 1.00 97.00 582 TYR A CA 1
ATOM 4344 C C . TYR A 1 582 ? 25.275 -23.496 -38.540 1.00 97.00 582 TYR A C 1
ATOM 4346 O O . TYR A 1 582 ? 25.710 -22.700 -39.374 1.00 97.00 582 TYR A O 1
ATOM 4354 N N . ASN A 1 583 ? 24.106 -24.114 -38.686 1.00 96.88 583 ASN A N 1
ATOM 4355 C CA . ASN A 1 583 ? 23.081 -23.804 -39.671 1.00 96.88 583 ASN A CA 1
ATOM 4356 C C . ASN A 1 583 ? 21.794 -23.554 -38.881 1.00 96.88 583 ASN A C 1
ATOM 4358 O O . ASN A 1 583 ? 21.294 -24.481 -38.240 1.00 96.88 583 ASN A O 1
ATOM 4362 N N . LEU A 1 584 ? 21.291 -22.323 -38.916 1.00 96.56 584 LEU A N 1
ATOM 4363 C CA . LEU A 1 584 ? 20.079 -21.901 -38.224 1.00 96.56 584 LEU A CA 1
ATOM 4364 C C . LEU A 1 584 ? 18.930 -21.858 -39.240 1.00 96.56 584 LEU A C 1
ATOM 4366 O O . LEU A 1 584 ? 18.889 -21.009 -40.133 1.00 96.56 584 LEU A O 1
ATOM 4370 N N . GLY A 1 585 ? 18.024 -22.827 -39.151 1.00 94.62 585 GLY A N 1
ATOM 4371 C CA . GLY A 1 585 ? 16.798 -22.870 -39.941 1.00 94.62 585 GLY A CA 1
ATOM 4372 C C . GLY A 1 585 ? 15.692 -22.086 -39.245 1.00 94.62 585 GLY A C 1
ATOM 4373 O O . GLY A 1 585 ? 15.381 -22.380 -38.099 1.00 94.62 585 GLY A O 1
ATOM 4374 N N . LEU A 1 586 ? 15.088 -21.126 -39.945 1.00 92.50 586 LEU A N 1
ATOM 4375 C CA . LEU A 1 586 ? 13.876 -20.421 -39.521 1.00 92.50 586 LEU A CA 1
ATOM 4376 C C . LEU A 1 586 ? 12.736 -20.909 -40.405 1.00 92.50 586 LEU A C 1
ATOM 4378 O O . LEU A 1 586 ? 12.730 -20.619 -41.600 1.00 92.50 586 LEU A O 1
ATOM 4382 N N . ASN A 1 587 ? 11.763 -21.631 -39.867 1.00 90.88 587 ASN A N 1
ATOM 4383 C CA . ASN A 1 587 ? 10.588 -22.057 -40.614 1.00 90.88 587 ASN A CA 1
ATOM 4384 C C . ASN A 1 587 ? 9.342 -21.340 -40.095 1.00 90.88 587 ASN A C 1
ATOM 4386 O O . ASN A 1 587 ? 8.871 -21.625 -39.004 1.00 90.88 587 ASN A O 1
ATOM 4390 N N . ILE A 1 588 ? 8.820 -20.413 -40.899 1.00 86.75 588 ILE A N 1
ATOM 4391 C CA . ILE A 1 588 ? 7.737 -19.506 -40.512 1.00 86.75 588 ILE A CA 1
ATOM 4392 C C . ILE A 1 588 ? 6.531 -19.767 -41.409 1.00 86.75 588 ILE A C 1
ATOM 4394 O O . ILE A 1 588 ? 6.638 -19.732 -42.640 1.00 86.75 588 ILE A O 1
ATOM 4398 N N . THR A 1 589 ? 5.383 -20.021 -40.789 1.00 86.44 589 THR A N 1
ATOM 4399 C CA . THR A 1 589 ? 4.099 -20.210 -41.470 1.00 86.44 589 THR A CA 1
ATOM 4400 C C . THR A 1 589 ? 3.045 -19.296 -40.848 1.00 86.44 589 THR A C 1
ATOM 4402 O O . THR A 1 589 ? 2.743 -19.482 -39.668 1.00 86.44 589 THR A O 1
ATOM 4405 N N . PRO A 1 590 ? 2.463 -18.346 -41.613 1.00 82.31 590 PRO A N 1
ATOM 4406 C CA . PRO A 1 590 ? 1.407 -17.471 -41.114 1.00 82.31 590 PRO A CA 1
ATOM 4407 C C . PRO A 1 590 ? 0.276 -18.271 -40.478 1.00 82.31 590 PRO A C 1
ATOM 4409 O O . PRO A 1 590 ? -0.239 -19.218 -41.083 1.00 82.31 590 PRO A O 1
ATOM 4412 N N . PHE A 1 591 ? -0.086 -17.893 -39.258 1.00 81.06 591 PHE A N 1
ATOM 4413 C CA . PHE A 1 591 ? -1.237 -18.441 -38.573 1.00 81.06 591 PHE A CA 1
ATOM 4414 C C . PHE A 1 591 ? -2.494 -17.852 -39.213 1.00 81.06 591 PHE A C 1
ATOM 4416 O O . PHE A 1 591 ? -2.592 -16.652 -39.467 1.00 81.06 591 PHE A O 1
ATOM 4423 N N . ALA A 1 592 ? -3.433 -18.728 -39.544 1.00 77.38 592 ALA A N 1
ATOM 4424 C CA . ALA A 1 592 ? -4.763 -18.339 -39.964 1.00 77.38 592 ALA A CA 1
ATOM 4425 C C . ALA A 1 592 ? -5.689 -18.797 -38.838 1.00 77.38 592 ALA A C 1
ATOM 4427 O O . ALA A 1 592 ? -5.848 -20.017 -38.704 1.00 77.38 592 ALA A O 1
ATOM 4428 N N . PRO A 1 593 ? -6.244 -17.875 -38.030 1.00 69.19 593 PRO A N 1
ATOM 4429 C CA . PRO A 1 593 ? -7.145 -18.263 -36.961 1.00 69.19 593 PRO A CA 1
ATOM 4430 C C . PRO A 1 593 ? -8.355 -19.027 -37.531 1.00 69.19 593 PRO A C 1
ATOM 4432 O O . PRO A 1 593 ? -8.691 -18.884 -38.721 1.00 69.19 593 PRO A O 1
ATOM 4435 N N . PRO A 1 594 ? -9.002 -19.870 -36.710 1.00 76.69 594 PRO A N 1
ATOM 4436 C CA . PRO A 1 594 ? -10.313 -20.435 -37.002 1.00 76.69 594 PRO A CA 1
ATOM 4437 C C . PRO A 1 594 ? -11.349 -19.361 -37.376 1.00 76.69 594 PRO A C 1
ATOM 4439 O O . PRO A 1 594 ? -11.116 -18.158 -37.292 1.00 76.69 594 PRO A O 1
ATOM 4442 N N . THR A 1 595 ? -12.514 -19.791 -37.857 1.00 70.94 595 THR A N 1
ATOM 4443 C CA . THR A 1 595 ? -13.592 -18.847 -38.171 1.00 70.94 595 THR A CA 1
ATOM 4444 C C . THR A 1 595 ? -14.294 -18.389 -36.900 1.00 70.94 595 THR A C 1
ATOM 4446 O O . THR A 1 595 ? -15.169 -19.114 -36.437 1.00 70.94 595 THR A O 1
ATOM 4449 N N . ASP A 1 596 ? -13.954 -17.193 -36.435 1.00 81.38 596 ASP A N 1
ATOM 4450 C CA . ASP A 1 596 ? -14.765 -16.402 -35.507 1.00 81.38 596 ASP A CA 1
ATOM 4451 C C . ASP A 1 596 ? -16.028 -15.805 -36.191 1.00 81.38 596 ASP A C 1
ATOM 4453 O O . ASP A 1 596 ? -16.025 -15.496 -37.399 1.00 81.38 596 ASP A O 1
ATOM 4457 N N . THR A 1 597 ? -17.110 -15.641 -35.413 1.00 84.56 597 THR A N 1
ATOM 4458 C CA . THR A 1 597 ? -18.234 -14.726 -35.676 1.00 84.56 597 THR A CA 1
ATOM 4459 C C . THR A 1 597 ? -18.797 -13.971 -34.441 1.00 84.56 597 THR A C 1
ATOM 4461 O O . THR A 1 597 ? -19.875 -13.358 -34.560 1.00 84.56 597 THR A O 1
ATOM 4464 N N . ALA A 1 598 ? -18.137 -13.998 -33.281 1.00 89.38 598 ALA A N 1
ATOM 4465 C CA . ALA A 1 598 ? -18.541 -13.427 -31.999 1.00 89.38 598 ALA A CA 1
ATOM 4466 C C . ALA A 1 598 ? -17.736 -12.143 -31.671 1.00 89.38 598 ALA A C 1
ATOM 4468 O O . ALA A 1 598 ? -16.522 -12.156 -31.605 1.00 89.38 598 ALA A O 1
ATOM 4469 N N . PRO A 1 599 ? -18.378 -10.974 -31.476 1.00 91.12 599 PRO A N 1
ATOM 4470 C CA . PRO A 1 599 ? -17.610 -9.735 -31.282 1.00 91.12 599 PRO A CA 1
ATOM 4471 C C . PRO A 1 599 ? -17.072 -9.510 -29.860 1.00 91.12 599 PRO A C 1
ATOM 4473 O O . PRO A 1 599 ? -17.821 -9.641 -28.892 1.00 91.12 599 PRO A O 1
ATOM 4476 N N . ASN A 1 600 ? -15.863 -8.947 -29.757 1.00 91.31 600 ASN A N 1
ATOM 4477 C CA . ASN A 1 600 ? -15.158 -8.589 -28.510 1.00 91.31 600 ASN A CA 1
ATOM 4478 C C . ASN A 1 600 ? -15.743 -7.418 -27.697 1.00 91.31 600 ASN A C 1
ATOM 4480 O O . ASN A 1 600 ? -15.045 -6.829 -26.874 1.00 91.31 600 ASN A O 1
ATOM 4484 N N . THR A 1 601 ? -16.992 -6.996 -27.929 1.00 88.94 601 THR A N 1
ATOM 4485 C CA . THR A 1 601 ? -17.598 -5.921 -27.119 1.00 88.94 601 THR A CA 1
ATOM 4486 C C . THR A 1 601 ? -19.091 -6.125 -26.866 1.00 88.94 601 THR A C 1
ATOM 4488 O O . THR A 1 601 ? -19.874 -6.356 -27.794 1.00 88.94 601 THR A O 1
ATOM 4491 N N . ILE A 1 602 ? -19.525 -5.902 -25.619 1.00 88.81 602 ILE A N 1
ATOM 4492 C CA . ILE A 1 602 ? -20.936 -5.952 -25.186 1.00 88.81 602 ILE A CA 1
ATOM 4493 C C . ILE A 1 602 ? -21.921 -5.229 -26.136 1.00 88.81 602 ILE A C 1
ATOM 4495 O O . ILE A 1 602 ? -22.953 -5.818 -26.478 1.00 88.81 602 ILE A O 1
ATOM 4499 N N . PRO A 1 603 ? -21.658 -4.000 -26.636 1.00 88.81 603 PRO A N 1
ATOM 4500 C CA . PRO A 1 603 ? -22.584 -3.304 -27.535 1.00 88.81 603 PRO A CA 1
ATOM 4501 C C . PRO A 1 603 ? -22.794 -3.984 -28.895 1.00 88.81 603 PRO A C 1
ATOM 4503 O O . PRO A 1 603 ? -23.793 -3.699 -29.565 1.00 88.81 603 PRO A O 1
ATOM 4506 N N . THR A 1 604 ? -21.871 -4.854 -29.317 1.00 91.00 604 THR A N 1
ATOM 4507 C CA . THR A 1 604 ? -21.938 -5.590 -30.592 1.00 91.00 604 THR A CA 1
ATOM 4508 C C . THR A 1 604 ? -22.159 -7.098 -30.429 1.00 91.00 604 THR A C 1
ATOM 4510 O O . THR A 1 604 ? -22.449 -7.757 -31.428 1.00 91.00 604 THR A O 1
ATOM 4513 N N . ALA A 1 605 ? -22.130 -7.601 -29.188 1.00 93.25 605 ALA A N 1
ATOM 4514 C CA . ALA A 1 605 ? -22.270 -8.999 -28.785 1.00 93.25 605 ALA A CA 1
ATOM 4515 C C . ALA A 1 605 ? -23.274 -9.825 -29.609 1.00 93.25 605 ALA A C 1
ATOM 4517 O O . ALA A 1 605 ? -24.405 -9.404 -29.910 1.00 93.25 605 ALA A O 1
ATOM 4518 N N . ARG A 1 606 ? -22.877 -11.061 -29.924 1.00 95.00 606 ARG A N 1
ATOM 4519 C CA . ARG A 1 606 ? -23.611 -11.988 -30.786 1.00 95.00 606 ARG A CA 1
ATOM 4520 C C . ARG A 1 606 ? -24.953 -12.368 -30.159 1.00 95.00 606 ARG A C 1
ATOM 4522 O O . ARG A 1 606 ? -25.052 -13.186 -29.248 1.00 95.00 606 ARG A O 1
ATOM 4529 N N . ASN A 1 607 ? -26.025 -11.761 -30.664 1.00 93.38 607 ASN A N 1
ATOM 4530 C CA . ASN A 1 607 ? -27.360 -11.898 -30.086 1.00 93.38 607 ASN A CA 1
ATOM 4531 C C . ASN A 1 607 ? -28.019 -13.248 -30.442 1.00 93.38 607 ASN A C 1
ATOM 4533 O O . ASN A 1 607 ? -28.538 -13.433 -31.547 1.00 93.38 607 ASN A O 1
ATOM 4537 N N . LEU A 1 608 ? -28.037 -14.164 -29.472 1.00 93.94 608 LEU A N 1
ATOM 4538 C CA . LEU A 1 608 ? -28.690 -15.479 -29.506 1.00 93.94 608 LEU A CA 1
ATOM 4539 C C . LEU A 1 608 ? -30.224 -15.382 -29.386 1.00 93.94 608 LEU A C 1
ATOM 4541 O O . LEU A 1 608 ? -30.956 -16.302 -29.761 1.00 93.94 608 LEU A O 1
ATOM 4545 N N . GLY A 1 609 ? -30.729 -14.243 -28.909 1.00 92.62 609 GLY A N 1
ATOM 4546 C CA . GLY A 1 609 ? -32.148 -13.944 -28.775 1.00 92.62 609 GLY A CA 1
ATOM 4547 C C . GLY A 1 609 ? -32.788 -14.553 -27.528 1.00 92.62 609 GLY A C 1
ATOM 4548 O O . GLY A 1 609 ? -32.175 -14.675 -26.473 1.00 92.62 609 GLY A O 1
ATOM 4549 N N . LEU A 1 610 ? -34.076 -14.888 -27.639 1.00 92.31 610 LEU A N 1
ATOM 4550 C CA . LEU A 1 610 ? -34.869 -15.404 -26.526 1.00 92.31 610 LEU A CA 1
ATOM 4551 C C . LEU A 1 610 ? -34.605 -16.898 -26.290 1.00 92.31 610 LEU A C 1
ATOM 4553 O O . LEU A 1 610 ? -34.996 -17.725 -27.119 1.00 92.31 610 LEU A O 1
ATOM 4557 N N . ILE A 1 611 ? -34.055 -17.232 -25.123 1.00 90.81 611 ILE A N 1
ATOM 4558 C CA . ILE A 1 611 ? -33.800 -18.608 -24.679 1.00 90.81 611 ILE A CA 1
ATOM 4559 C C . ILE A 1 611 ? -34.896 -19.057 -23.694 1.00 90.81 611 ILE A C 1
ATOM 4561 O O . ILE A 1 611 ? -35.463 -18.271 -22.936 1.00 90.81 611 ILE A O 1
ATOM 4565 N N . GLY A 1 612 ? -35.245 -20.342 -23.766 1.00 81.19 612 GLY A N 1
ATOM 4566 C CA . GLY A 1 612 ? -36.255 -21.009 -22.929 1.00 81.19 612 GLY A CA 1
ATOM 4567 C C . GLY A 1 612 ? -36.243 -22.531 -23.121 1.00 81.19 612 GLY A C 1
ATOM 4568 O O . GLY A 1 612 ? -37.294 -23.176 -23.143 1.00 81.19 612 GLY A O 1
ATOM 4569 N N . GLY A 1 613 ? -35.050 -23.060 -23.388 1.00 86.31 613 GLY A N 1
ATOM 4570 C CA . GLY A 1 613 ? -34.705 -24.460 -23.603 1.00 86.31 613 GLY A CA 1
ATOM 4571 C C . GLY A 1 613 ? -33.265 -24.549 -24.116 1.00 86.31 613 GLY A C 1
ATOM 4572 O O . GLY A 1 613 ? -32.548 -23.549 -24.107 1.00 86.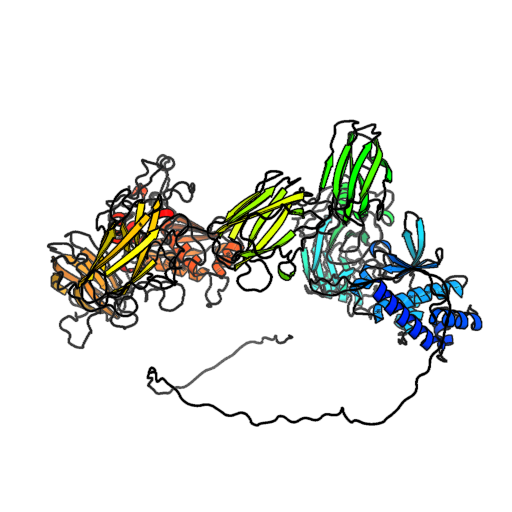31 613 GLY A O 1
ATOM 4573 N N . THR A 1 614 ? -32.871 -25.720 -24.610 1.00 89.06 614 THR A N 1
ATOM 4574 C CA . THR A 1 614 ? -31.536 -25.970 -25.173 1.00 89.06 614 THR A CA 1
ATOM 4575 C C . THR A 1 614 ? -31.323 -25.228 -26.497 1.00 89.06 614 THR A C 1
ATOM 4577 O O . THR A 1 614 ? -32.135 -25.351 -27.423 1.00 89.06 614 THR A O 1
ATOM 4580 N N . VAL A 1 615 ? -30.220 -24.490 -26.596 1.00 90.88 615 VAL A N 1
ATOM 4581 C CA . VAL A 1 615 ? -29.700 -23.867 -27.820 1.00 90.88 615 VAL A CA 1
ATOM 4582 C C . VAL A 1 615 ? -28.820 -24.893 -28.556 1.00 90.88 615 VAL A C 1
ATOM 4584 O O . VAL A 1 615 ? -28.164 -25.701 -27.902 1.00 90.88 615 VAL A O 1
ATOM 4587 N N . PRO A 1 616 ? -28.814 -24.951 -29.903 1.00 88.62 616 PRO A N 1
ATOM 4588 C CA . PRO A 1 616 ? -27.824 -25.746 -30.630 1.00 88.62 616 PRO A CA 1
ATOM 4589 C C . PRO A 1 616 ? -26.408 -25.241 -30.332 1.00 88.62 616 PRO A C 1
ATOM 4591 O O . PRO A 1 616 ? -26.229 -24.028 -30.317 1.00 88.62 616 PRO A O 1
ATOM 4594 N N . ALA A 1 617 ? -25.444 -26.151 -30.162 1.00 89.50 617 ALA A N 1
ATOM 4595 C CA . ALA A 1 617 ? -24.045 -25.801 -29.922 1.00 89.50 617 ALA A CA 1
ATOM 4596 C C . ALA A 1 617 ? -23.510 -24.805 -30.965 1.00 89.50 617 ALA A C 1
ATOM 4598 O O . ALA A 1 617 ? -23.880 -24.866 -32.150 1.00 89.50 617 ALA A O 1
ATOM 4599 N N . ILE A 1 618 ? -22.685 -23.874 -30.495 1.00 93.88 618 ILE A N 1
ATOM 4600 C CA . ILE A 1 618 ? -22.129 -22.773 -31.273 1.00 93.88 618 ILE A CA 1
ATOM 4601 C C . ILE A 1 618 ? -20.607 -22.883 -31.217 1.00 93.88 618 ILE A C 1
ATOM 4603 O O . ILE A 1 618 ? -20.017 -22.533 -30.205 1.00 93.88 618 ILE A O 1
ATOM 4607 N N . SER A 1 619 ? -19.999 -23.365 -32.299 1.00 93.31 619 SER A N 1
ATOM 4608 C CA . SER A 1 619 ? -18.543 -23.393 -32.449 1.00 93.31 619 SER A CA 1
ATOM 4609 C C . SER A 1 619 ? -18.015 -21.987 -32.732 1.00 93.31 619 SER A C 1
ATOM 4611 O O . SER A 1 619 ? -18.471 -21.387 -33.711 1.00 93.31 619 SER A O 1
ATOM 4613 N N . GLU A 1 620 ? -17.076 -21.507 -31.920 1.00 94.44 620 GLU A N 1
ATOM 4614 C CA . GLU A 1 620 ? -16.328 -20.245 -32.085 1.00 94.44 620 GLU A CA 1
ATOM 4615 C C . GLU A 1 620 ? -14.852 -20.465 -31.680 1.00 94.44 620 GLU A C 1
ATOM 4617 O O . GLU A 1 620 ? -14.378 -21.611 -31.631 1.00 94.44 620 GLU A O 1
ATOM 4622 N N . TYR A 1 621 ? -14.096 -19.384 -31.482 1.00 93.31 621 TYR A N 1
ATOM 4623 C CA . TYR A 1 621 ? -12.671 -19.422 -31.184 1.00 93.31 621 TYR A CA 1
ATOM 4624 C C . TYR A 1 621 ? -12.246 -18.172 -30.416 1.00 93.31 621 TYR A C 1
ATOM 4626 O O . TYR A 1 621 ? -12.491 -17.072 -30.893 1.00 93.31 621 TYR A O 1
ATOM 4634 N N . VAL A 1 622 ? -11.519 -18.370 -29.315 1.00 92.50 622 VAL A N 1
ATOM 4635 C CA . VAL A 1 622 ? -10.713 -17.323 -28.681 1.00 92.50 622 VAL A CA 1
ATOM 4636 C C . VAL A 1 622 ? -9.231 -17.681 -28.761 1.00 92.50 622 VAL A C 1
ATOM 4638 O O . VAL A 1 622 ? -8.839 -18.850 -28.778 1.00 92.50 622 VAL A O 1
ATOM 4641 N N . GLY A 1 623 ? -8.379 -16.672 -28.854 1.00 86.19 623 GLY A N 1
ATOM 4642 C CA . GLY A 1 623 ? -6.947 -16.841 -29.048 1.00 86.19 623 GLY A CA 1
ATOM 4643 C C . GLY A 1 623 ? -6.259 -15.505 -29.280 1.00 86.19 623 GLY A C 1
ATOM 4644 O O . GLY A 1 623 ? -6.868 -14.443 -29.195 1.00 86.19 623 GLY A O 1
ATOM 4645 N N . SER A 1 624 ? -4.983 -15.529 -29.648 1.00 76.12 624 SER A N 1
ATOM 4646 C CA . SER A 1 624 ? -4.188 -14.296 -29.737 1.00 76.12 624 SER A CA 1
ATOM 4647 C C . SER A 1 624 ? -4.646 -13.290 -30.802 1.00 76.12 624 SER A C 1
ATOM 4649 O O . SER A 1 624 ? -4.296 -12.110 -30.740 1.00 76.12 624 SER A O 1
ATOM 4651 N N . ALA A 1 625 ? -5.418 -13.744 -31.793 1.00 76.38 625 ALA A N 1
ATOM 4652 C CA . ALA A 1 625 ? -6.037 -12.885 -32.799 1.00 76.38 625 ALA A CA 1
ATOM 4653 C C . ALA A 1 625 ? -7.408 -12.333 -32.365 1.00 76.38 625 ALA A C 1
ATOM 4655 O O . ALA A 1 625 ? -7.906 -11.410 -33.012 1.00 76.38 625 ALA A O 1
ATOM 4656 N N . ASP A 1 626 ? -8.008 -12.923 -31.329 1.00 85.56 626 ASP A N 1
ATOM 4657 C CA . ASP A 1 626 ? -9.394 -12.729 -30.915 1.00 85.56 626 ASP A CA 1
ATOM 4658 C C . ASP A 1 626 ? -9.565 -13.124 -29.434 1.00 85.56 626 ASP A C 1
ATOM 4660 O O . ASP A 1 626 ? -9.869 -14.266 -29.103 1.00 85.56 626 ASP A O 1
ATOM 4664 N N . THR A 1 627 ? -9.236 -12.226 -28.504 1.00 89.38 627 THR A N 1
ATOM 4665 C CA . THR A 1 627 ? -9.010 -12.626 -27.100 1.00 89.38 627 THR A CA 1
ATOM 4666 C C . THR A 1 627 ? -10.291 -12.810 -26.284 1.00 89.38 627 THR A C 1
ATOM 4668 O O . THR A 1 627 ? -10.225 -13.352 -25.185 1.00 89.38 627 THR A O 1
ATOM 4671 N N . ILE A 1 628 ? -11.433 -12.303 -26.766 1.00 93.19 628 ILE A N 1
ATOM 4672 C CA . ILE A 1 628 ? -12.705 -12.273 -26.026 1.00 93.19 628 ILE A CA 1
ATOM 4673 C C . ILE A 1 628 ? -13.893 -12.368 -26.986 1.00 93.19 628 ILE A C 1
ATOM 4675 O O . ILE A 1 628 ? -14.051 -11.484 -27.830 1.00 93.19 628 ILE A O 1
ATOM 4679 N N . ASP A 1 629 ? -14.797 -13.317 -26.744 1.00 96.50 629 ASP A N 1
ATOM 4680 C CA . ASP A 1 629 ? -16.080 -13.462 -27.438 1.00 96.50 629 ASP A CA 1
ATOM 4681 C C . ASP A 1 629 ? -17.254 -13.024 -26.549 1.00 96.50 629 ASP A C 1
ATOM 4683 O O . ASP A 1 629 ? -17.497 -13.619 -25.496 1.00 96.50 629 ASP A O 1
ATOM 4687 N N . TYR A 1 630 ? -18.070 -12.055 -26.994 1.00 96.62 630 TYR A N 1
ATOM 4688 C CA . TYR A 1 630 ? -19.342 -11.748 -26.323 1.00 96.62 630 TYR A CA 1
ATOM 4689 C C . TYR A 1 630 ? -20.569 -12.291 -27.049 1.00 96.62 630 TYR A C 1
ATOM 4691 O O . TYR A 1 630 ? -20.875 -11.944 -28.198 1.00 96.62 630 TYR A O 1
ATOM 4699 N N . PHE A 1 631 ? -21.408 -12.995 -26.294 1.00 96.88 631 PHE A N 1
ATOM 4700 C CA . PHE A 1 631 ? -22.762 -13.384 -26.679 1.00 96.88 631 PHE A CA 1
ATOM 4701 C C . PHE A 1 631 ? -23.791 -12.610 -25.862 1.00 96.88 631 PHE A C 1
ATOM 4703 O O . PHE A 1 631 ? -23.565 -12.259 -24.708 1.00 96.88 631 PHE A O 1
ATOM 4710 N N . LYS A 1 632 ? -24.973 -12.383 -26.440 1.00 95.38 632 LYS A N 1
ATOM 4711 C CA . LYS A 1 632 ? -26.120 -11.798 -25.732 1.00 95.38 632 LYS A CA 1
ATOM 4712 C C . LYS A 1 632 ? -27.347 -12.687 -25.854 1.00 95.38 632 LYS A C 1
ATOM 4714 O O . LYS A 1 632 ? -27.716 -13.078 -26.961 1.00 95.38 632 LYS A O 1
ATOM 4719 N N . PHE A 1 633 ? -28.061 -12.914 -24.758 1.00 95.75 633 PHE A N 1
ATOM 4720 C CA . PHE A 1 633 ? -29.359 -13.584 -24.773 1.00 95.75 633 PHE A CA 1
ATOM 4721 C C . PHE A 1 633 ? -30.393 -12.892 -23.877 1.00 95.75 633 PHE A C 1
ATOM 4723 O O . PHE A 1 633 ? -30.081 -12.006 -23.085 1.00 95.75 633 PHE A O 1
ATOM 4730 N N . THR A 1 634 ? -31.654 -13.289 -24.028 1.00 95.19 634 THR A N 1
ATOM 4731 C CA . THR A 1 634 ? -32.781 -12.805 -23.223 1.00 95.19 634 THR A CA 1
ATOM 4732 C C . THR A 1 634 ? -33.519 -13.992 -22.608 1.00 95.19 634 THR A C 1
ATOM 4734 O O . THR A 1 634 ? -33.836 -14.956 -23.308 1.00 95.19 634 THR A O 1
ATOM 4737 N N . LEU A 1 635 ? -33.894 -13.891 -21.332 1.00 93.19 635 LEU A N 1
ATOM 4738 C CA . LEU A 1 635 ? -34.846 -14.776 -20.654 1.00 93.19 635 LEU A CA 1
ATOM 4739 C C . LEU A 1 635 ? -36.192 -14.053 -20.486 1.00 93.19 635 LEU A C 1
ATOM 4741 O O . LEU A 1 635 ? -36.249 -12.924 -20.003 1.00 93.19 635 LEU A O 1
ATOM 4745 N N . ASN A 1 636 ? -37.308 -14.686 -20.865 1.00 89.00 636 ASN A N 1
ATOM 4746 C CA . ASN A 1 636 ? -38.652 -14.090 -20.711 1.00 89.00 636 ASN A CA 1
ATOM 4747 C C . ASN A 1 636 ? -39.363 -14.457 -19.397 1.00 89.00 636 ASN A C 1
ATOM 4749 O O . ASN A 1 636 ? -40.402 -13.873 -19.078 1.00 89.00 636 ASN A O 1
ATOM 4753 N N . THR A 1 637 ? -38.831 -15.431 -18.665 1.00 87.44 637 THR A N 1
ATOM 4754 C CA . THR A 1 637 ? -39.312 -15.917 -17.371 1.00 87.44 637 THR A CA 1
ATOM 4755 C C . THR A 1 637 ? -38.121 -16.351 -16.535 1.00 87.44 637 THR A C 1
ATOM 4757 O O . THR A 1 637 ? -37.104 -16.748 -17.098 1.00 87.44 637 THR A O 1
ATOM 4760 N N . GLN A 1 638 ? -38.280 -16.342 -15.212 1.00 85.62 638 GLN A N 1
ATOM 4761 C CA . GLN A 1 638 ? -37.259 -16.837 -14.297 1.00 85.62 638 GLN A CA 1
ATOM 4762 C C . GLN A 1 638 ? -36.877 -18.289 -14.629 1.00 85.62 638 GLN A C 1
ATOM 4764 O O . GLN A 1 638 ? -37.772 -19.130 -14.788 1.00 85.62 638 GLN A O 1
ATOM 4769 N N . SER A 1 639 ? -35.585 -18.568 -14.804 1.00 90.69 639 SER A N 1
ATOM 4770 C CA . SER A 1 639 ? -35.090 -19.829 -15.373 1.00 90.69 639 SER A CA 1
ATOM 4771 C C . SER A 1 639 ? -33.769 -20.279 -14.751 1.00 90.69 639 SER A C 1
ATOM 4773 O O . SER A 1 639 ? -32.936 -19.457 -14.401 1.00 90.69 639 SER A O 1
ATOM 4775 N N . ASP A 1 640 ? -33.571 -21.591 -14.680 1.00 88.50 640 ASP A N 1
ATOM 4776 C CA . ASP A 1 640 ? -32.283 -22.221 -14.394 1.00 88.50 640 ASP A CA 1
ATOM 4777 C C . ASP A 1 640 ? -31.506 -22.329 -15.703 1.00 88.50 640 ASP A C 1
ATOM 4779 O O . ASP A 1 640 ? -32.024 -22.921 -16.655 1.00 88.50 640 ASP A O 1
ATOM 4783 N N . LEU A 1 641 ? -30.310 -21.746 -15.759 1.00 93.69 641 LEU A N 1
ATOM 4784 C CA . LEU A 1 641 ? -29.407 -21.801 -16.902 1.00 93.69 641 LEU A CA 1
ATOM 4785 C C . LEU A 1 641 ? -28.271 -22.790 -16.630 1.00 93.69 641 LEU A C 1
ATOM 4787 O O . LEU A 1 641 ? -27.559 -22.674 -15.638 1.00 93.69 641 LEU A O 1
ATOM 4791 N N . GLU A 1 642 ? -28.100 -23.732 -17.546 1.00 93.56 642 GLU A N 1
ATOM 4792 C CA . GLU A 1 642 ? -26.868 -24.495 -17.740 1.00 93.56 642 GLU A CA 1
ATOM 4793 C C . GLU A 1 642 ? -26.118 -23.832 -18.910 1.00 93.56 642 GLU A C 1
ATOM 4795 O O . GLU A 1 642 ? -26.725 -23.560 -19.955 1.00 93.56 642 GLU A O 1
ATOM 4800 N N . LEU A 1 643 ? -24.838 -23.532 -18.706 1.00 95.81 643 LEU A N 1
ATOM 4801 C CA . LEU A 1 643 ? -23.908 -22.917 -19.650 1.00 95.81 643 LEU A CA 1
ATOM 4802 C C . LEU A 1 643 ? -22.624 -23.753 -19.624 1.00 95.81 643 LEU A C 1
ATOM 4804 O O . LEU A 1 643 ? -22.078 -23.996 -18.555 1.00 95.81 643 LEU A O 1
ATOM 4808 N N . GLU A 1 644 ? -22.185 -24.223 -20.783 1.00 95.69 644 GLU A N 1
ATOM 4809 C CA . GLU A 1 644 ? -21.069 -25.159 -20.929 1.00 95.69 644 GLU A CA 1
ATOM 4810 C C . GLU A 1 644 ? -20.224 -24.734 -22.138 1.00 95.69 644 GLU A C 1
ATOM 4812 O O . GLU A 1 644 ? -20.790 -24.476 -23.208 1.00 95.69 644 GLU A O 1
ATOM 4817 N N . LEU A 1 645 ? -18.902 -24.647 -21.976 1.00 96.88 645 LEU A N 1
ATOM 4818 C CA . LEU A 1 645 ? -17.968 -24.711 -23.103 1.00 96.88 645 LEU A CA 1
ATOM 4819 C C . LEU A 1 645 ? -17.455 -26.148 -23.171 1.00 96.88 645 LEU A C 1
ATOM 4821 O O . LEU A 1 645 ? -17.103 -26.724 -22.148 1.00 96.88 645 LEU A O 1
ATOM 4825 N N . SER A 1 646 ? -17.432 -26.738 -24.362 1.00 93.44 646 SER A N 1
ATOM 4826 C CA . SER A 1 646 ? -16.967 -28.118 -24.548 1.00 93.44 646 SER A CA 1
ATOM 4827 C C . SER A 1 646 ? -16.158 -28.285 -25.829 1.00 93.44 646 SER A C 1
ATOM 4829 O O . SER A 1 646 ? -16.154 -27.394 -26.680 1.00 93.44 646 SER A O 1
ATOM 4831 N N . ASP A 1 647 ? -15.483 -29.430 -25.971 1.00 92.69 647 ASP A N 1
ATOM 4832 C CA . ASP A 1 647 ? -14.568 -29.713 -27.093 1.00 92.69 647 ASP A CA 1
ATOM 4833 C C . ASP A 1 647 ? -13.458 -28.625 -27.235 1.00 92.69 647 ASP A C 1
ATOM 4835 O O . ASP A 1 647 ? -13.014 -28.332 -28.351 1.00 92.69 647 ASP A O 1
ATOM 4839 N N . LEU A 1 648 ? -13.002 -28.041 -26.110 1.00 94.06 648 LEU A N 1
ATOM 4840 C CA . LEU A 1 648 ? -11.904 -27.062 -26.059 1.00 94.06 648 LEU A CA 1
ATOM 4841 C C . LEU A 1 648 ? -10.600 -27.650 -26.635 1.00 94.06 648 LEU A C 1
ATOM 4843 O O . LEU A 1 648 ? -10.335 -28.852 -26.552 1.00 94.06 648 LEU A O 1
ATOM 4847 N N . THR A 1 649 ? -9.754 -26.792 -27.217 1.00 91.50 649 THR A N 1
ATOM 4848 C CA . THR A 1 649 ? -8.408 -27.170 -27.707 1.00 91.50 649 THR A CA 1
ATOM 4849 C C . THR A 1 649 ? -7.246 -26.576 -26.908 1.00 91.50 649 THR A C 1
ATOM 4851 O O . THR A 1 649 ? -6.091 -26.799 -27.276 1.00 91.50 649 THR A O 1
ATOM 4854 N N . GLY A 1 650 ? -7.551 -25.825 -25.854 1.00 89.31 650 GLY A N 1
ATOM 4855 C CA . GLY A 1 650 ? -6.647 -25.070 -24.988 1.00 89.31 650 GLY A CA 1
ATOM 4856 C C . GLY A 1 650 ? -7.471 -24.315 -23.938 1.00 89.31 650 GLY A C 1
ATOM 4857 O O . GLY A 1 650 ? -8.675 -24.551 -23.855 1.00 89.31 650 GLY A O 1
ATOM 4858 N N . ASP A 1 651 ? -6.833 -23.419 -23.191 1.00 90.56 651 ASP A N 1
ATOM 4859 C CA . ASP A 1 651 ? -7.357 -22.851 -21.942 1.00 90.56 651 ASP A CA 1
ATOM 4860 C C . ASP A 1 651 ? -8.172 -21.567 -22.199 1.00 90.56 651 ASP A C 1
ATOM 4862 O O . ASP A 1 651 ? -7.638 -20.581 -22.724 1.00 90.56 651 ASP A O 1
ATOM 4866 N N . ALA A 1 652 ? -9.469 -21.580 -21.880 1.00 94.81 652 ALA A N 1
ATOM 4867 C CA . ALA A 1 652 ? -10.370 -20.445 -22.089 1.00 94.81 652 ALA A CA 1
ATOM 4868 C C . ALA A 1 652 ? -11.477 -20.383 -21.030 1.00 94.81 652 ALA A C 1
ATOM 4870 O O . ALA A 1 652 ? -12.344 -21.257 -20.975 1.00 94.81 652 ALA A O 1
ATOM 4871 N N . ASP A 1 653 ? -11.487 -19.289 -20.273 1.00 96.00 653 ASP A N 1
ATOM 4872 C CA . ASP A 1 653 ? -12.431 -19.034 -19.190 1.00 96.00 653 ASP A CA 1
ATOM 4873 C C . ASP A 1 653 ? -13.802 -18.602 -19.739 1.00 96.00 653 ASP A C 1
ATOM 4875 O O . ASP A 1 653 ? -13.925 -18.016 -20.822 1.00 96.00 653 ASP A O 1
ATOM 4879 N N . VAL A 1 654 ? -14.864 -18.814 -18.956 1.00 96.56 654 VAL A N 1
ATOM 4880 C CA . VAL A 1 654 ? -16.216 -18.328 -19.284 1.00 96.56 654 VAL A CA 1
ATOM 4881 C C . VAL A 1 654 ? -16.843 -17.568 -18.126 1.00 96.56 654 VAL A C 1
ATOM 4883 O O . VAL A 1 654 ? -16.802 -18.002 -16.975 1.00 96.56 654 VAL A O 1
ATOM 4886 N N . ARG A 1 655 ? -17.510 -16.454 -18.439 1.00 95.31 655 ARG A N 1
ATOM 4887 C CA . ARG A 1 655 ? -18.246 -15.626 -17.476 1.00 95.31 655 ARG A CA 1
ATOM 4888 C C . ARG A 1 655 ? -19.679 -15.395 -17.932 1.00 95.31 655 ARG A C 1
ATOM 4890 O O . ARG A 1 655 ? -19.955 -15.080 -19.091 1.00 95.31 655 ARG A O 1
ATOM 4897 N N . LEU A 1 656 ? -20.616 -15.490 -16.997 1.00 96.50 656 LEU A N 1
ATOM 4898 C CA . LEU A 1 656 ? -22.005 -15.081 -17.170 1.00 96.50 656 LEU A CA 1
ATOM 4899 C C . LEU A 1 656 ? -22.186 -13.681 -16.573 1.00 96.50 656 LEU A C 1
ATOM 4901 O O . LEU A 1 656 ? -21.954 -13.480 -15.387 1.00 96.50 656 LEU A O 1
ATOM 4905 N N . ILE A 1 657 ? -22.645 -12.720 -17.374 1.00 94.06 657 ILE A N 1
ATOM 4906 C CA . ILE A 1 657 ? -22.642 -11.289 -17.025 1.00 94.06 657 ILE A CA 1
ATOM 4907 C C . ILE A 1 657 ? -24.033 -10.674 -17.221 1.00 94.06 657 ILE A C 1
ATOM 4909 O O . ILE A 1 657 ? -24.847 -11.125 -18.041 1.00 94.06 657 ILE A O 1
ATOM 4913 N N . ARG A 1 658 ? -24.321 -9.591 -16.497 1.00 92.62 658 ARG A N 1
ATOM 4914 C CA . ARG A 1 658 ? -25.483 -8.735 -16.753 1.00 92.62 658 ARG A CA 1
ATOM 4915 C C . ARG A 1 658 ? -25.151 -7.258 -16.574 1.00 92.62 658 ARG A C 1
ATOM 4917 O O . ARG A 1 658 ? -25.277 -6.744 -15.470 1.00 92.62 658 ARG A O 1
ATOM 4924 N N . ASP A 1 659 ? -24.919 -6.591 -17.709 1.00 86.94 659 ASP A N 1
ATOM 4925 C CA . ASP A 1 659 ? -24.872 -5.126 -17.849 1.00 86.94 659 ASP A CA 1
ATOM 4926 C C . ASP A 1 659 ? -26.138 -4.480 -17.250 1.00 86.94 659 ASP A C 1
ATOM 4928 O O . ASP A 1 659 ? -27.217 -4.412 -17.862 1.00 86.94 659 ASP A O 1
ATOM 4932 N N . ALA A 1 660 ? -26.033 -4.091 -15.981 1.00 83.31 660 ALA A N 1
ATOM 4933 C CA . ALA A 1 660 ? -27.131 -3.627 -15.151 1.00 83.31 660 ALA A CA 1
ATOM 4934 C C . ALA A 1 660 ? -27.284 -2.114 -15.283 1.00 83.31 660 ALA A C 1
ATOM 4936 O O . ALA A 1 660 ? -28.408 -1.591 -15.262 1.00 83.31 660 ALA A O 1
ATOM 4937 N N . ASN A 1 661 ? -26.169 -1.409 -15.468 1.00 83.00 661 ASN A N 1
ATOM 4938 C CA . ASN A 1 661 ? -26.141 0.041 -15.603 1.00 83.00 661 ASN A CA 1
ATOM 4939 C C . ASN A 1 661 ? -26.333 0.537 -17.060 1.00 83.00 661 ASN A C 1
ATOM 4941 O O . ASN A 1 661 ? -26.752 1.682 -17.264 1.00 83.00 661 ASN A O 1
ATOM 4945 N N . ASN A 1 662 ? -26.213 -0.362 -18.045 1.00 84.62 662 ASN A N 1
ATOM 4946 C CA . ASN A 1 662 ? -26.377 -0.159 -19.493 1.00 84.62 662 ASN A CA 1
ATOM 4947 C C . ASN A 1 662 ? -25.320 0.783 -20.105 1.00 84.62 662 ASN A C 1
ATOM 4949 O O . ASN A 1 662 ? -25.649 1.573 -21.002 1.00 84.62 662 ASN A O 1
ATOM 4953 N N . ASN A 1 663 ? -24.071 0.731 -19.622 1.00 83.81 663 ASN A N 1
ATOM 4954 C CA . ASN A 1 663 ? -22.947 1.492 -20.185 1.00 83.81 663 ASN A CA 1
ATOM 4955 C C . ASN A 1 663 ? -22.199 0.746 -21.310 1.00 83.81 663 ASN A C 1
ATOM 4957 O O . ASN A 1 663 ? -21.543 1.411 -22.117 1.00 83.81 663 ASN A O 1
ATOM 4961 N N . GLY A 1 664 ? -22.353 -0.579 -21.420 1.00 83.50 664 GLY A N 1
ATOM 4962 C CA . GLY A 1 664 ? -21.661 -1.410 -22.406 1.00 83.50 664 GLY A CA 1
ATOM 4963 C C . GLY A 1 664 ? -20.216 -1.793 -22.054 1.00 83.50 664 GLY A C 1
ATOM 4964 O O . GLY A 1 664 ? -19.445 -2.061 -22.975 1.00 83.50 664 GLY A O 1
ATOM 4965 N N . VAL A 1 665 ? -19.856 -1.787 -20.770 1.00 82.38 665 VAL A N 1
ATOM 4966 C CA . VAL A 1 665 ? -18.553 -2.165 -20.197 1.00 82.38 665 VAL A CA 1
ATOM 4967 C C . VAL A 1 665 ? -18.800 -3.243 -19.136 1.00 82.38 665 VAL A C 1
ATOM 4969 O O . VAL A 1 665 ? -19.828 -3.204 -18.474 1.00 82.38 665 VAL A O 1
ATOM 4972 N N . VAL A 1 666 ? -17.890 -4.207 -18.987 1.00 80.81 666 VAL A N 1
ATOM 4973 C CA . VAL A 1 666 ? -17.945 -5.185 -17.887 1.00 80.81 666 VAL A CA 1
ATOM 4974 C C . VAL A 1 666 ? -17.276 -4.593 -16.655 1.00 80.81 666 VAL A C 1
ATOM 4976 O O . VAL A 1 666 ? -16.166 -4.070 -16.737 1.00 80.81 666 VAL A O 1
ATOM 4979 N N . GLU A 1 667 ? -17.950 -4.692 -15.516 1.00 84.31 667 GLU A N 1
ATOM 4980 C CA . GLU A 1 667 ? -17.437 -4.311 -14.203 1.00 84.31 667 GLU A CA 1
ATOM 4981 C C . GLU A 1 667 ? -17.611 -5.484 -13.226 1.00 84.31 667 GLU A C 1
ATOM 4983 O O . GLU A 1 667 ? -18.587 -6.225 -13.329 1.00 84.31 667 GLU A O 1
ATOM 4988 N N . ASP A 1 668 ? -16.713 -5.627 -12.243 1.00 75.00 668 ASP A N 1
ATOM 4989 C CA . ASP A 1 668 ? -16.712 -6.723 -11.251 1.00 75.00 668 ASP A CA 1
ATOM 4990 C C . ASP A 1 668 ? -18.059 -6.898 -10.506 1.00 75.00 668 ASP A C 1
ATOM 4992 O O . ASP A 1 668 ? -18.365 -7.972 -9.994 1.00 75.00 668 ASP A O 1
ATOM 4996 N N . GLU A 1 669 ? -18.876 -5.840 -10.416 1.00 80.44 669 GLU A N 1
ATOM 4997 C CA . GLU A 1 669 ? -20.210 -5.866 -9.791 1.00 80.44 669 GLU A CA 1
ATOM 4998 C C . GLU A 1 669 ? -21.320 -6.430 -10.713 1.00 80.44 669 GLU A C 1
ATOM 5000 O O . GLU A 1 669 ? -22.464 -6.581 -10.271 1.00 80.44 669 GLU A O 1
ATOM 5005 N N . GLU A 1 670 ? -21.016 -6.722 -11.983 1.00 86.31 670 GLU A N 1
ATOM 5006 C CA . GLU A 1 670 ? -21.967 -7.163 -13.019 1.00 86.31 670 GLU A CA 1
ATOM 5007 C C . GLU A 1 670 ? -21.765 -8.621 -13.484 1.00 86.31 670 GLU A C 1
ATOM 5009 O O . GLU A 1 670 ? -22.600 -9.158 -14.225 1.00 86.31 670 GLU A O 1
ATOM 5014 N N . GLU A 1 671 ? -20.703 -9.280 -13.016 1.00 90.81 671 GLU A N 1
ATOM 5015 C CA . GLU A 1 671 ? -20.500 -10.728 -13.130 1.00 90.81 671 GLU A CA 1
ATOM 5016 C C . GLU A 1 671 ? -21.511 -11.488 -12.245 1.00 90.81 671 GLU A C 1
ATOM 5018 O O . GLU A 1 671 ? -21.858 -11.066 -11.139 1.00 90.81 671 GLU A O 1
ATOM 5023 N N . ILE A 1 672 ? -22.036 -12.605 -12.750 1.00 90.00 672 ILE A N 1
ATOM 5024 C CA . ILE A 1 672 ? -23.019 -13.456 -12.058 1.00 90.00 672 ILE A CA 1
ATOM 5025 C C . ILE A 1 672 ? -22.380 -14.759 -11.586 1.00 90.00 672 ILE A C 1
ATOM 5027 O O . ILE A 1 672 ? -22.685 -15.219 -10.485 1.00 90.00 672 ILE A O 1
ATOM 5031 N N . ASP A 1 673 ? -21.578 -15.373 -12.451 1.00 90.50 673 ASP A N 1
ATOM 5032 C CA . ASP A 1 673 ? -20.888 -16.643 -12.228 1.00 90.50 673 ASP A CA 1
ATOM 5033 C C . ASP A 1 673 ? -19.761 -16.764 -13.266 1.00 90.50 673 ASP A C 1
ATOM 5035 O O . ASP A 1 673 ? -19.896 -16.219 -14.369 1.00 90.50 673 ASP A O 1
ATOM 5039 N N . PHE A 1 674 ? -18.692 -17.489 -12.948 1.00 92.56 674 PHE A N 1
ATOM 5040 C CA . PHE A 1 674 ? -17.572 -17.751 -13.858 1.00 92.56 674 PHE A CA 1
ATOM 5041 C C . PHE A 1 674 ? -17.062 -19.192 -13.706 1.00 92.56 674 PHE A C 1
ATOM 5043 O O . PHE A 1 674 ? -17.432 -19.888 -12.756 1.00 92.56 674 PHE A O 1
ATOM 5050 N N . SER A 1 675 ? -16.234 -19.643 -14.645 1.00 91.38 675 SER A N 1
ATOM 5051 C CA . SER A 1 675 ? -15.537 -20.930 -14.596 1.00 91.38 675 SER A CA 1
ATOM 5052 C C . SER A 1 675 ? -14.146 -20.773 -15.234 1.00 91.38 675 SER A C 1
ATOM 5054 O O . SER A 1 675 ? -14.039 -20.106 -16.265 1.00 91.38 675 SER A O 1
ATOM 5056 N N . ASP A 1 676 ? -13.127 -21.304 -14.544 1.00 93.06 676 ASP A N 1
ATOM 5057 C CA . ASP A 1 676 ? -11.675 -21.148 -14.766 1.00 93.06 676 ASP A CA 1
ATOM 5058 C C . ASP A 1 676 ? -10.936 -22.515 -14.760 1.00 93.06 676 ASP A C 1
ATOM 5060 O O . ASP A 1 676 ? -9.984 -22.764 -14.003 1.00 93.06 676 ASP A O 1
ATOM 5064 N N . ALA A 1 677 ? -11.448 -23.481 -15.524 1.00 82.31 677 ALA A N 1
ATOM 5065 C CA . ALA A 1 677 ? -11.060 -24.889 -15.501 1.00 82.31 677 ALA A CA 1
ATOM 5066 C C . ALA A 1 677 ? -9.816 -25.210 -16.357 1.00 82.31 677 ALA A C 1
ATOM 5068 O O . ALA A 1 677 ? -9.893 -25.944 -17.337 1.00 82.31 677 ALA A O 1
ATOM 5069 N N . ILE A 1 678 ? -8.651 -24.770 -15.864 1.00 81.44 678 ILE A N 1
ATOM 5070 C CA . ILE A 1 678 ? -7.282 -25.026 -16.370 1.00 81.44 678 ILE A CA 1
ATOM 5071 C C . ILE A 1 678 ? -7.155 -26.149 -17.425 1.00 81.44 678 ILE A C 1
ATOM 5073 O O . ILE A 1 678 ? -7.131 -27.345 -17.095 1.00 81.44 678 ILE A O 1
ATOM 5077 N N . GLY A 1 679 ? -6.854 -25.755 -18.658 1.00 86.31 679 GLY A N 1
ATOM 5078 C CA . GLY A 1 679 ? -6.396 -26.615 -19.748 1.00 86.31 679 GLY A CA 1
ATOM 5079 C C . GLY A 1 679 ? -7.474 -26.884 -20.794 1.00 86.31 679 GLY A C 1
ATOM 5080 O O . GLY A 1 679 ? -8.117 -25.966 -21.271 1.00 86.31 679 GLY A O 1
ATOM 5081 N N . ASP A 1 680 ? -7.628 -28.142 -21.219 1.00 89.31 680 ASP A N 1
ATOM 5082 C CA . ASP A 1 680 ? -8.657 -28.572 -22.181 1.00 89.31 680 ASP A CA 1
ATOM 5083 C C . ASP A 1 680 ? -9.863 -29.267 -21.509 1.00 89.31 680 ASP A C 1
ATOM 5085 O O . ASP A 1 680 ? -10.546 -30.075 -22.144 1.00 89.31 680 ASP A O 1
ATOM 5089 N N . ASP A 1 681 ? -10.110 -28.990 -20.221 1.00 89.88 681 ASP A N 1
ATOM 5090 C CA . ASP A 1 681 ? -11.294 -29.471 -19.494 1.00 89.88 681 ASP A CA 1
ATOM 5091 C C . ASP A 1 681 ? -12.546 -28.633 -19.878 1.00 89.88 681 ASP A C 1
ATOM 5093 O O . ASP A 1 681 ? -12.451 -27.471 -20.261 1.00 89.88 681 ASP A O 1
ATOM 5097 N N . ASP A 1 682 ? -13.745 -29.232 -19.825 1.00 91.69 682 ASP A N 1
ATOM 5098 C CA . ASP A 1 682 ? -14.999 -28.543 -20.186 1.00 91.69 682 ASP A CA 1
ATOM 5099 C C . ASP A 1 682 ? -15.382 -27.487 -19.118 1.00 91.69 682 ASP A C 1
ATOM 5101 O O . ASP A 1 682 ? -15.602 -27.840 -17.950 1.00 91.69 682 ASP A O 1
ATOM 5105 N N . GLU A 1 683 ? -15.563 -26.221 -19.511 1.00 95.44 683 GLU A N 1
ATOM 5106 C CA . GLU A 1 683 ? -16.076 -25.176 -18.615 1.00 95.44 683 GLU A CA 1
ATOM 5107 C C . GLU A 1 683 ? -17.568 -25.343 -18.330 1.00 95.44 683 GLU A C 1
ATOM 5109 O O . GLU A 1 683 ? -18.357 -25.624 -19.238 1.00 95.44 683 GLU A O 1
ATOM 5114 N N . TYR A 1 684 ? -18.004 -25.105 -17.086 1.00 93.12 684 TYR A N 1
ATOM 5115 C CA . TYR A 1 684 ? -19.404 -25.331 -16.714 1.00 93.12 684 TYR A CA 1
ATOM 5116 C C . TYR A 1 684 ? -19.946 -24.380 -15.637 1.00 93.12 684 TYR A C 1
ATOM 5118 O O . TYR A 1 684 ? -19.664 -24.511 -14.444 1.00 93.12 684 TYR A O 1
ATOM 5126 N N . ILE A 1 685 ? -20.876 -23.519 -16.053 1.00 90.50 685 ILE A N 1
ATOM 5127 C CA . ILE A 1 685 ? -21.678 -22.641 -15.197 1.00 90.50 685 ILE A CA 1
ATOM 5128 C C . ILE A 1 685 ? -23.094 -23.213 -15.042 1.00 90.50 685 ILE A C 1
ATOM 5130 O O . ILE A 1 685 ? -23.808 -23.483 -16.014 1.00 90.50 685 ILE A O 1
ATOM 5134 N N . PHE A 1 686 ? -23.562 -23.318 -13.796 1.00 90.19 686 PHE A N 1
ATOM 5135 C CA . PHE A 1 686 ? -24.972 -23.573 -13.496 1.00 90.19 686 PHE A CA 1
ATOM 5136 C C . PHE A 1 686 ? -25.550 -22.430 -12.672 1.00 90.19 686 PHE A C 1
ATOM 5138 O O . PHE A 1 686 ? -25.446 -22.424 -11.446 1.00 90.19 686 PHE A O 1
ATOM 5145 N N . ALA A 1 687 ? -26.235 -21.517 -13.359 1.00 85.06 687 ALA A N 1
ATOM 5146 C CA . ALA A 1 687 ? -26.866 -20.339 -12.787 1.00 85.06 687 ALA A CA 1
ATOM 5147 C C . ALA A 1 687 ? -28.380 -20.576 -12.568 1.00 85.06 687 ALA A C 1
ATOM 5149 O O . ALA A 1 687 ? -29.196 -20.371 -13.478 1.00 85.06 687 ALA A O 1
ATOM 5150 N N . PRO A 1 688 ? -28.808 -21.045 -11.378 1.00 80.69 688 PRO A N 1
ATOM 5151 C CA . PRO A 1 688 ? -30.218 -21.217 -11.045 1.00 80.69 688 PRO A CA 1
ATOM 5152 C C . PRO A 1 688 ? -30.971 -19.884 -10.918 1.00 80.69 688 PRO A C 1
ATOM 5154 O O . PRO A 1 688 ? -30.422 -18.880 -10.481 1.00 80.69 688 PRO A O 1
ATOM 5157 N N . ASP A 1 689 ? -32.284 -19.916 -11.162 1.00 75.44 689 ASP A N 1
ATOM 5158 C CA . ASP A 1 689 ? -33.234 -18.832 -10.844 1.00 75.44 689 ASP A CA 1
ATOM 5159 C C . ASP A 1 689 ? -32.974 -17.453 -11.484 1.00 75.44 689 ASP A C 1
ATOM 5161 O O . ASP A 1 689 ? -33.572 -16.466 -11.042 1.00 75.44 689 ASP A O 1
ATOM 5165 N N . LEU A 1 690 ? -32.175 -17.373 -12.556 1.00 85.88 690 LEU A N 1
ATOM 5166 C CA . LEU A 1 690 ? -31.952 -16.140 -13.317 1.00 85.88 690 LEU A CA 1
ATOM 5167 C C . LEU A 1 690 ? -33.282 -15.490 -13.697 1.00 85.88 690 LEU A C 1
ATOM 5169 O O . LEU A 1 690 ? -34.145 -16.114 -14.320 1.00 85.88 690 LEU A O 1
ATOM 5173 N N . ALA A 1 691 ? -33.448 -14.227 -13.310 1.00 85.50 691 ALA A N 1
ATOM 5174 C CA . ALA A 1 691 ? -34.647 -13.442 -13.562 1.00 85.50 691 ALA A CA 1
ATOM 5175 C C . ALA A 1 691 ? -34.953 -13.283 -15.067 1.00 85.50 691 ALA A C 1
ATOM 5177 O O . ALA A 1 691 ? -34.134 -13.532 -15.947 1.00 85.50 691 ALA A O 1
ATOM 5178 N N . ALA A 1 692 ? -36.162 -12.816 -15.390 1.00 88.00 692 ALA A N 1
ATOM 5179 C CA . ALA A 1 692 ? -36.453 -12.393 -16.757 1.00 88.00 692 ALA A CA 1
ATOM 5180 C C . ALA A 1 692 ? -35.666 -11.106 -17.077 1.00 88.00 692 ALA A C 1
ATOM 5182 O O . ALA A 1 692 ? -35.881 -10.076 -16.433 1.00 88.00 692 ALA A O 1
ATOM 5183 N N . GLY A 1 693 ? -34.785 -11.154 -18.072 1.00 91.12 693 GLY A N 1
ATOM 5184 C CA . GLY A 1 693 ? -33.854 -10.074 -18.386 1.00 91.12 693 GLY A CA 1
ATOM 5185 C C . GLY A 1 693 ? -32.989 -10.372 -19.607 1.00 91.12 693 GLY A C 1
ATOM 5186 O O . GLY A 1 693 ? -33.068 -11.455 -20.183 1.00 91.12 693 GLY A O 1
ATOM 5187 N N . ASP A 1 694 ? -32.186 -9.385 -19.990 1.00 92.94 694 ASP A N 1
ATOM 5188 C CA . ASP A 1 694 ? -31.071 -9.556 -20.918 1.00 92.94 694 ASP A CA 1
ATOM 5189 C C . ASP A 1 694 ? -29.814 -9.938 -20.122 1.00 92.94 694 ASP A C 1
ATOM 5191 O O . ASP A 1 694 ? -29.611 -9.420 -19.022 1.00 92.94 694 ASP A O 1
ATOM 5195 N N . TYR A 1 695 ? -29.003 -10.823 -20.696 1.00 95.31 695 TYR A N 1
ATOM 5196 C CA . TYR A 1 695 ? -27.781 -11.389 -20.126 1.00 95.31 695 TYR A CA 1
ATOM 5197 C C . TYR A 1 695 ? -26.711 -11.504 -21.210 1.00 95.31 695 TYR A C 1
ATOM 5199 O O . TYR A 1 695 ? -27.032 -11.585 -22.403 1.00 95.31 695 TYR A O 1
ATOM 5207 N N . PHE A 1 696 ? -25.456 -11.540 -20.784 1.00 96.38 696 PHE A N 1
ATOM 5208 C CA . PHE A 1 696 ? -24.288 -11.690 -21.638 1.00 96.38 696 PHE A CA 1
ATOM 5209 C C . PHE A 1 696 ? -23.470 -12.901 -21.203 1.00 96.38 696 PHE A C 1
ATOM 5211 O O . PHE A 1 696 ? -23.545 -13.325 -20.052 1.00 96.38 696 PHE A O 1
ATOM 5218 N N . ILE A 1 697 ? -22.725 -13.461 -22.146 1.00 97.31 697 ILE A N 1
ATOM 5219 C CA . ILE A 1 697 ? -21.657 -14.421 -21.875 1.00 97.31 697 ILE A CA 1
ATOM 5220 C C . ILE A 1 697 ? -20.403 -13.828 -22.479 1.00 97.31 697 ILE A C 1
ATOM 5222 O O . ILE A 1 697 ? -20.458 -13.342 -23.609 1.00 97.31 697 ILE A O 1
ATOM 5226 N N . GLU A 1 698 ? -19.334 -13.869 -21.709 1.00 96.94 698 GLU A N 1
ATOM 5227 C CA . GLU A 1 698 ? -17.969 -13.595 -22.127 1.00 96.94 698 GLU A CA 1
ATOM 5228 C C . GLU A 1 698 ? -17.233 -14.934 -22.132 1.00 96.94 698 GLU A C 1
ATOM 5230 O O . GLU A 1 698 ? -17.364 -15.702 -21.177 1.00 96.94 698 GLU A O 1
ATOM 5235 N N . VAL A 1 699 ? -16.523 -15.232 -23.212 1.00 97.38 699 VAL A N 1
ATOM 5236 C CA . VAL A 1 699 ? -15.491 -16.273 -23.237 1.00 97.38 699 VAL A CA 1
ATOM 5237 C C . VAL A 1 699 ? -14.173 -15.545 -23.439 1.00 97.38 699 VAL A C 1
ATOM 5239 O O . VAL A 1 699 ? -14.086 -14.725 -24.351 1.00 97.38 699 VAL A O 1
ATOM 5242 N N . GLU A 1 700 ? -13.189 -15.794 -22.585 1.00 95.06 700 GLU A N 1
ATOM 5243 C CA . GLU A 1 700 ? -11.895 -15.108 -22.578 1.00 95.06 700 GLU A CA 1
ATOM 5244 C C . GLU A 1 700 ? -10.772 -16.124 -22.815 1.00 95.06 700 GLU A C 1
ATOM 5246 O O . GLU A 1 700 ? -10.799 -17.238 -22.298 1.00 95.06 700 GLU A O 1
ATOM 5251 N N . GLN A 1 701 ? -9.778 -15.758 -23.622 1.00 93.62 701 GLN A N 1
ATOM 5252 C CA . GLN A 1 701 ? -8.570 -16.560 -23.794 1.00 93.62 701 GLN A CA 1
ATOM 5253 C C . GLN A 1 701 ? -7.756 -16.563 -22.489 1.00 93.62 701 GLN A C 1
ATOM 5255 O O . GLN A 1 701 ? -7.271 -15.508 -22.082 1.00 93.62 701 GLN A O 1
ATOM 5260 N N . PHE A 1 702 ? -7.513 -17.739 -21.900 1.00 87.81 702 PHE A N 1
ATOM 5261 C CA . PHE A 1 702 ? -6.581 -17.883 -20.777 1.00 87.81 702 PHE A CA 1
ATOM 5262 C C . PHE A 1 702 ? -5.168 -18.255 -21.262 1.00 87.81 702 PHE A C 1
ATOM 5264 O O . PHE A 1 702 ? -4.208 -17.540 -20.971 1.00 87.81 702 PHE A O 1
ATOM 5271 N N . ASP A 1 703 ? -5.028 -19.325 -22.057 1.00 82.31 703 ASP A N 1
ATOM 5272 C CA . ASP A 1 703 ? -3.756 -19.732 -22.674 1.00 82.31 703 ASP A CA 1
ATOM 5273 C C . ASP A 1 703 ? -3.942 -20.437 -24.031 1.00 82.31 703 ASP A C 1
ATOM 5275 O O . ASP A 1 703 ? -4.745 -21.358 -24.211 1.00 82.31 703 ASP A O 1
ATOM 5279 N N . GLY A 1 704 ? -3.110 -20.041 -24.996 1.00 80.75 704 GLY A N 1
ATOM 5280 C CA . GLY A 1 704 ? -3.043 -20.655 -26.318 1.00 80.75 704 GLY A CA 1
ATOM 5281 C C . GLY A 1 704 ? -4.227 -20.347 -27.239 1.00 80.75 704 GLY A C 1
ATOM 5282 O O . GLY A 1 704 ? -4.936 -19.358 -27.093 1.00 80.75 704 GLY A O 1
ATOM 5283 N N . GLU A 1 705 ? -4.389 -21.172 -28.273 1.00 84.56 705 GLU A N 1
ATOM 5284 C CA . GLU A 1 705 ? -5.362 -20.965 -29.351 1.00 84.56 705 GLU A CA 1
ATOM 5285 C C . GLU A 1 705 ? -6.532 -21.949 -29.202 1.00 84.56 705 GLU A C 1
ATOM 5287 O O . GLU A 1 705 ? -6.374 -23.157 -29.428 1.00 84.56 705 GLU A O 1
ATOM 5292 N N . VAL A 1 706 ? -7.712 -21.445 -28.836 1.00 91.06 706 VAL A N 1
ATOM 5293 C CA . VAL A 1 706 ? -8.820 -22.261 -28.326 1.00 91.06 706 VAL A CA 1
ATOM 5294 C C . VAL A 1 706 ? -10.030 -22.192 -29.247 1.00 91.06 706 VAL A C 1
ATOM 5296 O O . VAL A 1 706 ? -10.741 -21.197 -29.297 1.00 91.06 706 VAL A O 1
ATOM 5299 N N . THR A 1 707 ? -10.318 -23.279 -29.964 1.00 93.25 707 THR A N 1
ATOM 5300 C CA . THR A 1 707 ? -11.671 -23.496 -30.502 1.00 93.25 707 THR A CA 1
ATOM 5301 C C . THR A 1 707 ? -12.526 -24.172 -29.446 1.00 93.25 707 THR A C 1
ATOM 5303 O O . THR A 1 707 ? -12.041 -25.107 -28.812 1.00 93.25 707 THR A O 1
ATOM 5306 N N . TYR A 1 708 ? -13.786 -23.767 -29.320 1.00 94.88 708 TYR A N 1
ATOM 5307 C CA . TYR A 1 708 ? -14.727 -24.322 -28.347 1.00 94.88 708 TYR A CA 1
ATOM 5308 C C . TYR A 1 708 ? -16.150 -24.393 -28.927 1.00 94.88 708 TYR A C 1
ATOM 5310 O O . TYR A 1 708 ? -16.506 -23.630 -29.829 1.00 94.88 708 TYR A O 1
ATOM 5318 N N . ASP A 1 709 ? -16.977 -25.300 -28.404 1.00 95.44 709 ASP A N 1
ATOM 5319 C CA . ASP A 1 709 ? -18.422 -25.373 -28.650 1.00 95.44 709 ASP A CA 1
ATOM 5320 C C . ASP A 1 709 ? -19.169 -24.816 -27.423 1.00 95.44 709 ASP A C 1
ATOM 5322 O O . ASP A 1 709 ? -19.137 -25.412 -26.348 1.00 95.44 709 ASP A O 1
ATOM 5326 N N . LEU A 1 710 ? -19.890 -23.701 -27.588 1.00 96.31 710 LEU A N 1
ATOM 5327 C CA . LEU A 1 710 ? -20.759 -23.102 -26.564 1.00 96.31 710 LEU A CA 1
ATOM 5328 C C . LEU A 1 710 ? -22.147 -23.758 -26.547 1.00 96.31 710 LEU A C 1
ATOM 5330 O O . LEU A 1 710 ? -22.874 -23.733 -27.550 1.00 96.31 710 LEU A O 1
ATOM 5334 N N . LEU A 1 711 ? -22.568 -24.265 -25.386 1.00 94.94 711 LEU A N 1
ATOM 5335 C CA . LEU A 1 711 ? -23.892 -24.836 -25.141 1.00 94.94 711 LEU A CA 1
ATOM 5336 C C . LEU A 1 711 ? -24.636 -24.055 -24.054 1.00 94.94 711 LEU A C 1
ATOM 5338 O O . LEU A 1 711 ? -24.122 -23.801 -22.971 1.00 94.94 711 LEU A O 1
ATOM 5342 N N . LEU A 1 712 ? -25.901 -23.719 -24.328 1.00 94.88 712 LEU A N 1
ATOM 5343 C CA . LEU A 1 712 ? -26.817 -23.129 -23.348 1.00 94.88 712 LEU A CA 1
ATOM 5344 C C . LEU A 1 712 ? -28.092 -23.963 -23.231 1.00 94.88 712 LEU A C 1
ATOM 5346 O O . LEU A 1 712 ? -28.699 -24.343 -24.239 1.00 94.88 712 LEU A O 1
ATOM 5350 N N . ASN A 1 713 ? -28.593 -24.134 -22.012 1.00 92.81 713 ASN A N 1
ATOM 5351 C CA . ASN A 1 713 ? -29.917 -24.680 -21.742 1.00 92.81 713 ASN A CA 1
ATOM 5352 C C . ASN A 1 713 ? -30.602 -23.921 -20.599 1.00 92.81 713 ASN A C 1
ATOM 5354 O O . ASN A 1 713 ? -30.256 -24.096 -19.438 1.00 92.81 713 ASN A O 1
ATOM 5358 N N . ALA A 1 714 ? -31.624 -23.116 -20.915 1.00 92.06 714 ALA A N 1
ATOM 5359 C CA . ALA A 1 714 ? -32.435 -22.448 -19.891 1.00 92.06 714 ALA A CA 1
ATOM 5360 C C . ALA A 1 714 ? -33.771 -23.172 -19.667 1.00 92.06 714 ALA A C 1
ATOM 5362 O O . ALA A 1 714 ? -34.548 -23.361 -20.606 1.00 92.06 714 ALA A O 1
ATOM 5363 N N . THR A 1 715 ? -34.102 -23.530 -18.427 1.00 89.88 715 THR A N 1
ATOM 5364 C CA . THR A 1 715 ? -35.380 -24.170 -18.077 1.00 89.88 715 THR A CA 1
ATOM 5365 C C . THR A 1 715 ? -36.148 -23.351 -17.045 1.00 89.88 715 THR A C 1
ATOM 5367 O O . THR A 1 715 ? -35.583 -22.895 -16.063 1.00 89.88 715 THR A O 1
ATOM 5370 N N . ALA A 1 716 ? -37.449 -23.131 -17.258 1.00 82.62 716 ALA A N 1
ATOM 5371 C CA . ALA A 1 716 ? -38.236 -22.274 -16.369 1.00 82.62 716 ALA A CA 1
ATOM 5372 C C . ALA A 1 716 ? -38.246 -22.808 -14.924 1.00 82.62 716 ALA A C 1
ATOM 5374 O O . ALA A 1 716 ? -38.619 -23.963 -14.683 1.00 82.62 716 ALA A O 1
ATOM 5375 N N . SER A 1 717 ? -37.885 -21.936 -13.983 1.00 70.81 717 SER A N 1
ATOM 5376 C CA . SER A 1 717 ? -37.761 -22.245 -12.561 1.00 70.81 717 SER A CA 1
ATOM 5377 C C . SER A 1 717 ? -39.077 -22.746 -11.949 1.00 70.81 717 SER A C 1
ATOM 5379 O O . SER A 1 717 ? -40.183 -22.401 -12.385 1.00 70.81 717 SER A O 1
ATOM 5381 N N . THR A 1 718 ? -38.958 -23.583 -10.912 1.00 67.31 718 THR A N 1
ATOM 5382 C CA . THR A 1 718 ? -40.102 -24.072 -10.119 1.00 67.31 718 THR A CA 1
ATOM 5383 C C . THR A 1 718 ? -40.000 -23.779 -8.621 1.00 67.31 718 THR A C 1
ATOM 5385 O O . THR A 1 718 ? -40.918 -24.136 -7.871 1.00 67.31 718 THR A O 1
ATOM 5388 N N . THR A 1 719 ? -38.931 -23.112 -8.177 1.00 58.69 719 THR A N 1
ATOM 5389 C CA . THR A 1 719 ? -38.841 -22.542 -6.827 1.00 58.69 719 THR A CA 1
ATOM 5390 C C . THR A 1 719 ? -39.777 -21.332 -6.709 1.00 58.69 719 THR A C 1
ATOM 5392 O O . THR A 1 719 ? -40.108 -20.691 -7.708 1.00 58.69 719 THR A O 1
ATOM 5395 N N . PRO A 1 720 ? -40.300 -21.025 -5.508 1.00 59.41 720 PRO A N 1
ATOM 5396 C CA . PRO A 1 720 ? -40.868 -19.706 -5.254 1.00 59.41 720 PRO A CA 1
ATOM 5397 C C . PRO A 1 720 ? -39.767 -18.647 -5.443 1.00 59.41 720 PRO A C 1
ATOM 5399 O O . PRO A 1 720 ? -38.648 -18.913 -5.009 1.00 59.41 720 PRO A O 1
ATOM 5402 N N . PRO A 1 721 ? -40.062 -17.487 -6.052 1.00 56.78 721 PRO A N 1
ATOM 5403 C CA . PRO A 1 721 ? -39.096 -16.398 -6.117 1.00 56.78 721 PRO A CA 1
ATOM 5404 C C . PRO A 1 721 ? -38.807 -15.857 -4.711 1.00 56.78 721 PRO A C 1
ATOM 5406 O O . PRO A 1 721 ? -39.741 -15.717 -3.914 1.00 56.78 721 PRO A O 1
ATOM 5409 N N . ASP A 1 722 ? -37.541 -15.516 -4.467 1.00 67.56 722 ASP A N 1
ATOM 5410 C CA . ASP A 1 722 ? -37.115 -14.568 -3.429 1.00 67.56 722 ASP A CA 1
ATOM 5411 C C . ASP A 1 722 ? -37.965 -13.278 -3.532 1.00 67.56 722 ASP A C 1
ATOM 5413 O O . ASP A 1 722 ? -38.399 -12.873 -4.619 1.00 67.56 722 ASP A O 1
ATOM 5417 N N . GLN A 1 723 ? -38.279 -12.669 -2.388 1.00 65.25 723 GLN A N 1
ATOM 5418 C CA . GLN A 1 723 ? -39.052 -11.426 -2.288 1.00 65.25 723 GLN A CA 1
ATOM 5419 C C . GLN A 1 723 ? -38.178 -10.154 -2.250 1.00 65.25 723 GLN A C 1
ATOM 5421 O O . GLN A 1 723 ? -38.674 -9.087 -1.874 1.00 65.25 723 GLN A O 1
ATOM 5426 N N . ASP A 1 724 ? -36.917 -10.263 -2.682 1.00 65.44 724 ASP A N 1
ATOM 5427 C CA . ASP A 1 724 ? -35.860 -9.243 -2.664 1.00 65.44 724 ASP A CA 1
ATOM 5428 C C . ASP A 1 724 ? -35.513 -8.759 -1.238 1.00 65.44 724 ASP A C 1
ATOM 5430 O O . ASP A 1 724 ? -34.926 -7.685 -1.076 1.00 65.44 724 ASP A O 1
ATOM 5434 N N . ASP A 1 725 ? -35.893 -9.481 -0.172 1.00 78.19 725 ASP A N 1
ATOM 5435 C CA . ASP A 1 725 ? -35.769 -8.997 1.216 1.00 78.19 725 ASP A CA 1
ATOM 5436 C C . ASP A 1 725 ? -34.493 -9.434 1.958 1.00 78.19 725 ASP A C 1
ATOM 5438 O O . ASP A 1 725 ? -34.316 -9.103 3.128 1.00 78.19 725 ASP A O 1
ATOM 5442 N N . ASP A 1 726 ? -33.530 -9.977 1.209 1.00 83.38 726 ASP A N 1
ATOM 5443 C CA . ASP A 1 726 ? -32.178 -10.428 1.587 1.00 83.38 726 ASP A CA 1
ATOM 5444 C C . ASP A 1 726 ? -31.212 -9.335 2.134 1.00 83.38 726 ASP A C 1
ATOM 5446 O O . ASP A 1 726 ? -30.020 -9.580 2.342 1.00 83.38 726 ASP A O 1
ATOM 5450 N N . SER A 1 727 ? -31.695 -8.113 2.417 1.00 84.19 727 SER A N 1
ATOM 5451 C CA . SER A 1 727 ? -30.891 -7.021 2.995 1.00 84.19 727 SER A CA 1
ATOM 5452 C C . SER A 1 727 ? -31.647 -6.167 4.022 1.00 84.19 727 SER A C 1
ATOM 5454 O O . SER A 1 727 ? -32.869 -6.014 3.975 1.00 84.19 727 SER A O 1
ATOM 5456 N N . LEU A 1 728 ? -30.916 -5.471 4.905 1.00 82.00 728 LEU A N 1
ATOM 5457 C CA . LEU A 1 728 ? -31.505 -4.481 5.824 1.00 82.00 728 LEU A CA 1
ATOM 5458 C C . LEU A 1 728 ? -32.296 -3.380 5.085 1.00 82.00 728 LEU A C 1
ATOM 5460 O O . LEU A 1 728 ? -33.334 -2.901 5.566 1.00 82.00 728 LEU A O 1
ATOM 5464 N N . SER A 1 729 ? -31.829 -2.982 3.898 1.00 80.44 729 SER A N 1
ATOM 5465 C CA . SER A 1 729 ? -32.456 -1.919 3.108 1.00 80.44 729 SER A CA 1
ATOM 5466 C C . SER A 1 729 ? -33.843 -2.340 2.597 1.00 80.44 729 SER A C 1
ATOM 5468 O O . SER A 1 729 ? -34.835 -1.622 2.802 1.00 80.44 729 SER A O 1
ATOM 5470 N N . THR A 1 730 ? -33.940 -3.552 2.049 1.00 82.44 730 THR A N 1
ATOM 5471 C CA . THR A 1 730 ? -35.151 -4.119 1.446 1.00 82.44 730 THR A CA 1
ATOM 5472 C C . THR A 1 730 ? -36.102 -4.739 2.472 1.00 82.44 730 THR A C 1
ATOM 5474 O O . THR A 1 730 ? -37.313 -4.673 2.273 1.00 82.44 730 THR A O 1
ATOM 5477 N N . ALA A 1 731 ? -35.591 -5.162 3.636 1.00 85.94 731 ALA A N 1
ATOM 5478 C CA . ALA A 1 731 ? -36.283 -5.891 4.705 1.00 85.94 731 ALA A CA 1
ATOM 5479 C C . ALA A 1 731 ? -37.806 -5.649 4.854 1.00 85.94 731 ALA A C 1
ATOM 5481 O O . ALA A 1 731 ? -38.263 -4.509 5.041 1.00 85.94 731 ALA A O 1
ATOM 5482 N N . THR A 1 732 ? -38.596 -6.720 4.905 1.00 86.81 732 THR A N 1
ATOM 5483 C CA . THR A 1 732 ? -40.060 -6.684 5.016 1.00 86.81 732 THR A CA 1
ATOM 5484 C C . THR A 1 732 ? -40.552 -6.059 6.328 1.00 86.81 732 THR A C 1
ATOM 5486 O O . THR A 1 732 ? -40.080 -6.354 7.423 1.00 86.81 732 THR A O 1
ATOM 5489 N N . ASN A 1 733 ? -41.559 -5.178 6.262 1.00 82.06 733 ASN A N 1
ATOM 5490 C CA . ASN A 1 733 ? -42.090 -4.477 7.443 1.00 82.06 733 ASN A CA 1
ATOM 5491 C C . ASN A 1 733 ? -43.080 -5.335 8.262 1.00 82.06 733 ASN A C 1
ATOM 5493 O O . ASN A 1 733 ? -44.280 -5.384 7.961 1.00 82.06 733 ASN A O 1
ATOM 5497 N N . LEU A 1 734 ? -42.634 -5.904 9.386 1.00 83.00 734 LEU A N 1
ATOM 5498 C CA . LEU A 1 734 ? -43.493 -6.608 10.342 1.00 83.00 734 LEU A CA 1
ATOM 5499 C C . LEU A 1 734 ? -44.288 -5.624 11.208 1.00 83.00 734 LEU A C 1
ATOM 5501 O O . LEU A 1 734 ? -43.835 -5.089 12.223 1.00 83.00 734 LEU A O 1
ATOM 5505 N N . ARG A 1 735 ? -45.541 -5.398 10.814 1.00 73.56 735 ARG A N 1
ATOM 5506 C CA . ARG A 1 735 ? -46.439 -4.463 11.497 1.00 73.56 735 ARG A CA 1
ATOM 5507 C C . ARG A 1 735 ? -46.855 -4.964 12.885 1.00 73.56 735 ARG A C 1
ATOM 5509 O O . ARG A 1 735 ? -47.591 -5.942 13.009 1.00 73.56 735 ARG A O 1
ATOM 5516 N N . ILE A 1 736 ? -46.497 -4.213 13.923 1.00 66.50 736 ILE A N 1
ATOM 5517 C CA . ILE A 1 736 ? -46.904 -4.460 15.315 1.00 66.50 736 ILE A CA 1
ATOM 5518 C C . ILE A 1 736 ? -48.214 -3.721 15.644 1.00 66.50 736 ILE A C 1
ATOM 5520 O O . ILE A 1 736 ? -48.381 -2.547 15.308 1.00 66.50 736 ILE A O 1
ATOM 5524 N N . VAL A 1 737 ? -49.156 -4.391 16.326 1.00 59.25 737 VAL A N 1
ATOM 5525 C CA . VAL A 1 737 ? -50.422 -3.784 16.789 1.00 59.25 737 VAL A CA 1
ATOM 5526 C C . VAL A 1 737 ? -50.754 -4.213 18.227 1.00 59.25 737 VAL A C 1
ATOM 5528 O O . VAL A 1 737 ? -51.116 -5.361 18.475 1.00 59.25 737 VAL A O 1
ATOM 5531 N N . ASN A 1 738 ? -50.685 -3.260 19.167 1.00 56.62 738 ASN A N 1
ATOM 5532 C CA . ASN A 1 738 ? -51.201 -3.344 20.546 1.00 56.62 738 ASN A CA 1
ATOM 5533 C C . ASN A 1 738 ? -50.980 -4.700 21.257 1.00 56.62 738 ASN A C 1
ATOM 5535 O O . ASN A 1 738 ? -51.939 -5.337 21.694 1.00 56.62 738 ASN A O 1
ATOM 5539 N N . GLY A 1 739 ? -49.724 -5.145 21.370 1.00 57.38 739 GLY A N 1
ATOM 5540 C CA . GLY A 1 739 ? -49.348 -6.348 22.132 1.00 57.38 739 GLY A CA 1
ATOM 5541 C C . GLY A 1 739 ? -49.883 -7.685 21.594 1.00 57.38 739 GLY A C 1
ATOM 5542 O O . GLY A 1 739 ? -49.943 -8.656 22.346 1.00 57.38 739 GLY A O 1
ATOM 5543 N N . THR A 1 740 ? -50.304 -7.751 20.327 1.00 59.00 740 THR A N 1
ATOM 5544 C CA . THR A 1 740 ? -50.725 -9.007 19.675 1.00 59.00 740 THR A CA 1
ATOM 5545 C C . THR A 1 740 ? -49.553 -9.640 18.920 1.00 59.00 740 THR A C 1
ATOM 5547 O O . THR A 1 740 ? -48.684 -8.919 18.437 1.00 59.00 740 THR A O 1
ATOM 5550 N N . VAL A 1 741 ? -49.534 -10.974 18.814 1.00 61.91 741 VAL A N 1
ATOM 5551 C CA . VAL A 1 741 ? -48.570 -11.707 17.975 1.00 61.91 741 VAL A CA 1
ATOM 5552 C C . VAL A 1 741 ? -48.772 -11.314 16.507 1.00 61.91 741 VAL A C 1
ATOM 5554 O O . VAL A 1 741 ? -49.871 -11.504 15.983 1.00 61.91 741 VAL A O 1
ATOM 5557 N N . SER A 1 742 ? -47.729 -10.806 15.853 1.00 70.38 742 SER A N 1
ATOM 5558 C CA . SER A 1 742 ? -47.687 -10.618 14.396 1.00 70.38 742 SER A CA 1
ATOM 5559 C C . SER A 1 742 ? -46.907 -11.765 13.757 1.00 70.38 742 SER A C 1
ATOM 5561 O O . SER A 1 742 ? -45.912 -12.209 14.330 1.00 70.38 742 SER A O 1
ATOM 5563 N N . THR A 1 743 ? -47.355 -12.249 12.595 1.00 81.31 743 THR A N 1
ATOM 5564 C CA . THR A 1 743 ? -46.762 -13.408 11.907 1.00 81.31 743 THR A CA 1
ATOM 5565 C C . THR A 1 743 ? -46.508 -13.141 10.426 1.00 81.31 743 THR A C 1
ATOM 5567 O O . THR A 1 743 ? -47.408 -12.635 9.753 1.00 81.31 743 THR A O 1
ATOM 5570 N N . ILE A 1 744 ? -45.344 -13.561 9.932 1.00 84.81 744 ILE A N 1
ATOM 5571 C CA . ILE A 1 744 ? -44.986 -13.687 8.506 1.00 84.81 744 ILE A CA 1
ATOM 5572 C C . ILE A 1 744 ? -44.710 -15.171 8.218 1.00 84.81 744 ILE A C 1
ATOM 5574 O O . ILE A 1 744 ? -44.407 -15.934 9.139 1.00 84.81 744 ILE A O 1
ATOM 5578 N N . THR A 1 745 ? -44.880 -15.597 6.968 1.00 83.75 745 THR A N 1
ATOM 5579 C CA . THR A 1 745 ? -44.589 -16.961 6.513 1.00 83.75 745 THR A CA 1
ATOM 5580 C C . THR A 1 745 ? -43.843 -16.904 5.195 1.00 83.75 745 THR A C 1
ATOM 5582 O O . THR A 1 745 ? -44.436 -16.415 4.235 1.00 83.75 745 THR A O 1
ATOM 5585 N N . ASP A 1 746 ? -42.641 -17.467 5.146 1.00 86.12 746 ASP A N 1
ATOM 5586 C CA . ASP A 1 746 ? -41.838 -17.515 3.924 1.00 86.12 746 ASP A CA 1
ATOM 5587 C C . ASP A 1 746 ? -41.038 -18.821 3.788 1.00 86.12 746 ASP A C 1
ATOM 5589 O O . ASP A 1 746 ? -41.412 -19.840 4.398 1.00 86.12 746 ASP A O 1
ATOM 5593 N N . TRP A 1 747 ? -40.029 -18.855 2.916 1.00 86.94 747 TRP A N 1
ATOM 5594 C CA . TRP A 1 747 ? -39.284 -20.058 2.556 1.00 86.94 747 TRP A CA 1
ATOM 5595 C C . TRP A 1 747 ? -37.792 -19.798 2.367 1.00 86.94 747 TRP A C 1
ATOM 5597 O O . TRP A 1 747 ? -37.412 -18.986 1.551 1.00 86.94 747 TRP A O 1
ATOM 5607 N N . LEU A 1 748 ? -36.975 -20.622 3.016 1.00 84.19 748 LEU A N 1
ATOM 5608 C CA . LEU A 1 748 ? -35.525 -20.640 2.883 1.00 84.19 748 LEU A CA 1
ATOM 5609 C C . LEU A 1 748 ? -35.070 -21.881 2.106 1.00 84.19 748 LEU A C 1
ATOM 5611 O O . LEU A 1 748 ? -35.503 -23.009 2.385 1.00 84.19 748 LEU A O 1
ATOM 5615 N N . GLY A 1 749 ? -34.134 -21.703 1.181 1.00 77.50 749 GLY A N 1
ATOM 5616 C CA . GLY A 1 749 ? -33.570 -22.757 0.344 1.00 77.50 749 GLY A CA 1
ATOM 5617 C C . GLY A 1 749 ? -32.226 -22.382 -0.279 1.00 77.50 749 GLY A C 1
ATOM 5618 O O . GLY A 1 749 ? -31.447 -21.637 0.298 1.00 77.50 749 GLY A O 1
ATOM 5619 N N . ALA A 1 750 ? -31.891 -22.965 -1.430 1.00 67.56 750 ALA A N 1
ATOM 5620 C CA . ALA A 1 750 ? -30.624 -22.639 -2.096 1.00 67.56 750 ALA A CA 1
ATOM 5621 C C . ALA A 1 750 ? -30.600 -21.214 -2.689 1.00 67.56 750 ALA A C 1
ATOM 5623 O O . ALA A 1 750 ? -29.527 -20.626 -2.784 1.00 67.56 750 ALA A O 1
ATOM 5624 N N . ARG A 1 751 ? -31.777 -20.695 -3.073 1.00 64.19 751 ARG A N 1
ATOM 5625 C CA . ARG A 1 751 ? -31.970 -19.445 -3.835 1.00 64.19 751 ARG A CA 1
ATOM 5626 C C . ARG A 1 751 ? -32.570 -18.285 -3.025 1.00 64.19 751 ARG A C 1
ATOM 5628 O O . ARG A 1 751 ? -32.510 -17.157 -3.475 1.00 64.19 751 ARG A O 1
ATOM 5635 N N . ASP A 1 752 ? -33.079 -18.574 -1.831 1.00 78.12 752 ASP A N 1
ATOM 5636 C CA . ASP A 1 752 ? -33.413 -17.603 -0.782 1.00 78.12 752 ASP A CA 1
ATOM 5637 C C . ASP A 1 752 ? -32.677 -18.105 0.463 1.00 78.12 752 ASP A C 1
ATOM 5639 O O . ASP A 1 752 ? -32.991 -19.185 0.982 1.00 78.12 752 ASP A O 1
ATOM 5643 N N . GLN A 1 753 ? -31.599 -17.424 0.849 1.00 85.94 753 GLN A N 1
ATOM 5644 C CA . GLN A 1 753 ? -30.746 -17.885 1.942 1.00 85.94 753 GLN A CA 1
ATOM 5645 C C . GLN A 1 753 ? -31.016 -17.144 3.250 1.00 85.94 753 GLN A C 1
ATOM 5647 O O . GLN A 1 753 ? -30.600 -17.667 4.296 1.00 85.94 753 GLN A O 1
ATOM 5652 N N . GLN A 1 754 ? -31.655 -15.963 3.226 1.00 90.19 754 GLN A N 1
ATOM 5653 C CA . GLN A 1 754 ? -31.669 -15.075 4.386 1.00 90.19 754 GLN A CA 1
ATOM 5654 C C . GLN A 1 754 ? -32.702 -13.922 4.390 1.00 90.19 754 GLN A C 1
ATOM 5656 O O . GLN A 1 754 ? -32.316 -12.750 4.375 1.00 90.19 754 GLN A O 1
ATOM 5661 N N . ASP A 1 755 ? -33.985 -14.209 4.611 1.00 90.75 755 ASP A N 1
ATOM 5662 C CA . ASP A 1 755 ? -35.002 -13.154 4.727 1.00 90.75 755 ASP A CA 1
ATOM 5663 C C . ASP A 1 755 ? -34.690 -12.118 5.832 1.00 90.75 755 ASP A C 1
ATOM 5665 O O . ASP A 1 755 ? -34.468 -12.466 7.009 1.00 90.75 755 ASP A O 1
ATOM 5669 N N . PHE A 1 756 ? -34.809 -10.823 5.512 1.00 91.94 756 PHE A N 1
ATOM 5670 C CA . PHE A 1 756 ? -34.805 -9.760 6.519 1.00 91.94 756 PHE A CA 1
ATOM 5671 C C . PHE A 1 756 ? -36.189 -9.182 6.771 1.00 91.94 756 PHE A C 1
ATOM 5673 O O . PHE A 1 756 ? -36.878 -8.655 5.909 1.00 91.94 756 PHE A O 1
ATOM 5680 N N . THR A 1 757 ? -36.561 -9.128 8.045 1.00 90.88 757 THR A N 1
ATOM 5681 C CA . THR A 1 757 ? -37.805 -8.519 8.514 1.00 90.88 757 THR A CA 1
ATOM 5682 C C . THR A 1 757 ? -37.517 -7.391 9.508 1.00 90.88 757 THR A C 1
ATOM 5684 O O . THR A 1 757 ? -36.878 -7.611 10.534 1.00 90.88 757 THR A O 1
ATOM 5687 N N . LYS A 1 758 ? -38.043 -6.180 9.281 1.00 91.06 758 LYS A N 1
ATOM 5688 C CA . LYS A 1 758 ? -37.900 -5.019 10.183 1.00 91.06 758 LYS A CA 1
ATOM 5689 C C . LYS A 1 758 ? -39.155 -4.689 10.989 1.00 91.06 758 LYS A C 1
ATOM 5691 O O . LYS A 1 758 ? -40.281 -4.795 10.502 1.00 91.06 758 LYS A O 1
ATOM 5696 N N . PHE A 1 759 ? -38.966 -4.232 12.226 1.00 90.19 759 PHE A N 1
ATOM 5697 C CA . PHE A 1 759 ? -40.029 -3.759 13.118 1.00 90.19 759 PHE A CA 1
ATOM 5698 C C . PHE A 1 759 ? -39.576 -2.582 13.996 1.00 90.19 759 PHE A C 1
ATOM 5700 O O . PHE A 1 759 ? -38.395 -2.408 14.280 1.00 90.19 759 PHE A O 1
ATOM 5707 N N . THR A 1 760 ? -40.535 -1.787 14.479 1.00 87.00 760 THR A N 1
ATOM 5708 C CA . THR A 1 760 ? -40.281 -0.669 15.405 1.00 87.00 760 THR A CA 1
ATOM 5709 C C . THR A 1 760 ? -40.977 -0.913 16.741 1.00 87.00 760 THR A C 1
ATOM 5711 O O . THR A 1 760 ? -42.198 -1.092 16.788 1.00 87.00 760 THR A O 1
ATOM 5714 N N . LEU A 1 761 ? -40.227 -0.857 17.842 1.00 86.44 761 LEU A N 1
ATOM 5715 C CA . LEU A 1 761 ? -40.774 -0.836 19.198 1.00 86.44 761 LEU A CA 1
ATOM 5716 C C . LEU A 1 761 ? -41.048 0.606 19.654 1.00 86.44 761 LEU A C 1
ATOM 5718 O O . LEU A 1 761 ? -40.121 1.417 19.683 1.00 86.44 761 LEU A O 1
ATOM 5722 N N . PRO A 1 762 ? -42.286 0.943 20.067 1.00 81.25 762 PRO A N 1
ATOM 5723 C CA . PRO A 1 762 ? -42.629 2.295 20.517 1.00 81.25 762 PRO A CA 1
ATOM 5724 C C . PRO A 1 762 ? -42.173 2.605 21.956 1.00 81.25 762 PRO A C 1
ATOM 5726 O O . PRO A 1 762 ? -42.191 3.760 22.374 1.00 81.25 762 PRO A O 1
ATOM 5729 N N . GLU A 1 763 ? -41.809 1.583 22.732 1.00 79.38 763 GLU A N 1
ATOM 5730 C CA . GLU A 1 763 ? -41.387 1.657 24.134 1.00 79.38 763 GLU A CA 1
ATOM 5731 C C . GLU A 1 763 ? -40.502 0.443 24.466 1.00 79.38 763 GLU A C 1
ATOM 5733 O O . GLU A 1 763 ? -40.601 -0.575 23.778 1.00 79.38 763 GLU A O 1
ATOM 5738 N N . ASN A 1 764 ? -39.657 0.524 25.507 1.00 82.50 764 ASN A N 1
ATOM 5739 C CA . ASN A 1 764 ? -38.871 -0.630 25.959 1.00 82.50 764 ASN A CA 1
ATOM 5740 C C . ASN A 1 764 ? -39.804 -1.806 26.262 1.00 82.50 764 ASN A C 1
ATOM 5742 O O . ASN A 1 764 ? -40.843 -1.634 26.907 1.00 82.50 764 ASN A O 1
ATOM 5746 N N . ALA A 1 765 ? -39.439 -3.005 25.821 1.00 85.44 765 ALA A N 1
ATOM 5747 C CA . ALA A 1 765 ? -40.319 -4.159 25.889 1.00 85.44 765 ALA A CA 1
ATOM 5748 C C . ALA A 1 765 ? -39.561 -5.484 25.929 1.00 85.44 765 ALA A C 1
ATOM 5750 O O . ALA A 1 765 ? -38.534 -5.656 25.279 1.00 85.44 765 ALA A O 1
ATOM 5751 N N . LYS A 1 766 ? -40.145 -6.459 26.627 1.00 88.31 766 LYS A N 1
ATOM 5752 C CA . LYS A 1 766 ? -39.755 -7.861 26.523 1.00 88.31 766 LYS A CA 1
ATOM 5753 C C . LYS A 1 766 ? -40.280 -8.389 25.200 1.00 88.31 766 LYS A C 1
ATOM 5755 O O . LYS A 1 766 ? -41.490 -8.578 25.063 1.00 88.31 766 LYS A O 1
ATOM 5760 N N . VAL A 1 767 ? -39.395 -8.606 24.238 1.00 90.38 767 VAL A N 1
ATOM 5761 C CA . VAL A 1 767 ? -39.720 -9.244 22.963 1.00 90.38 767 VAL A CA 1
ATOM 5762 C C . VAL A 1 767 ? -39.584 -10.753 23.107 1.00 90.38 767 VAL A C 1
ATOM 5764 O O . VAL A 1 767 ? -38.679 -11.268 23.761 1.00 90.38 767 VAL A O 1
ATOM 5767 N N . THR A 1 768 ? -40.526 -11.474 22.513 1.00 90.44 768 THR A N 1
ATOM 5768 C CA . THR A 1 768 ? -40.441 -12.910 22.263 1.00 90.44 768 THR A CA 1
ATOM 5769 C C . THR A 1 768 ? -40.659 -13.132 20.778 1.00 90.44 768 THR A C 1
ATOM 5771 O O . THR A 1 768 ? -41.762 -12.905 20.271 1.00 90.44 768 THR A O 1
ATOM 5774 N N . LEU A 1 769 ? -39.593 -13.568 20.117 1.00 92.00 769 LEU A N 1
ATOM 5775 C CA . LEU A 1 769 ? -39.563 -13.993 18.728 1.00 92.00 769 LEU A CA 1
ATOM 5776 C C . LEU A 1 769 ? -39.598 -15.522 18.685 1.00 92.00 769 LEU A C 1
ATOM 5778 O O . LEU A 1 769 ? -38.999 -16.178 19.541 1.00 92.00 769 LEU A O 1
ATOM 5782 N N . SER A 1 770 ? -40.310 -16.117 17.734 1.00 90.62 770 SER A N 1
ATOM 5783 C CA . SER A 1 770 ? -40.285 -17.567 17.519 1.00 90.62 770 SER A CA 1
ATOM 5784 C C . SER A 1 770 ? -40.428 -17.913 16.039 1.00 90.62 770 SER A C 1
ATOM 5786 O O . SER A 1 770 ? -41.356 -17.426 15.387 1.00 90.62 770 SER A O 1
ATOM 5788 N N . LEU A 1 771 ? -39.520 -18.754 15.541 1.00 93.31 771 LEU A N 1
ATOM 5789 C CA . LEU A 1 771 ? -39.507 -19.310 14.188 1.00 93.31 771 LEU A CA 1
ATOM 5790 C C . LEU A 1 771 ? -40.082 -20.727 14.248 1.00 93.31 771 LEU A C 1
ATOM 5792 O O . LEU A 1 771 ? -39.646 -21.542 15.055 1.00 93.31 771 LEU A O 1
ATOM 5796 N N . SER A 1 772 ? -41.096 -21.015 13.441 1.00 91.00 772 SER A N 1
ATOM 5797 C CA . SER A 1 772 ? -41.866 -22.263 13.539 1.00 91.00 772 SER A CA 1
ATOM 5798 C C . SER A 1 772 ? -42.227 -22.826 12.168 1.00 91.00 772 SER A C 1
ATOM 5800 O O . SER A 1 772 ? -42.033 -22.163 11.155 1.00 91.00 772 SER A O 1
ATOM 5802 N N . GLY A 1 773 ? -42.750 -24.054 12.118 1.00 86.88 773 GLY A N 1
ATOM 5803 C CA . GLY A 1 773 ? -43.179 -24.691 10.862 1.00 86.88 773 GLY A CA 1
ATOM 5804 C C . GLY A 1 773 ? -42.061 -25.314 10.015 1.00 86.88 773 GLY A C 1
ATOM 5805 O O . GLY A 1 773 ? -42.357 -25.832 8.940 1.00 86.88 773 GLY A O 1
ATOM 5806 N N . LEU A 1 774 ? -40.825 -25.309 10.521 1.00 90.00 774 LEU A N 1
ATOM 5807 C CA . LEU A 1 774 ? -39.627 -25.751 9.814 1.00 90.00 774 LEU A CA 1
ATOM 5808 C C . LEU A 1 774 ? -39.669 -27.236 9.400 1.00 90.00 774 LEU A C 1
ATOM 5810 O O . LEU A 1 774 ? -40.004 -28.116 10.199 1.00 90.00 774 LEU A O 1
ATOM 5814 N N . SER A 1 775 ? -39.286 -27.514 8.149 1.00 85.81 775 SER A N 1
ATOM 5815 C CA . SER A 1 775 ? -39.035 -28.861 7.607 1.00 85.81 775 SER A CA 1
ATOM 5816 C C . SER A 1 775 ? -37.549 -29.206 7.464 1.00 85.81 775 SER A C 1
ATOM 5818 O O . SER A 1 775 ? -37.218 -30.387 7.346 1.00 85.81 775 SER A O 1
ATOM 5820 N N . ALA A 1 776 ? -36.681 -28.197 7.490 1.00 86.19 776 ALA A N 1
ATOM 5821 C CA . ALA A 1 776 ? -35.227 -28.303 7.559 1.00 86.19 776 ALA A CA 1
ATOM 5822 C C . ALA A 1 776 ? -34.667 -27.167 8.441 1.00 86.19 776 ALA A C 1
ATOM 5824 O O . ALA A 1 776 ? -35.440 -26.392 9.005 1.00 86.19 776 ALA A O 1
ATOM 5825 N N . ASP A 1 777 ? -33.351 -27.112 8.606 1.00 88.38 777 ASP A N 1
ATOM 5826 C CA . ASP A 1 777 ? -32.666 -26.310 9.620 1.00 88.38 777 ASP A CA 1
ATOM 5827 C C . ASP A 1 777 ? -32.546 -24.838 9.186 1.00 88.38 777 ASP A C 1
ATOM 5829 O O . ASP A 1 777 ? -31.991 -24.543 8.122 1.00 88.38 777 ASP A O 1
ATOM 5833 N N . ALA A 1 778 ? -33.068 -23.919 9.997 1.00 90.19 778 ALA A N 1
ATOM 5834 C CA . ALA A 1 778 ? -32.990 -22.479 9.767 1.00 90.19 778 ALA A CA 1
ATOM 5835 C C . ALA A 1 778 ? -32.879 -21.731 11.095 1.00 90.19 778 ALA A C 1
ATOM 5837 O O . ALA A 1 778 ? -33.653 -21.965 12.025 1.00 90.19 778 ALA A O 1
ATOM 5838 N N . ASP A 1 779 ? -31.934 -20.804 11.125 1.00 93.25 779 ASP A N 1
ATOM 5839 C CA . ASP A 1 779 ? -31.538 -20.030 12.288 1.00 93.25 779 ASP A CA 1
ATOM 5840 C C . ASP A 1 779 ? -32.192 -18.640 12.243 1.00 93.25 779 ASP A C 1
ATOM 5842 O O . ASP A 1 779 ? -32.717 -18.192 11.218 1.00 93.25 779 ASP A O 1
ATOM 5846 N N . VAL A 1 780 ? -32.169 -17.923 13.369 1.00 93.62 780 VAL A N 1
ATOM 5847 C CA . VAL A 1 780 ? -32.676 -16.546 13.430 1.00 93.62 780 VAL A CA 1
ATOM 5848 C C . VAL A 1 780 ? -31.787 -15.644 14.276 1.00 93.62 780 VAL A C 1
ATOM 5850 O O . VAL A 1 780 ? -31.483 -15.942 15.435 1.00 93.62 780 VAL A O 1
ATOM 5853 N N . TYR A 1 781 ? -31.409 -14.498 13.712 1.00 94.19 781 TYR A N 1
ATOM 5854 C CA . TYR A 1 781 ? -30.767 -13.392 14.417 1.00 94.19 781 TYR A CA 1
ATOM 5855 C C . TYR A 1 781 ? -31.743 -12.231 14.591 1.00 94.19 781 TYR A C 1
ATOM 5857 O O . TYR A 1 781 ? -32.527 -11.893 13.708 1.00 94.19 781 TYR A O 1
ATOM 5865 N N . LEU A 1 782 ? -31.651 -11.582 15.742 1.00 93.50 782 LEU A N 1
ATOM 5866 C CA . LEU A 1 782 ? -32.276 -10.305 16.044 1.00 93.50 782 LEU A CA 1
ATOM 5867 C C . LEU A 1 782 ? -31.175 -9.244 16.062 1.00 93.50 782 LEU A C 1
ATOM 5869 O O . LEU A 1 782 ? -30.202 -9.374 16.806 1.00 93.50 782 LEU A O 1
ATOM 5873 N N . ILE A 1 783 ? -31.342 -8.216 15.241 1.00 92.81 783 ILE A N 1
ATOM 5874 C CA . ILE A 1 783 ? -30.310 -7.255 14.852 1.00 92.81 783 ILE A CA 1
ATOM 5875 C C . ILE A 1 783 ? -30.796 -5.831 15.153 1.00 92.81 783 ILE A C 1
ATOM 5877 O O . ILE A 1 783 ? -31.986 -5.521 15.040 1.00 92.81 783 ILE A O 1
ATOM 5881 N N . GLN A 1 784 ? -29.872 -4.951 15.519 1.00 91.88 784 GLN A N 1
ATOM 5882 C CA . GLN A 1 784 ? -30.053 -3.505 15.483 1.00 91.88 784 GLN A CA 1
ATOM 5883 C C . GLN A 1 784 ? -28.798 -2.898 14.870 1.00 91.88 784 GLN A C 1
ATOM 5885 O O . GLN A 1 784 ? -27.813 -2.747 15.580 1.00 91.88 784 GLN A O 1
ATOM 5890 N N . ASP A 1 785 ? -28.887 -2.549 13.587 1.00 83.88 785 ASP A N 1
ATOM 5891 C CA . ASP A 1 785 ? -27.949 -1.675 12.876 1.00 83.88 785 ASP A CA 1
ATOM 5892 C C . ASP A 1 785 ? -27.824 -0.357 13.665 1.00 83.88 785 ASP A C 1
ATOM 5894 O O . ASP A 1 785 ? -28.765 0.450 13.728 1.00 83.88 785 ASP A O 1
ATOM 5898 N N . ALA A 1 786 ? -26.730 -0.230 14.421 1.00 73.81 786 ALA A N 1
ATOM 5899 C CA . ALA A 1 786 ? -26.557 0.811 15.436 1.00 73.81 786 ALA A CA 1
ATOM 5900 C C . ALA A 1 786 ? -25.717 1.997 14.937 1.00 73.81 786 ALA A C 1
ATOM 5902 O O . ALA A 1 786 ? -25.900 3.123 15.413 1.00 73.81 786 ALA A O 1
ATOM 5903 N N . ASN A 1 787 ? -24.825 1.739 13.983 1.00 74.50 787 ASN A N 1
ATOM 5904 C CA . ASN A 1 787 ? -24.063 2.711 13.196 1.00 74.50 787 ASN A CA 1
ATOM 5905 C C . ASN A 1 787 ? -24.885 3.283 12.019 1.00 74.50 787 ASN A C 1
ATOM 5907 O O . ASN A 1 787 ? -24.597 4.400 11.584 1.00 74.50 787 ASN A O 1
ATOM 5911 N N . ASN A 1 788 ? -25.956 2.605 11.588 1.00 74.19 788 ASN A N 1
ATOM 5912 C CA . ASN A 1 788 ? -26.834 2.987 10.474 1.00 74.19 788 ASN A CA 1
ATOM 5913 C C . ASN A 1 788 ? -26.058 3.081 9.144 1.00 74.19 788 ASN A C 1
ATOM 5915 O O . ASN A 1 788 ? -26.307 3.979 8.332 1.00 74.19 788 ASN A O 1
ATOM 5919 N N . ASP A 1 789 ? -25.102 2.175 8.933 1.00 75.88 789 ASP A N 1
ATOM 5920 C CA . ASP A 1 789 ? -24.336 2.071 7.684 1.00 75.88 789 ASP A CA 1
ATOM 5921 C C . ASP A 1 789 ? -24.957 1.077 6.681 1.00 75.88 789 ASP A C 1
ATOM 5923 O O . ASP A 1 789 ? -24.540 1.023 5.523 1.00 75.88 789 ASP A O 1
ATOM 5927 N N . GLY A 1 790 ? -26.000 0.347 7.096 1.00 74.50 790 GLY A N 1
ATOM 5928 C CA . GLY A 1 790 ? -26.705 -0.639 6.278 1.00 74.50 790 GLY A CA 1
ATOM 5929 C C . GLY A 1 790 ? -26.021 -2.005 6.201 1.00 74.50 790 GLY A C 1
ATOM 5930 O O . GLY A 1 790 ? -26.504 -2.866 5.459 1.00 74.50 790 GLY A O 1
ATOM 5931 N N . LYS A 1 791 ? -24.940 -2.225 6.959 1.00 78.00 791 LYS A N 1
ATOM 5932 C CA . LYS A 1 791 ? -24.248 -3.512 7.099 1.00 78.00 791 LYS A CA 1
ATOM 5933 C C . LYS A 1 791 ? -24.654 -4.199 8.408 1.00 78.00 791 LYS A C 1
ATOM 5935 O O . LYS A 1 791 ? -25.488 -3.713 9.169 1.00 78.00 791 LYS A O 1
ATOM 5940 N N . ILE A 1 792 ? -24.150 -5.414 8.616 1.00 73.12 792 ILE A N 1
ATOM 5941 C CA . ILE A 1 792 ? -24.415 -6.209 9.821 1.00 73.12 792 ILE A CA 1
ATOM 5942 C C . ILE A 1 792 ? -23.072 -6.633 10.384 1.00 73.12 792 ILE A C 1
ATOM 5944 O O . ILE A 1 792 ? -22.528 -7.679 10.018 1.00 73.12 792 ILE A O 1
ATOM 5948 N N . ASP A 1 793 ? -22.553 -5.829 11.298 1.00 80.12 793 ASP A N 1
ATOM 5949 C CA . ASP A 1 793 ? -21.351 -6.173 12.027 1.00 80.12 793 ASP A CA 1
ATOM 5950 C C . ASP A 1 793 ? -21.686 -7.153 13.164 1.00 80.12 793 ASP A C 1
ATOM 5952 O O . ASP A 1 793 ? -22.821 -7.271 13.645 1.00 80.12 793 ASP A O 1
ATOM 5956 N N . GLY A 1 794 ? -20.666 -7.830 13.703 1.00 68.69 794 GLY A N 1
ATOM 5957 C CA . GLY A 1 794 ? -20.833 -8.701 14.878 1.00 68.69 794 GLY A CA 1
ATOM 5958 C C . GLY A 1 794 ? -21.362 -7.973 16.130 1.00 68.69 794 GLY A C 1
ATOM 5959 O O . GLY A 1 794 ? -21.848 -8.608 17.074 1.00 68.69 794 GLY A O 1
ATOM 5960 N N . GLN A 1 795 ? -21.293 -6.640 16.149 1.00 73.50 795 GLN A N 1
ATOM 5961 C CA . GLN A 1 795 ? -21.850 -5.786 17.198 1.00 73.50 795 GLN A CA 1
ATOM 5962 C C . GLN A 1 795 ? -23.377 -5.615 17.092 1.00 73.50 795 GLN A C 1
ATOM 5964 O O . GLN A 1 795 ? -24.034 -5.662 18.140 1.00 73.50 795 GLN A O 1
ATOM 5969 N N . ASP A 1 796 ? -23.942 -5.545 15.881 1.00 81.69 796 ASP A N 1
ATOM 5970 C CA . ASP A 1 796 ? -25.373 -5.288 15.633 1.00 81.69 796 ASP A CA 1
ATOM 5971 C C . ASP A 1 796 ? -26.268 -6.489 15.960 1.00 81.69 796 ASP A C 1
ATOM 5973 O O . ASP A 1 796 ? -27.458 -6.334 16.249 1.00 81.69 796 ASP A O 1
ATOM 5977 N N . ILE A 1 797 ? -25.709 -7.705 15.976 1.00 86.62 797 ILE A N 1
ATOM 5978 C CA . ILE A 1 797 ? -26.425 -8.915 16.399 1.00 86.62 797 ILE A CA 1
ATOM 5979 C C . ILE A 1 797 ? -26.683 -8.850 17.915 1.00 86.62 797 ILE A C 1
ATOM 5981 O O . ILE A 1 797 ? -25.787 -9.037 18.746 1.00 86.62 797 ILE A O 1
ATOM 5985 N N . ILE A 1 798 ? -27.937 -8.607 18.299 1.00 87.06 798 ILE A N 1
ATOM 5986 C CA . ILE A 1 798 ? -28.385 -8.536 19.698 1.00 87.06 798 ILE A CA 1
ATOM 5987 C C . ILE A 1 798 ? -28.521 -9.933 20.294 1.00 87.06 798 ILE A C 1
ATOM 5989 O O . ILE A 1 798 ? -28.115 -10.172 21.433 1.00 87.06 798 ILE A O 1
ATOM 5993 N N . ALA A 1 799 ? -29.142 -10.842 19.546 1.00 86.88 799 ALA A N 1
ATOM 5994 C CA . ALA A 1 799 ? -29.408 -12.204 19.979 1.00 86.88 799 ALA A CA 1
ATOM 5995 C C . ALA A 1 799 ? -29.532 -13.137 18.773 1.00 86.88 799 ALA A C 1
ATOM 5997 O O . ALA A 1 799 ? -29.980 -12.725 17.707 1.00 86.88 799 ALA A O 1
ATOM 5998 N N . ALA A 1 800 ? -29.189 -14.402 18.982 1.00 89.94 800 ALA A N 1
ATOM 5999 C CA . ALA A 1 800 ? -29.257 -15.462 17.990 1.00 89.94 800 ALA A CA 1
ATOM 6000 C C . ALA A 1 800 ? -29.938 -16.702 18.584 1.00 89.94 800 ALA A C 1
ATOM 6002 O O . ALA A 1 800 ? -29.882 -16.927 19.797 1.00 89.94 800 ALA A O 1
ATOM 6003 N N . SER A 1 801 ? -30.561 -17.506 17.730 1.00 90.62 801 SER A N 1
ATOM 6004 C CA . SER A 1 801 ? -31.064 -18.841 18.049 1.00 90.62 801 SER A CA 1
ATOM 6005 C C . SER A 1 801 ? -30.787 -19.735 16.839 1.00 90.62 801 SER A C 1
ATOM 6007 O O . SER A 1 801 ? -31.118 -19.345 15.720 1.00 90.62 801 SER A O 1
ATOM 6009 N N . ALA A 1 802 ? -30.113 -20.862 17.083 1.00 87.50 802 ALA A N 1
ATOM 6010 C CA . ALA A 1 802 ? -29.621 -21.785 16.062 1.00 87.50 802 ALA A CA 1
ATOM 6011 C C . ALA A 1 802 ? -29.702 -23.247 16.551 1.00 87.50 802 ALA A C 1
ATOM 6013 O O . ALA A 1 802 ? -28.736 -23.809 17.089 1.00 87.50 802 ALA A O 1
ATOM 6014 N N . LEU A 1 803 ? -30.891 -23.853 16.489 1.00 83.31 803 LEU A N 1
ATOM 6015 C CA . LEU A 1 803 ? -31.184 -25.188 17.006 1.00 83.31 803 LEU A CA 1
ATOM 6016 C C . LEU A 1 803 ? -31.389 -26.182 15.859 1.00 83.31 803 LEU A C 1
ATOM 6018 O O . LEU A 1 803 ? -32.516 -26.391 15.423 1.00 83.31 803 LEU A O 1
ATOM 6022 N N . LYS A 1 804 ? -30.322 -26.940 15.558 1.00 70.94 804 LYS A N 1
ATOM 6023 C CA . LYS A 1 804 ? -30.168 -27.992 14.516 1.00 70.94 804 LYS A CA 1
ATOM 6024 C C . LYS A 1 804 ? -31.340 -28.948 14.184 1.00 70.94 804 LYS A C 1
ATOM 6026 O O . LYS A 1 804 ? -31.212 -29.792 13.297 1.00 70.94 804 LYS A O 1
ATOM 6031 N N . ALA A 1 805 ? -32.402 -28.973 14.989 1.00 64.69 805 ALA A N 1
ATOM 6032 C CA . ALA A 1 805 ? -33.652 -29.699 14.766 1.00 64.69 805 ALA A CA 1
ATOM 6033 C C . ALA A 1 805 ? -34.783 -29.172 15.691 1.00 64.69 805 ALA A C 1
ATOM 6035 O O . ALA A 1 805 ? -35.358 -29.950 16.466 1.00 64.69 805 ALA A O 1
ATOM 6036 N N . GLY A 1 806 ? -35.077 -27.865 15.682 1.00 76.00 806 GLY A N 1
ATOM 6037 C CA . GLY A 1 806 ? -36.050 -27.239 16.593 1.00 76.00 806 GLY A CA 1
ATOM 6038 C C . GLY A 1 806 ? -36.863 -26.082 16.000 1.00 76.00 806 GLY A C 1
ATOM 6039 O O . GLY A 1 806 ? -36.704 -25.720 14.847 1.00 76.00 806 GLY A O 1
ATOM 6040 N N . GLU A 1 807 ? -37.776 -25.525 16.803 1.00 88.12 807 GLU A N 1
ATOM 6041 C CA . GLU A 1 807 ? -38.346 -24.190 16.561 1.00 88.12 807 GLU A CA 1
ATOM 6042 C C . GLU A 1 807 ? -37.438 -23.160 17.245 1.00 88.12 807 GLU A C 1
ATOM 6044 O O . GLU A 1 807 ? -37.192 -23.282 18.452 1.00 88.12 807 GLU A O 1
ATOM 6049 N N . GLU A 1 808 ? -36.967 -22.142 16.520 1.00 91.12 808 GLU A N 1
ATOM 6050 C CA . GLU A 1 808 ? -36.103 -21.116 17.110 1.00 91.12 808 GLU A CA 1
ATOM 6051 C C . GLU A 1 808 ? -36.863 -20.177 18.036 1.00 91.12 808 GLU A C 1
ATOM 6053 O O . GLU A 1 808 ? -38.036 -19.854 17.810 1.00 91.12 808 GLU A O 1
ATOM 6058 N N . LYS A 1 809 ? -36.187 -19.688 19.084 1.00 92.50 809 LYS A N 1
ATOM 6059 C CA . LYS A 1 809 ? -36.823 -18.795 20.051 1.00 92.50 809 LYS A CA 1
ATOM 6060 C C . LYS A 1 809 ? -35.864 -17.849 20.762 1.00 92.50 809 LYS A C 1
ATOM 6062 O O . LYS A 1 809 ? -35.123 -18.245 21.658 1.00 92.50 809 LYS A O 1
ATOM 6067 N N . ILE A 1 810 ? -36.034 -16.558 20.491 1.00 91.88 810 ILE A N 1
ATOM 6068 C CA . ILE A 1 810 ? -35.351 -15.472 21.200 1.00 91.88 810 ILE A CA 1
ATOM 6069 C C . ILE A 1 810 ? -36.323 -14.820 22.194 1.00 91.88 810 ILE A C 1
ATOM 6071 O O . ILE A 1 810 ? -37.460 -14.488 21.851 1.00 91.88 810 ILE A O 1
ATOM 6075 N N . ILE A 1 811 ? -35.874 -14.613 23.436 1.00 90.25 811 ILE A N 1
ATOM 6076 C CA . ILE A 1 811 ? -36.575 -13.812 24.452 1.00 90.25 811 ILE A CA 1
ATOM 6077 C C . ILE A 1 811 ? -35.582 -12.801 25.022 1.00 90.25 811 ILE A C 1
ATOM 6079 O O . ILE A 1 811 ? -34.627 -13.197 25.688 1.00 90.25 811 ILE A O 1
ATOM 6083 N N . VAL A 1 812 ? -35.815 -11.510 24.796 1.00 89.12 812 VAL A N 1
ATOM 6084 C CA . VAL A 1 812 ? -34.884 -10.440 25.187 1.00 89.12 812 VAL A CA 1
ATOM 6085 C C . VAL A 1 812 ? -35.632 -9.159 25.561 1.00 89.12 812 VAL A C 1
ATOM 6087 O O . VAL A 1 812 ? -36.720 -8.890 25.055 1.00 89.12 812 VAL A O 1
ATOM 6090 N N . ASP A 1 813 ? -35.059 -8.382 26.478 1.00 88.00 813 ASP A N 1
ATOM 6091 C CA . ASP A 1 813 ? -35.557 -7.059 26.855 1.00 88.00 813 ASP A CA 1
ATOM 6092 C C . ASP A 1 813 ? -34.914 -6.011 25.934 1.00 88.00 813 ASP A C 1
ATOM 6094 O O . ASP A 1 813 ? -33.721 -5.740 26.046 1.00 88.00 813 ASP A O 1
ATOM 6098 N N . LEU A 1 814 ? -35.696 -5.452 25.006 1.00 86.56 814 LEU A N 1
ATOM 6099 C CA . LEU A 1 814 ? -35.251 -4.447 24.036 1.00 86.56 814 LEU A CA 1
ATOM 6100 C C . LEU A 1 814 ? -35.646 -3.030 24.448 1.00 86.56 814 LEU A C 1
ATOM 6102 O O . LEU A 1 814 ? -36.601 -2.812 25.204 1.00 86.56 814 LEU A O 1
ATOM 6106 N N . ALA A 1 815 ? -34.921 -2.058 23.898 1.00 81.44 815 ALA A N 1
ATOM 6107 C CA . ALA A 1 815 ? -35.273 -0.654 24.003 1.00 81.44 815 ALA A CA 1
ATOM 6108 C C . ALA A 1 815 ? -36.401 -0.272 23.021 1.00 81.44 815 ALA A C 1
ATOM 6110 O O . ALA A 1 815 ? -36.819 -1.062 22.177 1.00 81.44 815 ALA A O 1
ATOM 6111 N N . ALA A 1 816 ? -36.907 0.956 23.124 1.00 82.94 816 ALA A N 1
ATOM 6112 C CA . ALA A 1 816 ? -37.645 1.572 22.024 1.00 82.94 816 ALA A CA 1
ATOM 6113 C C . ALA A 1 816 ? -36.673 1.845 20.863 1.00 82.94 816 ALA A C 1
ATOM 6115 O O . ALA A 1 816 ? -35.634 2.467 21.081 1.00 82.94 816 ALA A O 1
ATOM 6116 N N . GLY A 1 817 ? -36.999 1.408 19.648 1.00 84.75 817 GLY A N 1
ATOM 6117 C CA . GLY A 1 817 ? -36.070 1.473 18.517 1.00 84.75 817 GLY A CA 1
ATOM 6118 C C . GLY A 1 817 ? -36.558 0.718 17.285 1.00 84.75 817 GLY A C 1
ATOM 6119 O O . GLY A 1 817 ? -37.603 0.064 17.321 1.00 84.75 817 GLY A O 1
ATOM 6120 N N . ASN A 1 818 ? -35.794 0.830 16.199 1.00 88.69 818 ASN A N 1
ATOM 6121 C CA . ASN A 1 818 ? -35.937 -0.015 15.018 1.00 88.69 818 ASN A CA 1
ATOM 6122 C C . ASN A 1 818 ? -35.052 -1.249 15.183 1.00 88.69 818 ASN A C 1
ATOM 6124 O O . ASN A 1 818 ? -33.935 -1.145 15.684 1.00 88.69 818 ASN A O 1
ATOM 6128 N N . TYR A 1 819 ? -35.569 -2.392 14.758 1.00 92.25 819 TYR A N 1
ATOM 6129 C CA . TYR A 1 819 ? -34.924 -3.689 14.870 1.00 92.25 819 TYR A CA 1
ATOM 6130 C C . TYR A 1 819 ? -35.155 -4.478 13.591 1.00 92.25 819 TYR A C 1
ATOM 6132 O O . TYR A 1 819 ? -36.219 -4.381 12.974 1.00 92.25 819 TYR A O 1
ATOM 6140 N N . PHE A 1 820 ? -34.169 -5.286 13.238 1.00 93.50 820 PHE A N 1
ATOM 6141 C CA . PHE A 1 820 ? -34.206 -6.210 12.120 1.00 93.50 820 PHE A CA 1
ATOM 6142 C C . PHE A 1 820 ? -34.164 -7.641 12.644 1.00 93.50 820 PHE A C 1
ATOM 6144 O O . PHE A 1 820 ? -33.707 -7.917 13.753 1.00 93.50 820 PHE A O 1
ATOM 6151 N N . ILE A 1 821 ? -34.680 -8.558 11.850 1.00 93.38 821 ILE A N 1
ATOM 6152 C CA . ILE A 1 821 ? -34.690 -9.985 12.106 1.00 93.38 821 ILE A CA 1
ATOM 6153 C C . ILE A 1 821 ? -34.154 -10.607 10.835 1.00 93.38 821 ILE A C 1
ATOM 6155 O O . ILE A 1 821 ? -34.795 -10.458 9.803 1.00 93.38 821 ILE A O 1
ATOM 6159 N N . LYS A 1 822 ? -33.007 -11.271 10.922 1.00 94.56 822 LYS A N 1
ATOM 6160 C CA . LYS A 1 822 ? -32.499 -12.125 9.855 1.00 94.56 822 LYS A CA 1
ATOM 6161 C C . LYS A 1 822 ? -32.968 -13.534 10.161 1.00 94.56 822 LYS A C 1
ATOM 6163 O O . LYS A 1 822 ? -32.529 -14.097 11.166 1.00 94.56 822 LYS A O 1
ATOM 6168 N N . VAL A 1 823 ? -33.861 -14.088 9.359 1.00 93.12 823 VAL A N 1
ATOM 6169 C CA . VAL A 1 823 ? -33.998 -15.546 9.283 1.00 93.12 823 VAL A CA 1
ATOM 6170 C C . VAL A 1 823 ? -32.948 -16.004 8.277 1.00 93.12 823 VAL A C 1
ATOM 6172 O O . VAL A 1 823 ? -32.642 -15.252 7.365 1.00 93.12 823 VAL A O 1
ATOM 6175 N N . PHE A 1 824 ? -32.301 -17.152 8.463 1.00 92.69 824 PHE A N 1
ATOM 6176 C CA . PHE A 1 824 ? -31.381 -17.657 7.442 1.00 92.69 824 PHE A CA 1
ATOM 6177 C C . PHE A 1 824 ? -31.239 -19.169 7.483 1.00 92.69 824 PHE A C 1
ATOM 6179 O O . PHE A 1 824 ? -31.449 -19.830 8.504 1.00 92.69 824 PHE A O 1
ATOM 6186 N N . ARG A 1 825 ? -30.891 -19.735 6.335 1.00 91.06 825 ARG A N 1
ATOM 6187 C CA . ARG A 1 825 ? -30.797 -21.175 6.143 1.00 91.06 825 ARG A CA 1
ATOM 6188 C C . ARG A 1 825 ? -29.548 -21.749 6.811 1.00 91.06 825 ARG A C 1
ATOM 6190 O O . ARG A 1 825 ? -28.432 -21.414 6.431 1.00 91.06 825 ARG A O 1
ATOM 6197 N N . ALA A 1 826 ? -29.735 -22.702 7.722 1.00 85.75 826 ALA A N 1
ATOM 6198 C CA . ALA A 1 826 ? -28.635 -23.461 8.314 1.00 85.75 826 ALA A CA 1
ATOM 6199 C C . ALA A 1 826 ? -28.345 -24.751 7.524 1.00 85.75 826 ALA A C 1
ATOM 6201 O O . ALA A 1 826 ? -27.190 -25.052 7.224 1.00 85.75 826 ALA A O 1
ATOM 6202 N N . SER A 1 827 ? -29.377 -25.518 7.140 1.00 83.50 827 SER A N 1
ATOM 6203 C CA . SER A 1 827 ? -29.241 -26.650 6.207 1.00 83.50 827 SER A CA 1
ATOM 6204 C C . SER A 1 827 ? -30.579 -27.167 5.660 1.00 83.50 827 SER A C 1
ATOM 6206 O O . SER A 1 827 ? -31.555 -27.324 6.389 1.00 83.50 827 SER A O 1
ATOM 6208 N N . GLY A 1 828 ? -30.602 -27.534 4.373 1.00 79.94 828 GLY A N 1
ATOM 6209 C CA . GLY A 1 828 ? -31.802 -28.052 3.700 1.00 79.94 828 GLY A CA 1
ATOM 6210 C C . GLY A 1 828 ? -32.862 -26.977 3.428 1.00 79.94 828 GLY A C 1
ATOM 6211 O O . GLY A 1 828 ? -32.686 -25.819 3.775 1.00 79.94 828 GLY A O 1
ATOM 6212 N N . GLU A 1 829 ? -33.941 -27.332 2.735 1.00 85.06 829 GLU A N 1
ATOM 6213 C CA . GLU A 1 829 ? -34.984 -26.372 2.338 1.00 85.06 829 GLU A CA 1
ATOM 6214 C C . GLU A 1 829 ? -36.176 -26.407 3.296 1.00 85.06 829 GLU A C 1
ATOM 6216 O O . GLU A 1 829 ? -36.649 -27.479 3.701 1.00 85.06 829 GLU A O 1
ATOM 6221 N N . THR A 1 830 ? -36.690 -25.235 3.661 1.00 86.69 830 THR A N 1
ATOM 6222 C CA . THR A 1 830 ? -37.675 -25.119 4.731 1.00 86.69 830 THR A CA 1
ATOM 6223 C C . THR A 1 830 ? -38.630 -23.954 4.533 1.00 86.69 830 THR A C 1
ATOM 6225 O O . THR A 1 830 ? -38.223 -22.842 4.235 1.00 86.69 830 THR A O 1
ATOM 6228 N N . ARG A 1 831 ? -39.933 -24.193 4.725 1.00 87.31 831 ARG A N 1
ATOM 6229 C CA . ARG A 1 831 ? -40.871 -23.089 4.971 1.00 87.31 831 ARG A CA 1
ATOM 6230 C C . ARG A 1 831 ? -40.832 -22.737 6.443 1.00 87.31 831 ARG A C 1
ATOM 6232 O O . ARG A 1 831 ? -40.747 -23.635 7.278 1.00 87.31 831 ARG A O 1
ATOM 6239 N N . TYR A 1 832 ? -40.992 -21.462 6.757 1.00 90.56 832 TYR A N 1
ATOM 6240 C CA . TYR A 1 832 ? -41.050 -21.004 8.133 1.00 90.56 832 TYR A CA 1
ATOM 6241 C C . TYR A 1 832 ? -42.279 -20.131 8.404 1.00 90.56 832 TYR A C 1
ATOM 6243 O O . TYR A 1 832 ? -43.034 -19.712 7.528 1.00 90.56 832 TYR A O 1
ATOM 6251 N N . THR A 1 833 ? -42.530 -19.905 9.685 1.00 91.19 833 THR A N 1
ATOM 6252 C CA . THR A 1 833 ? -43.512 -18.966 10.215 1.00 91.19 833 THR A CA 1
ATOM 6253 C C . THR A 1 833 ? -42.834 -18.189 11.332 1.00 91.19 833 THR A C 1
ATOM 6255 O O . THR A 1 833 ? -42.626 -18.719 12.430 1.00 91.19 833 THR A O 1
ATOM 6258 N N . LEU A 1 834 ? -42.466 -16.945 11.037 1.00 91.88 834 LEU A N 1
ATOM 6259 C CA . LEU A 1 834 ? -41.849 -16.020 11.976 1.00 91.88 834 LEU A CA 1
ATOM 6260 C C . LEU A 1 834 ? -42.948 -15.341 12.782 1.00 91.88 834 LEU A C 1
ATOM 6262 O O . LEU A 1 834 ? -43.894 -14.795 12.216 1.00 91.88 834 LEU A O 1
ATOM 6266 N N . SER A 1 835 ? -42.840 -15.369 14.107 1.00 88.94 835 SER A N 1
ATOM 6267 C CA . SER A 1 835 ? -43.850 -14.814 15.007 1.00 88.94 835 SER A CA 1
ATOM 6268 C C . SER A 1 835 ? -43.217 -13.927 16.075 1.00 88.94 835 SER A C 1
ATOM 6270 O O . SER A 1 835 ? -42.349 -14.368 16.826 1.00 88.94 835 SER A O 1
ATOM 6272 N N . LEU A 1 836 ? -43.660 -12.671 16.163 1.00 89.44 836 LEU A N 1
ATOM 6273 C CA . LEU A 1 836 ? -43.164 -11.702 17.142 1.00 89.44 836 LEU A CA 1
ATOM 6274 C C . LEU A 1 836 ? -44.279 -11.260 18.083 1.00 89.44 836 LEU A C 1
ATOM 6276 O O . LEU A 1 836 ? -45.371 -10.882 17.658 1.00 89.44 836 LEU A O 1
ATOM 6280 N N . SER A 1 837 ? -43.970 -11.239 19.375 1.00 87.12 837 SER A N 1
ATOM 6281 C CA . SER A 1 837 ? -44.782 -10.604 20.412 1.00 87.12 837 SER A CA 1
ATOM 6282 C C . SER A 1 837 ? -43.911 -9.727 21.304 1.00 87.12 837 SER A C 1
ATOM 6284 O O . SER A 1 837 ? -42.731 -10.014 21.501 1.00 87.12 837 SER A O 1
ATOM 6286 N N . TYR A 1 838 ? -44.488 -8.661 21.857 1.00 85.44 838 TYR A N 1
ATOM 6287 C CA . TYR A 1 838 ? -43.796 -7.768 22.782 1.00 85.44 838 TYR A CA 1
ATOM 6288 C C . TYR A 1 838 ? -44.681 -7.450 23.992 1.00 85.44 838 TYR A C 1
ATOM 6290 O O . TYR A 1 838 ? -45.901 -7.308 23.870 1.00 85.44 838 TYR A O 1
ATOM 6298 N N . GLN A 1 839 ? -44.060 -7.329 25.162 1.00 84.25 839 GLN A N 1
ATOM 6299 C CA . GLN A 1 839 ? -44.699 -6.889 26.398 1.00 84.25 839 GLN A CA 1
ATOM 6300 C C . GLN A 1 839 ? -43.967 -5.645 26.926 1.00 84.25 839 GLN A C 1
ATOM 6302 O O . GLN A 1 839 ? -42.807 -5.772 27.321 1.00 84.25 839 GLN A O 1
ATOM 6307 N N . PRO A 1 840 ? -44.615 -4.465 26.983 1.00 80.38 840 PRO A N 1
ATOM 6308 C CA . PRO A 1 840 ? -44.007 -3.244 27.507 1.00 80.38 840 PRO A CA 1
ATOM 6309 C C . PRO A 1 840 ? -43.380 -3.415 28.895 1.00 80.38 840 PRO A C 1
ATOM 6311 O O . PRO A 1 840 ? -44.009 -3.928 29.828 1.00 80.38 840 PRO A O 1
ATOM 6314 N N . ILE A 1 841 ? -42.141 -2.947 29.026 1.00 71.06 841 ILE A N 1
ATOM 6315 C CA . ILE A 1 841 ? -41.402 -2.821 30.280 1.00 71.06 841 ILE A CA 1
ATOM 6316 C C . ILE A 1 841 ? -41.540 -1.363 30.736 1.00 71.06 841 ILE A C 1
ATOM 6318 O O . ILE A 1 841 ? -41.277 -0.457 29.945 1.00 71.06 841 ILE A O 1
ATOM 6322 N N . PRO A 1 842 ? -41.920 -1.088 31.998 1.00 49.53 842 PRO A N 1
ATOM 6323 C CA . PRO A 1 842 ? -41.999 0.280 32.501 1.00 49.53 842 PRO A CA 1
ATOM 6324 C C . PRO A 1 842 ? -40.654 1.020 32.389 1.00 49.53 842 PRO A C 1
ATOM 6326 O O . PRO A 1 842 ? -39.712 0.731 33.124 1.00 49.53 842 PRO A O 1
ATOM 6329 N N . GLN A 1 843 ? -40.594 1.988 31.474 1.00 40.12 843 GLN A N 1
ATOM 6330 C CA . GLN A 1 843 ? -39.438 2.842 31.188 1.00 40.12 843 GLN A CA 1
ATOM 6331 C C . GLN A 1 843 ? -38.997 3.691 32.400 1.00 40.12 843 GLN A C 1
ATOM 6333 O O . GLN A 1 843 ? -39.790 4.502 32.897 1.00 40.12 843 GLN A O 1
ATOM 6338 N N . PRO A 1 844 ? -37.718 3.637 32.816 1.00 36.19 844 PRO A N 1
ATOM 6339 C CA . PRO A 1 844 ? -36.983 4.831 33.232 1.00 36.19 844 PRO A CA 1
ATOM 6340 C C . PRO A 1 844 ? -36.803 5.770 32.015 1.00 36.19 844 PRO A C 1
ATOM 6342 O O . PRO A 1 844 ? -36.831 5.297 30.882 1.00 36.19 844 PRO A O 1
ATOM 6345 N N . PRO A 1 845 ? -36.637 7.093 32.194 1.00 30.75 845 PRO A N 1
ATOM 6346 C CA . PRO A 1 845 ? -36.577 8.033 31.069 1.00 30.75 845 PRO A CA 1
ATOM 6347 C C . PRO A 1 845 ? -35.386 7.796 30.114 1.00 30.75 845 PRO A C 1
ATOM 6349 O O . PRO A 1 845 ? -34.315 7.361 30.528 1.00 30.75 845 PRO A O 1
ATOM 6352 N N . THR A 1 846 ? -35.613 8.112 28.836 1.00 31.05 846 THR A N 1
ATOM 6353 C CA . THR A 1 846 ? -34.792 7.784 27.651 1.00 31.05 846 THR A CA 1
ATOM 6354 C C . THR A 1 846 ? -33.425 8.493 27.556 1.00 31.05 846 THR A C 1
ATOM 6356 O O . THR A 1 846 ? -33.294 9.599 28.087 1.00 31.05 846 THR A O 1
ATOM 6359 N N . PRO A 1 847 ? -32.443 7.932 26.809 1.00 31.33 847 PRO A N 1
ATOM 6360 C CA . PRO A 1 847 ? -31.138 8.560 26.560 1.00 31.33 847 PRO A CA 1
ATOM 6361 C C . PRO A 1 847 ? -31.193 9.799 25.652 1.00 31.33 847 PRO A C 1
ATOM 6363 O O . PRO A 1 847 ? -32.190 10.068 24.980 1.00 31.33 847 PRO A O 1
ATOM 6366 N N . ILE A 1 848 ? -30.088 10.548 25.649 1.00 36.00 848 ILE A N 1
ATOM 6367 C CA . ILE A 1 848 ? -29.919 11.865 25.025 1.00 36.00 848 ILE A CA 1
ATOM 6368 C C . ILE A 1 848 ? -28.472 11.975 24.527 1.00 36.00 848 ILE A C 1
ATOM 6370 O O . ILE A 1 848 ? -27.579 11.725 25.334 1.00 36.00 848 ILE A O 1
ATOM 6374 N N . THR A 1 849 ? -28.245 12.477 23.300 1.00 30.66 849 THR A N 1
ATOM 6375 C CA . THR A 1 849 ? -26.925 12.990 22.825 1.00 30.66 849 THR A CA 1
ATOM 6376 C C . THR A 1 849 ? -25.774 11.939 22.887 1.00 30.66 849 THR A C 1
ATOM 6378 O O . THR A 1 849 ? -26.097 10.768 23.102 1.00 30.66 849 THR A O 1
ATOM 6381 N N . PRO A 1 850 ? -24.468 12.235 22.630 1.00 33.91 850 PRO A N 1
ATOM 6382 C CA . PRO A 1 850 ? -23.404 11.264 22.950 1.00 33.91 850 PRO A CA 1
ATOM 6383 C C . PRO A 1 850 ? -23.541 10.905 24.429 1.00 33.91 850 PRO A C 1
ATOM 6385 O O . PRO A 1 850 ? -23.961 11.797 25.172 1.00 33.91 850 PRO A O 1
ATOM 6388 N N . PRO A 1 851 ? -23.266 9.655 24.855 1.00 39.12 851 PRO A N 1
ATOM 6389 C CA . PRO A 1 851 ? -23.753 9.107 26.117 1.00 39.12 851 PRO A CA 1
ATOM 6390 C C . PRO A 1 851 ? -23.469 10.071 27.261 1.00 39.12 851 PRO A C 1
ATOM 6392 O O . PRO A 1 851 ? -22.345 10.159 27.748 1.00 39.12 851 PRO A O 1
ATOM 6395 N N . VAL A 1 852 ? -24.510 10.820 27.642 1.00 47.47 852 VAL A N 1
ATOM 6396 C CA . VAL A 1 852 ? -24.406 11.901 28.614 1.00 47.47 852 VAL A CA 1
ATOM 6397 C C . VAL A 1 852 ? -24.051 11.244 29.932 1.00 47.47 852 VAL A C 1
ATOM 6399 O O . VAL A 1 852 ? -24.918 10.660 30.593 1.00 47.47 852 VAL A O 1
ATOM 6402 N N . GLY A 1 853 ? -22.768 11.287 30.288 1.00 55.59 853 GLY A N 1
ATOM 6403 C CA . GLY A 1 853 ? -22.322 10.708 31.538 1.00 55.59 853 GLY A CA 1
ATOM 6404 C C . GLY A 1 853 ? -23.005 11.410 32.707 1.00 55.59 853 GLY A C 1
ATOM 6405 O O . GLY A 1 853 ? -23.544 12.515 32.559 1.00 55.59 853 GLY A O 1
ATOM 6406 N N . PRO A 1 854 ? -23.061 10.734 33.866 1.00 69.94 854 PRO A N 1
ATOM 6407 C CA . PRO A 1 854 ? -23.948 11.089 34.965 1.00 69.94 854 PRO A CA 1
ATOM 6408 C C . PRO A 1 854 ? -23.863 12.580 35.293 1.00 69.94 854 PRO A C 1
ATOM 6410 O O . PRO A 1 854 ? -22.819 13.068 35.717 1.00 69.94 854 PRO A O 1
ATOM 6413 N N . SER A 1 855 ? -24.982 13.288 35.097 1.00 80.75 855 SER A N 1
ATOM 6414 C CA . SER A 1 855 ? -25.043 14.745 35.227 1.00 80.75 855 SER A CA 1
ATOM 6415 C C . SER A 1 855 ? -24.471 15.193 36.568 1.00 80.75 855 SER A C 1
ATOM 6417 O O . SER A 1 855 ? -24.990 14.811 37.629 1.00 80.75 855 SER A O 1
ATOM 6419 N N . LEU A 1 856 ? -23.436 16.023 36.526 1.00 84.69 856 LEU A N 1
ATOM 6420 C CA . LEU A 1 856 ? -22.752 16.472 37.722 1.00 84.69 856 LEU A CA 1
ATOM 6421 C C . LEU A 1 856 ? -23.643 17.446 38.512 1.00 84.69 856 LEU A C 1
ATOM 6423 O O . LEU A 1 856 ? -24.456 18.190 37.945 1.00 84.69 856 LEU A O 1
ATOM 6427 N N . PRO A 1 857 ? -23.547 17.464 39.854 1.00 81.38 857 PRO A N 1
ATOM 6428 C CA . PRO A 1 857 ? -24.389 18.336 40.655 1.00 81.38 857 PRO A CA 1
ATOM 6429 C C . PRO A 1 857 ? -24.140 19.817 40.360 1.00 81.38 857 PRO A C 1
ATOM 6431 O O . PRO A 1 857 ? -23.049 20.329 40.599 1.00 81.38 857 PRO A O 1
ATOM 6434 N N . LYS A 1 858 ? -25.186 20.547 39.953 1.00 73.56 858 LYS A N 1
ATOM 6435 C CA . LYS A 1 858 ? -25.106 22.006 39.780 1.00 73.56 858 LYS A CA 1
ATOM 6436 C C . LYS A 1 858 ? -24.673 22.685 41.080 1.00 73.56 858 LYS A C 1
ATOM 6438 O O . LYS A 1 858 ? -25.419 22.687 42.061 1.00 73.56 858 LYS A O 1
ATOM 6443 N N . VAL A 1 859 ? -23.485 23.283 41.064 1.00 66.75 859 VAL A N 1
ATOM 6444 C CA . VAL A 1 859 ? -22.901 23.993 42.206 1.00 66.75 859 VAL A CA 1
ATOM 6445 C C . VAL A 1 859 ? -23.532 25.381 42.318 1.00 66.75 859 VAL A C 1
ATOM 6447 O O . VAL A 1 859 ? -23.657 26.105 41.334 1.00 66.75 859 VAL A O 1
ATOM 6450 N N . SER A 1 860 ? -23.943 25.774 43.522 1.00 67.00 860 SER A N 1
ATOM 6451 C CA . SER A 1 860 ? -24.446 27.124 43.813 1.00 67.00 860 SER A CA 1
ATOM 6452 C C . SER A 1 860 ? -23.745 27.709 45.042 1.00 67.00 860 SER A C 1
ATOM 6454 O O . SER A 1 860 ? -23.387 26.950 45.947 1.00 67.00 860 SER A O 1
ATOM 6456 N N . PRO A 1 861 ? -23.566 29.042 45.135 1.00 60.81 861 PRO A N 1
ATOM 6457 C CA . PRO A 1 861 ? -23.007 29.672 46.328 1.00 60.81 861 PRO A CA 1
ATOM 6458 C C . PRO A 1 861 ? -23.821 29.316 47.582 1.00 60.81 861 PRO A C 1
ATOM 6460 O O . PRO A 1 861 ? -24.977 29.716 47.717 1.00 60.81 861 PRO A O 1
ATOM 6463 N N . GLY A 1 862 ? -23.211 28.559 48.499 1.00 58.78 862 GLY A N 1
ATOM 6464 C CA . GLY A 1 862 ? -23.865 28.062 49.716 1.00 58.78 862 GLY A CA 1
ATOM 6465 C C . GLY A 1 862 ? -24.456 26.647 49.633 1.00 58.78 862 GLY A C 1
ATOM 6466 O O . GLY A 1 862 ? -25.201 26.273 50.538 1.00 58.78 862 GLY A O 1
ATOM 6467 N N . ASP A 1 863 ? -24.142 25.855 48.600 1.00 66.25 863 ASP A N 1
ATOM 6468 C CA . ASP A 1 863 ? -24.471 24.420 48.565 1.00 66.25 863 ASP A CA 1
ATOM 6469 C C . ASP A 1 863 ? -23.878 23.696 49.798 1.00 66.25 863 ASP A C 1
ATOM 6471 O O . ASP A 1 863 ? -22.671 23.789 50.030 1.00 66.25 863 ASP A O 1
ATOM 6475 N N . PRO A 1 864 ? -24.673 22.959 50.602 1.00 63.75 864 PRO A N 1
ATOM 6476 C CA . PRO A 1 864 ? -24.180 22.267 51.797 1.00 63.75 864 PRO A CA 1
ATOM 6477 C C . PRO A 1 864 ? -23.200 21.115 51.504 1.00 63.75 864 PRO A C 1
ATOM 6479 O O . PRO A 1 864 ? -22.600 20.586 52.440 1.00 63.75 864 PRO A O 1
ATOM 6482 N N . ARG A 1 865 ? -23.037 20.713 50.237 1.00 68.62 865 ARG A N 1
ATOM 6483 C CA . ARG A 1 865 ? -22.033 19.740 49.773 1.00 68.62 865 ARG A CA 1
ATOM 6484 C C . ARG A 1 865 ? -20.706 20.392 49.379 1.00 68.62 865 ARG A C 1
ATOM 6486 O O . ARG A 1 865 ? -19.761 19.659 49.102 1.00 68.62 865 ARG A O 1
ATOM 6493 N N . LEU A 1 866 ? -20.635 21.727 49.326 1.00 66.50 866 LEU A N 1
ATOM 6494 C CA . LEU A 1 866 ? -19.418 22.473 49.013 1.00 66.50 866 LEU A CA 1
ATOM 6495 C C . LEU A 1 866 ? -18.478 22.472 50.224 1.00 66.50 866 LEU A C 1
ATOM 6497 O O . LEU A 1 866 ? -18.712 23.144 51.230 1.00 66.50 866 LEU A O 1
ATOM 6501 N N . LEU A 1 867 ? -17.408 21.695 50.117 1.00 66.31 867 LEU A N 1
ATOM 6502 C CA . LEU A 1 867 ? -16.397 21.526 51.148 1.00 66.31 867 LEU A CA 1
ATOM 6503 C C . LEU A 1 867 ? -15.394 22.680 51.099 1.00 66.31 867 LEU A C 1
ATOM 6505 O O . LEU A 1 867 ? -14.919 23.070 50.031 1.00 66.31 867 LEU A O 1
ATOM 6509 N N . ALA A 1 868 ? -15.048 23.223 52.266 1.00 59.59 868 ALA A N 1
ATOM 6510 C CA . ALA A 1 868 ? -14.055 24.286 52.349 1.00 59.59 868 ALA A CA 1
ATOM 6511 C C . ALA A 1 868 ? -12.641 23.726 52.071 1.00 59.59 868 ALA A C 1
ATOM 6513 O O . ALA A 1 868 ? -12.327 22.641 52.581 1.00 59.59 868 ALA A O 1
ATOM 6514 N N . PRO A 1 869 ? -11.759 24.467 51.362 1.00 54.78 869 PRO A N 1
ATOM 6515 C CA . PRO A 1 869 ? -10.473 23.949 50.879 1.00 54.78 869 PRO A CA 1
ATOM 6516 C C . PRO A 1 869 ? -9.563 23.344 51.962 1.00 54.78 869 PRO A C 1
ATOM 6518 O O . PRO A 1 869 ? -8.746 22.477 51.673 1.00 54.78 869 PRO A O 1
ATOM 6521 N N . SER A 1 870 ? -9.719 23.790 53.213 1.00 54.97 870 SER A N 1
ATOM 6522 C CA . SER A 1 870 ? -8.895 23.447 54.378 1.00 54.97 870 SER A CA 1
ATOM 6523 C C . SER A 1 870 ? -9.548 22.469 55.369 1.00 54.97 870 SER A C 1
ATOM 6525 O O . SER A 1 870 ? -9.063 22.319 56.493 1.00 54.97 870 SER A O 1
ATOM 6527 N N . THR A 1 871 ? -10.660 21.821 55.003 1.00 59.81 871 THR A N 1
ATOM 6528 C CA . THR A 1 871 ? -11.385 20.912 55.910 1.00 59.81 871 THR A CA 1
ATOM 6529 C C . THR A 1 871 ? -11.101 19.439 55.627 1.00 59.81 871 THR A C 1
ATOM 6531 O O . THR A 1 871 ? -11.372 18.947 54.538 1.00 59.81 871 THR A O 1
ATOM 6534 N N . ASN A 1 872 ? -10.621 18.712 56.645 1.00 73.50 872 ASN A N 1
ATOM 6535 C CA . ASN A 1 872 ? -10.674 17.248 56.652 1.00 73.50 872 ASN A CA 1
ATOM 6536 C C . ASN A 1 872 ? -12.145 16.829 56.664 1.00 73.50 872 ASN A C 1
ATOM 6538 O O . ASN A 1 872 ? -12.831 16.999 57.679 1.00 73.50 872 ASN A O 1
ATOM 6542 N N . TYR A 1 873 ? -12.632 16.294 55.552 1.00 78.44 873 TYR A N 1
ATOM 6543 C CA . TYR A 1 873 ? -14.019 15.881 55.433 1.00 78.44 873 TYR A CA 1
ATOM 6544 C C . TYR A 1 873 ? -14.200 14.450 55.918 1.00 78.44 873 TYR A C 1
ATOM 6546 O O . TYR A 1 873 ? -13.357 13.594 55.667 1.00 78.44 873 TYR A O 1
ATOM 6554 N N . ASN A 1 874 ? -15.300 14.197 56.622 1.00 86.56 874 ASN A N 1
ATOM 6555 C CA . ASN A 1 874 ? -15.732 12.862 57.014 1.00 86.56 874 ASN A CA 1
ATOM 6556 C C . ASN A 1 874 ? -17.257 12.808 56.912 1.00 86.56 874 ASN A C 1
ATOM 6558 O O . ASN A 1 874 ? -17.941 13.614 57.547 1.00 86.56 874 ASN A O 1
ATOM 6562 N N . ALA A 1 875 ? -17.784 11.851 56.157 1.00 86.19 875 ALA A N 1
ATOM 6563 C CA . ALA A 1 875 ? -19.214 11.582 56.079 1.00 86.19 875 ALA A CA 1
ATOM 6564 C C . ALA A 1 875 ? -19.486 10.082 55.994 1.00 86.19 875 ALA A C 1
ATOM 6566 O O . ALA A 1 875 ? -18.654 9.312 55.523 1.00 86.19 875 ALA A O 1
ATOM 6567 N N . SER A 1 876 ? -20.679 9.684 56.429 1.00 89.00 876 SER A N 1
ATOM 6568 C CA . SER A 1 876 ? -21.242 8.370 56.127 1.00 89.00 876 SER A CA 1
ATOM 6569 C C . SER A 1 876 ? -22.381 8.532 55.128 1.00 89.00 876 SER A C 1
ATOM 6571 O O . SER A 1 876 ? -23.044 9.572 55.094 1.00 89.00 876 SER A O 1
ATOM 6573 N N . GLY A 1 877 ? -22.588 7.515 54.301 1.00 89.88 877 GLY A N 1
ATOM 6574 C CA . GLY A 1 877 ? -23.600 7.513 53.256 1.00 89.88 877 GLY A CA 1
ATOM 6575 C C . GLY A 1 877 ? -24.031 6.100 52.893 1.00 89.88 877 GLY A C 1
ATOM 6576 O O . GLY A 1 877 ? -23.649 5.115 53.531 1.00 89.88 877 GLY A O 1
ATOM 6577 N N . THR A 1 878 ? -24.886 5.990 51.885 1.00 92.38 878 THR A N 1
ATOM 6578 C CA . THR A 1 878 ? -25.280 4.714 51.285 1.00 92.38 878 THR A CA 1
ATOM 6579 C C . THR A 1 878 ? -25.595 4.953 49.818 1.00 92.38 878 THR A C 1
ATOM 6581 O O . THR A 1 878 ? -26.357 5.863 49.499 1.00 92.38 878 THR A O 1
ATOM 6584 N N . VAL A 1 879 ? -25.000 4.146 48.943 1.00 93.00 879 VAL A N 1
ATOM 6585 C CA . VAL A 1 879 ? -25.413 4.013 47.542 1.00 93.00 879 VAL A CA 1
ATOM 6586 C C . VAL A 1 879 ? -26.322 2.792 47.399 1.00 93.00 879 VAL A C 1
ATOM 6588 O O . VAL A 1 879 ? -26.285 1.882 48.227 1.00 93.00 879 VAL A O 1
ATOM 6591 N N . SER A 1 880 ? -27.193 2.796 46.397 1.00 89.56 880 SER A N 1
ATOM 6592 C CA . SER A 1 880 ? -28.171 1.733 46.126 1.00 89.56 880 SER A CA 1
ATOM 6593 C C . SER A 1 880 ? -28.672 1.824 44.689 1.00 89.56 880 SER A C 1
ATOM 6595 O O . SER A 1 880 ? -28.470 2.843 44.037 1.00 89.56 880 SER A O 1
ATOM 6597 N N . GLU A 1 881 ? -29.425 0.830 44.224 1.00 86.00 881 GLU A N 1
ATOM 6598 C CA . GLU A 1 881 ? -30.130 0.866 42.935 1.00 86.00 881 GLU A CA 1
ATOM 6599 C C . GLU A 1 881 ? -30.956 2.153 42.719 1.00 86.00 881 GLU A C 1
ATOM 6601 O O . GLU A 1 881 ? -31.008 2.681 41.611 1.00 86.00 881 GLU A O 1
ATOM 6606 N N . THR A 1 882 ? -31.541 2.713 43.786 1.00 84.56 882 THR A N 1
ATOM 6607 C CA . THR A 1 882 ? -32.312 3.972 43.748 1.00 84.56 882 THR A CA 1
ATOM 6608 C C . THR A 1 882 ? -31.487 5.245 43.980 1.00 84.56 882 THR A C 1
ATOM 6610 O O . THR A 1 882 ? -32.006 6.349 43.826 1.00 84.56 882 THR A O 1
ATOM 6613 N N . GLN A 1 883 ? -30.220 5.114 44.376 1.00 85.81 883 GLN A N 1
ATOM 6614 C CA . GLN A 1 883 ? -29.280 6.215 44.603 1.00 85.81 883 GLN A CA 1
ATOM 6615 C C . GLN A 1 883 ? -27.883 5.734 44.196 1.00 85.81 883 GLN A C 1
ATOM 6617 O O . GLN A 1 883 ? -27.071 5.358 45.043 1.00 85.81 883 GLN A O 1
ATOM 6622 N N . LEU A 1 884 ? -27.639 5.691 42.885 1.00 86.38 884 LEU A N 1
ATOM 6623 C CA . LEU A 1 884 ? -26.427 5.095 42.314 1.00 86.38 884 LEU A CA 1
ATOM 6624 C C . LEU A 1 884 ? -25.150 5.852 42.691 1.00 86.38 884 LEU A C 1
ATOM 6626 O O . LEU A 1 884 ? -24.100 5.224 42.781 1.00 86.38 884 LEU A O 1
ATOM 6630 N N . SER A 1 885 ? -25.261 7.154 42.972 1.00 89.75 885 SER A N 1
ATOM 6631 C CA . SER A 1 885 ? -24.136 8.044 43.266 1.00 89.75 885 SER A CA 1
ATOM 6632 C C . SER A 1 885 ? -24.391 8.915 44.496 1.00 89.75 885 SER A C 1
ATOM 6634 O O . SER A 1 885 ? -25.516 9.346 44.766 1.00 89.75 885 SER A O 1
ATOM 6636 N N . SER A 1 886 ? -23.325 9.225 45.232 1.00 88.88 886 SER A N 1
ATOM 6637 C CA . SER A 1 886 ? -23.290 10.229 46.300 1.00 88.88 886 SER A CA 1
ATOM 6638 C C . SER A 1 886 ? -22.139 11.197 46.043 1.00 88.88 886 SER A C 1
ATOM 6640 O O . SER A 1 886 ? -20.981 10.795 46.067 1.00 88.88 886 SER A O 1
ATOM 6642 N N . PHE A 1 887 ? -22.462 12.470 45.803 1.00 87.81 887 PHE A N 1
ATOM 6643 C CA . PHE A 1 887 ? -21.489 13.495 45.420 1.00 87.81 887 PHE A CA 1
ATOM 6644 C C . PHE A 1 887 ? -21.160 14.472 46.551 1.00 87.81 887 PHE A C 1
ATOM 6646 O O . PHE A 1 887 ? -22.055 14.986 47.232 1.00 87.81 887 PHE A O 1
ATOM 6653 N N . TYR A 1 888 ? -19.880 14.823 46.641 1.00 86.38 888 TYR A N 1
ATOM 6654 C CA . TYR A 1 888 ? -19.331 15.876 47.491 1.00 86.38 888 TYR A CA 1
ATOM 6655 C C . TYR A 1 888 ? -18.505 16.828 46.619 1.00 86.38 888 TYR A C 1
ATOM 6657 O O . TYR A 1 888 ? -17.769 16.374 45.747 1.00 86.38 888 TYR A O 1
ATOM 6665 N N . ILE A 1 889 ? -18.629 18.140 46.817 1.00 85.56 889 ILE A N 1
ATOM 6666 C CA . ILE A 1 889 ? -18.012 19.138 45.931 1.00 85.56 889 ILE A CA 1
ATOM 6667 C C . ILE A 1 889 ? -16.805 19.736 46.649 1.00 85.56 889 ILE A C 1
ATOM 6669 O O . ILE A 1 889 ? -16.945 20.286 47.740 1.00 85.56 889 ILE A O 1
ATOM 6673 N N . TYR A 1 890 ? -15.625 19.655 46.047 1.00 84.00 890 TYR A N 1
ATOM 6674 C CA . TYR A 1 890 ? -14.394 20.227 46.577 1.00 84.00 890 TYR A CA 1
ATOM 6675 C C . TYR A 1 890 ? -13.922 21.394 45.703 1.00 84.00 890 TYR A C 1
ATOM 6677 O O . TYR A 1 890 ? -13.829 21.269 44.486 1.00 84.00 890 TYR A O 1
ATOM 6685 N N . GLN A 1 891 ? -13.601 22.531 46.321 1.00 86.75 891 GLN A N 1
ATOM 6686 C CA . GLN A 1 891 ? -12.996 23.675 45.639 1.00 86.75 891 GLN A CA 1
ATOM 6687 C C . GLN A 1 891 ? -11.507 23.738 45.991 1.00 86.75 891 GLN A C 1
ATOM 6689 O O . GLN A 1 891 ? -11.158 24.081 47.120 1.00 86.75 891 GLN A O 1
ATOM 6694 N N . ALA A 1 892 ? -10.630 23.480 45.022 1.00 88.06 892 ALA A N 1
ATOM 6695 C CA . ALA A 1 892 ? -9.217 23.824 45.139 1.00 88.06 892 ALA A CA 1
ATOM 6696 C C . ALA A 1 892 ? -9.041 25.317 44.817 1.00 88.06 892 ALA A C 1
ATOM 6698 O O . ALA A 1 892 ? -9.483 25.785 43.765 1.00 88.06 892 ALA A O 1
ATOM 6699 N N . THR A 1 893 ? -8.413 26.073 45.721 1.00 89.44 893 THR A N 1
ATOM 6700 C CA . THR A 1 893 ? -8.100 27.509 45.538 1.00 89.44 893 THR A CA 1
ATOM 6701 C C . THR A 1 893 ? -6.626 27.778 45.237 1.00 89.44 893 THR A C 1
ATOM 6703 O O . THR A 1 893 ? -6.269 28.883 44.842 1.00 89.44 893 THR A O 1
ATOM 6706 N N . GLU A 1 894 ? -5.776 26.777 45.435 1.00 91.69 894 GLU A N 1
ATOM 6707 C CA . GLU A 1 894 ? -4.335 26.761 45.178 1.00 91.69 894 GLU A CA 1
ATOM 6708 C C . GLU A 1 894 ? -3.932 25.313 44.828 1.00 91.69 894 GLU A C 1
ATOM 6710 O O . GLU A 1 894 ? -4.701 24.403 45.158 1.00 91.69 894 GLU A O 1
ATOM 6715 N N . PRO A 1 895 ? -2.783 25.069 44.171 1.00 95.00 895 PRO A N 1
ATOM 6716 C CA . PRO A 1 895 ? -2.331 23.711 43.881 1.00 95.00 895 PRO A CA 1
ATOM 6717 C C . PRO A 1 895 ? -2.076 22.889 45.153 1.00 95.00 895 PRO A C 1
ATOM 6719 O O . PRO A 1 895 ? -1.635 23.421 46.181 1.00 95.00 895 PRO A O 1
ATOM 6722 N N . GLY A 1 896 ? -2.325 21.579 45.109 1.00 93.44 896 GLY A N 1
ATOM 6723 C CA . GLY A 1 896 ? -2.031 20.713 46.251 1.00 93.44 896 GLY A CA 1
ATOM 6724 C C . GLY A 1 896 ? -2.446 19.255 46.117 1.00 93.44 896 GLY A C 1
ATOM 6725 O O . GLY A 1 896 ? -3.040 18.825 45.135 1.00 93.44 896 GLY A O 1
ATOM 6726 N N . ILE A 1 897 ? -2.109 18.470 47.138 1.00 94.00 897 ILE A N 1
ATOM 6727 C CA . ILE A 1 897 ? -2.333 17.022 47.171 1.00 94.00 897 ILE A CA 1
ATOM 6728 C C . ILE A 1 897 ? -3.691 16.738 47.812 1.00 94.00 897 ILE A C 1
ATOM 6730 O O . ILE A 1 897 ? -3.896 17.018 48.997 1.00 94.00 897 ILE A O 1
ATOM 6734 N N . PHE A 1 898 ? -4.590 16.126 47.048 1.00 94.19 898 PHE A N 1
ATOM 6735 C CA . PHE A 1 898 ? -5.850 15.575 47.529 1.00 94.19 898 PHE A CA 1
ATOM 6736 C C . PHE A 1 898 ? -5.718 14.073 47.777 1.00 94.19 898 PHE A C 1
ATOM 6738 O O . PHE A 1 898 ? -5.120 13.346 46.981 1.00 94.19 898 PHE A O 1
ATOM 6745 N N . THR A 1 899 ? -6.330 13.593 48.857 1.00 93.81 899 THR A N 1
ATOM 6746 C CA . THR A 1 899 ? -6.573 12.162 49.074 1.00 93.81 899 THR A CA 1
ATOM 6747 C C . THR A 1 899 ? -7.987 11.944 49.582 1.00 93.81 899 THR A C 1
ATOM 6749 O O . THR A 1 899 ? -8.467 12.733 50.400 1.00 93.81 899 THR A O 1
ATOM 6752 N N . ALA A 1 900 ? -8.625 10.855 49.163 1.00 93.94 900 ALA A N 1
ATOM 6753 C CA . ALA A 1 900 ? -9.880 10.382 49.736 1.00 93.94 900 ALA A CA 1
ATOM 6754 C C . ALA A 1 900 ? -9.818 8.873 49.979 1.00 93.94 900 ALA A C 1
ATOM 6756 O O . ALA A 1 900 ? -9.230 8.136 49.194 1.00 93.94 900 ALA A O 1
ATOM 6757 N N . ASN A 1 901 ? -10.425 8.427 51.076 1.00 94.81 901 ASN A N 1
ATOM 6758 C CA . ASN A 1 901 ? -10.541 7.025 51.452 1.00 94.81 901 ASN A CA 1
ATOM 6759 C C . ASN A 1 901 ? -12.020 6.667 51.584 1.00 94.81 901 ASN A C 1
ATOM 6761 O O . ASN A 1 901 ? -12.771 7.391 52.247 1.00 94.81 901 ASN A O 1
ATOM 6765 N N . LEU A 1 902 ? -12.408 5.536 51.007 1.00 95.50 902 LEU A N 1
ATOM 6766 C CA . LEU A 1 902 ? -13.722 4.927 51.155 1.00 95.50 902 LEU A CA 1
ATOM 6767 C C . LEU A 1 902 ? -13.596 3.710 52.075 1.00 95.50 902 LEU A C 1
ATOM 6769 O O . LEU A 1 902 ? -12.677 2.908 51.925 1.00 95.50 902 LEU A O 1
ATOM 6773 N N . SER A 1 903 ? -14.458 3.590 53.084 1.00 95.69 903 SER A N 1
ATOM 6774 C CA . SER A 1 903 ? -14.267 2.592 54.141 1.00 95.69 903 SER A CA 1
ATOM 6775 C C . SER A 1 903 ? -15.545 2.157 54.851 1.00 95.69 903 SER A C 1
ATOM 6777 O O . SER A 1 903 ? -16.559 2.855 54.851 1.00 95.69 903 SER A O 1
ATOM 6779 N N . GLY A 1 904 ? -15.485 1.001 55.517 1.00 93.69 904 GLY A N 1
ATOM 6780 C CA . GLY A 1 904 ? -16.635 0.440 56.236 1.00 93.69 904 GLY A CA 1
ATOM 6781 C C . GLY A 1 904 ? -17.753 -0.017 55.297 1.00 93.69 904 GLY A C 1
ATOM 6782 O O . GLY A 1 904 ? -18.926 0.125 55.639 1.00 93.69 904 GLY A O 1
ATOM 6783 N N . LEU A 1 905 ? -17.370 -0.517 54.120 1.00 94.81 905 LEU A N 1
ATOM 6784 C CA . LEU A 1 905 ? -18.270 -0.960 53.066 1.00 94.81 905 LEU A CA 1
ATOM 6785 C C . LEU A 1 905 ? -19.066 -2.210 53.470 1.00 94.81 905 LEU A C 1
ATOM 6787 O O . LEU A 1 905 ? -18.513 -3.186 53.981 1.00 94.81 905 LEU A O 1
ATOM 6791 N N . THR A 1 906 ? -20.376 -2.202 53.209 1.00 93.81 906 THR A N 1
ATOM 6792 C CA . THR A 1 906 ? -21.256 -3.376 53.404 1.00 93.81 906 THR A CA 1
ATOM 6793 C C . THR A 1 906 ? -21.429 -4.238 52.149 1.00 93.81 906 THR A C 1
ATOM 6795 O O . THR A 1 906 ? -22.066 -5.286 52.216 1.00 93.81 906 THR A O 1
ATOM 6798 N N . GLY A 1 907 ? -20.877 -3.793 51.024 1.00 90.62 907 GLY A N 1
ATOM 6799 C CA . GLY A 1 907 ? -20.948 -4.377 49.687 1.00 90.62 907 GLY A CA 1
ATOM 6800 C C . GLY A 1 907 ? -19.909 -3.689 48.798 1.00 90.62 907 GLY A C 1
ATOM 6801 O O . GLY A 1 907 ? -19.025 -3.022 49.328 1.00 90.62 907 GLY A O 1
ATOM 6802 N N . ASP A 1 908 ? -20.011 -3.834 47.482 1.00 91.19 908 ASP A N 1
ATOM 6803 C CA . ASP A 1 908 ? -19.129 -3.131 46.541 1.00 91.19 908 ASP A CA 1
ATOM 6804 C C . ASP A 1 908 ? -19.585 -1.671 46.338 1.00 91.19 908 ASP A C 1
ATOM 6806 O O . ASP A 1 908 ? -20.795 -1.402 46.316 1.00 91.19 908 ASP A O 1
ATOM 6810 N N . ALA A 1 909 ? -18.639 -0.737 46.254 1.00 93.31 909 ALA A N 1
ATOM 6811 C CA . ALA A 1 909 ? -18.856 0.680 45.953 1.00 93.31 909 ALA A CA 1
ATOM 6812 C C . ALA A 1 909 ? -17.517 1.358 45.643 1.00 93.31 909 ALA A C 1
ATOM 6814 O O . ALA A 1 909 ? -16.579 1.238 46.429 1.00 93.31 909 ALA A O 1
ATOM 6815 N N . ASP A 1 910 ? -17.488 2.145 44.572 1.00 93.62 910 ASP A N 1
ATOM 6816 C CA . ASP A 1 910 ? -16.291 2.827 44.085 1.00 93.62 910 ASP A CA 1
ATOM 6817 C C . ASP A 1 910 ? -16.215 4.265 44.613 1.00 93.62 910 ASP A C 1
ATOM 6819 O O . ASP A 1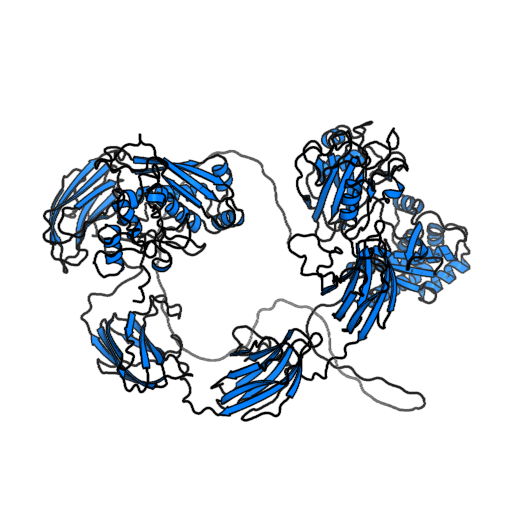 910 ? -17.246 4.923 44.789 1.00 93.62 910 ASP A O 1
ATOM 6823 N N . ILE A 1 911 ? -15.003 4.803 44.763 1.00 94.44 911 ILE A N 1
ATOM 6824 C CA . ILE A 1 911 ? -14.735 6.239 44.902 1.00 94.44 911 ILE A CA 1
ATOM 6825 C C . ILE A 1 911 ? -13.912 6.780 43.728 1.00 94.44 911 ILE A C 1
ATOM 6827 O O . ILE A 1 911 ? -12.857 6.247 43.373 1.00 94.44 911 ILE A O 1
ATOM 6831 N N . ARG A 1 912 ? -14.363 7.900 43.155 1.00 95.31 912 ARG A N 1
ATOM 6832 C CA . ARG A 1 912 ? -13.649 8.615 42.091 1.00 95.31 912 ARG A CA 1
ATOM 6833 C C . ARG A 1 912 ? -13.710 10.129 42.251 1.00 95.31 912 ARG A C 1
ATOM 6835 O O . ARG A 1 912 ? -14.669 10.677 42.793 1.00 95.31 912 ARG A O 1
ATOM 6842 N N . LEU A 1 913 ? -12.661 10.803 41.794 1.00 95.31 913 LEU A N 1
ATOM 6843 C CA . LEU A 1 913 ? -12.570 12.258 41.743 1.00 95.31 913 LEU A CA 1
ATOM 6844 C C . LEU A 1 913 ? -12.670 12.721 40.291 1.00 95.31 913 LEU A C 1
ATOM 6846 O O . LEU A 1 913 ? -11.905 12.268 39.442 1.00 95.31 913 LEU A O 1
ATOM 6850 N N . ILE A 1 914 ? -13.604 13.631 40.038 1.00 94.81 914 ILE A N 1
ATOM 6851 C CA . ILE A 1 914 ? -13.962 14.142 38.715 1.00 94.81 914 ILE A CA 1
ATOM 6852 C C . ILE A 1 914 ? -13.687 15.645 38.654 1.00 94.81 914 ILE A C 1
ATOM 6854 O O . ILE A 1 914 ? -13.931 16.364 39.628 1.00 94.81 914 ILE A O 1
ATOM 6858 N N . ARG A 1 915 ? -13.236 16.122 37.498 1.00 93.38 915 ARG A N 1
ATOM 6859 C CA . ARG A 1 915 ? -13.208 17.528 37.107 1.00 93.38 915 ARG A CA 1
ATOM 6860 C C . ARG A 1 915 ? -13.852 17.666 35.732 1.00 93.38 915 ARG A C 1
ATOM 6862 O O . ARG A 1 915 ? -13.314 17.164 34.758 1.00 93.38 915 ARG A O 1
ATOM 6869 N N . ASP A 1 916 ? -14.962 18.390 35.702 1.00 90.06 916 ASP A N 1
ATOM 6870 C CA . ASP A 1 916 ? -15.578 18.908 34.481 1.00 90.06 916 ASP A CA 1
ATOM 6871 C C . ASP A 1 916 ? -14.653 19.994 33.907 1.00 90.06 916 ASP A C 1
ATOM 6873 O O . ASP A 1 916 ? -14.411 21.022 34.558 1.00 90.06 916 ASP A O 1
ATOM 6877 N N . TYR A 1 917 ? -14.047 19.731 32.749 1.00 90.06 917 TYR A N 1
ATOM 6878 C CA . TYR A 1 917 ? -13.071 20.636 32.131 1.00 90.06 917 TYR A CA 1
ATOM 6879 C C . TYR A 1 917 ? -13.721 21.597 31.129 1.00 90.06 917 TYR A C 1
ATOM 6881 O O . TYR A 1 917 ? -13.325 22.765 31.060 1.00 90.06 917 TYR A O 1
ATOM 6889 N N . ASN A 1 918 ? -14.737 21.144 30.393 1.00 87.19 918 ASN A N 1
ATOM 6890 C CA . ASN A 1 918 ? -15.437 21.957 29.391 1.00 87.19 918 ASN A CA 1
ATOM 6891 C C . ASN A 1 918 ? -16.625 22.762 29.973 1.00 87.19 918 ASN A C 1
ATOM 6893 O O . ASN A 1 918 ? -17.115 23.694 29.333 1.00 87.19 918 ASN A O 1
ATOM 6897 N N . ASN A 1 919 ? -16.990 22.504 31.230 1.00 86.81 919 ASN A N 1
ATOM 6898 C CA . ASN A 1 919 ? -18.065 23.123 32.011 1.00 86.81 919 ASN A CA 1
ATOM 6899 C C . ASN A 1 919 ? -19.481 22.827 31.477 1.00 86.81 919 ASN A C 1
ATOM 6901 O O . ASN A 1 919 ? -20.393 23.645 31.659 1.00 86.81 919 ASN A O 1
ATOM 6905 N N . ASN A 1 920 ? -19.690 21.678 30.824 1.00 86.56 920 ASN A N 1
ATOM 6906 C CA . ASN A 1 920 ? -21.007 21.256 30.331 1.00 86.56 920 ASN A CA 1
ATOM 6907 C C . ASN A 1 920 ? -21.928 20.699 31.445 1.00 86.56 920 ASN A C 1
ATOM 6909 O O . ASN A 1 920 ? -23.149 20.633 31.258 1.00 86.56 920 ASN A O 1
ATOM 6913 N N . GLY A 1 921 ? -21.384 20.378 32.626 1.00 86.94 921 GLY A N 1
ATOM 6914 C CA . GLY A 1 921 ? -22.108 19.808 33.764 1.00 86.94 921 GLY A CA 1
ATOM 6915 C C . GLY A 1 921 ? -22.400 18.309 33.647 1.00 86.94 921 GLY A C 1
ATOM 6916 O O . GLY A 1 921 ? -23.295 17.812 34.339 1.00 86.94 921 GLY A O 1
ATOM 6917 N N . LEU A 1 922 ? -21.693 17.605 32.770 1.00 88.81 922 LEU A N 1
ATOM 6918 C CA . LEU A 1 922 ? -21.767 16.171 32.503 1.00 88.81 922 LEU A CA 1
ATOM 6919 C C . LEU A 1 922 ? -20.424 15.521 32.875 1.00 88.81 922 LEU A C 1
ATOM 6921 O O . LEU A 1 922 ? -19.520 16.197 33.353 1.00 88.81 922 LEU A O 1
ATOM 6925 N N . LEU A 1 923 ? -20.325 14.203 32.723 1.00 88.12 923 LEU A N 1
ATOM 6926 C CA . LEU A 1 923 ? -19.056 13.482 32.811 1.00 88.12 923 LEU A CA 1
ATOM 6927 C C . LEU A 1 923 ? -18.761 12.896 31.432 1.00 88.12 923 LEU A C 1
ATOM 6929 O O . LEU A 1 923 ? -19.474 11.989 31.007 1.00 88.12 923 LEU A O 1
ATOM 6933 N N . ASP A 1 924 ? -17.747 13.394 30.739 1.00 88.31 924 ASP A N 1
ATOM 6934 C CA . ASP A 1 924 ? -17.500 12.996 29.351 1.00 88.31 924 ASP A CA 1
ATOM 6935 C C . ASP A 1 924 ? -16.564 11.776 29.220 1.00 88.31 924 ASP A C 1
ATOM 6937 O O . ASP A 1 924 ? -15.676 11.572 30.057 1.00 88.31 924 ASP A O 1
ATOM 6941 N N . PRO A 1 925 ? -16.732 10.948 28.168 1.00 89.44 925 PRO A N 1
ATOM 6942 C CA . PRO A 1 925 ? -15.785 9.885 27.839 1.00 89.44 925 PRO A CA 1
ATOM 6943 C C . PRO A 1 925 ? -14.422 10.451 27.413 1.00 89.44 925 PRO A C 1
ATOM 6945 O O . PRO A 1 925 ? -14.331 11.564 26.887 1.00 89.44 925 PRO A O 1
ATOM 6948 N N . VAL A 1 926 ? -13.362 9.659 27.593 1.00 90.75 926 VAL A N 1
ATOM 6949 C CA . VAL A 1 926 ? -12.018 9.988 27.095 1.00 90.75 926 VAL A CA 1
ATOM 6950 C C . VAL A 1 926 ? -11.993 9.799 25.578 1.00 90.75 926 VAL A C 1
ATOM 6952 O O . VAL A 1 926 ? -12.025 8.674 25.091 1.00 90.75 926 VAL A O 1
ATOM 6955 N N . VAL A 1 927 ? -11.971 10.912 24.851 1.00 89.25 927 VAL A N 1
ATOM 6956 C CA . VAL A 1 927 ? -11.854 11.022 23.389 1.00 89.25 927 VAL A CA 1
ATOM 6957 C C . VAL A 1 927 ? -11.135 12.338 23.073 1.00 89.25 927 VAL A C 1
ATOM 6959 O O . VAL A 1 927 ? -11.174 13.247 23.905 1.00 89.25 927 VAL A O 1
ATOM 6962 N N . ASP A 1 928 ? -10.530 12.468 21.890 1.00 86.56 928 ASP A N 1
ATOM 6963 C CA . ASP A 1 928 ? -10.079 13.777 21.396 1.00 86.56 928 ASP A CA 1
ATOM 6964 C C . ASP A 1 928 ? -11.320 14.657 21.163 1.00 86.56 928 ASP A C 1
ATOM 6966 O O . ASP A 1 928 ? -12.192 14.343 20.348 1.00 86.56 928 ASP A O 1
ATOM 6970 N N . ARG A 1 929 ? -11.434 15.732 21.946 1.00 85.31 929 ARG A N 1
ATOM 6971 C CA . ARG A 1 929 ? -12.543 16.696 21.906 1.00 85.31 929 ARG A CA 1
ATOM 6972 C C . ARG A 1 929 ? -12.152 18.000 21.227 1.00 85.31 929 ARG A C 1
ATOM 6974 O O . ARG A 1 929 ? -13.039 18.809 20.949 1.00 85.31 929 ARG A O 1
ATOM 6981 N N . ASN A 1 930 ? -10.860 18.242 21.017 1.00 82.56 930 ASN A N 1
ATOM 6982 C CA . ASN A 1 930 ? -10.359 19.515 20.508 1.00 82.56 930 ASN A CA 1
ATOM 6983 C C . ASN A 1 930 ? -9.714 19.428 19.113 1.00 82.56 930 ASN A C 1
ATOM 6985 O O . ASN A 1 930 ? -9.436 20.467 18.512 1.00 82.56 930 ASN A O 1
ATOM 6989 N N . GLY A 1 931 ? -9.588 18.219 18.563 1.00 83.06 931 GLY A N 1
ATOM 6990 C CA . GLY A 1 931 ? -9.083 17.938 17.223 1.00 83.06 931 GLY A CA 1
ATOM 6991 C C . GLY A 1 931 ? -7.564 18.040 17.113 1.00 83.06 931 GLY A C 1
ATOM 6992 O O . GLY A 1 931 ? -7.062 18.284 16.016 1.00 83.06 931 GLY A O 1
ATOM 6993 N N . ASN A 1 932 ? -6.827 17.919 18.227 1.00 80.75 932 ASN A N 1
ATOM 6994 C CA . ASN A 1 932 ? -5.358 17.964 18.214 1.00 80.75 932 ASN A CA 1
ATOM 6995 C C . ASN A 1 932 ? -4.696 16.596 17.988 1.00 80.75 932 ASN A C 1
ATOM 6997 O O . ASN A 1 932 ? -3.471 16.541 17.893 1.00 80.75 932 ASN A O 1
ATOM 7001 N N . VAL A 1 933 ? -5.501 15.536 17.844 1.00 84.19 933 VAL A N 1
ATOM 7002 C CA . VAL A 1 933 ? -5.131 14.131 17.619 1.00 84.19 933 VAL A CA 1
ATOM 7003 C C . VAL A 1 933 ? -4.662 13.379 18.881 1.00 84.19 933 VAL A C 1
ATOM 7005 O O . VAL A 1 933 ? -4.738 12.147 18.940 1.00 84.19 933 VAL A O 1
ATOM 7008 N N . TYR A 1 934 ? -4.267 14.074 19.947 1.00 87.38 934 TYR A N 1
ATOM 7009 C CA . TYR A 1 934 ? -3.827 13.468 21.209 1.00 87.38 934 TYR A CA 1
ATOM 7010 C C . TYR A 1 934 ? -4.928 13.479 22.271 1.00 87.38 934 TYR A C 1
ATOM 7012 O O . TYR A 1 934 ? -5.823 14.311 22.245 1.00 87.38 934 TYR A O 1
ATOM 7020 N N . LEU A 1 935 ? -4.821 12.587 23.262 1.00 88.12 935 LEU A N 1
ATOM 7021 C CA . LEU A 1 935 ? -5.664 12.615 24.462 1.00 88.12 935 LEU A CA 1
ATOM 7022 C C . LEU A 1 935 ? -4.970 13.428 25.551 1.00 88.12 935 LEU A C 1
ATOM 7024 O O . LEU A 1 935 ? -4.095 12.906 26.256 1.00 88.12 935 LEU A O 1
ATOM 7028 N N . ASP A 1 936 ? -5.315 14.703 25.686 1.00 86.62 936 ASP A N 1
ATOM 7029 C CA . ASP A 1 936 ? -4.647 15.626 26.601 1.00 86.62 936 ASP A CA 1
ATOM 7030 C C . ASP A 1 936 ? -5.204 15.594 28.047 1.00 86.62 936 ASP A C 1
ATOM 7032 O O . ASP A 1 936 ? -5.896 14.667 28.477 1.00 86.62 936 ASP A O 1
ATOM 7036 N N . LYS A 1 937 ? -4.783 16.550 28.884 1.00 85.62 937 LYS A N 1
ATOM 7037 C CA . LYS A 1 937 ? -5.149 16.599 30.312 1.00 85.62 937 LYS A CA 1
ATOM 7038 C C . LYS A 1 937 ? -6.580 17.069 30.586 1.00 85.62 937 LYS A C 1
ATOM 7040 O O . LYS A 1 937 ? -7.084 16.781 31.669 1.00 85.62 937 LYS A O 1
ATOM 7045 N N . ASP A 1 938 ? -7.189 17.806 29.661 1.00 87.50 938 ASP A N 1
ATOM 7046 C CA . ASP A 1 938 ? -8.540 18.357 29.793 1.00 87.50 938 ASP A CA 1
ATOM 7047 C C . ASP A 1 938 ? -9.591 17.411 29.170 1.00 87.50 938 ASP A C 1
ATOM 7049 O O . ASP A 1 938 ? -10.799 17.641 29.276 1.00 87.50 938 ASP A O 1
ATOM 7053 N N . GLU A 1 939 ? -9.136 16.305 28.572 1.00 90.38 939 GLU A N 1
ATOM 7054 C CA . GLU A 1 939 ? -9.967 15.230 28.017 1.00 90.38 939 GLU A CA 1
ATOM 7055 C C . GLU A 1 939 ? -10.249 14.095 29.015 1.00 90.38 939 GLU A C 1
ATOM 7057 O O . GLU A 1 939 ? -11.300 13.452 28.958 1.00 90.38 939 GLU A O 1
ATOM 7062 N N . VAL A 1 940 ? -9.372 13.928 30.012 1.00 92.50 940 VAL A N 1
ATOM 7063 C CA . VAL A 1 940 ? -9.498 12.948 31.103 1.00 92.50 940 VAL A CA 1
ATOM 7064 C C . VAL A 1 940 ? -10.167 13.580 32.331 1.00 92.50 940 VAL A C 1
ATOM 7066 O O . VAL A 1 940 ? -9.509 14.088 33.242 1.00 92.50 940 VAL A O 1
ATOM 7069 N N . GLU A 1 941 ? -11.500 13.542 32.375 1.00 93.50 941 GLU A N 1
ATOM 7070 C CA . GLU A 1 941 ? -12.283 14.198 33.437 1.00 93.50 941 GLU A CA 1
ATOM 7071 C C . GLU A 1 941 ? -12.248 13.460 34.783 1.00 93.50 941 GLU A C 1
ATOM 7073 O O . GLU A 1 941 ? -12.284 14.079 35.849 1.00 93.50 941 GLU A O 1
ATOM 7078 N N . ILE A 1 942 ? -12.137 12.129 34.772 1.00 95.00 942 ILE A N 1
ATOM 7079 C CA . ILE A 1 942 ? -11.911 11.342 35.988 1.00 95.00 942 ILE A CA 1
ATOM 7080 C C . ILE A 1 942 ? -10.416 11.422 36.322 1.00 95.00 942 ILE A C 1
ATOM 7082 O O . ILE A 1 942 ? -9.608 10.660 35.798 1.00 95.00 942 ILE A O 1
ATOM 7086 N N . VAL A 1 943 ? -10.038 12.338 37.214 1.00 94.44 943 VAL A N 1
ATOM 7087 C CA . VAL A 1 943 ? -8.632 12.614 37.568 1.00 94.44 943 VAL A CA 1
ATOM 7088 C C . VAL A 1 943 ? -8.044 11.648 38.608 1.00 94.44 943 VAL A C 1
ATOM 7090 O O . VAL A 1 943 ? -6.827 11.602 38.779 1.00 94.44 943 VAL A O 1
ATOM 7093 N N . ALA A 1 944 ? -8.880 10.878 39.317 1.00 95.00 944 ALA A N 1
ATOM 7094 C CA . ALA A 1 944 ? -8.429 9.729 40.107 1.00 95.00 944 ALA A CA 1
ATOM 7095 C C . ALA A 1 944 ? -9.553 8.721 40.384 1.00 95.00 944 ALA A C 1
ATOM 7097 O O . ALA A 1 944 ? -10.529 9.043 41.063 1.00 95.00 944 ALA A O 1
ATOM 7098 N N . TRP A 1 945 ? -9.364 7.479 39.941 1.00 95.25 945 TRP A N 1
ATOM 7099 C CA . TRP A 1 945 ? -10.237 6.334 40.209 1.00 95.25 945 TRP A CA 1
ATOM 7100 C C . TRP A 1 945 ? -9.414 5.043 40.201 1.00 95.25 945 TRP A C 1
ATOM 7102 O O . TRP A 1 945 ? -8.667 4.789 39.256 1.00 95.25 945 TRP A O 1
ATOM 7112 N N . GLN A 1 946 ? -9.507 4.235 41.261 1.00 92.94 946 GLN A N 1
ATOM 7113 C CA . GLN A 1 946 ? -8.751 2.982 41.366 1.00 92.94 946 GLN A CA 1
ATOM 7114 C C . GLN A 1 946 ? -9.505 1.943 42.221 1.00 92.94 946 GLN A C 1
ATOM 7116 O O . GLN A 1 946 ? -9.128 1.699 43.372 1.00 92.94 946 GLN A O 1
ATOM 7121 N N . PRO A 1 947 ? -10.586 1.356 41.682 1.00 92.38 947 PRO A N 1
ATOM 7122 C CA . PRO A 1 947 ? -11.576 0.647 42.483 1.00 92.38 947 PRO A CA 1
ATOM 7123 C C . PRO A 1 947 ? -11.133 -0.757 42.912 1.00 92.38 947 PRO A C 1
ATOM 7125 O O . PRO A 1 947 ? -10.210 -1.348 42.346 1.00 92.38 947 PRO A O 1
ATOM 7128 N N . ASN A 1 948 ? -11.810 -1.329 43.900 1.00 90.00 948 ASN A N 1
ATOM 7129 C CA . ASN A 1 948 ? -11.622 -2.684 44.403 1.00 90.00 948 ASN A CA 1
ATOM 7130 C C . ASN A 1 948 ? -12.969 -3.412 44.366 1.00 90.00 948 ASN A C 1
ATOM 7132 O O . ASN A 1 948 ? -13.789 -3.170 45.237 1.00 90.00 948 ASN A O 1
ATOM 7136 N N . ARG A 1 949 ? -13.171 -4.355 43.431 1.00 88.38 949 ARG A N 1
ATOM 7137 C CA . ARG A 1 949 ? -14.443 -5.099 43.259 1.00 88.38 949 ARG A CA 1
ATOM 7138 C C . ARG A 1 949 ? -14.759 -6.068 44.402 1.00 88.38 949 ARG A C 1
ATOM 7140 O O . ARG A 1 949 ? -14.569 -7.282 44.287 1.00 88.38 949 ARG A O 1
ATOM 7147 N N . ASN A 1 950 ? -15.073 -5.520 45.569 1.00 86.69 950 ASN A N 1
ATOM 7148 C CA . ASN A 1 950 ? -15.323 -6.186 46.847 1.00 86.69 950 ASN A CA 1
ATOM 7149 C C . ASN A 1 950 ? -15.595 -5.118 47.926 1.00 86.69 950 ASN A C 1
ATOM 7151 O O . ASN A 1 950 ? -15.609 -3.925 47.673 1.00 86.69 950 ASN A O 1
ATOM 7155 N N . ASN A 1 951 ? -15.790 -5.538 49.174 1.00 87.88 951 ASN A N 1
ATOM 7156 C CA . ASN A 1 951 ? -16.029 -4.632 50.298 1.00 87.88 951 ASN A CA 1
ATOM 7157 C C . ASN A 1 951 ? -14.748 -4.186 51.041 1.00 87.88 951 ASN A C 1
ATOM 7159 O O . ASN A 1 951 ? -14.824 -3.822 52.220 1.00 87.88 951 ASN A O 1
ATOM 7163 N N . ASN A 1 952 ? -13.569 -4.240 50.408 1.00 92.50 952 ASN A N 1
ATOM 7164 C CA . ASN A 1 952 ? -12.357 -3.671 51.005 1.00 92.50 952 ASN A CA 1
ATOM 7165 C C . ASN A 1 952 ? -12.369 -2.142 50.900 1.00 92.50 952 ASN A C 1
ATOM 7167 O O . ASN A 1 952 ? -12.999 -1.565 50.024 1.00 92.50 952 ASN A O 1
ATOM 7171 N N . ASN A 1 953 ? -11.631 -1.472 51.784 1.00 93.56 953 ASN A N 1
ATOM 7172 C CA . ASN A 1 953 ? -11.467 -0.024 51.691 1.00 93.56 953 ASN A CA 1
ATOM 7173 C C . ASN A 1 953 ? -10.790 0.371 50.367 1.00 93.56 953 ASN A C 1
ATOM 7175 O O . ASN A 1 953 ? -9.848 -0.293 49.926 1.00 93.56 953 ASN A O 1
ATOM 7179 N N . GLU A 1 954 ? -11.197 1.503 49.806 1.00 94.62 954 GLU A N 1
ATOM 7180 C CA . GLU A 1 954 ? -10.552 2.123 48.648 1.00 94.62 954 GLU A CA 1
ATOM 7181 C C . GLU A 1 954 ? -9.824 3.403 49.047 1.00 94.62 954 GLU A C 1
ATOM 7183 O O . GLU A 1 954 ? -10.171 4.054 50.040 1.00 94.62 954 GLU A O 1
ATOM 7188 N N . SER A 1 955 ? -8.831 3.798 48.256 1.00 93.62 955 SER A N 1
ATOM 7189 C CA . SER A 1 955 ? -8.151 5.076 48.419 1.00 93.62 955 SER A CA 1
ATOM 7190 C C . SER A 1 955 ? -7.717 5.647 47.075 1.00 93.62 955 SER A C 1
ATOM 7192 O O . SER A 1 955 ? -7.143 4.953 46.239 1.00 93.62 955 SER A O 1
ATOM 7194 N N . ILE A 1 956 ? -7.970 6.940 46.890 1.00 95.69 956 ILE A N 1
ATOM 7195 C CA . ILE A 1 956 ? -7.548 7.706 45.717 1.00 95.69 956 ILE A CA 1
ATOM 7196 C C . ILE A 1 956 ? -6.685 8.893 46.139 1.00 95.69 956 ILE A C 1
ATOM 7198 O O . ILE A 1 956 ? -6.845 9.460 47.227 1.00 95.69 956 ILE A O 1
ATOM 7202 N N . ARG A 1 957 ? -5.773 9.282 45.249 1.00 94.94 957 ARG A N 1
ATOM 7203 C CA . ARG A 1 957 ? -4.880 10.429 45.397 1.00 94.94 957 ARG A CA 1
ATOM 7204 C C . ARG A 1 957 ? -4.723 11.115 44.047 1.00 94.94 957 ARG A C 1
ATOM 7206 O O . ARG A 1 957 ? -4.488 10.439 43.055 1.00 94.94 957 ARG A O 1
ATOM 7213 N N . ALA A 1 958 ? -4.762 12.442 44.052 1.00 94.75 958 ALA A N 1
ATOM 7214 C CA . ALA A 1 958 ? -4.397 13.267 42.906 1.00 94.75 958 ALA A CA 1
ATOM 7215 C C . ALA A 1 958 ? -3.689 14.543 43.373 1.00 94.75 958 ALA A C 1
ATOM 7217 O O . ALA A 1 958 ? -3.918 15.028 44.486 1.00 94.75 958 ALA A O 1
ATOM 7218 N N . PHE A 1 959 ? -2.841 15.096 42.511 1.00 94.50 959 PHE A N 1
ATOM 7219 C CA . PHE A 1 959 ? -2.406 16.482 42.620 1.00 94.50 959 PHE A CA 1
ATOM 7220 C C . PHE A 1 959 ? -3.404 17.354 41.857 1.00 94.50 959 PHE A C 1
ATOM 7222 O O . PHE A 1 959 ? -3.662 17.109 40.682 1.00 94.50 959 PHE A O 1
ATOM 7229 N N . LEU A 1 960 ? -4.014 18.320 42.541 1.00 93.44 960 LEU A N 1
ATOM 7230 C CA . LEU A 1 960 ? -5.071 19.159 41.988 1.00 93.44 960 LEU A CA 1
ATOM 7231 C C . LEU A 1 960 ? -4.537 20.551 41.690 1.00 93.44 960 LEU A C 1
ATOM 7233 O O . LEU A 1 960 ? -3.954 21.189 42.564 1.00 93.44 960 LEU A O 1
ATOM 7237 N N . GLU A 1 961 ? -4.842 21.042 40.495 1.00 93.31 961 GLU A N 1
ATOM 7238 C CA . GLU A 1 961 ? -4.774 22.466 40.167 1.00 93.31 961 GLU A CA 1
ATOM 7239 C C . GLU A 1 961 ? -6.014 23.211 40.704 1.00 93.31 961 GLU A C 1
ATOM 7241 O O . GLU A 1 961 ? -7.043 22.570 40.954 1.00 93.31 961 GLU A O 1
ATOM 7246 N N . PRO A 1 962 ? -5.980 24.550 40.855 1.00 91.81 962 PRO A N 1
ATOM 7247 C CA . PRO A 1 962 ? -7.151 25.344 41.228 1.00 91.81 962 PRO A CA 1
ATOM 7248 C C . PRO A 1 962 ? -8.359 25.055 40.324 1.00 91.81 962 PRO A C 1
ATOM 7250 O O . PRO A 1 962 ? -8.249 25.071 39.097 1.00 91.81 962 PRO A O 1
ATOM 7253 N N . GLY A 1 963 ? -9.518 24.786 40.928 1.00 90.38 963 GLY A N 1
ATOM 7254 C CA . GLY A 1 963 ? -10.700 24.311 40.208 1.00 90.38 963 GLY A CA 1
ATOM 7255 C C . GLY A 1 963 ? -11.784 23.737 41.119 1.00 90.38 963 GLY A C 1
ATOM 7256 O O . GLY A 1 963 ? -11.603 23.626 42.336 1.00 90.38 963 GLY A O 1
ATOM 7257 N N . VAL A 1 964 ? -12.924 23.397 40.517 1.00 88.94 964 VAL A N 1
ATOM 7258 C CA . VAL A 1 964 ? -14.012 22.643 41.152 1.00 88.94 964 VAL A CA 1
ATOM 7259 C C . VAL A 1 964 ? -13.815 21.165 40.831 1.00 88.94 964 VAL A C 1
ATOM 7261 O O . VAL A 1 964 ? -13.544 20.815 39.687 1.00 88.94 964 VAL A O 1
ATOM 7264 N N . TYR A 1 965 ? -13.967 20.313 41.839 1.00 92.00 965 TYR A N 1
ATOM 7265 C CA . TYR A 1 965 ? -13.886 18.864 41.715 1.00 92.00 965 TYR A CA 1
ATOM 7266 C C . TYR A 1 965 ? -15.098 18.210 42.378 1.00 92.00 965 TYR A C 1
ATOM 7268 O O . TYR A 1 965 ? -15.594 18.678 43.408 1.00 92.00 965 TYR A O 1
ATOM 7276 N N . PHE A 1 966 ? -15.541 17.091 41.820 1.00 91.62 966 PHE A N 1
ATOM 7277 C CA . PHE A 1 966 ? -16.632 16.278 42.339 1.00 91.62 966 PHE A CA 1
ATOM 7278 C C . PHE A 1 966 ? -16.060 14.952 42.833 1.00 91.62 966 PHE A C 1
ATOM 7280 O O . PHE A 1 966 ? -15.540 14.156 42.057 1.00 91.62 966 PHE A O 1
ATOM 7287 N N . LEU A 1 967 ? -16.137 14.722 44.140 1.00 92.19 967 LEU A N 1
ATOM 7288 C CA . LEU A 1 967 ? -15.853 13.426 44.738 1.00 92.19 967 LEU A CA 1
ATOM 7289 C C . LEU A 1 967 ? -17.143 12.607 44.698 1.00 92.19 967 LEU A C 1
ATOM 7291 O O . LEU A 1 967 ? -18.095 12.909 45.424 1.00 92.19 967 LEU A O 1
ATOM 7295 N N . GLU A 1 968 ? -17.175 11.600 43.839 1.00 93.06 968 GLU A N 1
ATOM 7296 C CA . GLU A 1 968 ? -18.290 10.673 43.691 1.00 93.06 968 GLU A CA 1
ATOM 7297 C C . GLU A 1 968 ? -17.987 9.371 44.435 1.00 93.06 968 GLU A C 1
ATOM 7299 O O . GLU A 1 968 ? -16.896 8.816 44.320 1.00 93.06 968 GLU A O 1
ATOM 7304 N N . VAL A 1 969 ? -18.975 8.877 45.180 1.00 93.38 969 VAL A N 1
ATOM 7305 C CA . VAL A 1 969 ? -19.058 7.468 45.573 1.00 93.38 969 VAL A CA 1
ATOM 7306 C C . VAL A 1 969 ? -20.184 6.836 44.764 1.00 93.38 969 VAL A C 1
ATOM 7308 O O . VAL A 1 969 ? -21.324 7.288 44.902 1.00 93.38 969 VAL A O 1
ATOM 7311 N N . ASN A 1 970 ? -19.892 5.832 43.935 1.00 92.81 970 ASN A N 1
ATOM 7312 C CA . ASN A 1 970 ? -20.865 5.183 43.046 1.00 92.81 970 ASN A CA 1
ATOM 7313 C C . ASN A 1 970 ? -21.032 3.681 43.333 1.00 92.81 970 ASN A C 1
ATOM 7315 O O . ASN A 1 970 ? -20.144 3.029 43.872 1.00 92.81 970 ASN A O 1
ATOM 7319 N N . SER A 1 971 ? -22.186 3.117 42.970 1.00 89.62 971 SER A N 1
ATOM 7320 C CA . SER A 1 971 ? -22.463 1.676 43.063 1.00 89.62 971 SER A CA 1
ATOM 7321 C C . SER A 1 971 ? -22.307 1.013 41.686 1.00 89.62 971 SER A C 1
ATOM 7323 O O . SER A 1 971 ? -23.244 1.098 40.886 1.00 89.62 971 SER A O 1
ATOM 7325 N N . PRO A 1 972 ? -21.162 0.366 41.374 1.00 81.81 972 PRO A N 1
ATOM 7326 C CA . PRO A 1 972 ? -20.891 -0.171 40.034 1.00 81.81 972 PRO A CA 1
ATOM 7327 C C . PRO A 1 972 ? -21.918 -1.232 39.607 1.00 81.81 972 PRO A C 1
ATOM 7329 O O . PRO A 1 972 ? -22.380 -1.231 38.471 1.00 81.81 972 PRO A O 1
ATOM 7332 N N . PHE A 1 973 ? -22.372 -2.070 40.545 1.00 83.06 973 PHE A N 1
ATOM 7333 C CA . PHE A 1 973 ? -23.341 -3.146 40.292 1.00 83.06 973 PHE A CA 1
ATOM 7334 C C . PHE A 1 973 ? -24.737 -2.868 40.871 1.00 83.06 973 PHE A C 1
ATOM 7336 O O . PHE A 1 973 ? -25.494 -3.798 41.147 1.00 83.06 973 PHE A O 1
ATOM 7343 N N . LYS A 1 974 ? -25.080 -1.592 41.111 1.00 86.50 974 LYS A N 1
ATOM 7344 C CA . LYS A 1 974 ? -26.359 -1.149 41.718 1.00 86.50 974 LYS A CA 1
ATOM 7345 C C . LYS A 1 974 ? -26.649 -1.743 43.114 1.00 86.50 974 LYS A C 1
ATOM 7347 O O . LYS A 1 974 ? -27.752 -1.606 43.645 1.00 86.50 974 LYS A O 1
ATOM 7352 N N . ALA A 1 975 ? -25.656 -2.370 43.744 1.00 85.88 975 ALA A N 1
ATOM 7353 C CA . ALA A 1 975 ? -25.737 -2.933 45.083 1.00 85.88 975 ALA A CA 1
ATOM 7354 C C . ALA A 1 975 ? -26.032 -1.855 46.142 1.00 85.88 975 ALA A C 1
ATOM 7356 O O . ALA A 1 975 ? -25.577 -0.711 46.041 1.00 85.88 975 ALA A O 1
ATOM 7357 N N . THR A 1 976 ? -26.782 -2.232 47.184 1.00 93.25 976 THR A N 1
ATOM 7358 C CA . THR A 1 976 ? -26.984 -1.369 48.357 1.00 93.25 976 THR A CA 1
ATOM 7359 C C . THR A 1 976 ? -25.780 -1.471 49.288 1.00 93.25 976 THR A C 1
ATOM 7361 O O . THR A 1 976 ? -25.632 -2.456 50.014 1.00 93.25 976 THR A O 1
ATOM 7364 N N . THR A 1 977 ? -24.951 -0.431 49.289 1.00 94.06 977 THR A N 1
ATOM 7365 C CA . THR A 1 977 ? -23.691 -0.378 50.034 1.00 94.06 977 THR A CA 1
ATOM 7366 C C . THR A 1 977 ? -23.650 0.867 50.912 1.00 94.06 977 THR A C 1
ATOM 7368 O O . THR A 1 977 ? -23.619 1.996 50.417 1.00 94.06 977 THR A O 1
ATOM 7371 N N . SER A 1 978 ? -23.633 0.674 52.232 1.00 95.00 978 SER A N 1
ATOM 7372 C CA . SER A 1 978 ? -23.299 1.734 53.188 1.00 95.00 978 SER A CA 1
ATOM 7373 C C . SER A 1 978 ? -21.789 1.941 53.236 1.00 95.00 978 SER A C 1
ATOM 7375 O O . SER A 1 978 ? -21.032 0.978 53.133 1.00 95.00 978 SER A O 1
ATOM 7377 N N . PHE A 1 979 ? -21.358 3.192 53.407 1.00 94.88 979 PHE A N 1
ATOM 7378 C CA . PHE A 1 979 ? -19.950 3.583 53.349 1.00 94.88 979 PHE A CA 1
ATOM 7379 C C . PHE A 1 979 ? -19.628 4.758 54.282 1.00 94.88 979 PHE A C 1
ATOM 7381 O O . PHE A 1 979 ? -20.513 5.501 54.714 1.00 94.88 979 PHE A O 1
ATOM 7388 N N . ASN A 1 980 ? -18.336 4.962 54.537 1.00 94.12 980 ASN A N 1
ATOM 7389 C CA . ASN A 1 980 ? -17.764 6.171 55.122 1.00 94.12 980 ASN A CA 1
ATOM 7390 C C . ASN A 1 980 ? -16.701 6.722 54.170 1.00 94.12 980 ASN A C 1
ATOM 7392 O O . ASN A 1 980 ? -15.778 5.995 53.800 1.00 94.12 980 ASN A O 1
ATOM 7396 N N . VAL A 1 981 ? -16.811 7.998 53.815 1.00 92.88 981 VAL A N 1
ATOM 7397 C CA . VAL A 1 981 ? -15.815 8.723 53.022 1.00 92.88 981 VAL A CA 1
ATOM 7398 C C . VAL A 1 981 ? -15.041 9.683 53.920 1.00 92.88 981 VAL A C 1
ATOM 7400 O O . VAL A 1 981 ? -15.634 10.414 54.718 1.00 92.88 981 VAL A O 1
ATOM 7403 N N . ALA A 1 982 ? -13.717 9.684 53.789 1.00 92.12 982 ALA A N 1
ATOM 7404 C CA . ALA A 1 982 ? -12.826 10.598 54.493 1.00 92.12 982 ALA A CA 1
ATOM 7405 C C . ALA A 1 982 ? -11.807 11.200 53.520 1.00 92.12 982 ALA A C 1
ATOM 7407 O O . ALA A 1 982 ? -11.026 10.455 52.926 1.00 92.12 982 ALA A O 1
ATOM 7408 N N . SER A 1 983 ? -11.788 12.526 53.363 1.00 91.56 983 SER A N 1
ATOM 7409 C CA . SER A 1 983 ? -10.860 13.214 52.454 1.00 91.56 983 SER A CA 1
ATOM 7410 C C . SER A 1 983 ? -10.064 14.327 53.130 1.00 91.56 983 SER A C 1
ATOM 7412 O O . SER A 1 983 ? -10.488 14.927 54.121 1.00 91.56 983 SER A O 1
ATOM 7414 N N . THR A 1 984 ? -8.874 14.583 52.590 1.00 91.50 984 THR A N 1
ATOM 7415 C CA . THR A 1 984 ? -7.953 15.628 53.047 1.00 91.50 984 THR A CA 1
ATOM 7416 C C . THR A 1 984 ? -7.302 16.305 51.850 1.00 91.50 984 THR A C 1
ATOM 7418 O O . THR A 1 984 ? -6.928 15.627 50.891 1.00 91.50 984 THR A O 1
ATOM 7421 N N . PHE A 1 985 ? -7.073 17.612 51.948 1.00 91.06 985 PHE A N 1
ATOM 7422 C CA . PHE A 1 985 ? -6.274 18.370 50.990 1.00 91.06 985 PHE A CA 1
ATOM 7423 C C . PHE A 1 985 ? -5.102 19.052 51.696 1.00 91.06 985 PHE A C 1
ATOM 7425 O O . PHE A 1 985 ? -5.265 19.615 52.779 1.00 91.06 985 PHE A O 1
ATOM 7432 N N . THR A 1 986 ? -3.921 18.994 51.086 1.00 91.62 986 THR A N 1
ATOM 7433 C CA . THR A 1 986 ? -2.705 19.656 51.572 1.00 91.62 986 THR A CA 1
ATOM 7434 C C . THR A 1 986 ? -2.149 20.556 50.468 1.00 91.62 986 THR A C 1
ATOM 7436 O O . THR A 1 986 ? -1.636 20.018 49.484 1.00 91.62 986 THR A O 1
ATOM 7439 N N . PRO A 1 987 ? -2.209 21.895 50.616 1.00 92.06 987 PRO A N 1
ATOM 7440 C CA . PRO A 1 987 ? -1.583 22.827 49.682 1.00 92.06 987 PRO A CA 1
ATOM 7441 C C . PRO A 1 987 ? -0.107 22.498 49.437 1.00 92.06 987 PRO A C 1
ATOM 7443 O O . PRO A 1 987 ? 0.659 22.294 50.385 1.00 92.06 987 PRO A O 1
ATOM 7446 N N . ALA A 1 988 ? 0.288 22.428 48.169 1.00 93.56 988 ALA A N 1
ATOM 7447 C CA . ALA A 1 988 ? 1.643 22.089 47.750 1.00 93.56 988 ALA A CA 1
ATOM 7448 C C . ALA A 1 988 ? 1.897 22.594 46.325 1.00 93.56 988 ALA A C 1
ATOM 7450 O O . ALA A 1 988 ? 1.121 22.320 45.422 1.00 93.56 988 ALA A O 1
ATOM 7451 N N . ALA A 1 989 ? 3.026 23.267 46.097 1.00 93.62 989 ALA A N 1
ATOM 7452 C CA . ALA A 1 989 ? 3.363 23.814 44.779 1.00 93.62 989 ALA A CA 1
ATOM 7453 C C . ALA A 1 989 ? 3.796 22.758 43.736 1.00 93.62 989 ALA A C 1
ATOM 7455 O O . ALA A 1 989 ? 3.974 23.096 42.573 1.00 93.62 989 ALA A O 1
ATOM 7456 N N . THR A 1 990 ? 4.032 21.507 44.149 1.00 94.56 990 THR A N 1
ATOM 7457 C CA . THR A 1 990 ? 4.457 20.394 43.278 1.00 94.56 990 THR A CA 1
ATOM 7458 C C . THR A 1 990 ? 3.985 19.061 43.855 1.00 94.56 990 THR A C 1
ATOM 7460 O O . THR A 1 990 ? 3.865 18.928 45.078 1.00 94.56 990 THR A O 1
ATOM 7463 N N . ASP A 1 991 ? 3.776 18.059 42.999 1.00 94.75 991 ASP A N 1
ATOM 7464 C CA . ASP A 1 991 ? 3.513 16.696 43.453 1.00 94.75 991 ASP A CA 1
ATOM 7465 C C . ASP A 1 991 ? 4.810 15.992 43.904 1.00 94.75 991 ASP A C 1
ATOM 7467 O O . ASP A 1 991 ? 5.689 15.654 43.108 1.00 94.75 991 ASP A O 1
ATOM 7471 N N . THR A 1 992 ? 4.903 15.711 45.205 1.00 94.31 992 THR A N 1
ATOM 7472 C CA . THR A 1 992 ? 6.018 14.985 45.832 1.00 94.31 992 THR A CA 1
ATOM 7473 C C . THR A 1 992 ? 6.100 13.500 45.468 1.00 94.31 992 THR A C 1
ATOM 7475 O O . THR A 1 992 ? 7.125 12.874 45.742 1.00 94.31 992 THR A O 1
ATOM 7478 N N . LEU A 1 993 ? 5.061 12.934 44.850 1.00 96.38 993 LEU A N 1
ATOM 7479 C CA . LEU A 1 993 ? 4.969 11.557 44.359 1.00 96.38 993 LEU A CA 1
ATOM 7480 C C . LEU A 1 993 ? 4.644 11.501 42.854 1.00 96.38 993 LEU A C 1
ATOM 7482 O O . LEU A 1 993 ? 4.116 10.489 42.398 1.00 96.38 993 LEU A O 1
ATOM 7486 N N . ALA A 1 994 ? 4.958 12.545 42.078 1.00 96.06 994 ALA A N 1
ATOM 7487 C CA . ALA A 1 994 ? 4.727 12.552 40.631 1.00 96.06 994 ALA A CA 1
ATOM 7488 C C . ALA A 1 994 ? 5.311 11.303 39.941 1.00 96.06 994 ALA A C 1
ATOM 7490 O O . ALA A 1 994 ? 6.449 10.906 40.225 1.00 96.06 994 ALA A O 1
ATOM 7491 N N . PHE A 1 995 ? 4.557 10.722 39.008 1.00 97.12 995 PHE A N 1
ATOM 7492 C CA . PHE A 1 995 ? 5.086 9.801 38.005 1.00 97.12 995 PHE A CA 1
ATOM 7493 C C . PHE A 1 995 ? 5.333 10.561 36.695 1.00 97.12 995 PHE A C 1
ATOM 7495 O O . PHE A 1 995 ? 4.540 11.439 36.361 1.00 97.12 995 PHE A O 1
ATOM 7502 N N . LYS A 1 996 ? 6.426 10.253 35.980 1.00 96.56 996 LYS A N 1
ATOM 7503 C CA . LYS A 1 996 ? 6.714 10.770 34.628 1.00 96.56 996 LYS A CA 1
ATOM 7504 C C . LYS A 1 996 ? 7.548 9.793 33.800 1.00 96.56 996 LYS A C 1
ATOM 7506 O O . LYS A 1 996 ? 8.470 9.168 34.329 1.00 96.56 996 LYS A O 1
ATOM 7511 N N . ILE A 1 997 ? 7.324 9.777 32.490 1.00 97.69 997 ILE A N 1
ATOM 7512 C CA . ILE A 1 997 ? 8.310 9.308 31.509 1.00 97.69 997 ILE A CA 1
ATOM 7513 C C . ILE A 1 997 ? 9.083 10.541 31.013 1.00 97.69 997 ILE A C 1
ATOM 7515 O O . ILE A 1 997 ? 8.488 11.564 30.690 1.00 97.69 997 ILE A O 1
ATOM 7519 N N . ASN A 1 998 ? 10.414 10.480 31.029 1.00 97.50 998 ASN A N 1
ATOM 7520 C CA . ASN A 1 998 ? 11.306 11.538 30.556 1.00 97.50 998 ASN A CA 1
ATOM 7521 C C . ASN A 1 998 ? 12.082 11.028 29.341 1.00 97.50 998 ASN A C 1
ATOM 7523 O O . ASN A 1 998 ? 12.868 10.085 29.474 1.00 97.50 998 ASN A O 1
ATOM 7527 N N . LEU A 1 999 ? 11.891 11.675 28.194 1.00 98.06 999 LEU A N 1
ATOM 7528 C CA . LEU A 1 999 ? 12.498 11.279 26.929 1.00 98.06 999 LEU A CA 1
ATOM 7529 C C . LEU A 1 999 ? 13.842 11.977 26.701 1.00 98.06 999 LEU A C 1
ATOM 7531 O O . LEU A 1 999 ? 13.970 13.191 26.857 1.00 98.06 999 LEU A O 1
ATOM 7535 N N . ASN A 1 1000 ? 14.841 11.200 26.294 1.00 97.00 1000 ASN A N 1
ATOM 7536 C CA . ASN A 1 1000 ? 16.160 11.668 25.889 1.00 97.00 1000 ASN A CA 1
ATOM 7537 C C . ASN A 1 1000 ? 16.399 11.244 24.434 1.00 97.00 1000 ASN A C 1
ATOM 7539 O O . ASN A 1 1000 ? 16.894 10.150 24.180 1.00 97.00 1000 ASN A O 1
ATOM 7543 N N . PHE A 1 1001 ? 16.027 12.099 23.482 1.00 97.19 1001 PHE A N 1
ATOM 7544 C CA . PHE A 1 1001 ? 16.259 11.856 22.055 1.00 97.19 1001 PHE A CA 1
ATOM 7545 C C . PHE A 1 1001 ? 17.756 11.926 21.711 1.00 97.19 1001 PHE A C 1
ATOM 7547 O O . PHE A 1 1001 ? 18.439 12.878 22.114 1.00 97.19 1001 PHE A O 1
ATOM 7554 N N . THR A 1 1002 ? 18.262 10.957 20.951 1.00 96.75 1002 THR A N 1
ATOM 7555 C CA . THR A 1 1002 ? 19.590 11.042 20.321 1.00 96.75 1002 THR A CA 1
ATOM 7556 C C . THR A 1 1002 ? 19.552 11.944 19.088 1.00 96.75 1002 THR A C 1
ATOM 7558 O O . THR A 1 1002 ? 18.478 12.299 18.604 1.00 96.75 1002 THR A O 1
ATOM 7561 N N . ASP A 1 1003 ? 20.713 12.362 18.581 1.00 93.62 1003 ASP A N 1
ATOM 7562 C CA . ASP A 1 1003 ? 20.768 13.312 17.460 1.00 93.62 1003 ASP A CA 1
ATOM 7563 C C . ASP A 1 1003 ? 20.134 12.734 16.183 1.00 93.62 1003 ASP A C 1
ATOM 7565 O O . ASP A 1 1003 ? 19.409 13.445 15.495 1.00 93.62 1003 ASP A O 1
ATOM 7569 N N . ALA A 1 1004 ? 20.279 11.424 15.941 1.00 89.31 1004 ALA A N 1
ATOM 7570 C CA . ALA A 1 1004 ? 19.569 10.716 14.873 1.00 89.31 1004 ALA A CA 1
ATOM 7571 C C . ALA A 1 1004 ? 18.038 10.819 15.023 1.00 89.31 1004 ALA A C 1
ATOM 7573 O O . ALA A 1 1004 ? 17.347 11.164 14.067 1.00 89.31 1004 ALA A O 1
ATOM 7574 N N . ALA A 1 1005 ? 17.510 10.606 16.236 1.00 92.88 1005 ALA A N 1
ATOM 7575 C CA . ALA A 1 1005 ? 16.080 10.742 16.509 1.00 92.88 1005 ALA A CA 1
ATOM 7576 C C . ALA A 1 1005 ? 15.588 12.190 16.388 1.00 92.88 1005 ALA A C 1
ATOM 7578 O O . ALA A 1 1005 ? 14.491 12.421 15.890 1.00 92.88 1005 ALA A O 1
ATOM 7579 N N . ARG A 1 1006 ? 16.396 13.183 16.786 1.00 93.75 1006 ARG A N 1
ATOM 7580 C CA . ARG A 1 1006 ? 16.058 14.599 16.574 1.00 93.75 1006 ARG A CA 1
ATOM 7581 C C . ARG A 1 1006 ? 15.961 14.913 15.090 1.00 93.75 1006 ARG A C 1
ATOM 7583 O O . ARG A 1 1006 ? 14.972 15.511 14.693 1.00 93.75 1006 ARG A O 1
ATOM 7590 N N . THR A 1 1007 ? 16.939 14.504 14.286 1.00 89.62 1007 THR A N 1
ATOM 7591 C CA . THR A 1 1007 ? 16.933 14.744 12.837 1.00 89.62 1007 THR A CA 1
ATOM 7592 C C . THR A 1 1007 ? 15.741 14.066 12.163 1.00 89.62 1007 THR A C 1
ATOM 7594 O O . THR A 1 1007 ? 14.996 14.740 11.459 1.00 89.62 1007 THR A O 1
ATOM 7597 N N . ALA A 1 1008 ? 15.498 12.780 12.437 1.00 87.88 1008 ALA A N 1
ATOM 7598 C CA . ALA A 1 1008 ? 14.405 12.026 11.818 1.00 87.88 1008 ALA A CA 1
ATOM 7599 C C . ALA A 1 1008 ? 12.997 12.521 12.209 1.00 87.88 1008 ALA A C 1
ATOM 7601 O O . ALA A 1 1008 ? 12.071 12.414 11.414 1.00 87.88 1008 ALA A O 1
ATOM 7602 N N . LEU A 1 1009 ? 12.823 13.068 13.420 1.00 88.62 1009 LEU A N 1
ATOM 7603 C CA . LEU A 1 1009 ? 11.507 13.436 13.972 1.00 88.62 1009 LEU A CA 1
ATOM 7604 C C . LEU A 1 1009 ? 11.253 14.951 14.029 1.00 88.62 1009 LEU A C 1
ATOM 7606 O O . LEU A 1 1009 ? 10.214 15.382 14.527 1.00 88.62 1009 LEU A O 1
ATOM 7610 N N . SER A 1 1010 ? 12.181 15.764 13.515 1.00 86.38 1010 SER A N 1
ATOM 7611 C CA . SER A 1 1010 ? 12.010 17.222 13.363 1.00 86.38 1010 SER A CA 1
ATOM 7612 C C . SER A 1 1010 ? 11.186 17.606 12.125 1.00 86.38 1010 SER A C 1
ATOM 7614 O O . SER A 1 1010 ? 11.082 18.788 11.803 1.00 86.38 1010 SER A O 1
ATOM 7616 N N . ILE A 1 1011 ? 10.612 16.624 11.423 1.00 76.06 1011 ILE A N 1
ATOM 7617 C CA . ILE A 1 1011 ? 9.747 16.836 10.262 1.00 76.06 1011 ILE A CA 1
ATOM 7618 C C . ILE A 1 1011 ? 8.430 17.488 10.733 1.00 76.06 1011 ILE A C 1
ATOM 7620 O O . ILE A 1 1011 ? 7.796 16.962 11.656 1.00 76.06 1011 ILE A O 1
ATOM 7624 N N . PRO A 1 1012 ? 8.029 18.638 10.156 1.00 71.31 1012 PRO A N 1
ATOM 7625 C CA . PRO A 1 1012 ? 6.798 19.324 10.523 1.00 71.31 1012 PRO A CA 1
ATOM 7626 C C . PRO A 1 1012 ? 5.574 18.660 9.878 1.00 71.31 1012 PRO A C 1
ATOM 7628 O O . PRO A 1 1012 ? 5.536 18.424 8.674 1.00 71.31 1012 PRO A O 1
ATOM 7631 N N . HIS A 1 1013 ? 4.548 18.425 10.686 1.00 67.00 1013 HIS A N 1
ATOM 7632 C CA . HIS A 1 1013 ? 3.233 17.947 10.277 1.00 67.00 1013 HIS A CA 1
ATOM 7633 C C . HIS A 1 1013 ? 2.309 19.136 9.910 1.00 67.00 1013 HIS A C 1
ATOM 7635 O O . HIS A 1 1013 ? 2.474 20.226 10.474 1.00 67.00 1013 HIS A O 1
ATOM 7641 N N . PRO A 1 1014 ? 1.298 18.981 9.025 1.00 62.12 1014 PRO A N 1
ATOM 7642 C CA . PRO A 1 1014 ? 0.397 20.072 8.622 1.00 62.12 1014 PRO A CA 1
ATOM 7643 C C . PRO A 1 1014 ? -0.363 20.796 9.750 1.00 62.12 1014 PRO A C 1
ATOM 7645 O O . PRO A 1 1014 ? -0.793 21.932 9.554 1.00 62.12 1014 PRO A O 1
ATOM 7648 N N . ASN A 1 1015 ? -0.500 20.199 10.943 1.00 63.25 1015 ASN A N 1
ATOM 7649 C CA . ASN A 1 1015 ? -1.059 20.877 12.129 1.00 63.25 1015 ASN A CA 1
ATOM 7650 C C . ASN A 1 1015 ? -0.071 21.843 12.832 1.00 63.25 1015 ASN A C 1
ATOM 7652 O O . ASN A 1 1015 ? -0.437 22.480 13.821 1.00 63.25 1015 ASN A O 1
ATOM 7656 N N . GLY A 1 1016 ? 1.167 21.962 12.340 1.00 66.44 1016 GLY A N 1
ATOM 7657 C CA . GLY A 1 1016 ? 2.204 22.860 12.858 1.00 66.44 1016 GLY A CA 1
ATOM 7658 C C . GLY A 1 1016 ? 3.082 22.285 13.976 1.00 66.44 1016 GLY A C 1
ATOM 7659 O O . GLY A 1 1016 ? 3.899 23.026 14.520 1.00 66.44 1016 GLY A O 1
ATOM 7660 N N . GLN A 1 1017 ? 2.927 21.004 14.319 1.00 74.56 1017 GLN A N 1
ATOM 7661 C CA . GLN A 1 1017 ? 3.773 20.288 15.284 1.00 74.56 1017 GLN A CA 1
ATOM 7662 C C . GLN A 1 1017 ? 4.800 19.394 14.580 1.00 74.56 1017 GLN A C 1
ATOM 7664 O O . GLN A 1 1017 ? 4.712 19.140 13.383 1.00 74.56 1017 GLN A O 1
ATOM 7669 N N . THR A 1 1018 ? 5.769 18.890 15.335 1.00 88.19 1018 THR A N 1
ATOM 7670 C CA . THR A 1 1018 ? 6.755 17.894 14.888 1.00 88.19 1018 THR A CA 1
ATOM 7671 C C . THR A 1 1018 ? 6.420 16.498 15.406 1.00 88.19 1018 THR A C 1
ATOM 7673 O O . THR A 1 1018 ? 5.837 16.358 16.483 1.00 88.19 1018 THR A O 1
ATOM 7676 N N . LEU A 1 1019 ? 6.874 15.449 14.710 1.00 90.88 1019 LEU A N 1
ATOM 7677 C CA . LEU A 1 1019 ? 6.744 14.066 15.202 1.00 90.88 1019 LEU A CA 1
ATOM 7678 C C . LEU A 1 1019 ? 7.397 13.883 16.587 1.00 90.88 1019 LEU A C 1
ATOM 7680 O O . LEU A 1 1019 ? 6.930 13.097 17.406 1.00 90.88 1019 LEU A O 1
ATOM 7684 N N . LEU A 1 1020 ? 8.442 14.654 16.907 1.00 92.06 1020 LEU A N 1
ATOM 7685 C CA . LEU A 1 1020 ? 9.054 14.673 18.240 1.00 92.06 1020 LEU A CA 1
ATOM 7686 C C . LEU A 1 1020 ? 8.060 15.091 19.344 1.00 92.06 1020 LEU A C 1
ATOM 7688 O O . LEU A 1 1020 ? 8.088 14.532 20.444 1.00 92.06 1020 LEU A O 1
ATOM 7692 N N . GLU A 1 1021 ? 7.166 16.041 19.060 1.00 91.06 1021 GLU A N 1
ATOM 7693 C CA . GLU A 1 1021 ? 6.110 16.471 19.986 1.00 91.06 1021 GLU A CA 1
ATOM 7694 C C . GLU A 1 1021 ? 5.009 15.409 20.122 1.00 91.06 1021 GLU A C 1
ATOM 7696 O O . GLU A 1 1021 ? 4.534 15.184 21.236 1.00 91.06 1021 GLU A O 1
ATOM 7701 N N . THR A 1 1022 ? 4.689 14.675 19.050 1.00 92.94 1022 THR A N 1
ATOM 7702 C CA . THR A 1 1022 ? 3.808 13.490 19.082 1.00 92.94 1022 THR A CA 1
ATOM 7703 C C . THR A 1 1022 ? 4.333 12.419 20.045 1.00 92.94 1022 THR A C 1
ATOM 7705 O O . THR A 1 1022 ? 3.614 11.968 20.942 1.00 92.94 1022 THR A O 1
ATOM 7708 N N . VAL A 1 1023 ? 5.623 12.069 19.943 1.00 95.19 1023 VAL A N 1
ATOM 7709 C CA . VAL A 1 1023 ? 6.274 11.101 20.850 1.00 95.19 1023 VAL A CA 1
ATOM 7710 C C . VAL A 1 1023 ? 6.263 11.608 22.304 1.00 95.19 1023 VAL A C 1
ATOM 7712 O O . VAL A 1 1023 ? 6.059 10.832 23.241 1.00 95.19 1023 VAL A O 1
ATOM 7715 N N . GLN A 1 1024 ? 6.437 12.917 22.526 1.00 94.44 1024 GLN A N 1
ATOM 7716 C CA . GLN A 1 1024 ? 6.342 13.512 23.865 1.00 94.44 1024 GLN A CA 1
ATOM 7717 C C . GLN A 1 1024 ? 4.908 13.478 24.424 1.00 94.44 1024 GLN A C 1
ATOM 7719 O O . GLN A 1 1024 ? 4.727 13.187 25.610 1.00 94.44 1024 GLN A O 1
ATOM 7724 N N . ALA A 1 1025 ? 3.884 13.705 23.596 1.00 93.31 1025 ALA A N 1
ATOM 7725 C CA . ALA A 1 1025 ? 2.483 13.626 24.010 1.00 93.31 1025 ALA A CA 1
ATOM 7726 C C . ALA A 1 1025 ? 2.101 12.213 24.493 1.00 93.31 1025 ALA A C 1
ATOM 7728 O O . ALA A 1 1025 ? 1.375 12.076 25.488 1.00 93.31 1025 ALA A O 1
ATOM 7729 N N . ALA A 1 1026 ? 2.633 11.171 23.842 1.00 95.31 1026 ALA A N 1
ATOM 7730 C CA . ALA A 1 1026 ? 2.477 9.771 24.247 1.00 95.31 1026 ALA A CA 1
ATOM 7731 C C . ALA A 1 1026 ? 3.149 9.468 25.605 1.00 95.31 1026 ALA A C 1
ATOM 7733 O O . ALA A 1 1026 ? 2.572 8.798 26.466 1.00 95.31 1026 ALA A O 1
ATOM 7734 N N . ALA A 1 1027 ? 4.337 10.026 25.865 1.00 96.62 1027 ALA A N 1
ATOM 7735 C CA . ALA A 1 1027 ? 5.000 9.916 27.171 1.00 96.62 1027 ALA A CA 1
ATOM 7736 C C . ALA A 1 1027 ? 4.227 10.647 28.289 1.00 96.62 1027 ALA A C 1
ATOM 7738 O O . ALA A 1 1027 ? 4.162 10.177 29.432 1.00 96.62 1027 ALA A O 1
ATOM 7739 N N . ASP A 1 1028 ? 3.601 11.779 27.961 1.00 94.19 1028 ASP A N 1
ATOM 7740 C CA . ASP A 1 1028 ? 2.775 12.542 28.896 1.00 94.19 1028 ASP A CA 1
ATOM 7741 C C . ASP A 1 1028 ? 1.448 11.828 29.220 1.00 94.19 1028 ASP A C 1
ATOM 7743 O O . ASP A 1 1028 ? 0.960 11.954 30.349 1.00 94.19 1028 ASP A O 1
ATOM 7747 N N . TYR A 1 1029 ? 0.889 11.033 28.295 1.00 94.81 1029 TYR A N 1
ATOM 7748 C CA . TYR A 1 1029 ? -0.316 10.216 28.527 1.00 94.81 1029 TYR A CA 1
ATOM 7749 C C . TYR A 1 1029 ? -0.133 9.228 29.687 1.00 94.81 1029 TYR A C 1
ATOM 7751 O O . TYR A 1 1029 ? -0.965 9.159 30.595 1.00 94.81 1029 TYR A O 1
ATOM 7759 N N . TRP A 1 1030 ? 1.028 8.579 29.779 1.00 95.44 1030 TRP A N 1
ATOM 7760 C CA . TRP A 1 1030 ? 1.351 7.695 30.905 1.00 95.44 1030 TRP A CA 1
ATOM 7761 C C . TRP A 1 1030 ? 1.397 8.396 32.273 1.00 95.44 1030 TRP A C 1
ATOM 7763 O O . TRP A 1 1030 ? 1.186 7.752 33.304 1.00 95.44 1030 TRP A O 1
ATOM 7773 N N . SER A 1 1031 ? 1.587 9.719 32.307 1.00 91.12 1031 SER A N 1
ATOM 7774 C CA . SER A 1 1031 ? 1.478 10.520 33.539 1.00 91.12 1031 SER A CA 1
ATOM 7775 C C . SER A 1 1031 ? 0.021 10.780 33.962 1.00 91.12 1031 SER A C 1
ATOM 7777 O O . SER A 1 1031 ? -0.220 11.144 35.111 1.00 91.12 1031 SER A O 1
ATOM 7779 N N . ARG A 1 1032 ? -0.950 10.577 33.056 1.00 89.69 1032 ARG A N 1
ATOM 7780 C CA . ARG A 1 1032 ? -2.404 10.610 33.317 1.00 89.69 1032 ARG A CA 1
ATOM 7781 C C . ARG A 1 1032 ? -2.919 9.230 33.747 1.00 89.69 1032 ARG A C 1
ATOM 7783 O O . ARG A 1 1032 ? -3.741 9.139 34.659 1.00 89.69 1032 ARG A O 1
ATOM 7790 N N . VAL A 1 1033 ? -2.369 8.162 33.159 1.00 95.44 1033 VAL A N 1
ATOM 7791 C CA . VAL A 1 1033 ? -2.637 6.762 33.543 1.00 95.44 1033 VAL A CA 1
ATOM 7792 C C . VAL A 1 1033 ? -2.074 6.432 34.929 1.00 95.44 1033 VAL A C 1
ATOM 7794 O O . VAL A 1 1033 ? -2.757 5.789 35.725 1.00 95.44 1033 VAL A O 1
ATOM 7797 N N . ILE A 1 1034 ? -0.854 6.864 35.270 1.00 96.12 1034 ILE A N 1
ATOM 7798 C CA . ILE A 1 1034 ? -0.213 6.555 36.563 1.00 96.12 1034 ILE A CA 1
ATOM 7799 C C . ILE A 1 1034 ? -0.355 7.745 37.522 1.00 96.12 1034 ILE A C 1
ATOM 7801 O O . ILE A 1 1034 ? 0.519 8.601 37.636 1.00 96.12 1034 ILE A O 1
ATOM 7805 N N . SER A 1 1035 ? -1.466 7.752 38.262 1.00 90.75 1035 SER A N 1
ATOM 7806 C CA . SER A 1 1035 ? -1.861 8.806 39.214 1.00 90.75 1035 SER A CA 1
ATOM 7807 C C . SER A 1 1035 ? -0.802 9.211 40.253 1.00 90.75 1035 SER A C 1
ATOM 7809 O O . SER A 1 1035 ? -0.766 10.373 40.660 1.00 90.75 1035 SER A O 1
ATOM 7811 N N . TYR A 1 1036 ? 0.033 8.278 40.733 1.00 95.00 1036 TYR A N 1
ATOM 7812 C CA . TYR A 1 1036 ? 1.167 8.583 41.615 1.00 95.00 1036 TYR A CA 1
ATOM 7813 C C . TYR A 1 1036 ? 2.176 7.430 41.738 1.00 95.00 1036 TYR A C 1
ATOM 7815 O O . TYR A 1 1036 ? 1.863 6.244 41.617 1.00 95.00 1036 TYR A O 1
ATOM 7823 N N . SER A 1 1037 ? 3.410 7.797 42.069 1.00 95.94 1037 SER A N 1
ATOM 7824 C CA . SER A 1 1037 ? 4.535 6.910 42.368 1.00 95.94 1037 SER A CA 1
ATOM 7825 C C . SER A 1 1037 ? 4.234 5.890 43.476 1.00 95.94 1037 SER A C 1
ATOM 7827 O O . SER A 1 1037 ? 3.690 6.225 44.528 1.00 95.94 1037 SER A O 1
ATOM 7829 N N . SER A 1 1038 ? 4.672 4.641 43.286 1.00 94.00 1038 SER A N 1
ATOM 7830 C CA . SER A 1 1038 ? 4.653 3.578 44.310 1.00 94.00 1038 SER A CA 1
ATOM 7831 C C . SER A 1 1038 ? 5.796 3.684 45.340 1.00 94.00 1038 SER A C 1
ATOM 7833 O O . SER A 1 1038 ? 5.932 2.836 46.227 1.00 94.00 1038 SER A O 1
ATOM 7835 N N . PHE A 1 1039 ? 6.611 4.740 45.252 1.00 94.62 1039 PHE A N 1
ATOM 7836 C CA . PHE A 1 1039 ? 7.703 5.077 46.169 1.00 94.62 1039 PHE A CA 1
ATOM 7837 C C . PHE A 1 1039 ? 7.304 6.229 47.108 1.00 94.62 1039 PHE A C 1
ATOM 7839 O O . PHE A 1 1039 ? 6.342 6.942 46.868 1.00 94.62 1039 PHE A O 1
ATOM 7846 N N . GLN A 1 1040 ? 8.105 6.504 48.144 1.00 92.62 1040 GLN A N 1
ATOM 7847 C CA . GLN A 1 1040 ? 8.001 7.726 48.975 1.00 92.62 1040 GLN A CA 1
ATOM 7848 C C . GLN A 1 1040 ? 8.654 8.973 48.327 1.00 92.62 1040 GLN A C 1
ATOM 7850 O O . GLN A 1 1040 ? 9.149 9.861 49.020 1.00 92.62 1040 GLN A O 1
ATOM 7855 N N . ARG A 1 1041 ? 8.726 9.017 46.994 1.00 94.12 1041 ARG A N 1
ATOM 7856 C CA . ARG A 1 1041 ? 9.373 10.073 46.193 1.00 94.12 1041 ARG A CA 1
ATOM 7857 C C . ARG A 1 1041 ? 8.833 10.051 44.755 1.00 94.12 1041 ARG A C 1
ATOM 7859 O O . ARG A 1 1041 ? 8.225 9.040 44.389 1.00 94.12 1041 ARG A O 1
ATOM 7866 N N . PRO A 1 1042 ? 9.124 11.055 43.908 1.00 95.69 1042 PRO A N 1
ATOM 7867 C CA . PRO A 1 1042 ? 8.778 10.994 42.494 1.00 95.69 1042 PRO A CA 1
ATOM 7868 C C . PRO A 1 1042 ? 9.449 9.805 41.795 1.00 95.69 1042 PRO A C 1
ATOM 7870 O O . PRO A 1 1042 ? 10.575 9.408 42.140 1.00 95.69 1042 PRO A O 1
ATOM 7873 N N . HIS A 1 1043 ? 8.752 9.251 40.809 1.00 95.81 1043 HIS A N 1
ATOM 7874 C CA . HIS A 1 1043 ? 9.203 8.141 39.975 1.00 95.81 1043 HIS A CA 1
ATOM 7875 C C . HIS A 1 1043 ? 9.277 8.621 38.529 1.00 95.81 1043 HIS A C 1
ATOM 7877 O O . HIS A 1 1043 ? 8.264 8.792 37.864 1.00 95.81 1043 HIS A O 1
ATOM 7883 N N . THR A 1 1044 ? 10.501 8.852 38.061 1.00 96.00 1044 THR A N 1
ATOM 7884 C CA . THR A 1 1044 ? 10.777 9.213 36.670 1.00 96.00 1044 THR A CA 1
ATOM 7885 C C . THR A 1 1044 ? 11.458 8.045 35.977 1.00 96.00 1044 THR A C 1
ATOM 7887 O O . THR A 1 1044 ? 12.467 7.544 36.484 1.00 96.00 1044 THR A O 1
ATOM 7890 N N . ILE A 1 1045 ? 10.916 7.628 34.836 1.00 95.50 1045 ILE A N 1
ATOM 7891 C CA . ILE A 1 1045 ? 11.534 6.649 33.940 1.00 95.50 1045 ILE A CA 1
ATOM 7892 C C . ILE A 1 1045 ? 12.249 7.419 32.836 1.00 95.50 1045 ILE A C 1
ATOM 7894 O O . ILE A 1 1045 ? 11.631 8.240 32.171 1.00 95.50 1045 ILE A O 1
ATOM 7898 N N . ASN A 1 1046 ? 13.547 7.185 32.660 1.00 96.12 1046 ASN A N 1
ATOM 7899 C CA . ASN A 1 1046 ? 14.337 7.864 31.631 1.00 96.12 1046 ASN A CA 1
ATOM 7900 C C . ASN A 1 1046 ? 14.439 6.962 30.401 1.00 96.12 1046 ASN A C 1
ATOM 7902 O O . ASN A 1 1046 ? 15.097 5.925 30.477 1.00 96.12 1046 ASN A O 1
ATOM 7906 N N . VAL A 1 1047 ? 13.794 7.339 29.302 1.00 97.19 1047 VAL A N 1
ATOM 7907 C CA . VAL A 1 1047 ? 13.819 6.572 28.052 1.00 97.19 1047 VAL A CA 1
ATOM 7908 C C . VAL A 1 1047 ? 14.759 7.257 27.076 1.00 97.19 1047 VAL A C 1
ATOM 7910 O O . VAL A 1 1047 ? 14.589 8.436 26.775 1.00 97.19 1047 VAL A O 1
ATOM 7913 N N . GLU A 1 1048 ? 15.769 6.533 26.609 1.00 97.56 1048 GLU A N 1
ATOM 7914 C CA . GLU A 1 1048 ? 16.563 6.965 25.461 1.00 97.56 1048 GLU A CA 1
ATOM 7915 C C . GLU A 1 1048 ? 15.775 6.660 24.185 1.00 97.56 1048 GLU A C 1
ATOM 7917 O O . GLU A 1 1048 ? 15.367 5.516 23.983 1.00 97.56 1048 GLU A O 1
ATOM 7922 N N . VAL A 1 1049 ? 15.517 7.682 23.369 1.00 97.75 1049 VAL A N 1
ATOM 7923 C CA . VAL A 1 1049 ? 14.770 7.542 22.113 1.00 97.75 1049 VAL A CA 1
ATOM 7924 C C . VAL A 1 1049 ? 15.754 7.633 20.958 1.00 97.75 1049 VAL A C 1
ATOM 7926 O O . VAL A 1 1049 ? 16.406 8.662 20.765 1.00 97.75 1049 VAL A O 1
ATOM 7929 N N . ASN A 1 1050 ? 15.853 6.539 20.216 1.00 96.62 1050 ASN A N 1
ATOM 7930 C CA . ASN A 1 1050 ? 16.679 6.375 19.033 1.00 96.62 1050 ASN A CA 1
ATOM 7931 C C . ASN A 1 1050 ? 15.811 6.334 17.773 1.00 96.62 1050 ASN A C 1
ATOM 7933 O O . ASN A 1 1050 ? 14.603 6.106 17.840 1.00 96.62 1050 ASN A O 1
ATOM 7937 N N . ALA A 1 1051 ? 16.441 6.547 16.622 1.00 93.81 1051 ALA A N 1
ATOM 7938 C CA . ALA A 1 1051 ? 15.817 6.354 15.325 1.00 93.81 1051 ALA A CA 1
ATOM 7939 C C . ALA A 1 1051 ? 16.820 5.677 14.388 1.00 93.81 1051 ALA A C 1
ATOM 7941 O O . ALA A 1 1051 ? 17.998 6.049 14.376 1.00 93.81 1051 ALA A O 1
ATOM 7942 N N . LYS A 1 1052 ? 16.371 4.643 13.678 1.00 93.75 1052 LYS A N 1
ATOM 7943 C CA . LYS A 1 1052 ? 17.191 3.795 12.804 1.00 93.75 1052 LYS A CA 1
ATOM 7944 C C . LYS A 1 1052 ? 16.295 3.150 11.744 1.00 93.75 1052 LYS A C 1
ATOM 7946 O O . LYS A 1 1052 ? 15.124 2.909 12.007 1.00 93.75 1052 LYS A O 1
ATOM 7951 N N . ASN A 1 1053 ? 16.842 2.844 10.570 1.00 92.56 1053 ASN A N 1
ATOM 7952 C CA . ASN A 1 1053 ? 16.145 2.035 9.575 1.00 92.56 1053 ASN A CA 1
ATOM 7953 C C . ASN A 1 1053 ? 16.169 0.549 10.003 1.00 92.56 1053 ASN A C 1
ATOM 7955 O O . ASN A 1 1053 ? 17.243 -0.025 10.229 1.00 92.56 1053 ASN A O 1
ATOM 7959 N N . GLU A 1 1054 ? 14.984 -0.041 10.148 1.00 88.56 1054 GLU A N 1
ATOM 7960 C CA . GLU A 1 1054 ? 14.736 -1.439 10.538 1.00 88.56 1054 GLU A CA 1
ATOM 7961 C C . GLU A 1 1054 ? 13.977 -2.228 9.443 1.00 88.56 1054 GLU A C 1
ATOM 7963 O O . GLU A 1 1054 ? 13.455 -3.311 9.705 1.00 88.56 1054 GLU A O 1
ATOM 7968 N N . GLY A 1 1055 ? 13.905 -1.700 8.213 1.00 88.06 1055 GLY A N 1
ATOM 7969 C CA . GLY A 1 1055 ? 13.159 -2.301 7.098 1.00 88.06 1055 GLY A CA 1
ATOM 7970 C C . GLY A 1 1055 ? 11.642 -2.092 7.191 1.00 88.06 1055 GLY A C 1
ATOM 7971 O O . GLY A 1 1055 ? 11.162 -1.350 8.041 1.00 88.06 1055 GLY A O 1
ATOM 7972 N N . ALA A 1 1056 ? 10.863 -2.734 6.319 1.00 83.56 1056 ALA A N 1
ATOM 7973 C CA . ALA A 1 1056 ? 9.422 -2.476 6.201 1.00 83.56 1056 ALA A CA 1
ATOM 7974 C C . ALA A 1 1056 ? 8.541 -3.085 7.318 1.00 83.56 1056 ALA A C 1
ATOM 7976 O O . ALA A 1 1056 ? 7.378 -2.720 7.438 1.00 83.56 1056 ALA A O 1
ATOM 7977 N N . SER A 1 1057 ? 9.059 -4.015 8.131 1.00 80.31 1057 SER A N 1
ATOM 7978 C CA . SER A 1 1057 ? 8.228 -4.868 9.010 1.00 80.31 1057 SER A CA 1
ATOM 7979 C C . SER A 1 1057 ? 8.174 -4.455 10.488 1.00 80.31 1057 SER A C 1
ATOM 7981 O O . SER A 1 1057 ? 7.522 -5.133 11.275 1.00 80.31 1057 SER A O 1
ATOM 7983 N N . THR A 1 1058 ? 8.881 -3.397 10.899 1.00 86.62 1058 THR A N 1
ATOM 7984 C CA . THR A 1 1058 ? 8.962 -2.966 12.311 1.00 86.62 1058 THR A CA 1
ATOM 7985 C C . THR A 1 1058 ? 8.545 -1.506 12.439 1.00 86.62 1058 THR A C 1
ATOM 7987 O O . THR A 1 1058 ? 9.201 -0.643 11.874 1.00 86.62 1058 THR A O 1
ATOM 7990 N N . LEU A 1 1059 ? 7.492 -1.195 13.193 1.00 89.25 1059 LEU A N 1
ATOM 7991 C CA . LEU A 1 1059 ? 7.009 0.185 13.362 1.00 89.25 1059 LEU A CA 1
ATOM 7992 C C . LEU A 1 1059 ? 7.900 0.976 14.335 1.00 89.25 1059 LEU A C 1
ATOM 7994 O O . LEU A 1 1059 ? 8.470 2.024 14.006 1.00 89.25 1059 LEU A O 1
ATOM 7998 N N . ALA A 1 1060 ? 8.052 0.423 15.531 1.00 92.56 1060 ALA A N 1
ATOM 7999 C CA . ALA A 1 1060 ? 8.956 0.846 16.584 1.00 92.56 1060 ALA A CA 1
ATOM 8000 C C . ALA A 1 1060 ? 9.314 -0.390 17.433 1.00 92.56 1060 ALA A C 1
ATOM 8002 O O . ALA A 1 1060 ? 8.866 -1.499 17.142 1.00 92.56 1060 ALA A O 1
ATOM 8003 N N . TYR A 1 1061 ? 10.175 -0.215 18.435 1.00 92.44 1061 TYR A N 1
ATOM 8004 C CA . TYR A 1 1061 ? 10.309 -1.167 19.540 1.00 92.44 1061 TYR A CA 1
ATOM 8005 C C . TYR A 1 1061 ? 10.915 -0.501 20.777 1.00 92.44 1061 TYR A C 1
ATOM 8007 O O . TYR A 1 1061 ? 11.829 0.330 20.687 1.00 92.44 1061 TYR A O 1
ATOM 8015 N N . ALA A 1 1062 ? 10.476 -0.913 21.960 1.00 92.88 1062 ALA A N 1
ATOM 8016 C CA . ALA A 1 1062 ? 10.957 -0.395 23.227 1.00 92.88 1062 ALA A CA 1
ATOM 8017 C C . ALA A 1 1062 ? 10.964 -1.440 24.347 1.00 92.88 1062 ALA A C 1
ATOM 8019 O O . ALA A 1 1062 ? 10.361 -2.508 24.283 1.00 92.88 1062 ALA A O 1
ATOM 8020 N N . GLY A 1 1063 ? 11.688 -1.131 25.422 1.00 90.19 1063 GLY A N 1
ATOM 8021 C CA . GLY A 1 1063 ? 11.757 -2.030 26.566 1.00 90.19 1063 GLY A CA 1
ATOM 8022 C C . GLY A 1 1063 ? 12.456 -1.459 27.798 1.00 90.19 1063 GLY A C 1
ATOM 8023 O O . GLY A 1 1063 ? 13.130 -0.422 27.739 1.00 90.19 1063 GLY A O 1
ATOM 8024 N N . PRO A 1 1064 ? 12.302 -2.132 28.952 1.00 88.81 1064 PRO A N 1
ATOM 8025 C CA . PRO A 1 1064 ? 12.855 -1.683 30.217 1.00 88.81 1064 PRO A CA 1
ATOM 8026 C C . PRO A 1 1064 ? 14.364 -1.949 30.277 1.00 88.81 1064 PRO A C 1
ATOM 8028 O O . PRO A 1 1064 ? 14.827 -3.087 30.209 1.00 88.81 1064 PRO A O 1
ATOM 8031 N N . SER A 1 1065 ? 15.144 -0.896 30.511 1.00 82.44 1065 SER A N 1
ATOM 8032 C CA . SER A 1 1065 ? 16.570 -1.005 30.824 1.00 82.44 1065 SER A CA 1
ATOM 8033 C C . SER A 1 1065 ? 16.750 -1.067 32.337 1.00 82.44 1065 SER A C 1
ATOM 8035 O O . SER A 1 1065 ? 16.338 -0.166 33.068 1.00 82.44 1065 SER A O 1
ATOM 8037 N N . VAL A 1 1066 ? 17.358 -2.149 32.820 1.00 69.12 1066 VAL A N 1
ATOM 8038 C CA . VAL A 1 1066 ? 17.278 -2.565 34.227 1.00 69.12 1066 VAL A CA 1
ATOM 8039 C C . VAL A 1 1066 ? 18.651 -2.794 34.844 1.00 69.12 1066 VAL A C 1
ATOM 8041 O O . VAL A 1 1066 ? 19.510 -3.475 34.288 1.00 69.12 1066 VAL A O 1
ATOM 8044 N N . SER A 1 1067 ? 18.846 -2.262 36.047 1.00 70.69 1067 SER A N 1
ATOM 8045 C CA . SER A 1 1067 ? 20.029 -2.489 36.869 1.00 70.69 1067 SER A CA 1
ATOM 8046 C C . SER A 1 1067 ? 19.657 -3.193 38.170 1.00 70.69 1067 SER A C 1
ATOM 8048 O O . SER A 1 1067 ? 18.663 -2.871 38.818 1.00 70.69 1067 SER A O 1
ATOM 8050 N N . SER A 1 1068 ? 20.525 -4.084 38.656 1.00 68.12 1068 SER A N 1
ATOM 8051 C CA . SER A 1 1068 ? 20.399 -4.654 40.007 1.00 68.12 1068 SER A CA 1
ATOM 8052 C C . SER A 1 1068 ? 20.521 -3.610 41.130 1.00 68.12 1068 SER A C 1
ATOM 8054 O O . SER A 1 1068 ? 20.294 -3.938 42.294 1.00 68.12 1068 SER A O 1
ATOM 8056 N N . SER A 1 1069 ? 20.919 -2.375 40.803 1.00 75.69 1069 SER A N 1
ATOM 8057 C CA . SER A 1 1069 ? 20.931 -1.226 41.715 1.00 75.69 1069 SER A CA 1
ATOM 8058 C C . SER A 1 1069 ? 19.628 -0.424 41.733 1.00 75.69 1069 SER A C 1
ATOM 8060 O O . SER A 1 1069 ? 19.536 0.525 42.513 1.00 75.69 1069 SER A O 1
ATOM 8062 N N . ASP A 1 1070 ? 18.670 -0.713 40.846 1.00 84.75 1070 ASP A N 1
ATOM 8063 C CA . ASP A 1 1070 ? 17.481 0.126 40.716 1.00 84.75 1070 ASP A CA 1
ATOM 8064 C C . ASP A 1 1070 ? 16.592 0.027 41.970 1.00 84.75 1070 ASP A C 1
ATOM 8066 O O . ASP A 1 1070 ? 16.397 -1.065 42.518 1.00 84.75 1070 ASP A O 1
ATOM 8070 N N . PRO A 1 1071 ? 16.074 1.162 42.482 1.00 85.06 1071 PRO A N 1
ATOM 8071 C CA . PRO A 1 1071 ? 15.291 1.163 43.708 1.00 85.06 1071 PRO A CA 1
ATOM 8072 C C . PRO A 1 1071 ? 14.034 0.303 43.608 1.00 85.06 1071 PRO A C 1
ATOM 8074 O O . PRO A 1 1071 ? 13.300 0.341 42.625 1.00 85.06 1071 PRO A O 1
ATOM 8077 N N . LYS A 1 1072 ? 13.739 -0.413 44.690 1.00 88.25 1072 LYS A N 1
ATOM 8078 C CA . LYS A 1 1072 ? 12.474 -1.127 44.850 1.00 88.25 1072 LYS A CA 1
ATOM 8079 C C . LYS A 1 1072 ? 11.419 -0.243 45.496 1.00 88.25 1072 LYS A C 1
ATOM 8081 O O . LYS A 1 1072 ? 11.754 0.637 46.294 1.00 88.25 1072 LYS A O 1
ATOM 8086 N N . ASP A 1 1073 ? 10.165 -0.483 45.139 1.00 91.62 1073 ASP A N 1
ATOM 8087 C CA . ASP A 1 1073 ? 9.026 0.258 45.674 1.00 91.62 1073 ASP A CA 1
ATOM 8088 C C . ASP A 1 1073 ? 8.733 -0.095 47.146 1.00 91.62 1073 ASP A C 1
ATOM 8090 O O . ASP A 1 1073 ? 9.413 -0.920 47.768 1.00 91.62 1073 ASP A O 1
ATOM 8094 N N . LEU A 1 1074 ? 7.695 0.520 47.720 1.00 91.25 1074 LEU A N 1
ATOM 8095 C CA . LEU A 1 1074 ? 7.304 0.288 49.118 1.00 91.25 1074 LEU A CA 1
ATOM 8096 C C . LEU A 1 1074 ? 6.866 -1.157 49.415 1.00 91.25 1074 LEU A C 1
ATOM 8098 O O . LEU A 1 1074 ? 6.901 -1.574 50.572 1.00 91.25 1074 LEU A O 1
ATOM 8102 N N . ASN A 1 1075 ? 6.520 -1.930 48.385 1.00 90.75 1075 ASN A N 1
ATOM 8103 C CA . ASN A 1 1075 ? 6.160 -3.344 48.463 1.00 90.75 1075 ASN A CA 1
ATOM 8104 C C . ASN A 1 1075 ? 7.344 -4.271 48.104 1.00 90.75 1075 ASN A C 1
ATOM 8106 O O . ASN A 1 1075 ? 7.151 -5.471 47.903 1.00 90.75 1075 ASN A O 1
ATOM 8110 N N . ASN A 1 1076 ? 8.577 -3.741 48.048 1.00 89.50 1076 ASN A N 1
ATOM 8111 C CA . ASN A 1 1076 ? 9.811 -4.462 47.701 1.00 89.50 1076 ASN A CA 1
ATOM 8112 C C . ASN A 1 1076 ? 9.806 -5.061 46.270 1.00 89.50 1076 ASN A C 1
ATOM 8114 O O . ASN A 1 1076 ? 10.541 -6.018 45.973 1.00 89.50 1076 ASN A O 1
ATOM 8118 N N . ARG A 1 1077 ? 9.004 -4.476 45.370 1.00 87.69 1077 ARG A N 1
ATOM 8119 C CA . ARG A 1 1077 ? 8.907 -4.829 43.947 1.00 87.69 1077 ARG A CA 1
ATOM 8120 C C . ARG A 1 1077 ? 9.929 -4.033 43.133 1.00 87.69 1077 ARG A C 1
ATOM 8122 O O . ARG A 1 1077 ? 10.145 -2.850 43.385 1.00 87.69 1077 ARG A O 1
ATOM 8129 N N . SER A 1 1078 ? 10.563 -4.681 42.158 1.00 87.19 1078 SER A N 1
ATOM 8130 C CA . SER A 1 1078 ? 11.388 -3.997 41.151 1.00 87.19 1078 SER A CA 1
ATOM 8131 C C . SER A 1 1078 ? 10.477 -3.239 40.183 1.00 87.19 1078 SER A C 1
ATOM 8133 O O . SER A 1 1078 ? 9.491 -3.822 39.730 1.00 87.19 1078 SER A O 1
ATOM 8135 N N . MET A 1 1079 ? 10.801 -1.986 39.862 1.00 89.12 1079 MET A N 1
ATOM 8136 C CA . MET A 1 1079 ? 10.059 -1.138 38.916 1.00 89.12 1079 MET A CA 1
ATOM 8137 C C . MET A 1 1079 ? 11.041 -0.533 37.905 1.00 89.12 1079 MET A C 1
ATOM 8139 O O . MET A 1 1079 ? 12.191 -0.272 38.267 1.00 89.12 1079 MET A O 1
ATOM 8143 N N . SER A 1 1080 ? 10.604 -0.278 36.671 1.00 90.38 1080 SER A N 1
ATOM 8144 C CA . SER A 1 1080 ? 11.450 0.338 35.641 1.00 90.38 1080 SER A CA 1
ATOM 8145 C C . SER A 1 1080 ? 11.870 1.755 36.042 1.00 90.38 1080 SER A C 1
ATOM 8147 O O . SER A 1 1080 ? 11.034 2.544 36.477 1.00 90.38 1080 SER A O 1
ATOM 8149 N N . PHE A 1 1081 ? 13.150 2.101 35.886 1.00 91.88 1081 PHE A N 1
ATOM 8150 C CA . PHE A 1 1081 ? 13.669 3.477 36.039 1.00 91.88 1081 PHE A CA 1
ATOM 8151 C C . PHE A 1 1081 ? 14.300 4.029 34.760 1.00 91.88 1081 PHE A C 1
ATOM 8153 O O . PHE A 1 1081 ? 14.587 5.228 34.673 1.00 91.88 1081 PHE A O 1
ATOM 8160 N N . ARG A 1 1082 ? 14.544 3.156 33.782 1.00 91.62 1082 ARG A N 1
ATOM 8161 C CA . ARG A 1 1082 ? 15.155 3.478 32.499 1.00 91.62 1082 ARG A CA 1
ATOM 8162 C C . ARG A 1 1082 ? 14.531 2.604 31.419 1.00 91.62 1082 ARG A C 1
ATOM 8164 O O . ARG A 1 1082 ? 14.030 1.520 31.718 1.00 91.62 1082 ARG A O 1
ATOM 8171 N N . GLY A 1 1083 ? 14.606 3.057 30.182 1.00 92.69 1083 GLY A N 1
ATOM 8172 C CA . GLY A 1 1083 ? 14.198 2.302 29.008 1.00 92.69 1083 GLY A CA 1
ATOM 8173 C C . GLY A 1 1083 ? 14.956 2.768 27.778 1.00 92.69 1083 GLY A C 1
ATOM 8174 O O . GLY A 1 1083 ? 15.684 3.761 27.823 1.00 92.69 1083 GLY A O 1
ATOM 8175 N N . SER A 1 1084 ? 14.752 2.052 26.690 1.00 94.56 1084 SER A N 1
ATOM 8176 C CA . SER A 1 1084 ? 15.142 2.465 25.346 1.00 94.56 1084 SER A CA 1
ATOM 8177 C C . SER A 1 1084 ? 13.942 2.272 24.434 1.00 94.56 1084 SER A C 1
ATOM 8179 O O . SER A 1 1084 ? 13.250 1.267 24.586 1.00 94.56 1084 SER A O 1
ATOM 8181 N N . ALA A 1 1085 ? 13.726 3.201 23.512 1.00 96.19 1085 ALA A N 1
ATOM 8182 C CA . ALA A 1 1085 ? 12.783 3.083 22.409 1.00 96.19 1085 ALA A CA 1
ATOM 8183 C C . ALA A 1 1085 ? 13.517 3.402 21.102 1.00 96.19 1085 ALA A C 1
ATOM 8185 O O . ALA A 1 1085 ? 14.374 4.289 21.086 1.00 96.19 1085 ALA A O 1
ATOM 8186 N N . THR A 1 1086 ? 13.192 2.696 20.026 1.00 96.56 1086 THR A N 1
ATOM 8187 C CA . THR A 1 1086 ? 13.702 2.963 18.677 1.00 96.56 1086 THR A CA 1
ATOM 8188 C C . THR A 1 1086 ? 12.515 3.127 17.746 1.00 96.56 1086 THR A C 1
ATOM 8190 O O . THR A 1 1086 ? 11.654 2.255 17.703 1.00 96.56 1086 THR A O 1
ATOM 8193 N N . ILE A 1 1087 ? 12.464 4.246 17.031 1.00 95.25 1087 ILE A N 1
ATOM 8194 C CA . ILE A 1 1087 ? 11.455 4.519 16.004 1.00 95.25 1087 ILE A CA 1
ATOM 8195 C C . ILE A 1 1087 ? 12.072 4.198 14.644 1.00 95.25 1087 ILE A C 1
ATOM 8197 O O . ILE A 1 1087 ? 13.220 4.576 14.383 1.00 95.25 1087 ILE A O 1
ATOM 8201 N N . ASN A 1 1088 ? 11.337 3.491 13.788 1.00 94.44 1088 ASN A N 1
ATOM 8202 C CA . ASN A 1 1088 ? 11.853 3.131 12.478 1.00 94.44 1088 ASN A CA 1
ATOM 8203 C C . ASN A 1 1088 ? 11.889 4.346 11.532 1.00 94.44 1088 ASN A C 1
ATOM 8205 O O . ASN A 1 1088 ? 10.935 5.118 11.456 1.00 94.44 1088 ASN A O 1
ATOM 8209 N N . THR A 1 1089 ? 12.994 4.503 10.803 1.00 92.31 1089 THR A N 1
ATOM 8210 C CA . THR A 1 1089 ? 13.186 5.535 9.768 1.00 92.31 1089 THR A CA 1
ATOM 8211 C C . THR A 1 1089 ? 13.149 4.973 8.346 1.00 92.31 1089 THR A C 1
ATOM 8213 O O . THR A 1 1089 ? 13.674 5.605 7.430 1.00 92.31 1089 THR A O 1
ATOM 8216 N N . PHE A 1 1090 ? 12.590 3.778 8.146 1.00 92.81 1090 PHE A N 1
ATOM 8217 C CA . PHE A 1 1090 ? 12.277 3.259 6.816 1.00 92.81 1090 PHE A CA 1
ATOM 8218 C C . PHE A 1 1090 ? 11.322 4.238 6.098 1.00 92.81 1090 PHE A C 1
ATOM 8220 O O . PHE A 1 1090 ? 10.322 4.622 6.715 1.00 92.81 1090 PHE A O 1
ATOM 8227 N N . PRO A 1 1091 ? 11.596 4.668 4.847 1.00 88.94 1091 PRO A N 1
ATOM 8228 C CA . PRO A 1 1091 ? 10.906 5.806 4.227 1.00 88.94 1091 PRO A CA 1
ATOM 8229 C C . PRO A 1 1091 ? 9.377 5.726 4.275 1.00 88.94 1091 PRO A C 1
ATOM 8231 O O . PRO A 1 1091 ? 8.739 6.668 4.742 1.00 88.94 1091 PRO A O 1
ATOM 8234 N N . ASN A 1 1092 ? 8.797 4.580 3.907 1.00 88.69 1092 ASN A N 1
ATOM 8235 C CA . ASN A 1 1092 ? 7.343 4.405 3.849 1.00 88.69 1092 ASN A CA 1
ATOM 8236 C C . ASN A 1 1092 ? 6.693 4.494 5.242 1.00 88.69 1092 ASN A C 1
ATOM 8238 O O . ASN A 1 1092 ? 5.622 5.073 5.382 1.00 88.69 1092 ASN A O 1
ATOM 8242 N N . ILE A 1 1093 ? 7.354 3.988 6.290 1.00 89.38 1093 ILE A N 1
ATOM 8243 C CA . ILE A 1 1093 ? 6.861 4.075 7.677 1.00 89.38 1093 ILE A CA 1
ATOM 8244 C C . ILE A 1 1093 ? 6.976 5.515 8.193 1.00 89.38 1093 ILE A C 1
ATOM 8246 O O . ILE A 1 1093 ? 6.050 6.037 8.812 1.00 89.38 1093 ILE A O 1
ATOM 8250 N N . LEU A 1 1094 ? 8.081 6.201 7.888 1.00 88.75 1094 LEU A N 1
ATOM 8251 C CA . LEU A 1 1094 ? 8.254 7.603 8.268 1.00 88.75 1094 LEU A CA 1
ATOM 8252 C C . LEU A 1 1094 ? 7.269 8.526 7.527 1.00 88.75 1094 LEU A C 1
ATOM 8254 O O . LEU A 1 1094 ? 6.858 9.541 8.087 1.00 88.75 1094 LEU A O 1
ATOM 8258 N N . GLN A 1 1095 ? 6.866 8.172 6.303 1.00 88.50 1095 GLN A N 1
ATOM 8259 C CA . GLN A 1 1095 ? 5.796 8.836 5.555 1.00 88.50 1095 GLN A CA 1
ATOM 8260 C C . GLN A 1 1095 ? 4.410 8.513 6.136 1.00 88.50 1095 GLN A C 1
ATOM 8262 O O . GLN A 1 1095 ? 3.608 9.425 6.318 1.00 88.50 1095 GLN A O 1
ATOM 8267 N N . GLN A 1 1096 ? 4.135 7.258 6.514 1.00 88.25 1096 GLN A N 1
ATOM 8268 C CA . GLN A 1 1096 ? 2.899 6.884 7.216 1.00 88.25 1096 GLN A CA 1
ATOM 8269 C C . GLN A 1 1096 ? 2.722 7.688 8.511 1.00 88.25 1096 GLN A C 1
ATOM 8271 O O . GLN A 1 1096 ? 1.660 8.265 8.713 1.00 88.25 1096 GLN A O 1
ATOM 8276 N N . TYR A 1 1097 ? 3.767 7.840 9.332 1.00 90.50 1097 TYR A N 1
ATOM 8277 C CA . TYR A 1 1097 ? 3.717 8.684 10.536 1.00 90.50 1097 TYR A CA 1
ATOM 8278 C C . TYR A 1 1097 ? 3.535 10.187 10.255 1.00 90.50 1097 TYR A C 1
ATOM 8280 O O . TYR A 1 1097 ? 3.073 10.914 11.131 1.00 90.50 1097 TYR A O 1
ATOM 8288 N N . GLN A 1 1098 ? 3.906 10.673 9.064 1.00 86.12 1098 GLN A N 1
ATOM 8289 C CA . GLN A 1 1098 ? 3.633 12.052 8.630 1.00 86.12 1098 GLN A CA 1
ATOM 8290 C C . GLN A 1 1098 ? 2.209 12.232 8.095 1.00 86.12 1098 GLN A C 1
ATOM 8292 O O . GLN A 1 1098 ? 1.673 13.333 8.181 1.00 86.12 1098 GLN A O 1
ATOM 8297 N N . ASN A 1 1099 ? 1.605 11.180 7.547 1.00 86.50 1099 ASN A N 1
ATOM 8298 C CA . ASN A 1 1099 ? 0.227 11.204 7.059 1.00 86.50 1099 ASN A CA 1
ATOM 8299 C C . ASN A 1 1099 ? -0.779 10.955 8.196 1.00 86.50 1099 ASN A C 1
ATOM 8301 O O . ASN A 1 1099 ? -1.868 11.525 8.189 1.00 86.50 1099 ASN A O 1
ATOM 8305 N N . ASP A 1 1100 ? -0.401 10.138 9.182 1.00 87.75 1100 ASP A N 1
ATOM 8306 C CA . ASP A 1 1100 ? -1.200 9.784 10.352 1.00 87.75 1100 ASP A CA 1
ATOM 8307 C C . ASP A 1 1100 ? -0.369 9.905 11.648 1.00 87.75 1100 ASP A C 1
ATOM 8309 O O . ASP A 1 1100 ? 0.301 8.976 12.111 1.00 87.75 1100 ASP A O 1
ATOM 8313 N N . VAL A 1 1101 ? -0.439 11.083 12.278 1.00 88.31 1101 VAL A N 1
ATOM 8314 C CA . VAL A 1 1101 ? 0.181 11.319 13.595 1.00 88.31 1101 VAL A CA 1
ATOM 8315 C C . VAL A 1 1101 ? -0.588 10.679 14.754 1.00 88.31 1101 VAL A C 1
ATOM 8317 O O . VAL A 1 1101 ? -0.027 10.571 15.849 1.00 88.31 1101 VAL A O 1
ATOM 8320 N N . ARG A 1 1102 ? -1.835 10.220 14.548 1.00 88.81 1102 ARG A N 1
ATOM 8321 C CA . ARG A 1 1102 ? -2.556 9.430 15.560 1.00 88.81 1102 ARG A CA 1
ATOM 8322 C C . ARG A 1 1102 ? -1.898 8.069 15.696 1.00 88.81 1102 ARG A C 1
ATOM 8324 O O . ARG A 1 1102 ? -1.607 7.643 16.811 1.00 88.81 1102 ARG A O 1
ATOM 8331 N N . TYR A 1 1103 ? -1.580 7.459 14.563 1.00 91.88 1103 TYR A N 1
ATOM 8332 C CA . TYR A 1 1103 ? -0.913 6.170 14.495 1.00 91.88 1103 TYR A CA 1
ATOM 8333 C C . TYR A 1 1103 ? 0.458 6.183 15.191 1.00 91.88 1103 TYR A C 1
ATOM 8335 O O . TYR A 1 1103 ? 0.744 5.302 16.004 1.00 91.88 1103 TYR A O 1
ATOM 8343 N N . LEU A 1 1104 ? 1.277 7.229 14.994 1.00 92.81 1104 LEU A N 1
ATOM 8344 C CA . LEU A 1 1104 ? 2.526 7.392 15.759 1.00 92.81 1104 LEU A CA 1
ATOM 8345 C C . LEU A 1 1104 ? 2.271 7.613 17.263 1.00 92.81 1104 LEU A C 1
ATOM 8347 O O . LEU A 1 1104 ? 3.008 7.088 18.099 1.00 92.81 1104 LEU A O 1
ATOM 8351 N N . TYR A 1 1105 ? 1.252 8.396 17.628 1.00 93.44 1105 TYR A N 1
ATOM 8352 C CA . TYR A 1 1105 ? 0.893 8.651 19.027 1.00 93.44 1105 TYR A CA 1
ATOM 8353 C C . TYR A 1 1105 ? 0.502 7.362 19.767 1.00 93.44 1105 TYR A C 1
ATOM 8355 O O . TYR A 1 1105 ? 1.022 7.100 20.855 1.00 93.44 1105 TYR A O 1
ATOM 8363 N N . GLU A 1 1106 ? -0.357 6.541 19.163 1.00 93.62 1106 GLU A N 1
ATOM 8364 C CA . GLU A 1 1106 ? -0.803 5.252 19.703 1.00 93.62 1106 GLU A CA 1
ATOM 8365 C C . GLU A 1 1106 ? 0.347 4.237 19.740 1.00 93.62 1106 GLU A C 1
ATOM 8367 O O . GLU A 1 1106 ? 0.616 3.676 20.805 1.00 93.62 1106 GLU A O 1
ATOM 8372 N N . THR A 1 1107 ? 1.127 4.120 18.655 1.00 94.69 1107 THR A N 1
ATOM 8373 C CA . THR A 1 1107 ? 2.359 3.304 18.610 1.00 94.69 1107 THR A CA 1
ATOM 8374 C C . THR A 1 1107 ? 3.308 3.670 19.757 1.00 94.69 1107 THR A C 1
ATOM 8376 O O . THR A 1 1107 ? 3.829 2.803 20.452 1.00 94.69 1107 THR A O 1
ATOM 8379 N N . MET A 1 1108 ? 3.513 4.956 20.050 1.00 95.88 1108 MET A N 1
ATOM 8380 C CA . MET A 1 1108 ? 4.410 5.340 21.145 1.00 95.88 1108 MET A CA 1
ATOM 8381 C C . MET A 1 1108 ? 3.797 5.180 22.540 1.00 95.88 1108 MET A C 1
ATOM 8383 O O . MET A 1 1108 ? 4.537 4.894 23.485 1.00 95.88 1108 MET A O 1
ATOM 8387 N N . ILE A 1 1109 ? 2.473 5.302 22.706 1.00 95.81 1109 ILE A N 1
ATOM 8388 C CA . ILE A 1 1109 ? 1.805 4.874 23.950 1.00 95.81 1109 ILE A CA 1
ATOM 8389 C C . ILE A 1 1109 ? 2.074 3.387 24.173 1.00 95.81 1109 ILE A C 1
ATOM 8391 O O . ILE A 1 1109 ? 2.437 3.007 25.295 1.00 95.81 1109 ILE A O 1
ATOM 8395 N N . HIS A 1 1110 ? 1.955 2.591 23.107 1.00 95.75 1110 HIS A N 1
ATOM 8396 C CA . HIS A 1 1110 ? 2.158 1.155 23.125 1.00 95.75 1110 HIS A CA 1
ATOM 8397 C C . HIS A 1 1110 ? 3.576 0.790 23.576 1.00 95.75 1110 HIS A C 1
ATOM 8399 O O . HIS A 1 1110 ? 3.758 0.092 24.578 1.00 95.75 1110 HIS A O 1
ATOM 8405 N N . GLU A 1 1111 ? 4.587 1.354 22.916 1.00 96.06 1111 GLU A N 1
ATOM 8406 C CA . GLU A 1 1111 ? 5.998 1.117 23.229 1.00 96.06 1111 GLU A CA 1
ATOM 8407 C C . GLU A 1 1111 ? 6.379 1.524 24.662 1.00 96.06 1111 GLU A C 1
ATOM 8409 O O . GLU A 1 1111 ? 7.141 0.848 25.367 1.00 96.06 1111 GLU A O 1
ATOM 8414 N N . PHE A 1 1112 ? 5.809 2.619 25.166 1.00 96.62 1112 PHE A N 1
ATOM 8415 C CA . PHE A 1 1112 ? 6.012 3.012 26.559 1.00 96.62 1112 PHE A CA 1
ATOM 8416 C C . PHE A 1 1112 ? 5.330 2.053 27.559 1.00 96.62 1112 PHE A C 1
ATOM 8418 O O . PHE A 1 1112 ? 5.808 1.932 28.694 1.00 96.62 1112 PHE A O 1
ATOM 8425 N N . GLY A 1 1113 ? 4.315 1.289 27.139 1.00 95.38 1113 GLY A N 1
ATOM 8426 C CA . GLY A 1 1113 ? 3.781 0.132 27.868 1.00 95.38 1113 GLY A CA 1
ATOM 8427 C C . GLY A 1 1113 ? 4.834 -0.959 28.086 1.00 95.38 1113 GLY A C 1
ATOM 8428 O O . GLY A 1 1113 ? 5.067 -1.388 29.226 1.00 95.38 1113 GLY A O 1
ATOM 8429 N N . HIS A 1 1114 ? 5.577 -1.345 27.043 1.00 93.94 1114 HIS A N 1
ATOM 8430 C CA . HIS A 1 1114 ? 6.686 -2.297 27.181 1.00 93.94 1114 HIS A CA 1
ATOM 8431 C C . HIS A 1 1114 ? 7.756 -1.803 28.161 1.00 93.94 1114 HIS A C 1
ATOM 8433 O O . HIS A 1 1114 ? 8.190 -2.560 29.035 1.00 93.94 1114 HIS A O 1
ATOM 8439 N N . VAL A 1 1115 ? 8.122 -0.515 28.113 1.00 94.00 1115 VAL A N 1
ATOM 8440 C CA . VAL A 1 1115 ? 9.056 0.109 29.077 1.00 94.00 1115 VAL A CA 1
ATOM 8441 C C . VAL A 1 1115 ? 8.561 0.000 30.532 1.00 94.00 1115 VAL A C 1
ATOM 8443 O O . VAL A 1 1115 ? 9.367 -0.147 31.460 1.00 94.00 1115 VAL A O 1
ATOM 8446 N N . LEU A 1 1116 ? 7.247 0.037 30.762 1.00 92.88 1116 LEU A N 1
ATOM 8447 C CA . LEU A 1 1116 ? 6.630 -0.157 32.083 1.00 92.88 1116 LEU A CA 1
ATOM 8448 C C . LEU A 1 1116 ? 6.582 -1.629 32.528 1.00 92.88 1116 LEU A C 1
ATOM 8450 O O . LEU A 1 1116 ? 6.332 -1.910 33.704 1.00 92.88 1116 LEU A O 1
ATOM 8454 N N . GLY A 1 1117 ? 6.880 -2.561 31.624 1.00 90.81 1117 GLY A N 1
ATOM 8455 C CA . GLY A 1 1117 ? 6.946 -3.994 31.890 1.00 90.81 1117 GLY A CA 1
ATOM 8456 C C . GLY A 1 1117 ? 5.766 -4.797 31.350 1.00 90.81 1117 GLY A C 1
ATOM 8457 O O . GLY A 1 1117 ? 5.547 -5.912 31.831 1.00 90.81 1117 GLY A O 1
ATOM 8458 N N . PHE A 1 1118 ? 5.029 -4.267 30.366 1.00 92.94 1118 PHE A N 1
ATOM 8459 C CA . PHE A 1 1118 ? 4.042 -5.013 29.578 1.00 92.94 1118 PHE A CA 1
ATOM 8460 C C . PHE A 1 1118 ? 4.796 -5.947 28.630 1.00 92.94 1118 PHE A C 1
ATOM 8462 O O . PHE A 1 1118 ? 4.947 -5.686 27.448 1.00 92.94 1118 PHE A O 1
ATOM 8469 N N . THR A 1 1119 ? 5.430 -6.967 29.197 1.00 86.56 1119 THR A N 1
ATOM 8470 C CA . THR A 1 1119 ? 6.290 -7.899 28.472 1.00 86.56 1119 THR A CA 1
ATOM 8471 C C . THR A 1 1119 ? 6.093 -9.296 29.030 1.00 86.56 1119 THR A C 1
ATOM 8473 O O . THR A 1 1119 ? 6.000 -9.498 30.250 1.00 86.56 1119 THR A O 1
ATOM 8476 N N . GLY A 1 1120 ? 6.058 -10.275 28.133 1.00 81.38 1120 GLY A N 1
ATOM 8477 C CA . GLY A 1 1120 ? 6.068 -11.688 28.472 1.00 81.38 1120 GLY A CA 1
ATOM 8478 C C . GLY A 1 1120 ? 7.323 -12.392 27.982 1.00 81.38 1120 GLY A C 1
ATOM 8479 O O . GLY A 1 1120 ? 8.195 -11.818 27.334 1.00 81.38 1120 GLY A O 1
ATOM 8480 N N . ARG A 1 1121 ? 7.438 -13.664 28.355 1.00 80.50 1121 ARG A N 1
ATOM 8481 C CA . ARG A 1 1121 ? 8.564 -14.538 28.039 1.00 80.50 1121 ARG A CA 1
ATOM 8482 C C . ARG A 1 1121 ? 8.067 -15.948 27.787 1.00 80.50 1121 ARG A C 1
ATOM 8484 O O . ARG A 1 1121 ? 7.329 -16.514 28.598 1.00 80.50 1121 ARG A O 1
ATOM 8491 N N . SER A 1 1122 ? 8.584 -16.545 26.723 1.00 79.81 1122 SER A N 1
ATOM 8492 C CA . SER A 1 1122 ? 8.391 -17.957 26.415 1.00 79.81 1122 SER A CA 1
ATOM 8493 C C . SER A 1 1122 ? 8.921 -18.876 27.534 1.00 79.81 1122 SER A C 1
ATOM 8495 O O . SER A 1 1122 ? 9.855 -18.520 28.270 1.00 79.81 1122 SER A O 1
ATOM 8497 N N . PRO A 1 1123 ? 8.445 -20.135 27.609 1.00 79.25 1123 PRO A N 1
ATOM 8498 C CA . PRO A 1 1123 ? 8.986 -21.156 28.515 1.00 79.25 1123 PRO A CA 1
ATOM 8499 C C . PRO A 1 1123 ? 10.488 -21.464 28.344 1.00 79.25 1123 PRO A C 1
ATOM 8501 O O . PRO A 1 1123 ? 11.075 -22.154 29.187 1.00 79.25 1123 PRO A O 1
ATOM 8504 N N . LYS A 1 1124 ? 11.114 -21.001 27.251 1.00 79.56 1124 LYS A N 1
ATOM 8505 C CA . LYS A 1 1124 ? 12.565 -21.052 27.023 1.00 79.56 1124 LYS A CA 1
ATOM 8506 C C . LYS A 1 1124 ? 13.263 -19.890 27.737 1.00 79.56 1124 LYS A C 1
ATOM 8508 O O . LYS A 1 1124 ? 14.091 -20.147 28.607 1.00 79.56 1124 LYS A O 1
ATOM 8513 N N . GLN A 1 1125 ? 12.858 -18.648 27.458 1.00 76.19 1125 GLN A N 1
ATOM 8514 C CA . GLN A 1 1125 ? 13.427 -17.431 28.062 1.00 76.19 1125 GLN A CA 1
ATOM 8515 C C . GLN A 1 1125 ? 13.294 -17.415 29.596 1.00 76.19 1125 GLN A C 1
ATOM 8517 O O . GLN A 1 1125 ? 14.187 -16.937 30.290 1.00 76.19 1125 GLN A O 1
ATOM 8522 N N . LEU A 1 1126 ? 12.238 -18.012 30.165 1.00 74.06 1126 LEU A N 1
ATOM 8523 C CA . LEU A 1 1126 ? 12.087 -18.154 31.626 1.00 74.06 1126 LEU A CA 1
ATOM 8524 C C . LEU A 1 1126 ? 13.157 -19.037 32.302 1.00 74.06 1126 LEU A C 1
ATOM 8526 O O . LEU A 1 1126 ? 13.290 -19.012 33.527 1.00 74.06 1126 LEU A O 1
ATOM 8530 N N . LYS A 1 1127 ? 13.921 -19.827 31.537 1.00 73.75 1127 LYS A N 1
ATOM 8531 C CA . LYS A 1 1127 ? 15.040 -20.644 32.047 1.00 73.75 1127 LYS A CA 1
ATOM 8532 C C . LYS A 1 1127 ? 16.379 -19.900 31.989 1.00 73.75 1127 LYS A C 1
ATOM 8534 O O . LYS A 1 1127 ? 17.356 -20.362 32.582 1.00 73.75 1127 LYS A O 1
ATOM 8539 N N . GLU A 1 1128 ? 16.431 -18.763 31.301 1.00 72.06 1128 GLU A N 1
ATOM 8540 C CA . GLU A 1 1128 ? 17.635 -17.964 31.091 1.00 72.06 1128 GLU A CA 1
ATOM 8541 C C . GLU A 1 1128 ? 17.804 -16.951 32.235 1.00 72.06 1128 GLU A C 1
ATOM 8543 O O . GLU A 1 1128 ? 16.899 -16.196 32.593 1.00 72.06 1128 GLU A O 1
ATOM 8548 N N . LYS A 1 1129 ? 18.979 -16.948 32.875 1.00 53.34 1129 LYS A N 1
ATOM 8549 C CA . LYS A 1 1129 ? 19.255 -16.050 34.006 1.00 53.34 1129 LYS A CA 1
ATOM 8550 C C . LYS A 1 1129 ? 19.648 -14.664 33.508 1.00 53.34 1129 LYS A C 1
ATOM 8552 O O . LYS A 1 1129 ? 20.642 -14.538 32.805 1.00 53.34 1129 LYS A O 1
ATOM 8557 N N . GLY A 1 1130 ? 18.952 -13.637 33.993 1.00 56.19 1130 GLY A N 1
ATOM 8558 C CA . GLY A 1 1130 ? 19.287 -12.228 33.751 1.00 56.19 1130 GLY A CA 1
ATOM 8559 C C . GLY A 1 1130 ? 18.296 -11.480 32.860 1.00 56.19 1130 GLY A C 1
ATOM 8560 O O . GLY A 1 1130 ? 18.402 -10.264 32.755 1.00 56.19 1130 GLY A O 1
ATOM 8561 N N . VAL A 1 1131 ? 17.315 -12.174 32.274 1.00 57.66 1131 VAL A N 1
ATOM 8562 C CA . VAL A 1 1131 ? 16.251 -11.547 31.479 1.00 57.66 1131 VAL A CA 1
ATOM 8563 C C . VAL A 1 1131 ? 15.329 -10.722 32.393 1.00 57.66 1131 VAL A C 1
ATOM 8565 O O . VAL A 1 1131 ? 14.961 -11.197 33.469 1.00 57.66 1131 VAL A O 1
ATOM 8568 N N . PHE A 1 1132 ? 15.007 -9.503 31.948 1.00 62.75 1132 PHE A N 1
ATOM 8569 C CA . PHE A 1 1132 ? 14.279 -8.399 32.601 1.00 62.75 1132 PHE A CA 1
ATOM 8570 C C . PHE A 1 1132 ? 13.462 -8.745 33.877 1.00 62.75 1132 PHE A C 1
ATOM 8572 O O . PHE A 1 1132 ? 12.596 -9.611 33.801 1.00 62.75 1132 PHE A O 1
ATOM 8579 N N . PRO A 1 1133 ? 13.680 -8.054 35.026 1.00 63.81 1133 PRO A N 1
ATOM 8580 C CA . PRO A 1 1133 ? 12.986 -8.250 36.309 1.00 63.81 1133 PRO A CA 1
ATOM 8581 C C . PRO A 1 1133 ? 11.704 -7.403 36.489 1.00 63.81 1133 PRO A C 1
ATOM 8583 O O . PRO A 1 1133 ? 11.210 -7.263 37.617 1.00 63.81 1133 PRO A O 1
ATOM 8586 N N . VAL A 1 1134 ? 11.214 -6.770 35.419 1.00 79.69 1134 VAL A N 1
ATOM 8587 C CA . VAL A 1 1134 ? 9.963 -5.994 35.384 1.00 79.69 1134 VAL A CA 1
ATOM 8588 C C . VAL A 1 1134 ? 9.168 -6.452 34.160 1.00 79.69 1134 VAL A C 1
ATOM 8590 O O . VAL A 1 1134 ? 9.192 -5.817 33.115 1.00 79.69 1134 VAL A O 1
ATOM 8593 N N . SER A 1 1135 ? 8.529 -7.612 34.292 1.00 87.75 1135 SER A N 1
ATOM 8594 C CA . SER A 1 1135 ? 7.688 -8.240 33.266 1.00 87.75 1135 SER A CA 1
ATOM 8595 C C . SER A 1 1135 ? 6.427 -8.843 33.888 1.00 87.75 1135 SER A C 1
ATOM 8597 O O . SER A 1 1135 ? 6.381 -9.101 35.103 1.00 87.75 1135 SER A O 1
ATOM 8599 N N . TRP A 1 1136 ? 5.426 -9.164 33.065 1.00 91.12 1136 TRP A N 1
ATOM 8600 C CA . TRP A 1 1136 ? 4.235 -9.889 33.510 1.00 91.12 1136 TRP A CA 1
ATOM 8601 C C . TRP A 1 1136 ? 4.590 -11.239 34.161 1.00 91.12 1136 TRP A C 1
ATOM 8603 O O . TRP A 1 1136 ? 3.982 -11.629 35.163 1.00 91.12 1136 TRP A O 1
ATOM 8613 N N . ASN A 1 1137 ? 5.618 -11.946 33.671 1.00 86.31 1137 ASN A N 1
ATOM 8614 C CA . ASN A 1 1137 ? 6.038 -13.218 34.273 1.00 86.31 1137 ASN A CA 1
ATOM 8615 C C . ASN A 1 1137 ? 6.735 -13.057 35.636 1.00 86.31 1137 ASN A C 1
ATOM 8617 O O . ASN A 1 1137 ? 6.535 -13.913 36.495 1.00 86.31 1137 ASN A O 1
ATOM 8621 N N . ASP A 1 1138 ? 7.495 -11.980 35.895 1.00 81.62 1138 ASP A N 1
ATOM 8622 C CA . ASP A 1 1138 ? 8.117 -11.771 37.227 1.00 81.62 1138 ASP A CA 1
ATOM 8623 C C . ASP A 1 1138 ? 7.072 -11.543 38.318 1.00 81.62 1138 ASP A C 1
ATOM 8625 O O . ASP A 1 1138 ? 7.285 -11.848 39.492 1.00 81.62 1138 ASP A O 1
ATOM 8629 N N . ARG A 1 1139 ? 5.923 -10.996 37.919 1.00 87.62 1139 ARG A N 1
ATOM 8630 C CA . ARG A 1 1139 ? 4.738 -10.835 38.760 1.00 87.62 1139 ARG A CA 1
ATOM 8631 C C . ARG A 1 1139 ? 3.843 -12.075 38.774 1.00 87.62 1139 ARG A C 1
ATOM 8633 O O . ARG A 1 1139 ? 2.862 -12.103 39.508 1.00 87.62 1139 ARG A O 1
ATOM 8640 N N . SER A 1 1140 ? 4.204 -13.118 38.022 1.00 89.31 1140 SER A N 1
ATOM 8641 C CA . SER A 1 1140 ? 3.424 -14.348 37.845 1.00 89.31 1140 SER A CA 1
ATOM 8642 C C . SER A 1 1140 ? 2.009 -14.105 37.298 1.00 89.31 1140 SER A C 1
ATOM 8644 O O . SER A 1 1140 ? 1.094 -14.852 37.649 1.00 89.31 1140 SER A O 1
ATOM 8646 N N . LEU A 1 1141 ? 1.832 -13.088 36.448 1.00 93.50 1141 LEU A N 1
ATOM 8647 C CA . LEU A 1 1141 ? 0.534 -12.649 35.914 1.00 93.50 1141 LEU A CA 1
ATOM 8648 C C . LEU A 1 1141 ? 0.090 -13.464 34.696 1.00 93.50 1141 LEU A C 1
ATOM 8650 O O . LEU A 1 1141 ? -1.083 -13.804 34.599 1.00 93.50 1141 LEU A O 1
ATOM 8654 N N . VAL A 1 1142 ? 1.028 -13.861 33.833 1.00 92.25 1142 VAL A N 1
ATOM 8655 C CA . VAL A 1 1142 ? 0.764 -14.748 32.689 1.00 92.25 1142 VAL A CA 1
ATOM 8656 C C . VAL A 1 1142 ? 1.103 -16.196 33.044 1.00 92.25 1142 VAL A C 1
ATOM 8658 O O . VAL A 1 1142 ? 2.127 -16.482 33.676 1.00 92.25 1142 VAL A O 1
ATOM 8661 N N . ASP A 1 1143 ? 0.223 -17.113 32.653 1.00 89.19 1143 ASP A N 1
ATOM 8662 C CA . ASP A 1 1143 ? 0.469 -18.547 32.591 1.00 89.19 1143 ASP A CA 1
ATOM 8663 C C . ASP A 1 1143 ? 0.922 -18.927 31.175 1.00 89.19 1143 ASP A C 1
ATOM 8665 O O . ASP A 1 1143 ? 0.221 -18.671 30.200 1.00 89.19 1143 ASP A O 1
ATOM 8669 N N . VAL A 1 1144 ? 2.114 -19.516 31.077 1.00 86.31 1144 VAL A N 1
ATOM 8670 C CA . VAL A 1 1144 ? 2.718 -20.013 29.827 1.00 86.31 1144 VAL A CA 1
ATOM 8671 C C . VAL A 1 1144 ? 2.979 -21.523 29.896 1.00 86.31 1144 VAL A C 1
ATOM 8673 O O . VAL A 1 1144 ? 3.848 -22.047 29.201 1.00 86.31 1144 VAL A O 1
ATOM 8676 N N . SER A 1 1145 ? 2.296 -22.234 30.803 1.00 84.50 1145 SER A N 1
ATOM 8677 C CA . SER A 1 1145 ? 2.459 -23.686 30.956 1.00 84.50 1145 SER A CA 1
ATOM 8678 C C . SER A 1 1145 ? 1.918 -24.477 29.762 1.00 84.50 1145 SER A C 1
ATOM 8680 O O . SER A 1 1145 ? 2.490 -25.517 29.432 1.00 84.50 1145 SER A O 1
ATOM 8682 N N . ASP A 1 1146 ? 0.896 -23.951 29.083 1.00 85.00 1146 ASP A N 1
ATOM 8683 C CA . ASP A 1 1146 ? 0.500 -24.352 27.733 1.00 85.00 1146 ASP A CA 1
ATOM 8684 C C . ASP A 1 1146 ? 0.981 -23.293 26.718 1.00 85.00 1146 ASP A C 1
ATOM 8686 O O . ASP A 1 1146 ? 0.411 -22.201 26.661 1.00 85.00 1146 ASP A O 1
ATOM 8690 N N . PRO A 1 1147 ? 2.025 -23.568 25.912 1.00 80.38 1147 PRO A N 1
ATOM 8691 C CA . PRO A 1 1147 ? 2.497 -22.627 24.897 1.00 80.38 1147 PRO A CA 1
ATOM 8692 C C . PRO A 1 1147 ? 1.502 -22.447 23.739 1.00 80.38 1147 PRO A C 1
ATOM 8694 O O . PRO A 1 1147 ? 1.600 -21.461 23.017 1.00 80.38 1147 PRO A O 1
ATOM 8697 N N . ASN A 1 1148 ? 0.532 -23.356 23.569 1.00 84.94 1148 ASN A N 1
ATOM 8698 C CA . ASN A 1 1148 ? -0.523 -23.218 22.564 1.00 84.94 1148 ASN A CA 1
ATOM 8699 C C . ASN A 1 1148 ? -1.691 -22.354 23.056 1.00 84.94 1148 ASN A C 1
ATOM 8701 O O . ASN A 1 1148 ? -2.586 -22.050 22.272 1.00 84.94 1148 ASN A O 1
ATOM 8705 N N . ASN A 1 1149 ? -1.717 -21.979 24.339 1.00 88.19 1149 ASN A N 1
ATOM 8706 C CA . ASN A 1 1149 ? -2.745 -21.115 24.905 1.00 88.19 1149 ASN A CA 1
ATOM 8707 C C . ASN A 1 1149 ? -2.217 -20.324 26.120 1.00 88.19 1149 ASN A C 1
ATOM 8709 O O . ASN A 1 1149 ? -2.627 -20.595 27.253 1.00 88.19 1149 ASN A O 1
ATOM 8713 N N . PRO A 1 1150 ? -1.291 -19.366 25.918 1.00 91.44 1150 PRO A N 1
ATOM 8714 C CA . PRO A 1 1150 ? -0.824 -18.509 26.997 1.00 91.44 1150 PRO A CA 1
ATOM 8715 C C . PRO A 1 1150 ? -1.948 -17.568 27.448 1.00 91.44 1150 PRO A C 1
ATOM 8717 O O . PRO A 1 1150 ? -2.637 -16.951 26.634 1.00 91.44 1150 PRO A O 1
ATOM 8720 N N . LEU A 1 1151 ? -2.134 -17.466 28.764 1.00 94.31 1151 LEU A N 1
ATOM 8721 C CA . LEU A 1 1151 ? -3.247 -16.735 29.371 1.00 94.31 1151 LEU A CA 1
ATOM 8722 C C . LEU A 1 1151 ? -2.758 -15.775 30.450 1.00 94.31 1151 LEU A C 1
ATOM 8724 O O . LEU A 1 1151 ? -2.088 -16.179 31.405 1.00 94.31 1151 LEU A O 1
ATOM 8728 N N . TYR A 1 1152 ? -3.175 -14.517 30.374 1.00 96.00 1152 TYR A N 1
ATOM 8729 C CA . TYR A 1 1152 ? -3.113 -13.606 31.509 1.00 96.00 1152 TYR A CA 1
ATOM 8730 C C . TYR A 1 1152 ? -4.185 -14.020 32.519 1.00 96.00 1152 TYR A C 1
ATOM 8732 O O . TYR A 1 1152 ? -5.343 -14.257 32.170 1.00 96.00 1152 TYR A O 1
ATOM 8740 N N . LYS A 1 1153 ? -3.800 -14.193 33.782 1.00 96.00 1153 LYS A N 1
ATOM 8741 C CA . LYS A 1 1153 ? -4.618 -14.920 34.759 1.00 96.00 1153 LYS A CA 1
ATOM 8742 C C . LYS A 1 1153 ? -5.895 -14.174 35.123 1.00 96.00 1153 LYS A C 1
ATOM 8744 O O . LYS A 1 1153 ? -5.860 -12.998 35.456 1.00 96.00 1153 LYS A O 1
ATOM 8749 N N . ALA A 1 1154 ? -6.994 -14.920 35.212 1.00 95.19 1154 ALA A N 1
ATOM 8750 C CA . ALA A 1 1154 ? -8.304 -14.420 35.629 1.00 95.19 1154 ALA A CA 1
ATOM 8751 C C . ALA A 1 1154 ? -8.291 -13.643 36.959 1.00 95.19 1154 ALA A C 1
ATOM 8753 O O . ALA A 1 1154 ? -8.897 -12.586 37.071 1.00 95.19 1154 ALA A O 1
ATOM 8754 N N . ASN A 1 1155 ? -7.570 -14.144 37.969 1.00 93.56 1155 ASN A N 1
ATOM 8755 C CA . ASN A 1 1155 ? -7.515 -13.553 39.313 1.00 93.56 1155 ASN A CA 1
ATOM 8756 C C . ASN A 1 1155 ? -6.498 -12.396 39.404 1.00 93.56 1155 ASN A C 1
ATOM 8758 O O . ASN A 1 1155 ? -5.593 -12.422 40.241 1.00 93.56 1155 ASN A O 1
ATOM 8762 N N . THR A 1 1156 ? -6.634 -11.414 38.517 1.00 96.12 1156 THR A N 1
ATOM 8763 C CA . THR A 1 1156 ? -5.814 -10.196 38.405 1.00 96.12 1156 THR A CA 1
ATOM 8764 C C . THR A 1 1156 ? -6.727 -8.982 38.228 1.00 96.12 1156 THR A C 1
ATOM 8766 O O . THR A 1 1156 ? -7.927 -9.147 37.993 1.00 96.12 1156 THR A O 1
ATOM 8769 N N . PHE A 1 1157 ? -6.201 -7.762 38.334 1.00 96.25 1157 PHE A N 1
ATOM 8770 C CA . PHE A 1 1157 ? -7.000 -6.574 38.032 1.00 96.25 1157 PHE A CA 1
ATOM 8771 C C . PHE A 1 1157 ? -7.398 -6.527 36.552 1.00 96.25 1157 PHE A C 1
ATOM 8773 O O . PHE A 1 1157 ? -8.552 -6.214 36.264 1.00 96.25 1157 PHE A O 1
ATOM 8780 N N . ALA A 1 1158 ? -6.505 -6.899 35.626 1.00 96.56 1158 ALA A N 1
ATOM 8781 C CA . ALA A 1 1158 ? -6.851 -6.991 34.205 1.00 96.56 1158 ALA A CA 1
ATOM 8782 C C . ALA A 1 1158 ? -7.930 -8.051 33.935 1.00 96.56 1158 ALA A C 1
ATOM 8784 O O . ALA A 1 1158 ? -8.869 -7.792 33.188 1.00 96.56 1158 ALA A O 1
ATOM 8785 N N . GLY A 1 1159 ? -7.863 -9.214 34.594 1.00 95.88 1159 GLY A N 1
ATOM 8786 C CA . GLY A 1 1159 ? -8.882 -10.261 34.455 1.00 95.88 1159 GLY A CA 1
ATOM 8787 C C . GLY A 1 1159 ? -10.248 -9.878 35.033 1.00 95.88 1159 GLY A C 1
ATOM 8788 O O . GLY A 1 1159 ? -11.284 -10.273 34.497 1.00 95.88 1159 GLY A O 1
ATOM 8789 N N . ILE A 1 1160 ? -10.269 -9.060 36.089 1.00 94.25 1160 ILE A N 1
ATOM 8790 C CA . ILE A 1 1160 ? -11.492 -8.430 36.610 1.00 94.25 1160 ILE A CA 1
ATOM 8791 C C . ILE A 1 1160 ? -12.059 -7.434 35.587 1.00 94.25 1160 ILE A C 1
ATOM 8793 O O . ILE A 1 1160 ? -13.223 -7.557 35.213 1.00 94.25 1160 ILE A O 1
ATOM 8797 N N . ALA A 1 1161 ? -11.228 -6.517 35.077 1.00 93.94 1161 ALA A N 1
ATOM 8798 C CA . ALA A 1 1161 ? -11.637 -5.531 34.076 1.00 93.94 1161 ALA A CA 1
ATOM 8799 C C . ALA A 1 1161 ? -12.163 -6.195 32.788 1.00 93.94 1161 ALA A C 1
ATOM 8801 O O . ALA A 1 1161 ? -13.175 -5.765 32.246 1.00 93.94 1161 ALA A O 1
ATOM 8802 N N . TYR A 1 1162 ? -11.547 -7.290 32.336 1.00 94.19 1162 TYR A N 1
ATOM 8803 C CA . TYR A 1 1162 ? -12.037 -8.048 31.183 1.00 94.19 1162 TYR A CA 1
ATOM 8804 C C . TYR A 1 1162 ? -13.397 -8.705 31.457 1.00 94.19 1162 TYR A C 1
ATOM 8806 O O . TYR A 1 1162 ? -14.294 -8.652 30.620 1.00 94.19 1162 TYR A O 1
ATOM 8814 N N . GLY A 1 1163 ? -13.596 -9.252 32.660 1.00 90.00 1163 GLY A N 1
ATOM 8815 C CA . GLY A 1 1163 ? -14.892 -9.775 33.099 1.00 90.00 1163 GLY A CA 1
ATOM 8816 C C . GLY A 1 1163 ? -16.018 -8.735 33.098 1.00 90.00 1163 GLY A C 1
ATOM 8817 O O . GLY A 1 1163 ? -17.162 -9.075 32.787 1.00 90.00 1163 GLY A O 1
ATOM 8818 N N . GLU A 1 1164 ? -15.698 -7.481 33.426 1.00 89.56 1164 GLU A N 1
ATOM 8819 C CA . GLU A 1 1164 ? -16.615 -6.332 33.361 1.00 89.56 1164 GLU A CA 1
ATOM 8820 C C . GLU A 1 1164 ? -16.914 -5.913 31.918 1.00 89.56 1164 GLU A C 1
ATOM 8822 O O . GLU A 1 1164 ? -18.082 -5.726 31.582 1.00 89.56 1164 GLU A O 1
ATOM 8827 N N . LEU A 1 1165 ? -15.896 -5.841 31.051 1.00 87.69 1165 LEU A N 1
ATOM 8828 C CA . LEU A 1 1165 ? -16.067 -5.547 29.620 1.00 87.69 1165 LEU A CA 1
ATOM 8829 C C . LEU A 1 1165 ? -16.921 -6.603 28.899 1.00 87.69 1165 LEU A C 1
ATOM 8831 O O . LEU A 1 1165 ? -17.734 -6.263 28.047 1.00 87.69 1165 LEU A O 1
ATOM 8835 N N . LEU A 1 1166 ? -16.801 -7.877 29.286 1.00 84.44 1166 LEU A N 1
ATOM 8836 C CA . LEU A 1 1166 ? -17.669 -8.964 28.812 1.00 84.44 1166 LEU A CA 1
ATOM 8837 C C . LEU A 1 1166 ? -19.076 -8.954 29.450 1.00 84.44 1166 LEU A C 1
ATOM 8839 O O . LEU A 1 1166 ? -19.880 -9.846 29.185 1.00 84.44 1166 LEU A O 1
ATOM 8843 N N . GLY A 1 1167 ? -19.371 -8.031 30.373 1.00 83.81 1167 GLY A N 1
ATOM 8844 C CA . GLY A 1 1167 ? -20.635 -7.966 31.119 1.00 83.81 1167 GLY A CA 1
ATOM 8845 C C . GLY A 1 1167 ? -20.880 -9.123 32.102 1.00 83.81 1167 GLY A C 1
ATOM 8846 O O . GLY A 1 1167 ? -21.881 -9.121 32.822 1.00 83.81 1167 GLY A O 1
ATOM 8847 N N . THR A 1 1168 ? -19.976 -10.106 32.177 1.00 84.50 1168 THR A N 1
ATOM 8848 C CA . THR A 1 1168 ? -20.095 -11.269 33.075 1.00 84.50 1168 THR A CA 1
ATOM 8849 C C . THR A 1 1168 ? -19.903 -10.891 34.542 1.00 84.50 1168 THR A C 1
ATOM 8851 O O . THR A 1 1168 ? -20.489 -11.521 35.422 1.00 84.50 1168 THR A O 1
ATOM 8854 N N . ASN A 1 1169 ? -19.085 -9.865 34.808 1.00 84.31 1169 ASN A N 1
ATOM 8855 C CA . ASN A 1 1169 ? -18.616 -9.460 36.137 1.00 84.31 1169 ASN A CA 1
ATOM 8856 C C . ASN A 1 1169 ? -17.923 -10.601 36.912 1.00 84.31 1169 ASN A C 1
ATOM 8858 O O . ASN A 1 1169 ? -17.885 -10.610 38.145 1.00 84.31 1169 ASN A O 1
ATOM 8862 N N . VAL A 1 1170 ? -17.371 -11.579 36.184 1.00 88.69 1170 VAL A N 1
ATOM 8863 C CA . VAL A 1 1170 ? -16.575 -12.689 36.717 1.00 88.69 1170 VAL A CA 1
ATOM 8864 C C . VAL A 1 1170 ? -15.126 -12.496 36.264 1.00 88.69 1170 VAL A C 1
ATOM 8866 O O . VAL A 1 1170 ? -14.905 -12.307 35.068 1.00 88.69 1170 VAL A O 1
ATOM 8869 N N . PRO A 1 1171 ? -14.124 -12.573 37.164 1.00 93.38 1171 PRO A N 1
ATOM 8870 C CA . PRO A 1 1171 ? -12.722 -12.473 36.769 1.00 93.38 1171 PRO A CA 1
ATOM 8871 C C . PRO A 1 1171 ? -12.397 -13.520 35.694 1.00 93.38 1171 PRO A C 1
ATOM 8873 O O . PRO A 1 1171 ? -12.571 -14.720 35.924 1.00 93.38 1171 PRO A O 1
ATOM 8876 N N . THR A 1 1172 ? -11.959 -13.065 34.522 1.00 94.50 1172 THR A N 1
ATOM 8877 C CA . THR A 1 1172 ? -11.821 -13.872 33.300 1.00 94.50 1172 THR A CA 1
ATOM 8878 C C . THR A 1 1172 ? -10.387 -13.794 32.784 1.00 94.50 1172 THR A C 1
ATOM 8880 O O . THR A 1 1172 ? -9.750 -12.749 32.856 1.00 94.50 1172 THR A O 1
ATOM 8883 N N . ALA A 1 1173 ? -9.829 -14.915 32.322 1.00 95.00 1173 ALA A N 1
ATOM 8884 C CA . ALA A 1 1173 ? -8.461 -14.946 31.806 1.00 95.00 1173 ALA A CA 1
ATOM 8885 C C . ALA A 1 1173 ? -8.401 -14.332 30.398 1.00 95.00 1173 ALA A C 1
ATOM 8887 O O . ALA A 1 1173 ? -9.279 -14.609 29.584 1.00 95.00 1173 ALA A O 1
ATOM 8888 N N . LEU A 1 1174 ? -7.368 -13.536 30.110 1.00 94.19 1174 LEU A N 1
ATOM 8889 C CA . LEU A 1 1174 ? -7.191 -12.889 28.807 1.00 94.19 1174 LEU A CA 1
ATOM 8890 C C . LEU A 1 1174 ? -6.250 -13.724 27.924 1.00 94.19 1174 LEU A C 1
ATOM 8892 O O . LEU A 1 1174 ? -5.162 -14.079 28.391 1.00 94.19 1174 LEU A O 1
ATOM 8896 N N . PRO A 1 1175 ? -6.615 -14.021 26.666 1.00 93.38 1175 PRO A N 1
ATOM 8897 C CA . PRO A 1 1175 ? -5.692 -14.574 25.679 1.00 93.38 1175 PRO A CA 1
ATOM 8898 C C . PRO A 1 1175 ? -4.518 -13.635 25.381 1.00 93.38 1175 PRO A C 1
ATOM 8900 O O . PRO A 1 1175 ? -4.701 -12.454 25.095 1.00 93.38 1175 PRO A O 1
ATOM 8903 N N . VAL A 1 1176 ? -3.307 -14.184 25.435 1.00 93.12 1176 VAL A N 1
ATOM 8904 C CA . VAL A 1 1176 ? -2.055 -13.483 25.120 1.00 93.12 1176 VAL A CA 1
ATOM 8905 C C . VAL A 1 1176 ? -1.557 -13.971 23.757 1.00 93.12 1176 VAL A C 1
ATOM 8907 O O . VAL A 1 1176 ? -1.791 -15.128 23.392 1.00 93.12 1176 VAL A O 1
ATOM 8910 N N . THR A 1 1177 ? -0.890 -13.106 22.997 1.00 92.94 1177 THR A N 1
ATOM 8911 C CA . THR A 1 1177 ? -0.418 -13.408 21.637 1.00 92.94 1177 THR A CA 1
ATOM 8912 C C . THR A 1 1177 ? 0.490 -14.635 21.577 1.00 92.94 1177 THR A C 1
ATOM 8914 O O . THR A 1 1177 ? 1.319 -14.875 22.465 1.00 92.94 1177 THR A O 1
ATOM 8917 N N . ARG A 1 1178 ? 0.330 -15.412 20.501 1.00 87.75 1178 ARG A N 1
ATOM 8918 C CA . ARG A 1 1178 ? 1.118 -16.605 20.170 1.00 87.75 1178 ARG A CA 1
ATOM 8919 C C . ARG A 1 1178 ? 1.224 -16.790 18.655 1.00 87.75 1178 ARG A C 1
ATOM 8921 O O . ARG A 1 1178 ? 0.277 -16.471 17.941 1.00 87.75 1178 ARG A O 1
ATOM 8928 N N . GLY A 1 1179 ? 2.306 -17.416 18.194 1.00 83.50 1179 GLY A N 1
ATOM 8929 C CA . GLY A 1 1179 ? 2.488 -17.791 16.789 1.00 83.50 1179 GLY A CA 1
ATOM 8930 C C . GLY A 1 1179 ? 2.905 -16.646 15.861 1.00 83.50 1179 GLY A C 1
ATOM 8931 O O . GLY A 1 1179 ? 3.066 -16.896 14.674 1.00 83.50 1179 GLY A O 1
ATOM 8932 N N . GLN A 1 1180 ? 3.121 -15.442 16.396 1.00 83.44 1180 GLN A N 1
ATOM 8933 C CA . GLN A 1 1180 ? 3.569 -14.254 15.660 1.00 83.44 1180 GLN A CA 1
ATOM 8934 C C . GLN A 1 1180 ? 5.097 -14.077 15.722 1.00 83.44 1180 GLN A C 1
ATOM 8936 O O . GLN A 1 1180 ? 5.685 -13.332 14.945 1.00 83.44 1180 GLN A O 1
ATOM 8941 N N . GLY A 1 1181 ? 5.772 -14.786 16.634 1.00 80.81 1181 GLY A N 1
ATOM 8942 C CA . GLY A 1 1181 ? 7.233 -14.846 16.712 1.00 80.81 1181 GLY A CA 1
ATOM 8943 C C . GLY A 1 1181 ? 7.813 -14.203 17.971 1.00 80.81 1181 GLY A C 1
ATOM 8944 O O . GLY A 1 1181 ? 7.099 -13.765 18.868 1.00 80.81 1181 GLY A O 1
ATOM 8945 N N . GLN A 1 1182 ? 9.146 -14.176 18.077 1.00 69.25 1182 GLN A N 1
ATOM 8946 C CA . GLN A 1 1182 ? 9.835 -13.848 19.336 1.00 69.25 1182 GLN A CA 1
ATOM 8947 C C . GLN A 1 1182 ? 9.621 -12.399 19.825 1.00 69.25 1182 GLN A C 1
ATOM 8949 O O . GLN A 1 1182 ? 9.766 -12.161 21.025 1.00 69.25 1182 GLN A O 1
ATOM 8954 N N . GLY A 1 1183 ? 9.309 -11.455 18.930 1.00 70.88 1183 GLY A N 1
ATOM 8955 C CA . GLY A 1 1183 ? 8.981 -10.071 19.296 1.00 70.88 1183 GLY A CA 1
ATOM 8956 C C . GLY A 1 1183 ? 7.568 -9.912 19.864 1.00 70.88 1183 GLY A C 1
ATOM 8957 O O . GLY A 1 1183 ? 7.368 -9.127 20.784 1.00 70.88 1183 GLY A O 1
ATOM 8958 N N . SER A 1 1184 ? 6.617 -10.709 19.370 1.00 83.75 1184 SER A N 1
ATOM 8959 C CA . SER A 1 1184 ? 5.188 -10.505 19.621 1.00 83.75 1184 SER A CA 1
ATOM 8960 C C . SER A 1 1184 ? 4.573 -11.503 20.604 1.00 83.75 1184 SER A C 1
ATOM 8962 O O . SER A 1 1184 ? 3.685 -11.147 21.383 1.00 83.75 1184 SER A O 1
ATOM 8964 N N . ASP A 1 1185 ? 5.049 -12.748 20.612 1.00 85.94 1185 ASP A N 1
ATOM 8965 C CA . ASP A 1 1185 ? 4.514 -13.801 21.470 1.00 85.94 1185 ASP A CA 1
ATOM 8966 C C . ASP A 1 1185 ? 4.696 -13.468 22.960 1.00 85.94 1185 ASP A C 1
ATOM 8968 O O . ASP A 1 1185 ? 5.751 -13.018 23.411 1.00 85.94 1185 ASP A O 1
ATOM 8972 N N . TYR A 1 1186 ? 3.675 -13.778 23.761 1.00 88.75 1186 TYR A N 1
ATOM 8973 C CA . TYR A 1 1186 ? 3.611 -13.562 25.213 1.00 88.75 1186 TYR A CA 1
ATOM 8974 C C . TYR A 1 1186 ? 3.586 -12.091 25.686 1.00 88.75 1186 TYR A C 1
ATOM 8976 O O . TYR A 1 1186 ? 3.282 -11.872 26.860 1.00 88.75 1186 TYR A O 1
ATOM 8984 N N . ALA A 1 1187 ? 3.903 -11.105 24.839 1.00 88.25 1187 ALA A N 1
ATOM 8985 C CA . ALA A 1 1187 ? 4.060 -9.695 25.226 1.00 88.25 1187 ALA A CA 1
ATOM 8986 C C . ALA A 1 1187 ? 2.825 -8.804 24.995 1.00 88.25 1187 ALA A C 1
ATOM 8988 O O . ALA A 1 1187 ? 2.766 -7.722 25.571 1.00 88.25 1187 ALA A O 1
ATOM 8989 N N . HIS A 1 1188 ? 1.838 -9.284 24.236 1.00 94.75 1188 HIS A N 1
ATOM 8990 C CA . HIS A 1 1188 ? 0.672 -8.516 23.787 1.00 94.75 1188 HIS A CA 1
ATOM 8991 C C . HIS A 1 1188 ? -0.649 -9.222 24.119 1.00 94.75 1188 HIS A C 1
ATOM 8993 O O . HIS A 1 1188 ? -0.681 -10.440 24.344 1.00 94.75 1188 HIS A O 1
ATOM 8999 N N . TRP A 1 1189 ? -1.755 -8.478 24.126 1.00 94.44 1189 TRP A N 1
ATOM 9000 C CA . TRP A 1 1189 ? -3.086 -9.077 24.016 1.00 94.44 1189 TRP A CA 1
ATOM 9001 C C . TRP A 1 1189 ? -3.269 -9.637 22.608 1.00 94.44 1189 TRP A C 1
ATOM 9003 O O . TRP A 1 1189 ? -2.843 -9.023 21.639 1.00 94.44 1189 TRP A O 1
ATOM 9013 N N . TRP A 1 1190 ? -3.918 -10.790 22.467 1.00 91.56 1190 TRP A N 1
ATOM 9014 C CA . TRP A 1 1190 ? -4.022 -11.413 21.147 1.00 91.56 1190 TRP A CA 1
ATOM 9015 C C . TRP A 1 1190 ? -4.981 -10.637 20.224 1.00 91.56 1190 TRP A C 1
ATOM 9017 O O . TRP A 1 1190 ? -6.191 -10.653 20.473 1.00 91.56 1190 TRP A O 1
ATOM 9027 N N . ARG A 1 1191 ? -4.479 -10.009 19.144 1.00 89.44 1191 ARG A N 1
ATOM 9028 C CA . ARG A 1 1191 ? -5.267 -9.165 18.207 1.00 89.44 1191 ARG A CA 1
ATOM 9029 C C . ARG A 1 1191 ? -6.536 -9.862 17.719 1.00 89.44 1191 ARG A C 1
ATOM 9031 O O . ARG A 1 1191 ? -7.602 -9.262 17.716 1.00 89.44 1191 ARG A O 1
ATOM 9038 N N . LYS A 1 1192 ? -6.472 -11.176 17.466 1.00 86.38 1192 LYS A N 1
ATOM 9039 C CA . LYS A 1 1192 ? -7.628 -12.013 17.078 1.00 86.38 1192 LYS A CA 1
ATOM 9040 C C . LYS A 1 1192 ? -8.814 -11.997 18.068 1.00 86.38 1192 LYS A C 1
ATOM 9042 O O . LYS A 1 1192 ? -9.918 -12.384 17.699 1.00 86.38 1192 LYS A O 1
ATOM 9047 N N . ILE A 1 1193 ? -8.594 -11.602 19.321 1.00 87.44 1193 ILE A N 1
ATOM 9048 C CA . ILE A 1 1193 ? -9.621 -11.513 20.372 1.00 87.44 1193 ILE A CA 1
ATOM 9049 C C . ILE A 1 1193 ? -9.924 -10.062 20.757 1.00 87.44 1193 ILE A C 1
ATOM 9051 O O . ILE A 1 1193 ? -11.048 -9.772 21.162 1.00 87.44 1193 ILE A O 1
ATOM 9055 N N . PHE A 1 1194 ? -8.936 -9.170 20.664 1.00 89.06 1194 PHE A N 1
ATOM 9056 C CA . PHE A 1 1194 ? -9.026 -7.809 21.197 1.00 89.06 1194 PHE A CA 1
ATOM 9057 C C . PHE A 1 1194 ? -9.108 -6.707 20.126 1.00 89.06 1194 PHE A C 1
ATOM 9059 O O . PHE A 1 1194 ? -9.496 -5.594 20.468 1.00 89.06 1194 PHE A O 1
ATOM 9066 N N . ASN A 1 1195 ? -8.853 -7.018 18.853 1.00 87.38 1195 ASN A N 1
ATOM 9067 C CA . ASN A 1 1195 ? -8.914 -6.088 17.721 1.00 87.38 1195 ASN A CA 1
ATOM 9068 C C . ASN A 1 1195 ? -8.193 -4.754 18.027 1.00 87.38 1195 ASN A C 1
ATOM 9070 O O . ASN A 1 1195 ? -7.009 -4.779 18.340 1.00 87.38 1195 ASN A O 1
ATOM 9074 N N . GLU A 1 1196 ? -8.909 -3.629 18.019 1.00 87.25 1196 GLU A N 1
ATOM 9075 C CA . GLU A 1 1196 ? -8.447 -2.252 18.273 1.00 87.25 1196 GLU A CA 1
ATOM 9076 C C . GLU A 1 1196 ? -8.075 -1.947 19.748 1.00 87.25 1196 GLU A C 1
ATOM 9078 O O . GLU A 1 1196 ? -8.378 -0.868 20.259 1.00 87.25 1196 GLU A O 1
ATOM 9083 N N . GLU A 1 1197 ? -7.458 -2.869 20.492 1.00 92.88 1197 GLU A N 1
ATOM 9084 C CA . GLU A 1 1197 ? -6.916 -2.556 21.828 1.00 92.88 1197 GLU A CA 1
ATOM 9085 C C . GLU A 1 1197 ? -5.430 -2.208 21.719 1.00 92.88 1197 GLU A C 1
ATOM 9087 O O . GLU A 1 1197 ? -4.651 -3.003 21.209 1.00 92.88 1197 GLU A O 1
ATOM 9092 N N . ALA A 1 1198 ? -5.019 -1.053 22.242 1.00 90.88 1198 ALA A N 1
ATOM 9093 C CA . ALA A 1 1198 ? -3.688 -0.475 22.018 1.00 90.88 1198 ALA A CA 1
ATOM 9094 C C . ALA A 1 1198 ? -2.480 -1.264 22.584 1.00 90.88 1198 ALA A C 1
ATOM 9096 O O . ALA A 1 1198 ? -1.364 -0.745 22.622 1.00 90.88 1198 ALA A O 1
ATOM 9097 N N . GLN A 1 1199 ? -2.657 -2.493 23.078 1.00 94.12 1199 GLN A N 1
ATOM 9098 C CA . GLN A 1 1199 ? -1.593 -3.429 23.468 1.00 94.12 1199 GLN A CA 1
ATOM 9099 C C . GLN A 1 1199 ? -1.661 -4.776 22.715 1.00 94.12 1199 GLN A C 1
ATOM 9101 O O . GLN A 1 1199 ? -1.193 -5.794 23.237 1.00 94.12 1199 GLN A O 1
ATOM 9106 N N . VAL A 1 1200 ? -2.226 -4.799 21.502 1.00 93.56 1200 VAL A N 1
ATOM 9107 C CA . VAL A 1 1200 ? -2.175 -5.951 20.576 1.00 93.56 1200 VAL A CA 1
ATOM 9108 C C . VAL A 1 1200 ? -0.903 -5.987 19.721 1.00 93.56 1200 VAL A C 1
ATOM 9110 O O . VAL A 1 1200 ? -0.194 -5.001 19.608 1.00 93.56 1200 VAL A O 1
ATOM 9113 N N . GLU A 1 1201 ? -0.586 -7.134 19.116 1.00 88.69 1201 GLU A N 1
ATOM 9114 C CA . GLU A 1 1201 ? 0.725 -7.391 18.487 1.00 88.69 1201 GLU A CA 1
ATOM 9115 C C . GLU A 1 1201 ? 1.097 -6.619 17.205 1.00 88.69 1201 GLU A C 1
ATOM 9117 O O . GLU A 1 1201 ? 2.214 -6.791 16.714 1.00 88.69 1201 GLU A O 1
ATOM 9122 N N . SER A 1 1202 ? 0.176 -5.850 16.628 1.00 83.81 1202 SER A N 1
ATOM 9123 C CA . SER A 1 1202 ? 0.359 -5.126 15.366 1.00 83.81 1202 SER A CA 1
ATOM 9124 C C . SER A 1 1202 ? -0.695 -4.032 15.241 1.00 83.81 1202 SER A C 1
ATOM 9126 O O . SER A 1 1202 ? -1.856 -4.315 15.533 1.00 83.81 1202 SER A O 1
ATOM 9128 N N . GLY A 1 1203 ? -0.313 -2.849 14.755 1.00 77.25 1203 GLY A N 1
ATOM 9129 C CA . GLY A 1 1203 ? -1.231 -1.759 14.409 1.00 77.25 1203 GLY A CA 1
ATOM 9130 C C . GLY A 1 1203 ? -1.375 -1.570 12.896 1.00 77.25 1203 GLY A C 1
ATOM 9131 O O . GLY A 1 1203 ? -0.588 -2.111 12.119 1.00 77.25 1203 GLY A O 1
ATOM 9132 N N . GLU A 1 1204 ? -2.381 -0.793 12.491 1.00 79.44 1204 GLU A N 1
ATOM 9133 C CA . GLU A 1 1204 ? -2.683 -0.445 11.096 1.00 79.44 1204 GLU A CA 1
ATOM 9134 C C . GLU A 1 1204 ? -2.994 1.059 10.996 1.00 79.44 1204 GLU A C 1
ATOM 9136 O O . GLU A 1 1204 ? -3.769 1.591 11.792 1.00 79.44 1204 GLU A O 1
ATOM 9141 N N . ALA A 1 1205 ? -2.397 1.761 10.026 1.00 76.12 1205 ALA A N 1
ATOM 9142 C CA . ALA A 1 1205 ? -2.642 3.192 9.829 1.00 76.12 1205 ALA A CA 1
ATOM 9143 C C . ALA A 1 1205 ? -4.109 3.456 9.440 1.00 76.12 1205 ALA A C 1
ATOM 9145 O O . ALA A 1 1205 ? -4.695 2.701 8.664 1.00 76.12 1205 ALA A O 1
ATOM 9146 N N . GLY A 1 1206 ? -4.706 4.530 9.964 1.00 74.44 1206 GLY A N 1
ATOM 9147 C CA . GLY A 1 1206 ? -6.125 4.837 9.762 1.00 74.44 1206 GLY A CA 1
ATOM 9148 C C . GLY A 1 1206 ? -7.115 4.044 10.631 1.00 74.44 1206 GLY A C 1
ATOM 9149 O O . GLY A 1 1206 ? -8.302 4.371 10.596 1.00 74.44 1206 GLY A O 1
ATOM 9150 N N . ASN A 1 1207 ? -6.671 3.070 11.440 1.00 77.06 1207 ASN A N 1
ATOM 9151 C CA . ASN A 1 1207 ? -7.522 2.341 12.389 1.00 77.06 1207 ASN A CA 1
ATOM 9152 C C . ASN A 1 1207 ? -7.126 2.651 13.857 1.00 77.06 1207 ASN A C 1
ATOM 9154 O O . ASN A 1 1207 ? -6.138 2.095 14.338 1.00 77.06 1207 ASN A O 1
ATOM 9158 N N . PRO A 1 1208 ? -7.846 3.542 14.578 1.00 77.94 1208 PRO A N 1
ATOM 9159 C CA . PRO A 1 1208 ? -7.408 4.040 15.887 1.00 77.94 1208 PRO A CA 1
ATOM 9160 C C . PRO A 1 1208 ? -7.509 3.005 17.017 1.00 77.94 1208 PRO A C 1
ATOM 9162 O O . PRO A 1 1208 ? -8.607 2.565 17.375 1.00 77.94 1208 PRO A O 1
ATOM 9165 N N . GLU A 1 1209 ? -6.386 2.696 17.662 1.00 87.00 1209 GLU A N 1
ATOM 9166 C CA . GLU A 1 1209 ? -6.328 1.736 18.766 1.00 87.00 1209 GLU A CA 1
ATOM 9167 C C . GLU A 1 1209 ? -6.643 2.373 20.130 1.00 87.00 1209 GLU A C 1
ATOM 9169 O O . GLU A 1 1209 ? -6.123 3.423 20.509 1.00 87.00 1209 GLU A O 1
ATOM 9174 N N . ARG A 1 1210 ? -7.480 1.704 20.929 1.00 89.50 1210 ARG A N 1
ATOM 9175 C CA . ARG A 1 1210 ? -7.994 2.223 22.205 1.00 89.50 1210 ARG A CA 1
ATOM 9176 C C . ARG A 1 1210 ? -7.178 1.745 23.392 1.00 89.50 1210 ARG A C 1
ATOM 9178 O O . ARG A 1 1210 ? -7.095 0.542 23.656 1.00 89.50 1210 ARG A O 1
ATOM 9185 N N . PHE A 1 1211 ? -6.654 2.677 24.188 1.00 92.75 1211 PHE A N 1
ATOM 9186 C CA . PHE A 1 1211 ? -5.977 2.332 25.439 1.00 92.75 1211 PHE A CA 1
ATOM 9187 C C . PHE A 1 1211 ? -6.999 2.074 26.559 1.00 92.75 1211 PHE A C 1
ATOM 9189 O O . PHE A 1 1211 ? -7.474 2.987 27.244 1.00 92.75 1211 PHE A O 1
ATOM 9196 N N . SER A 1 1212 ? -7.385 0.807 26.724 1.00 94.88 1212 SER A N 1
ATOM 9197 C CA . SER A 1 1212 ? -8.578 0.429 27.488 1.00 94.88 1212 SER A CA 1
ATOM 9198 C C . SER A 1 1212 ? -8.334 0.197 28.989 1.00 94.88 1212 SER A C 1
ATOM 9200 O O . SER A 1 1212 ? -7.212 0.204 29.514 1.00 94.88 1212 SER A O 1
ATOM 9202 N N . THR A 1 1213 ? -9.418 -0.109 29.710 1.00 94.44 1213 THR A N 1
ATOM 9203 C CA . THR A 1 1213 ? -9.360 -0.494 31.125 1.00 94.44 1213 THR A CA 1
ATOM 9204 C C . THR A 1 1213 ? -8.546 -1.761 31.394 1.00 94.44 1213 THR A C 1
ATOM 9206 O O . THR A 1 1213 ? -8.008 -1.864 32.497 1.00 94.44 1213 THR A O 1
ATOM 9209 N N . ILE A 1 1214 ? -8.415 -2.715 30.455 1.00 96.00 1214 ILE A N 1
ATOM 9210 C CA . ILE A 1 1214 ? -7.603 -3.930 30.698 1.00 96.00 1214 ILE A CA 1
ATOM 9211 C C . ILE A 1 1214 ? -6.103 -3.617 30.696 1.00 96.00 1214 ILE A C 1
ATOM 9213 O O . ILE A 1 1214 ? -5.376 -4.083 31.579 1.00 96.00 1214 ILE A O 1
ATOM 9217 N N . SER A 1 1215 ? -5.655 -2.739 29.799 1.00 96.31 1215 SER A N 1
ATOM 9218 C CA . SER A 1 1215 ? -4.267 -2.281 29.733 1.00 96.31 1215 SER A CA 1
ATOM 9219 C C . SER A 1 1215 ? -3.899 -1.426 30.948 1.00 96.31 1215 SER A C 1
ATOM 9221 O O . SER A 1 1215 ? -2.904 -1.722 31.620 1.00 96.31 1215 SER A O 1
ATOM 9223 N N . ILE A 1 1216 ? -4.757 -0.478 31.356 1.00 97.31 1216 ILE A N 1
ATOM 9224 C CA . ILE A 1 1216 ? -4.577 0.268 32.620 1.00 97.31 1216 ILE A CA 1
ATOM 9225 C C . ILE A 1 1216 ? -4.564 -0.670 33.841 1.00 97.31 1216 ILE A C 1
ATOM 9227 O O . ILE A 1 1216 ? -3.753 -0.504 34.760 1.00 97.31 1216 ILE A O 1
ATOM 9231 N N . ALA A 1 1217 ? -5.428 -1.683 33.870 1.00 96.88 1217 ALA A N 1
ATOM 9232 C CA . ALA A 1 1217 ? -5.468 -2.641 34.967 1.00 96.88 1217 ALA A CA 1
ATOM 9233 C C . ALA A 1 1217 ? -4.200 -3.511 35.044 1.00 96.88 1217 ALA A C 1
ATOM 9235 O O . ALA A 1 1217 ? -3.698 -3.749 36.146 1.00 96.88 1217 ALA A O 1
ATOM 9236 N N . SER A 1 1218 ? -3.608 -3.888 33.907 1.00 96.69 1218 SER A N 1
ATOM 9237 C CA . SER A 1 1218 ? -2.357 -4.656 33.883 1.00 96.69 1218 SER A CA 1
ATOM 9238 C C . SER A 1 1218 ? -1.152 -3.854 34.421 1.00 96.69 1218 SER A C 1
ATOM 9240 O O . SER A 1 1218 ? -0.289 -4.411 35.107 1.00 96.69 1218 SER A O 1
ATOM 9242 N N . ALA A 1 1219 ? -1.132 -2.523 34.247 1.00 96.25 1219 ALA A N 1
ATOM 9243 C CA . ALA A 1 1219 ? -0.168 -1.648 34.928 1.00 96.25 1219 ALA A CA 1
ATOM 9244 C C . ALA A 1 1219 ? -0.348 -1.678 36.461 1.00 96.25 1219 ALA A C 1
ATOM 9246 O O . ALA A 1 1219 ? 0.633 -1.656 37.217 1.00 96.25 1219 ALA A O 1
ATOM 9247 N N . ARG A 1 1220 ? -1.587 -1.788 36.956 1.00 95.69 1220 ARG A N 1
ATOM 9248 C CA . ARG A 1 1220 ? -1.854 -1.953 38.395 1.00 95.69 1220 ARG A CA 1
ATOM 9249 C C . ARG A 1 1220 ? -1.348 -3.293 38.922 1.00 95.69 1220 ARG A C 1
ATOM 9251 O O . ARG A 1 1220 ? -0.734 -3.326 39.990 1.00 95.69 1220 ARG A O 1
ATOM 9258 N N . ASP A 1 1221 ? -1.549 -4.368 38.164 1.00 96.00 1221 ASP A N 1
ATOM 9259 C CA . ASP A 1 1221 ? -1.011 -5.701 38.463 1.00 96.00 1221 ASP A CA 1
ATOM 9260 C C . ASP A 1 1221 ? 0.534 -5.704 38.497 1.00 96.00 1221 ASP A C 1
ATOM 9262 O O . ASP A 1 1221 ? 1.150 -6.280 39.403 1.00 96.00 1221 ASP A O 1
ATOM 9266 N N . LEU A 1 1222 ? 1.184 -4.981 37.572 1.00 93.88 1222 LEU A N 1
ATOM 9267 C CA . LEU A 1 1222 ? 2.637 -4.744 37.588 1.00 93.88 1222 LEU A CA 1
ATOM 9268 C C . LEU A 1 1222 ? 3.093 -3.957 38.826 1.00 93.88 1222 LEU A C 1
ATOM 9270 O O . LEU A 1 1222 ? 4.184 -4.202 39.359 1.00 93.88 1222 LEU A O 1
ATOM 9274 N N . GLY A 1 1223 ? 2.236 -3.074 39.337 1.00 93.50 1223 GLY A N 1
ATOM 9275 C CA . GLY A 1 1223 ? 2.356 -2.468 40.660 1.00 93.50 1223 GLY A CA 1
ATOM 9276 C C . GLY A 1 1223 ? 2.276 -0.947 40.709 1.00 93.50 1223 GLY A C 1
ATOM 9277 O O . GLY A 1 1223 ? 2.552 -0.375 41.768 1.00 93.50 1223 GLY A O 1
ATOM 9278 N N . TYR A 1 1224 ? 1.928 -0.302 39.599 1.00 95.81 1224 TYR A N 1
ATOM 9279 C CA . TYR A 1 1224 ? 1.733 1.143 39.511 1.00 95.81 1224 TYR A CA 1
ATOM 9280 C C . TYR A 1 1224 ? 0.409 1.567 40.175 1.00 95.81 1224 TYR A C 1
ATOM 9282 O O . TYR A 1 1224 ? -0.554 0.800 40.195 1.00 95.81 1224 TYR A O 1
ATOM 9290 N N . ASN A 1 1225 ? 0.337 2.786 40.727 1.00 95.75 1225 ASN A N 1
ATOM 9291 C CA . ASN A 1 1225 ? -0.937 3.330 41.210 1.00 95.75 1225 ASN A CA 1
ATOM 9292 C C . ASN A 1 1225 ? -1.625 4.049 40.049 1.00 95.75 1225 ASN A C 1
ATOM 9294 O O . ASN A 1 1225 ? -1.267 5.176 39.703 1.00 95.75 1225 ASN A O 1
ATOM 9298 N N . VAL A 1 1226 ? -2.590 3.379 39.435 1.00 97.19 1226 VAL A N 1
ATOM 9299 C CA . VAL A 1 1226 ? -3.233 3.844 38.205 1.00 97.19 1226 VAL A CA 1
ATOM 9300 C C . VAL A 1 1226 ? -4.491 4.676 38.453 1.00 97.19 1226 VAL A C 1
ATOM 9302 O O . VAL A 1 1226 ? -5.060 4.651 39.547 1.00 97.19 1226 VAL A O 1
ATOM 9305 N N . ASN A 1 1227 ? -4.918 5.375 37.407 1.00 96.50 1227 ASN A N 1
ATOM 9306 C CA . ASN A 1 1227 ? -6.209 6.020 37.259 1.00 96.50 1227 ASN A CA 1
ATOM 9307 C C . ASN A 1 1227 ? -6.992 5.323 36.131 1.00 96.50 1227 ASN A C 1
ATOM 9309 O O . ASN A 1 1227 ? -6.700 5.535 34.958 1.00 96.50 1227 ASN A O 1
ATOM 9313 N N . TYR A 1 1228 ? -8.012 4.534 36.477 1.00 95.25 1228 TYR A N 1
ATOM 9314 C CA . TYR A 1 1228 ? -8.923 3.909 35.500 1.00 95.25 1228 TYR A CA 1
ATOM 9315 C C . TYR A 1 1228 ? -9.712 4.950 34.698 1.00 95.25 1228 TYR A C 1
ATOM 9317 O O . TYR A 1 1228 ? -10.230 4.649 33.630 1.00 95.25 1228 TYR A O 1
ATOM 9325 N N . GLY A 1 1229 ? -9.772 6.186 35.199 1.00 93.38 1229 GLY A N 1
ATOM 9326 C CA . GLY A 1 1229 ? -10.398 7.317 34.538 1.00 93.38 1229 GLY A CA 1
ATOM 9327 C C . GLY A 1 1229 ? -9.756 7.758 33.225 1.00 93.38 1229 GLY A C 1
ATOM 9328 O O . GLY A 1 1229 ? -10.398 8.487 32.482 1.00 93.38 1229 GLY A O 1
ATOM 9329 N N . ALA A 1 1230 ? -8.519 7.333 32.948 1.00 94.75 1230 ALA A N 1
ATOM 9330 C CA . ALA A 1 1230 ? -7.804 7.645 31.711 1.00 94.75 1230 ALA A CA 1
ATOM 9331 C C . ALA A 1 1230 ? -8.094 6.665 30.556 1.00 94.75 1230 ALA A C 1
ATOM 9333 O O . ALA A 1 1230 ? -7.590 6.889 29.459 1.00 94.75 1230 ALA A O 1
ATOM 9334 N N . ALA A 1 1231 ? -8.861 5.593 30.797 1.00 94.38 1231 ALA A N 1
ATOM 9335 C CA . ALA A 1 1231 ? -9.188 4.606 29.770 1.00 94.38 1231 ALA A CA 1
ATOM 9336 C C . ALA A 1 1231 ? -10.087 5.207 28.685 1.00 94.38 1231 ALA A C 1
ATOM 9338 O O . ALA A 1 1231 ? -11.094 5.850 28.996 1.00 94.38 1231 ALA A O 1
ATOM 9339 N N . GLU A 1 1232 ? -9.766 4.921 27.427 1.00 93.12 1232 GLU A N 1
ATOM 9340 C CA . GLU A 1 1232 ? -10.700 5.141 26.326 1.00 93.12 1232 GLU A CA 1
ATOM 9341 C C . GLU A 1 1232 ? -11.892 4.171 26.414 1.00 93.12 1232 GLU A C 1
ATOM 9343 O O . GLU A 1 1232 ? -11.746 3.042 26.904 1.00 93.12 1232 GLU A O 1
ATOM 9348 N N . PRO A 1 1233 ? -13.084 4.576 25.933 1.00 89.81 1233 PRO A N 1
ATOM 9349 C CA . PRO A 1 1233 ? -14.186 3.656 25.701 1.00 89.81 1233 PRO A CA 1
ATOM 9350 C C . PRO A 1 1233 ? -13.754 2.555 24.731 1.00 89.81 1233 PRO A C 1
ATOM 9352 O O . PRO A 1 1233 ? -13.341 2.826 23.608 1.00 89.81 1233 PRO A O 1
ATOM 9355 N N . TYR A 1 1234 ? -13.876 1.309 25.170 1.00 90.12 1234 TYR A N 1
ATOM 9356 C CA . TYR A 1 1234 ? -13.518 0.129 24.397 1.00 90.12 1234 TYR A CA 1
ATOM 9357 C C . TYR A 1 1234 ? -14.471 -1.005 24.770 1.00 90.12 1234 TYR A C 1
ATOM 9359 O O . TYR A 1 1234 ? -14.795 -1.186 25.946 1.00 90.12 1234 TYR A O 1
ATOM 9367 N N . THR A 1 1235 ? -14.920 -1.763 23.772 1.00 84.00 1235 THR A N 1
ATOM 9368 C CA . THR A 1 1235 ? -15.721 -2.978 23.957 1.00 84.00 1235 THR A CA 1
ATOM 9369 C C . THR A 1 1235 ? -15.040 -4.092 23.169 1.00 84.00 1235 THR A C 1
ATOM 9371 O O . THR A 1 1235 ? -14.898 -3.942 21.958 1.00 84.00 1235 THR A O 1
ATOM 9374 N N . PRO A 1 1236 ? -14.604 -5.194 23.805 1.00 77.69 1236 PRO A N 1
ATOM 9375 C CA . PRO A 1 1236 ? -14.005 -6.297 23.072 1.00 77.69 1236 PRO A CA 1
ATOM 9376 C C . PRO A 1 1236 ? -15.057 -6.931 22.149 1.00 77.69 1236 PRO A C 1
ATOM 9378 O O . PRO A 1 1236 ? -16.221 -7.043 22.558 1.00 77.69 1236 PRO A O 1
ATOM 9381 N N . PRO A 1 1237 ? -14.673 -7.394 20.944 1.00 75.00 1237 PRO A N 1
ATOM 9382 C CA . PRO A 1 1237 ? -15.560 -8.155 20.074 1.00 75.00 1237 PRO A CA 1
ATOM 9383 C C . PRO A 1 1237 ? -16.268 -9.277 20.844 1.00 75.00 1237 PRO A C 1
ATOM 9385 O O . PRO A 1 1237 ? -15.642 -10.014 21.615 1.00 75.00 1237 PRO A O 1
ATOM 9388 N N . LYS A 1 1238 ? -17.587 -9.418 20.648 1.00 55.34 1238 LYS A N 1
ATOM 9389 C CA . LYS A 1 1238 ? -18.354 -10.519 21.247 1.00 55.34 1238 LYS A CA 1
ATOM 9390 C C . LYS A 1 1238 ? -17.747 -11.835 20.759 1.00 55.34 1238 LYS A C 1
ATOM 9392 O O . LYS A 1 1238 ? -17.857 -12.159 19.579 1.00 55.34 1238 LYS A O 1
ATOM 9397 N N . GLN A 1 1239 ? -17.130 -12.600 21.659 1.00 46.50 1239 GLN A N 1
ATOM 9398 C CA . GLN A 1 1239 ? -16.651 -13.940 21.332 1.00 46.50 1239 GLN A CA 1
ATOM 9399 C C . GLN A 1 1239 ? -17.839 -14.791 20.870 1.00 46.50 1239 GLN A C 1
ATOM 9401 O O . GLN A 1 1239 ? -18.733 -15.091 21.664 1.00 46.50 1239 GLN A O 1
ATOM 9406 N N . GLN A 1 1240 ? -17.841 -15.183 19.593 1.00 29.75 1240 GLN A N 1
ATOM 9407 C CA . GLN A 1 1240 ? -18.650 -16.307 19.133 1.00 29.75 1240 GLN A CA 1
ATOM 9408 C C . GLN A 1 1240 ? -18.142 -17.553 19.873 1.00 29.75 1240 GLN A C 1
ATOM 9410 O O . GLN A 1 1240 ? -16.949 -17.863 19.819 1.00 29.75 1240 GLN A O 1
ATOM 9415 N N . ALA A 1 1241 ? -19.032 -18.177 20.647 1.00 24.36 1241 ALA A N 1
ATOM 9416 C CA . ALA A 1 1241 ? -18.726 -19.241 21.607 1.00 24.36 1241 ALA A CA 1
ATOM 9417 C C . ALA A 1 1241 ? -18.948 -20.646 21.029 1.00 24.36 1241 ALA A C 1
ATOM 9419 O O . ALA A 1 1241 ? -19.912 -20.805 20.249 1.00 24.36 1241 ALA A O 1
#

Radius of gyration: 44.2 Å; chains: 1; bounding box: 104×82×131 Å